Protein 2AR0 (pdb70)

B-factor: mean 43.38, std 17.87, range [5.92, 89.64]

Structure (mmCIF, N/CA/C/O backbone):
data_2AR0
#
_entry.id   2AR0
#
_cell.length_a   105.427
_cell.length_b   105.427
_cell.length_c   138.279
_cell.angle_alpha   90.00
_cell.angle_beta   90.00
_cell.angle_gamma   90.00
#
_symmetry.space_group_name_H-M   'P 41'
#
loop_
_entity.id
_entity.type
_entity.pdbx_description
1 polymer 'Type I restriction enzyme EcoKI M protein'
2 non-polymer 'UNKNOWN ATOM OR ION'
3 water water
#
loop_
_atom_site.group_PDB
_atom_site.id
_atom_site.type_symbol
_atom_site.label_atom_id
_atom_site.label_alt_id
_atom_site.label_comp_id
_atom_site.label_asym_id
_atom_site.label_entity_id
_atom_site.label_seq_id
_atom_site.pdbx_PDB_ins_code
_atom_site.Cartn_x
_atom_site.Cartn_y
_atom_site.Cartn_z
_atom_site.occupancy
_atom_site.B_iso_or_equiv
_atom_site.auth_seq_id
_atom_site.auth_comp_id
_atom_site.auth_asym_id
_atom_site.auth_atom_id
_atom_site.pdbx_PDB_model_num
ATOM 1 N N . ASN A 1 6 ? -12.740 106.366 -2.004 1.00 78.28 6 ASN A N 1
ATOM 2 C CA . ASN A 1 6 ? -11.858 106.748 -0.862 1.00 78.34 6 ASN A CA 1
ATOM 3 C C . ASN A 1 6 ? -11.356 105.483 -0.145 1.00 77.52 6 ASN A C 1
ATOM 4 O O . ASN A 1 6 ? -10.739 104.607 -0.764 1.00 78.02 6 ASN A O 1
ATOM 9 N N . ASP A 1 7 ? -11.633 105.398 1.157 1.00 75.53 7 ASP A N 1
ATOM 10 C CA . ASP A 1 7 ? -11.230 104.267 1.995 1.00 73.41 7 ASP A CA 1
ATOM 11 C C . ASP A 1 7 ? -11.897 102.979 1.523 1.00 69.93 7 ASP A C 1
ATOM 12 O O . ASP A 1 7 ? -11.298 101.904 1.569 1.00 69.26 7 ASP A O 1
ATOM 17 N N . LEU A 1 8 ? -13.146 103.103 1.080 1.00 66.55 8 LEU A N 1
ATOM 18 C CA . LEU A 1 8 ? -13.907 101.959 0.592 1.00 62.35 8 LEU A CA 1
ATOM 19 C C . LEU A 1 8 ? -13.380 101.543 -0.778 1.00 60.35 8 LEU A C 1
ATOM 20 O O . LEU A 1 8 ? -13.201 100.356 -1.052 1.00 59.36 8 LEU A O 1
ATOM 25 N N . VAL A 1 9 ? -13.135 102.533 -1.632 1.00 58.19 9 VAL A N 1
ATOM 26 C CA . VAL A 1 9 ? -12.621 102.279 -2.972 1.00 56.23 9 VAL A CA 1
ATOM 27 C C . VAL A 1 9 ? -11.229 101.669 -2.920 1.00 55.16 9 VAL A C 1
ATOM 28 O O . VAL A 1 9 ? -10.882 100.812 -3.735 1.00 55.38 9 VAL A O 1
ATOM 32 N N . ALA A 1 10 ? -10.424 102.116 -1.965 1.00 54.04 10 ALA A N 1
ATOM 33 C CA . ALA A 1 10 ? -9.080 101.580 -1.832 1.00 53.35 10 ALA A CA 1
ATOM 34 C C . ALA A 1 10 ? -9.156 100.146 -1.309 1.00 52.67 10 ALA A C 1
ATOM 35 O O . ALA A 1 10 ? -8.336 99.295 -1.668 1.00 51.56 10 ALA A O 1
ATOM 37 N N . LYS A 1 11 ? -10.162 99.889 -0.475 1.00 52.78 11 LYS A N 1
ATOM 38 C CA . LYS A 1 11 ? -10.385 98.571 0.127 1.00 52.42 11 LYS A CA 1
ATOM 39 C C . LYS A 1 11 ? -10.886 97.568 -0.919 1.00 52.15 11 LYS A C 1
ATOM 40 O O . LYS A 1 11 ? -10.566 96.380 -0.868 1.00 50.94 11 LYS A O 1
ATOM 46 N N . LEU A 1 12 ? -11.679 98.064 -1.862 1.00 52.36 12 LEU A N 1
ATOM 47 C CA . LEU A 1 12 ? -12.203 97.242 -2.934 1.00 51.99 12 LEU A CA 1
ATOM 48 C C . LEU A 1 12 ? -11.082 96.959 -3.911 1.00 53.35 12 LEU A C 1
ATOM 49 O O . LEU A 1 12 ? -11.009 95.881 -4.487 1.00 54.29 12 LEU A O 1
ATOM 54 N N . TRP A 1 13 ? -10.207 97.940 -4.091 1.00 55.18 13 TRP A N 1
ATOM 55 C CA . TRP A 1 13 ? -9.079 97.810 -4.999 1.00 56.33 13 TRP A CA 1
ATOM 56 C C . TRP A 1 13 ? -8.152 96.666 -4.584 1.00 56.68 13 TRP A C 1
ATOM 57 O O . TRP A 1 13 ? -7.743 95.864 -5.418 1.00 56.53 13 TRP A O 1
ATOM 68 N N . LYS A 1 14 ? -7.818 96.601 -3.296 1.00 56.71 14 LYS A N 1
ATOM 69 C CA . LYS A 1 14 ? -6.927 95.565 -2.786 1.00 57.03 14 LYS A CA 1
ATOM 70 C C . LYS A 1 14 ? -7.427 94.171 -3.112 1.00 56.35 14 LYS A C 1
ATOM 71 O O . LYS A 1 14 ? -6.640 93.267 -3.377 1.00 55.79 14 LYS A O 1
ATOM 77 N N . LEU A 1 15 ? -8.739 93.998 -3.090 1.00 56.55 15 LEU A N 1
ATOM 78 C CA . LEU A 1 15 ? -9.327 92.713 -3.401 1.00 57.77 15 LEU A CA 1
ATOM 79 C C . LEU A 1 15 ? -9.083 92.363 -4.869 1.00 59.37 15 LEU A C 1
ATOM 80 O O . LEU A 1 15 ? -8.858 91.200 -5.207 1.00 60.69 15 LEU A O 1
ATOM 85 N N . CYS A 1 16 ? -9.131 93.366 -5.743 1.00 60.45 16 CYS A N 1
ATOM 86 C CA . CYS A 1 16 ? -8.914 93.129 -7.170 1.00 61.72 16 CYS A CA 1
ATOM 87 C C . CYS A 1 16 ? -7.533 92.545 -7.447 1.00 62.18 16 CYS A C 1
ATOM 88 O O . CYS A 1 16 ? -7.245 92.087 -8.553 1.00 62.11 16 CYS A O 1
ATOM 91 N N . ASP A 1 17 ? -6.678 92.564 -6.434 1.00 63.22 17 ASP A N 1
ATOM 92 C CA . ASP A 1 17 ? -5.344 92.019 -6.585 1.00 64.07 17 ASP A CA 1
ATOM 93 C C . ASP A 1 17 ? -5.465 90.505 -6.738 1.00 63.78 17 ASP A C 1
ATOM 94 O O . ASP A 1 17 ? -4.643 89.865 -7.391 1.00 64.85 17 ASP A O 1
ATOM 99 N N . ASN A 1 18 ? -6.500 89.936 -6.132 1.00 62.88 18 ASN A N 1
ATOM 100 C CA . ASN A 1 18 ? -6.727 88.504 -6.214 1.00 61.65 18 ASN A CA 1
ATOM 101 C C . ASN A 1 18 ? -7.271 88.173 -7.588 1.00 61.21 18 ASN A C 1
ATOM 102 O O . ASN A 1 18 ? -6.930 87.150 -8.178 1.00 60.23 18 ASN A O 1
ATOM 107 N N . LEU A 1 19 ? -8.122 89.060 -8.090 1.00 62.11 19 LEU A N 1
ATOM 108 C CA . LEU A 1 19 ? -8.726 88.896 -9.404 1.00 63.13 19 LEU A CA 1
ATOM 109 C C . LEU A 1 19 ? -7.665 89.011 -10.485 1.00 64.39 19 LEU A C 1
ATOM 110 O O . LEU A 1 19 ? -7.670 88.272 -11.476 1.00 64.58 19 LEU A O 1
ATOM 115 N N . ARG A 1 20 ? -6.768 89.968 -10.293 1.00 65.79 20 ARG A N 1
ATOM 116 C CA . ARG A 1 20 ? -5.681 90.197 -11.230 1.00 67.18 20 ARG A CA 1
ATOM 117 C C . ARG A 1 20 ? -4.837 88.934 -11.332 1.00 67.60 20 ARG A C 1
ATOM 118 O O . ARG A 1 20 ? -4.575 88.417 -12.422 1.00 67.06 20 ARG A O 1
ATOM 126 N N . ASP A 1 21 ? -4.424 88.435 -10.176 1.00 68.05 21 ASP A N 1
ATOM 127 C CA . ASP A 1 21 ? -3.605 87.244 -10.123 1.00 69.30 21 ASP A CA 1
ATOM 128 C C . ASP A 1 21 ? -4.455 85.981 -10.178 1.00 68.41 21 ASP A C 1
ATOM 129 O O . ASP A 1 21 ? -3.975 84.893 -9.882 1.00 68.81 21 ASP A O 1
ATOM 134 N N . GLY A 1 22 ? -5.719 86.131 -10.559 1.00 67.51 22 GLY A N 1
ATOM 135 C CA . GLY A 1 22 ? -6.602 84.982 -10.654 1.00 66.78 22 GLY A CA 1
ATOM 136 C C . GLY A 1 22 ? -7.007 84.714 -12.092 1.00 66.20 22 GLY A C 1
ATOM 137 O O . GLY A 1 22 ? -7.683 83.728 -12.397 1.00 65.09 22 GLY A O 1
ATOM 138 N N . GLY A 1 23 ? -6.578 85.607 -12.979 1.00 66.46 23 GLY A N 1
ATOM 139 C CA . GLY A 1 23 ? -6.890 85.478 -14.391 1.00 65.40 23 GLY A CA 1
ATOM 140 C C . GLY A 1 23 ? -7.871 86.536 -14.864 1.00 64.75 23 GLY A C 1
ATOM 141 O O . GLY A 1 23 ? -8.118 86.680 -16.062 1.00 65.04 23 GLY A O 1
ATOM 142 N N . VAL A 1 24 ? -8.425 87.291 -13.923 1.00 63.49 24 VAL A N 1
ATOM 143 C CA . VAL A 1 24 ? -9.396 88.315 -14.267 1.00 62.79 24 VAL A CA 1
ATOM 144 C C . VAL A 1 24 ? -8.746 89.577 -14.821 1.00 62.74 24 VAL A C 1
A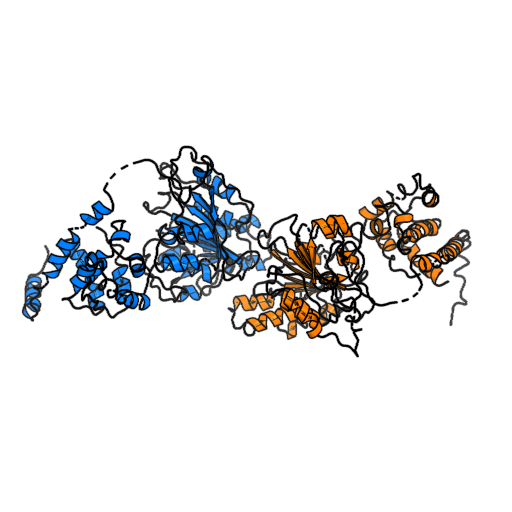TOM 145 O O . VAL A 1 24 ? -7.695 90.008 -14.348 1.00 62.34 24 VAL A O 1
ATOM 149 N N . SER A 1 25 ? -9.380 90.152 -15.839 1.00 62.64 25 SER A N 1
ATOM 150 C CA . SER A 1 25 ? -8.895 91.372 -16.473 1.00 62.75 25 SER A CA 1
ATOM 151 C C . SER A 1 25 ? -9.320 92.597 -15.666 1.00 62.40 25 SER A C 1
ATOM 152 O O . SER A 1 25 ? -10.209 92.508 -14.826 1.00 63.14 25 SER A O 1
ATOM 155 N N . TYR A 1 26 ? -8.683 93.735 -15.921 1.00 62.39 26 TYR A N 1
ATOM 156 C CA . TYR A 1 26 ? -9.010 94.972 -15.220 1.00 63.55 26 TYR A CA 1
ATOM 157 C C . TYR A 1 26 ? -10.404 95.460 -15.611 1.00 63.00 26 TYR A C 1
ATOM 158 O O . TYR A 1 26 ? -11.009 96.279 -14.918 1.00 62.53 26 TYR A O 1
ATOM 167 N N . GLN A 1 27 ? -10.912 94.954 -16.728 1.00 62.88 27 GLN A N 1
ATOM 168 C CA . GLN A 1 27 ? -12.222 95.352 -17.207 1.00 62.33 27 GLN A CA 1
ATOM 169 C C . GLN A 1 27 ? -13.346 94.644 -16.465 1.00 60.73 27 GLN A C 1
ATOM 170 O O . GLN A 1 27 ? -14.438 95.184 -16.335 1.00 61.20 27 GLN A O 1
ATOM 176 N N . ASN A 1 28 ? -13.084 93.443 -15.962 1.00 58.50 28 ASN A N 1
ATOM 177 C CA . ASN A 1 28 ? -14.124 92.700 -15.259 1.00 56.38 28 ASN A CA 1
ATOM 178 C C . ASN A 1 28 ? -14.035 92.708 -13.744 1.00 55.52 28 ASN A C 1
ATOM 179 O O . ASN A 1 28 ? -14.805 92.025 -13.073 1.00 55.95 28 ASN A O 1
ATOM 184 N N . TYR A 1 29 ? -13.101 93.484 -13.207 1.00 53.91 29 TYR A N 1
ATOM 185 C CA . TYR A 1 29 ? -12.932 93.568 -11.773 1.00 52.20 29 TYR A CA 1
ATOM 186 C C . TYR A 1 29 ? -14.262 93.817 -11.070 1.00 51.06 29 TYR A C 1
ATOM 187 O O . TYR A 1 29 ? -14.729 92.997 -10.275 1.00 49.88 29 TYR A O 1
ATOM 196 N N . VAL A 1 30 ? -14.870 94.954 -11.378 1.00 50.25 30 VAL A N 1
ATOM 197 C CA . VAL A 1 30 ? -16.139 95.344 -10.781 1.00 49.61 30 VAL A CA 1
ATOM 198 C C . VAL A 1 30 ? -17.194 94.251 -10.886 1.00 50.06 30 VAL A C 1
ATOM 199 O O . VAL A 1 30 ? -17.862 93.942 -9.901 1.00 50.23 30 VAL A O 1
ATOM 203 N N . ASN A 1 31 ? -17.337 93.662 -12.072 1.00 50.25 31 ASN A N 1
ATOM 204 C CA . ASN A 1 31 ? -18.326 92.603 -12.300 1.00 50.68 31 ASN A CA 1
ATOM 205 C C . ASN A 1 31 ? -18.126 91.442 -11.348 1.00 48.51 31 ASN A C 1
ATOM 206 O O . ASN A 1 31 ? -19.084 90.934 -10.770 1.00 48.05 31 ASN A O 1
ATOM 211 N N . GLU A 1 32 ? -16.873 91.020 -11.205 1.00 47.51 32 GLU A N 1
ATOM 212 C CA . GLU A 1 32 ? -16.517 89.913 -10.323 1.00 45.53 32 GLU A CA 1
ATOM 213 C C . GLU A 1 32 ? -16.864 90.245 -8.881 1.00 43.57 32 GLU A C 1
ATOM 214 O O . GLU A 1 32 ? -17.450 89.428 -8.177 1.00 42.81 32 GLU A O 1
ATOM 220 N N . LEU A 1 33 ? -16.489 91.452 -8.460 1.00 41.48 33 LEU A N 1
ATOM 221 C CA . LEU A 1 33 ? -16.740 91.936 -7.107 1.00 39.66 33 LEU A CA 1
ATOM 222 C C . LEU A 1 33 ? -18.216 92.125 -6.785 1.00 39.17 33 LEU A C 1
ATOM 223 O O . LEU A 1 33 ? -18.677 91.747 -5.707 1.00 40.67 33 LEU A O 1
ATOM 228 N N . ALA A 1 34 ? -18.951 92.724 -7.715 1.00 37.06 34 ALA A N 1
ATOM 229 C CA . ALA A 1 34 ? -20.371 92.976 -7.519 1.00 34.99 34 ALA A CA 1
ATOM 230 C C . ALA A 1 34 ? -21.116 91.703 -7.176 1.00 34.26 34 ALA A C 1
ATOM 231 O O . ALA A 1 34 ? -21.926 91.684 -6.246 1.00 33.46 34 ALA A O 1
ATOM 233 N N . SER A 1 35 ? -20.842 90.647 -7.940 1.00 32.99 35 SER A N 1
ATOM 234 C CA . SER A 1 35 ? -21.473 89.346 -7.727 1.00 32.63 35 SER A CA 1
ATOM 235 C C . SER A 1 35 ? -21.257 88.877 -6.296 1.00 34.16 35 SER A C 1
ATOM 236 O O . SER A 1 35 ? -22.204 88.677 -5.529 1.00 35.78 35 SER A O 1
ATOM 239 N N . LEU A 1 36 ? -19.995 88.697 -5.939 1.00 33.52 36 LEU A N 1
ATOM 240 C CA . LEU A 1 36 ? -19.663 88.239 -4.610 1.00 32.50 36 LEU A CA 1
ATOM 241 C C . LEU A 1 36 ? -20.223 89.140 -3.541 1.00 33.32 36 LEU A C 1
ATOM 242 O O . LEU A 1 36 ? -20.796 88.658 -2.575 1.00 34.14 36 LEU A O 1
ATOM 247 N N . LEU A 1 37 ? -20.059 90.448 -3.702 1.00 34.21 37 LEU A N 1
ATOM 248 C CA . LEU A 1 37 ? -20.564 91.376 -2.698 1.00 35.39 37 LEU A CA 1
ATOM 249 C C . LEU A 1 37 ? -22.055 91.248 -2.491 1.00 35.45 37 LEU A C 1
ATOM 250 O O . LEU A 1 37 ? -22.542 91.335 -1.365 1.00 36.58 37 LEU A O 1
ATOM 255 N N . PHE A 1 38 ? -22.779 91.046 -3.583 1.00 35.02 38 PHE A N 1
ATOM 256 C CA . PHE A 1 38 ? -24.225 90.916 -3.517 1.00 34.91 38 PHE A CA 1
ATOM 257 C C . PHE A 1 38 ? -24.633 89.719 -2.670 1.00 34.14 38 PHE A C 1
ATOM 258 O O . PHE A 1 38 ? -25.474 89.838 -1.778 1.00 33.19 38 PHE A O 1
ATOM 266 N N . LEU A 1 39 ? -24.045 88.564 -2.964 1.00 35.26 39 LEU A N 1
ATOM 267 C CA . LEU A 1 39 ? -24.334 87.339 -2.217 1.00 36.56 39 LEU A CA 1
ATOM 268 C C . LEU A 1 39 ? -24.006 87.541 -0.734 1.00 36.32 39 LEU A C 1
ATOM 269 O O . LEU A 1 39 ? -24.764 87.128 0.139 1.00 35.52 39 LEU A O 1
ATOM 274 N N . LYS A 1 40 ? -22.868 88.183 -0.472 1.00 37.67 40 LYS A N 1
ATOM 275 C CA . LYS A 1 40 ? -22.401 88.463 0.879 1.00 39.50 40 LYS A CA 1
ATOM 276 C C . LYS A 1 40 ? -23.369 89.397 1.599 1.00 41.96 40 LYS A C 1
ATOM 277 O O . LYS A 1 40 ? -23.676 89.204 2.778 1.00 41.58 40 LYS A O 1
ATOM 291 N N . CYS A 1 42 ? -26.585 89.820 0.878 1.00 46.13 42 CYS A N 1
ATOM 292 C CA . CYS A 1 42 ? -27.863 89.169 1.107 1.00 46.48 42 CYS A CA 1
ATOM 293 C C . CYS A 1 42 ? -27.817 88.409 2.405 1.00 47.45 42 CYS A C 1
ATOM 294 O O . CYS A 1 42 ? -28.804 88.341 3.132 1.00 48.84 42 CYS A O 1
ATOM 297 N N . LYS A 1 43 ? -26.674 87.821 2.705 1.00 48.33 43 LYS A N 1
ATOM 298 C CA . LYS A 1 43 ? -26.586 87.091 3.943 1.00 49.17 43 LYS A CA 1
ATOM 299 C C . LYS A 1 43 ? -26.648 88.121 5.075 1.00 50.66 43 LYS A C 1
ATOM 300 O O . LYS A 1 43 ? -27.485 88.005 5.962 1.00 49.94 43 LYS A O 1
ATOM 306 N N . GLU A 1 44 ? -25.798 89.147 5.012 1.00 52.08 44 GLU A N 1
ATOM 307 C CA . GLU A 1 44 ? -25.746 90.185 6.039 1.00 54.02 44 GLU A CA 1
ATOM 308 C C . GLU A 1 44 ? -27.095 90.825 6.308 1.00 54.49 44 GLU A C 1
ATOM 309 O O . GLU A 1 44 ? -27.341 91.391 7.374 1.00 54.74 44 GLU A O 1
ATOM 315 N N . THR A 1 45 ? -27.967 90.742 5.323 1.00 55.78 45 THR A N 1
ATOM 316 C CA . THR A 1 45 ? -29.297 91.297 5.442 1.00 57.36 45 THR A CA 1
ATOM 317 C C . THR A 1 45 ? -30.091 90.515 6.474 1.00 59.84 45 THR A C 1
ATOM 318 O O . THR A 1 45 ? -30.953 91.064 7.161 1.00 61.26 45 THR A O 1
ATOM 322 N N . GLY A 1 46 ? -29.802 89.221 6.574 1.00 61.74 46 GLY A N 1
ATOM 323 C CA . GLY A 1 46 ? -30.500 88.378 7.530 1.00 62.85 46 GLY A CA 1
ATOM 324 C C . GLY A 1 46 ? -31.776 87.762 6.986 1.00 63.98 46 GLY A C 1
ATOM 325 O O . GLY A 1 46 ? -32.566 87.184 7.735 1.00 63.17 46 GLY A O 1
ATOM 326 N N . GLN A 1 47 ? -31.982 87.884 5.679 1.00 65.11 47 GLN A N 1
ATOM 327 C CA . GLN A 1 47 ? -33.168 87.328 5.045 1.00 65.62 47 GLN A CA 1
ATOM 328 C C . GLN A 1 47 ? -32.824 86.783 3.670 1.00 65.24 47 GLN A C 1
ATOM 329 O O . GLN A 1 47 ? -33.652 86.829 2.765 1.00 66.50 47 GLN A O 1
ATOM 335 N N . GLU A 1 48 ? -31.603 86.276 3.514 1.00 64.52 48 GLU A N 1
ATOM 336 C CA . GLU A 1 48 ? -31.154 85.728 2.235 1.00 63.43 48 GLU A CA 1
ATOM 337 C C . GLU A 1 48 ? -32.125 84.671 1.737 1.00 61.77 48 GLU A C 1
ATOM 338 O O . GLU A 1 48 ? -32.156 84.345 0.553 1.00 61.08 48 GLU A O 1
ATOM 344 N N . ALA A 1 49 ? -32.923 84.146 2.657 1.00 60.89 49 ALA A N 1
ATOM 345 C CA . ALA A 1 49 ? -33.900 83.125 2.330 1.00 60.10 49 ALA A CA 1
ATOM 346 C C . ALA A 1 49 ? -34.969 83.661 1.384 1.00 59.51 49 ALA A C 1
ATOM 347 O O . ALA A 1 49 ? -35.637 82.899 0.691 1.00 58.76 49 ALA A O 1
ATOM 349 N N . GLU A 1 50 ? -35.115 84.979 1.356 1.00 59.12 50 GLU A N 1
ATOM 350 C CA . GLU A 1 50 ? -36.108 85.627 0.516 1.00 58.72 50 GLU A CA 1
ATOM 351 C C . GLU A 1 50 ? -35.566 86.013 -0.853 1.00 57.74 50 GLU A C 1
ATOM 352 O O . GLU A 1 50 ? -36.319 86.119 -1.817 1.00 57.23 50 GLU A O 1
ATOM 358 N N . TYR A 1 51 ? -34.254 86.209 -0.935 1.00 56.96 51 TYR A N 1
ATOM 359 C CA . TYR A 1 51 ? -33.603 86.604 -2.179 1.00 54.36 51 TYR A CA 1
ATOM 360 C C . TYR A 1 51 ? -32.994 85.435 -2.978 1.00 52.58 51 TYR A C 1
ATOM 361 O O . TYR A 1 51 ? -33.284 85.254 -4.162 1.00 52.16 51 TYR A O 1
ATOM 370 N N . LEU A 1 52 ? -32.152 84.645 -2.321 1.00 50.02 52 LEU A N 1
ATOM 371 C CA . LEU A 1 52 ? -31.478 83.519 -2.962 1.00 47.10 52 LEU A CA 1
ATOM 372 C C . LEU A 1 52 ? -32.084 82.167 -2.635 1.00 45.54 52 LEU A C 1
ATOM 373 O O . LEU A 1 52 ? -32.572 81.941 -1.531 1.00 46.04 52 LEU A O 1
ATOM 378 N N . PRO A 1 53 ? -32.023 81.233 -3.587 1.00 43.96 53 PRO A N 1
ATOM 379 C CA . PRO A 1 53 ? -32.559 79.885 -3.419 1.00 44.06 53 PRO A CA 1
ATOM 380 C C . PRO A 1 53 ? -31.689 79.051 -2.512 1.00 44.61 53 PRO A C 1
ATOM 381 O O . PRO A 1 53 ? -30.480 79.221 -2.494 1.00 45.22 53 PRO A O 1
ATOM 385 N N . GLU A 1 54 ? -32.305 78.150 -1.763 1.00 46.25 54 GLU A N 1
ATOM 386 C CA . GLU A 1 54 ? -31.562 77.285 -0.864 1.00 48.27 54 GLU A CA 1
ATOM 387 C C . GLU A 1 54 ? -30.505 76.489 -1.647 1.00 47.79 54 GLU A C 1
ATOM 388 O O . GLU A 1 54 ? -30.718 76.144 -2.807 1.00 48.49 54 GLU A O 1
ATOM 394 N N . GLY A 1 55 ? -29.359 76.227 -1.022 1.00 46.30 55 GLY A N 1
ATOM 395 C CA . GLY A 1 55 ? -28.313 75.476 -1.690 1.00 43.51 55 GLY A CA 1
ATOM 396 C C . GLY A 1 55 ? -27.347 76.350 -2.462 1.00 42.12 55 GLY A C 1
ATOM 397 O O . GLY A 1 55 ? -26.252 75.917 -2.827 1.00 41.99 55 GLY A O 1
ATOM 398 N N . TYR A 1 56 ? -27.744 77.592 -2.706 1.00 41.65 56 TYR A N 1
ATOM 399 C CA . TYR A 1 56 ? -26.903 78.525 -3.447 1.00 40.79 56 TYR A CA 1
ATOM 400 C C . TYR A 1 56 ? -26.833 79.879 -2.754 1.00 39.42 56 TYR A C 1
ATOM 401 O O . TYR A 1 56 ? -27.247 80.888 -3.312 1.00 39.54 56 TYR A O 1
ATOM 410 N N . ARG A 1 57 ? -26.296 79.895 -1.540 1.00 38.29 57 ARG A N 1
ATOM 411 C CA . ARG A 1 57 ? -26.169 81.127 -0.786 1.00 37.30 57 ARG A CA 1
ATOM 412 C C . ARG A 1 57 ? -24.730 81.358 -0.368 1.00 36.85 57 ARG A C 1
ATOM 413 O O . ARG A 1 57 ? -23.878 80.511 -0.592 1.00 37.57 57 ARG A O 1
ATOM 421 N N . TRP A 1 58 ? -24.467 82.503 0.248 1.00 36.59 58 TRP A N 1
ATOM 422 C CA . TRP A 1 58 ? -23.125 82.847 0.664 1.00 36.07 58 TRP A CA 1
ATOM 423 C C . TRP A 1 58 ? -22.390 81.733 1.400 1.00 37.12 58 TRP A C 1
ATOM 424 O O . TRP A 1 58 ? -21.233 81.456 1.097 1.00 38.60 58 TRP A O 1
ATOM 435 N N . ASP A 1 59 ? -23.039 81.088 2.363 1.00 37.23 59 ASP A N 1
ATOM 436 C CA . ASP A 1 59 ? -22.372 80.017 3.098 1.00 37.27 59 ASP A CA 1
ATOM 437 C C . ASP A 1 59 ? -21.969 78.842 2.193 1.00 36.38 59 ASP A C 1
ATOM 438 O O . ASP A 1 59 ? -20.921 78.235 2.386 1.00 35.99 59 ASP A O 1
ATOM 443 N N . ASP A 1 60 ? -22.791 78.538 1.199 1.00 35.95 60 ASP A N 1
ATOM 444 C CA . ASP A 1 60 ? -22.507 77.440 0.289 1.00 36.28 60 ASP A CA 1
ATOM 445 C C . ASP A 1 60 ? -21.265 77.686 -0.569 1.00 35.38 60 ASP A C 1
ATOM 446 O O . ASP A 1 60 ? -20.592 76.754 -0.988 1.00 35.51 60 ASP A O 1
ATOM 451 N N . LEU A 1 61 ? -20.966 78.949 -0.827 1.00 35.23 61 LEU A N 1
ATOM 452 C CA . LEU A 1 61 ? -19.808 79.313 -1.627 1.00 35.25 61 LEU A CA 1
ATOM 453 C C . LEU A 1 61 ? -18.595 79.553 -0.720 1.00 35.60 61 LEU A C 1
ATOM 454 O O . LEU A 1 61 ? -17.505 79.028 -0.953 1.00 36.49 61 LEU A O 1
ATOM 459 N N . LYS A 1 62 ? -18.812 80.362 0.313 1.00 36.54 62 LYS A N 1
ATOM 460 C CA . LYS A 1 62 ? -17.797 80.724 1.288 1.00 35.98 62 LYS A CA 1
ATOM 461 C C . LYS A 1 62 ? -17.185 79.534 2.034 1.00 35.37 62 LYS A C 1
ATOM 462 O O . LYS A 1 62 ? -16.003 79.559 2.366 1.00 37.69 62 LYS A O 1
ATOM 468 N N . SER A 1 63 ? -17.972 78.493 2.289 1.00 33.76 63 SER A N 1
ATOM 469 C CA . SER A 1 63 ? -17.476 77.335 3.024 1.00 32.16 63 SER A CA 1
ATOM 470 C C . SER A 1 63 ? -16.600 76.414 2.197 1.00 32.72 63 SER A C 1
ATOM 471 O O . SER A 1 63 ? -15.730 75.730 2.732 1.00 34.75 63 SER A O 1
ATOM 474 N N . ARG A 1 64 ? -16.830 76.395 0.893 1.00 33.12 64 ARG A N 1
ATOM 475 C CA . ARG A 1 64 ? -16.075 75.540 -0.010 1.00 33.02 64 ARG A CA 1
ATOM 476 C C . ARG A 1 64 ? -14.656 76.060 -0.219 1.00 33.73 64 ARG A C 1
ATOM 477 O O . ARG A 1 64 ? -14.344 77.162 0.208 1.00 33.86 64 ARG A O 1
ATOM 485 N N . ILE A 1 65 ? -13.793 75.276 -0.863 1.00 34.28 65 ILE A N 1
ATOM 486 C CA . ILE A 1 65 ? -12.409 75.701 -1.088 1.00 34.60 65 ILE A CA 1
ATOM 487 C C . ILE A 1 65 ? -11.830 75.072 -2.354 1.00 36.17 65 ILE A C 1
ATOM 488 O O . ILE A 1 65 ? -12.271 74.005 -2.783 1.00 36.11 65 ILE A O 1
ATOM 493 N N . GLY A 1 66 ? -10.845 75.745 -2.945 1.00 37.08 66 GLY A N 1
ATOM 494 C CA . GLY A 1 66 ? -10.187 75.230 -4.129 1.00 38.65 66 GLY A CA 1
ATOM 495 C C . GLY A 1 66 ? -11.058 75.021 -5.346 1.00 40.95 66 GLY A C 1
ATOM 496 O O . GLY A 1 66 ? -12.051 75.716 -5.529 1.00 41.04 66 GLY A O 1
ATOM 497 N N . GLN A 1 67 ? -10.681 74.060 -6.185 1.00 42.98 67 GLN A N 1
ATOM 498 C CA . GLN A 1 67 ? -11.436 73.773 -7.395 1.00 45.74 67 GLN A CA 1
ATOM 499 C C . GLN A 1 67 ? -12.873 73.419 -7.087 1.00 45.74 67 GLN A C 1
ATOM 500 O O . GLN A 1 67 ? -13.781 73.747 -7.845 1.00 45.91 67 GLN A O 1
ATOM 506 N N . GLU A 1 68 ? -13.080 72.741 -5.970 1.00 45.92 68 GLU A N 1
ATOM 507 C CA . GLU A 1 68 ? -14.420 72.352 -5.570 1.00 46.49 68 GLU A CA 1
ATOM 508 C C . GLU A 1 68 ? -15.270 73.616 -5.417 1.00 45.34 68 GLU A C 1
ATOM 509 O O . GLU A 1 68 ? -16.481 73.591 -5.615 1.00 44.73 68 GLU A O 1
ATOM 515 N N . GLN A 1 69 ? -14.607 74.719 -5.074 1.00 44.26 69 GLN A N 1
ATOM 516 C CA . GLN A 1 69 ? -15.242 76.021 -4.879 1.00 43.13 69 GLN A CA 1
ATOM 517 C C . GLN A 1 69 ? -15.461 76.800 -6.185 1.00 43.64 69 GLN A C 1
ATOM 518 O O . GLN A 1 69 ? -16.515 77.401 -6.387 1.00 43.57 69 GLN A O 1
ATOM 524 N N . LEU A 1 70 ? -14.460 76.792 -7.061 1.00 43.15 70 LEU A N 1
ATOM 525 C CA . LEU A 1 70 ? -14.542 77.487 -8.341 1.00 42.56 70 LEU A CA 1
ATOM 526 C C . LEU A 1 70 ? -15.634 76.863 -9.187 1.00 42.20 70 LEU A C 1
ATOM 527 O O . LEU A 1 70 ? -16.391 77.560 -9.851 1.00 41.81 70 LEU A O 1
ATOM 532 N N . GLN A 1 71 ? -15.705 75.541 -9.176 1.00 43.63 71 GLN A N 1
ATOM 533 C CA . GLN A 1 71 ? -16.726 74.862 -9.949 1.00 45.54 71 GLN A CA 1
ATOM 534 C C . GLN A 1 71 ? -18.095 75.132 -9.353 1.00 44.12 71 GLN A C 1
ATOM 535 O O . GLN A 1 71 ? -19.079 75.249 -10.075 1.00 45.73 71 GLN A O 1
ATOM 541 N N . PHE A 1 72 ? -18.172 75.249 -8.036 1.00 41.90 72 PHE A N 1
ATOM 542 C CA . PHE A 1 72 ? -19.457 75.504 -7.426 1.00 38.28 72 PHE A CA 1
ATOM 543 C C . PHE A 1 72 ? -19.890 76.897 -7.808 1.00 37.80 72 PHE A C 1
ATOM 544 O O . PHE A 1 72 ? -21.059 77.144 -8.065 1.00 38.10 72 PHE A O 1
ATOM 552 N N . TYR A 1 73 ? -18.935 77.812 -7.842 1.00 37.49 73 TYR A N 1
ATOM 553 C CA . TYR A 1 73 ? -19.233 79.186 -8.186 1.00 37.48 73 TYR A CA 1
ATOM 554 C C . TYR A 1 73 ? -19.810 79.274 -9.599 1.00 37.83 73 TYR A C 1
ATOM 555 O O . TYR A 1 73 ? -20.782 79.991 -9.841 1.00 36.23 73 TYR A O 1
ATOM 564 N N . ARG A 1 74 ? -19.215 78.528 -10.525 1.00 37.87 74 ARG A N 1
ATOM 565 C CA . ARG A 1 74 ? -19.685 78.505 -11.905 1.00 38.39 74 ARG A CA 1
ATOM 566 C C . ARG A 1 74 ? -21.099 77.947 -11.979 1.00 38.97 74 ARG A C 1
ATOM 567 O O . ARG A 1 74 ? -21.953 78.466 -12.695 1.00 38.16 74 ARG A O 1
ATOM 575 N N . LYS A 1 75 ? -21.330 76.870 -11.239 1.00 40.38 75 LYS A N 1
ATOM 576 C CA . LYS A 1 75 ? -22.636 76.232 -11.195 1.00 41.76 75 LYS A CA 1
ATOM 577 C C . LYS A 1 75 ? -23.662 77.170 -10.568 1.00 42.98 75 LYS A C 1
ATOM 578 O O . LYS A 1 75 ? -24.833 77.196 -10.956 1.00 43.58 75 LYS A O 1
ATOM 592 N N . LEU A 1 77 ? -23.460 80.536 -10.551 1.00 40.42 77 LEU A N 1
ATOM 593 C CA . LEU A 1 77 ? -23.715 81.663 -11.446 1.00 38.40 77 LEU A CA 1
ATOM 594 C C . LEU A 1 77 ? -24.754 81.267 -12.483 1.00 39.08 77 LEU A C 1
ATOM 595 O O . LEU A 1 77 ? -25.589 82.072 -12.891 1.00 39.54 77 LEU A O 1
ATOM 600 N N . VAL A 1 78 ? -24.702 80.014 -12.905 1.00 39.82 78 VAL A N 1
ATOM 601 C CA . VAL A 1 78 ? -25.633 79.537 -13.902 1.00 41.41 78 VAL A CA 1
ATOM 602 C C . VAL A 1 78 ? -27.011 79.330 -13.324 1.00 43.34 78 VAL A C 1
ATOM 603 O O . VAL A 1 78 ? -28.017 79.696 -13.928 1.00 42.69 78 VAL A O 1
ATOM 607 N N . HIS A 1 79 ? -27.061 78.746 -12.140 1.00 46.35 79 HIS A N 1
ATOM 608 C CA . HIS A 1 79 ? -28.340 78.491 -11.515 1.00 48.79 79 HIS A CA 1
ATOM 609 C C . HIS A 1 79 ? -29.100 79.772 -11.198 1.00 48.64 79 HIS A C 1
ATOM 610 O O . HIS A 1 79 ? -30.317 79.805 -11.307 1.00 49.43 79 HIS A O 1
ATOM 617 N N . LEU A 1 80 ? -28.387 80.820 -10.808 1.00 48.11 80 LEU A N 1
ATOM 618 C CA . LEU A 1 80 ? -29.028 82.076 -10.455 1.00 48.71 80 LEU A CA 1
ATOM 619 C C . LEU A 1 80 ? -29.505 82.840 -11.672 1.00 49.89 80 LEU A C 1
ATOM 620 O O . LEU A 1 80 ? -30.543 83.490 -11.631 1.00 49.29 80 LEU A O 1
ATOM 625 N N . GLY A 1 81 ? -28.740 82.763 -12.752 1.00 51.99 81 GLY A N 1
ATOM 626 C CA . GLY A 1 81 ? -29.103 83.481 -13.956 1.00 55.66 81 GLY A CA 1
ATOM 627 C C . GLY A 1 81 ? -30.167 82.811 -14.799 1.00 58.64 81 GLY A C 1
ATOM 628 O O . GLY A 1 81 ? -30.405 83.226 -15.929 1.00 58.36 81 GLY A O 1
ATOM 629 N N . GLU A 1 82 ? -30.809 81.781 -14.264 1.00 62.07 82 GLU A N 1
ATOM 630 C CA . GLU A 1 82 ? -31.847 81.082 -15.004 1.00 66.92 82 GLU A CA 1
ATOM 631 C C . GLU A 1 82 ? -32.956 80.542 -14.121 1.00 69.33 82 GLU A C 1
ATOM 632 O O . GLU A 1 82 ? -32.829 79.456 -13.556 1.00 70.54 82 GLU A O 1
ATOM 638 N N . ASP A 1 83 ? -34.045 81.295 -14.010 1.00 71.85 83 ASP A N 1
ATOM 639 C CA . ASP A 1 83 ? -35.197 80.885 -13.208 1.00 74.55 83 ASP A CA 1
ATOM 640 C C . ASP A 1 83 ? -36.311 81.923 -13.308 1.00 75.31 83 ASP A C 1
ATOM 641 O O . ASP A 1 83 ? -36.112 83.017 -13.841 1.00 74.93 83 ASP A O 1
ATOM 646 N N . ASP A 1 84 ? -37.483 81.578 -12.790 1.00 75.96 84 ASP A N 1
ATOM 647 C CA . ASP A 1 84 ? -38.631 82.481 -12.844 1.00 77.06 84 ASP A CA 1
ATOM 648 C C . ASP A 1 84 ? -38.510 83.670 -11.878 1.00 76.26 84 ASP A C 1
ATOM 649 O O . ASP A 1 84 ? -39.166 84.707 -12.062 1.00 75.15 84 ASP A O 1
ATOM 654 N N . LYS A 1 85 ? -37.672 83.508 -10.851 1.00 75.21 85 LYS A N 1
ATOM 655 C CA . LYS A 1 85 ? -37.435 84.551 -9.846 1.00 73.42 85 LYS A CA 1
ATOM 656 C C . LYS A 1 85 ? -36.632 85.666 -10.479 1.00 71.75 85 LYS A C 1
ATOM 657 O O . LYS A 1 85 ? -35.697 86.207 -9.886 1.00 70.67 85 LYS A O 1
ATOM 663 N N . LYS A 1 86 ? -37.031 85.996 -11.700 1.00 70.75 86 LYS A N 1
ATOM 664 C CA . LYS A 1 86 ? -36.390 87.019 -12.497 1.00 69.31 86 LYS A CA 1
ATOM 665 C C . LYS A 1 86 ? -35.824 88.193 -11.697 1.00 67.41 86 LYS A C 1
ATOM 666 O O . LYS A 1 86 ? -34.956 88.912 -12.193 1.00 68.42 86 LYS A O 1
ATOM 672 N N . LEU A 1 87 ? -36.294 88.394 -10.469 1.00 64.36 87 LEU A N 1
ATOM 673 C CA . LEU A 1 87 ? -35.781 89.504 -9.679 1.00 61.40 87 LEU A CA 1
ATOM 674 C C . LEU A 1 87 ? -34.274 89.364 -9.562 1.00 58.64 87 LEU A C 1
ATOM 675 O O . LEU A 1 87 ? -33.522 90.215 -10.033 1.00 58.56 87 LEU A O 1
ATOM 680 N N . VAL A 1 88 ? -33.840 88.276 -8.946 1.00 55.14 88 VAL A N 1
ATOM 681 C CA . VAL A 1 88 ? -32.422 88.026 -8.780 1.00 51.31 88 VAL A CA 1
ATOM 682 C C . VAL A 1 88 ? -31.817 87.661 -10.124 1.00 49.60 88 VAL A C 1
ATOM 683 O O . VAL A 1 88 ? -30.693 88.038 -10.433 1.00 49.59 88 VAL A O 1
ATOM 687 N N . GLN A 1 89 ? -32.579 86.924 -10.921 1.00 47.61 89 GLN A N 1
ATOM 688 C CA . GLN A 1 89 ? -32.121 86.490 -12.228 1.00 46.64 89 GLN A CA 1
ATOM 689 C C . GLN A 1 89 ? -31.600 87.662 -13.081 1.00 45.22 89 GLN A C 1
ATOM 690 O O . GLN A 1 89 ? -30.625 87.529 -13.816 1.00 44.27 89 GLN A O 1
ATOM 696 N N . ALA A 1 90 ? -32.247 88.812 -12.966 1.00 43.67 90 ALA A N 1
ATOM 697 C CA . ALA A 1 90 ? -31.854 89.977 -13.726 1.00 42.06 90 ALA A CA 1
ATOM 698 C C . ALA A 1 90 ? -30.456 90.458 -13.341 1.00 42.54 90 ALA A C 1
ATOM 699 O O . ALA A 1 90 ? -29.831 91.230 -14.070 1.00 43.20 90 ALA A O 1
ATOM 701 N N . VAL A 1 91 ? -29.957 90.003 -12.199 1.00 41.72 91 VAL A N 1
ATOM 702 C CA . VAL A 1 91 ? -28.641 90.415 -11.735 1.00 41.38 91 VAL A CA 1
ATOM 703 C C . VAL A 1 91 ? -27.531 89.437 -12.115 1.00 41.39 91 VAL A C 1
ATOM 704 O O . VAL A 1 91 ? -26.357 89.795 -12.110 1.00 39.83 91 VAL A O 1
ATOM 708 N N . PHE A 1 92 ? -27.909 88.206 -12.452 1.00 42.82 92 PHE A N 1
ATOM 709 C CA . PHE A 1 92 ? -26.938 87.174 -12.824 1.00 44.97 92 PHE A CA 1
ATOM 710 C C . PHE A 1 92 ? -27.151 86.601 -14.223 1.00 47.89 92 PHE A C 1
ATOM 711 O O . PHE A 1 92 ? -26.598 85.554 -14.575 1.00 48.41 92 PHE A O 1
ATOM 719 N N . HIS A 1 93 ? -27.958 87.298 -15.015 1.00 51.25 93 HIS A N 1
ATOM 720 C CA . HIS A 1 93 ? -28.254 86.892 -16.378 1.00 53.88 93 HIS A CA 1
ATOM 721 C C . HIS A 1 93 ? -27.038 87.153 -17.262 1.00 54.65 93 HIS A C 1
ATOM 722 O O . HIS A 1 93 ? -26.520 88.272 -17.305 1.00 55.25 93 HIS A O 1
ATOM 729 N N . ASN A 1 94 ? -26.587 86.113 -17.963 1.00 55.40 94 ASN A N 1
ATOM 730 C CA . ASN A 1 94 ? -25.414 86.202 -18.838 1.00 55.52 94 ASN A CA 1
ATOM 731 C C . ASN A 1 94 ? -24.175 86.584 -18.049 1.00 54.27 94 ASN A C 1
ATOM 732 O O . ASN A 1 94 ? -23.226 87.142 -18.598 1.00 54.17 94 ASN A O 1
ATOM 737 N N . VAL A 1 95 ? -24.190 86.288 -16.755 1.00 53.27 95 VAL A N 1
ATOM 738 C CA . VAL A 1 95 ? -23.060 86.606 -15.895 1.00 51.50 95 VAL A CA 1
ATOM 739 C C . VAL A 1 95 ? -22.188 85.377 -15.716 1.00 51.39 95 VAL A C 1
ATOM 740 O O . VAL A 1 95 ? -22.686 84.275 -15.499 1.00 51.34 95 VAL A O 1
ATOM 744 N N . SER A 1 96 ? -20.881 85.566 -15.811 1.00 51.35 96 SER A N 1
ATOM 745 C CA . SER A 1 96 ? -19.952 84.460 -15.634 1.00 52.08 96 SER A CA 1
ATOM 746 C C . SER A 1 96 ? -18.618 84.982 -15.104 1.00 51.40 96 SER A C 1
ATOM 747 O O . SER A 1 96 ? -18.216 86.103 -15.406 1.00 51.88 96 SER A O 1
ATOM 750 N N . THR A 1 97 ? -17.939 84.180 -14.296 1.00 51.03 97 THR A N 1
ATOM 751 C CA . THR A 1 97 ? -16.665 84.613 -13.738 1.00 51.53 97 THR A CA 1
ATOM 752 C C . THR A 1 97 ? -15.500 84.333 -14.679 1.00 51.23 97 THR A C 1
ATOM 753 O O . THR A 1 97 ? -15.546 83.411 -15.489 1.00 50.73 97 THR A O 1
ATOM 757 N N . THR A 1 98 ? -14.457 85.144 -14.575 1.00 52.18 98 THR A N 1
ATOM 758 C CA . THR A 1 98 ? -13.291 84.962 -15.418 1.00 54.28 98 THR A CA 1
ATOM 759 C C . THR A 1 98 ? -12.109 84.486 -14.579 1.00 54.66 98 THR A C 1
ATOM 760 O O . THR A 1 98 ? -10.952 84.657 -14.956 1.00 55.81 98 THR A O 1
ATOM 764 N N . ILE A 1 99 ? -12.411 83.885 -13.435 1.00 54.75 99 ILE A N 1
ATOM 765 C CA . ILE A 1 99 ? -11.382 83.380 -12.550 1.00 54.70 99 ILE A CA 1
ATOM 766 C C . ILE A 1 99 ? -10.982 81.981 -12.978 1.00 55.43 99 ILE A C 1
ATOM 767 O O . ILE A 1 99 ? -11.840 81.146 -13.278 1.00 55.37 99 ILE A O 1
ATOM 772 N N . THR A 1 100 ? -9.675 81.728 -13.012 1.00 56.16 100 THR A N 1
ATOM 773 C CA . THR A 1 100 ? -9.161 80.422 -13.412 1.00 56.58 100 THR A CA 1
ATOM 774 C C . THR A 1 100 ? -8.293 79.795 -12.327 1.00 57.35 100 THR A C 1
ATOM 775 O O . THR A 1 100 ? -8.233 78.571 -12.214 1.00 56.68 100 THR A O 1
ATOM 779 N N . GLU A 1 101 ? -7.618 80.631 -11.540 1.00 58.06 101 GLU A N 1
ATOM 780 C CA . GLU A 1 101 ? -6.769 80.142 -10.456 1.00 59.63 101 GLU A CA 1
ATOM 781 C C . GLU A 1 101 ? -7.591 79.824 -9.209 1.00 59.38 101 GLU A C 1
ATOM 782 O O . GLU A 1 101 ? -8.021 80.736 -8.496 1.00 60.30 101 GLU A O 1
ATOM 788 N N . PRO A 1 102 ? -7.811 78.526 -8.922 1.00 58.60 102 PRO A N 1
ATOM 789 C CA . PRO A 1 102 ? -8.586 78.083 -7.760 1.00 57.34 102 PRO A CA 1
ATOM 790 C C . PRO A 1 102 ? -8.095 78.626 -6.417 1.00 56.47 102 PRO A C 1
ATOM 791 O O . PRO A 1 102 ? -8.885 78.825 -5.495 1.00 56.46 102 PRO A O 1
ATOM 795 N N . LYS A 1 103 ? -6.801 78.877 -6.288 1.00 56.01 103 LYS A N 1
ATOM 796 C CA . LYS A 1 103 ? -6.303 79.402 -5.025 1.00 56.38 103 LYS A CA 1
ATOM 797 C C . LYS A 1 103 ? -6.718 80.865 -4.859 1.00 54.86 103 LYS A C 1
ATOM 798 O O . LYS A 1 103 ? -6.874 81.350 -3.738 1.00 54.97 103 LYS A O 1
ATOM 804 N N . GLN A 1 104 ? -6.927 81.549 -5.983 1.00 53.50 104 GLN A N 1
ATOM 805 C CA . GLN A 1 104 ? -7.312 82.958 -5.991 1.00 52.84 104 GLN A CA 1
ATOM 806 C C . GLN A 1 104 ? -8.743 83.242 -5.556 1.00 50.73 104 GLN A C 1
ATOM 807 O O . GLN A 1 104 ? -9.016 84.246 -4.895 1.00 50.48 104 GLN A O 1
ATOM 813 N N . ILE A 1 105 ? -9.668 82.377 -5.944 1.00 47.81 105 ILE A N 1
ATOM 814 C CA . ILE A 1 105 ? -11.052 82.581 -5.559 1.00 45.56 105 ILE A CA 1
ATOM 815 C C . ILE A 1 105 ? -11.180 82.353 -4.056 1.00 44.49 105 ILE A C 1
ATOM 816 O O . ILE A 1 105 ? -11.823 83.130 -3.351 1.00 42.88 105 ILE A O 1
ATOM 821 N N . THR A 1 106 ? -10.543 81.296 -3.568 1.00 43.83 106 THR A N 1
ATOM 822 C CA . THR A 1 106 ? -10.583 80.987 -2.151 1.00 43.82 106 THR A CA 1
ATOM 823 C C . THR A 1 106 ? -10.032 82.175 -1.360 1.00 43.71 106 THR A C 1
ATOM 824 O O . THR A 1 106 ? -10.541 82.525 -0.299 1.00 43.09 106 THR A O 1
ATOM 828 N N . ALA A 1 107 ? -9.000 82.806 -1.901 1.00 43.65 107 ALA A N 1
ATOM 829 C CA . ALA A 1 107 ? -8.378 83.960 -1.262 1.00 43.80 107 ALA A CA 1
ATOM 830 C C . ALA A 1 107 ? -9.256 85.203 -1.333 1.00 44.31 107 ALA A C 1
ATOM 831 O O . ALA A 1 107 ? -9.162 86.097 -0.494 1.00 43.97 107 ALA A O 1
ATOM 833 N N . LEU A 1 108 ? -10.104 85.261 -2.349 1.00 45.11 108 LEU A N 1
ATOM 834 C CA . LEU A 1 108 ? -10.971 86.409 -2.548 1.00 45.60 108 LEU A CA 1
ATOM 835 C C . LEU A 1 108 ? -12.190 86.349 -1.650 1.00 45.36 108 LEU A C 1
ATOM 836 O O . LEU A 1 108 ? -12.460 87.272 -0.886 1.00 45.69 108 LEU A O 1
ATOM 841 N N . VAL A 1 109 ? -12.930 85.253 -1.755 1.00 45.53 109 VAL A N 1
ATOM 842 C CA . VAL A 1 109 ? -14.135 85.075 -0.968 1.00 45.48 109 VAL A CA 1
ATOM 843 C C . VAL A 1 109 ? -13.878 85.261 0.514 1.00 45.26 109 VAL A C 1
ATOM 844 O O . VAL A 1 109 ? -14.647 85.924 1.194 1.00 45.27 109 VAL A O 1
ATOM 848 N N . SER A 1 110 ? -12.797 84.681 1.017 1.00 47.25 110 SER A N 1
ATOM 849 C CA . SER A 1 110 ? -12.487 84.807 2.434 1.00 49.23 110 SER A CA 1
ATOM 850 C C . SER A 1 110 ? -12.009 86.207 2.769 1.00 49.43 110 SER A C 1
ATOM 851 O O . SER A 1 110 ? -12.216 86.704 3.876 1.00 48.85 110 SER A O 1
ATOM 854 N N . ASN A 1 111 ? -11.368 86.846 1.805 1.00 51.24 111 ASN A N 1
ATOM 855 C CA . ASN A 1 111 ? -10.874 88.185 2.018 1.00 53.51 111 ASN A CA 1
ATOM 856 C C . ASN A 1 111 ? -12.009 89.141 2.316 1.00 54.89 111 ASN A C 1
ATOM 857 O O . ASN A 1 111 ? -12.014 89.816 3.339 1.00 54.88 111 ASN A O 1
ATOM 870 N N . ASP A 1 113 ? -15.036 88.309 2.944 1.00 58.37 113 ASP A N 1
ATOM 871 C CA . ASP A 1 113 ? -15.942 87.750 3.922 1.00 58.38 113 ASP A CA 1
ATOM 872 C C . ASP A 1 113 ? -15.608 88.441 5.238 1.00 58.82 113 ASP A C 1
ATOM 873 O O . ASP A 1 113 ? -16.484 88.698 6.060 1.00 59.43 113 ASP A O 1
ATOM 878 N N . SER A 1 114 ? -14.335 88.760 5.429 1.00 59.79 114 SER A N 1
ATOM 879 C CA . SER A 1 114 ? -13.929 89.431 6.648 1.00 60.79 114 SER A CA 1
ATOM 880 C C . SER A 1 114 ? -13.783 90.940 6.460 1.00 61.30 114 SER A C 1
ATOM 881 O O . SER A 1 114 ? -13.019 91.583 7.172 1.00 61.02 114 SER A O 1
ATOM 884 N N . LEU A 1 115 ? -14.521 91.503 5.505 1.00 63.36 115 LEU A N 1
ATOM 885 C CA . LEU A 1 115 ? -14.474 92.941 5.254 1.00 64.94 115 LEU A CA 1
ATOM 886 C C . LEU A 1 115 ? -15.540 93.610 6.111 1.00 66.37 115 LEU A C 1
ATOM 887 O O . LEU A 1 115 ? -16.418 92.936 6.659 1.00 66.12 115 LEU A O 1
ATOM 892 N N . ASP A 1 116 ? -15.454 94.932 6.230 1.00 68.46 116 ASP A N 1
ATOM 893 C CA . ASP A 1 116 ? -16.407 95.714 7.020 1.00 71.20 116 ASP A CA 1
ATOM 894 C C . ASP A 1 116 ? -17.412 96.419 6.101 1.00 72.44 116 ASP A C 1
ATOM 895 O O . ASP A 1 116 ? -17.252 96.417 4.881 1.00 73.27 116 ASP A O 1
ATOM 900 N N . TRP A 1 117 ? -18.437 97.032 6.692 1.00 73.04 117 TRP A N 1
ATOM 901 C CA . TRP A 1 117 ? -19.469 97.738 5.929 1.00 72.64 117 TRP A CA 1
ATOM 902 C C . TRP A 1 117 ? -18.869 98.721 4.925 1.00 71.89 117 TRP A C 1
ATOM 903 O O . TRP A 1 117 ? -18.619 98.374 3.770 1.00 70.72 117 TRP A O 1
ATOM 914 N N . GLN A 1 150 ? -4.030 85.670 19.644 1.00 68.80 150 GLN A N 1
ATOM 915 C CA . GLN A 1 150 ? -4.903 85.794 20.817 1.00 69.55 150 GLN A CA 1
ATOM 916 C C . GLN A 1 150 ? -4.940 84.500 21.641 1.00 68.82 150 GLN A C 1
ATOM 917 O O . GLN A 1 150 ? -5.984 84.128 22.191 1.00 68.69 150 GLN A O 1
ATOM 923 N N . TYR A 1 151 ? -3.788 83.831 21.720 1.00 68.04 151 TYR A N 1
ATOM 924 C CA . TYR A 1 151 ? -3.632 82.572 22.456 1.00 66.05 151 TYR A CA 1
ATOM 925 C C . TYR A 1 151 ? -3.759 82.709 23.979 1.00 63.87 151 TYR A C 1
ATOM 926 O O . TYR A 1 151 ? -2.796 82.525 24.726 1.00 63.71 151 TYR A O 1
ATOM 935 N N . PHE A 1 152 ? -4.965 83.047 24.424 1.00 59.93 152 PHE A N 1
ATOM 936 C CA . PHE A 1 152 ? -5.272 83.184 25.840 1.00 54.69 152 PHE A CA 1
ATOM 937 C C . PHE A 1 152 ? -6.548 82.403 26.087 1.00 51.99 152 PHE A C 1
ATOM 938 O O . PHE A 1 152 ? -7.499 82.521 25.323 1.00 53.77 152 PHE A O 1
ATOM 946 N N . THR A 1 153 ? -6.576 81.610 27.147 1.00 47.10 153 THR A N 1
ATOM 947 C CA . THR A 1 153 ? -7.762 80.837 27.465 1.00 41.33 153 THR A CA 1
ATOM 948 C C . THR A 1 153 ? -7.991 80.941 28.967 1.00 39.03 153 THR A C 1
ATOM 949 O O . THR A 1 153 ? -7.092 80.688 29.756 1.00 39.23 153 THR A O 1
ATOM 953 N N . PRO A 1 154 ? -9.193 81.350 29.382 1.00 36.38 154 PRO A N 1
ATOM 954 C CA . PRO A 1 154 ? -9.470 81.461 30.812 1.00 34.72 154 PRO A CA 1
ATOM 955 C C . PRO A 1 154 ? -8.969 80.239 31.597 1.00 33.20 154 PRO A C 1
ATOM 956 O O . PRO A 1 154 ? -9.397 79.117 31.355 1.00 33.08 154 PRO A O 1
ATOM 960 N N . ARG A 1 155 ? -8.048 80.478 32.521 1.00 32.42 155 ARG A N 1
ATOM 961 C CA . ARG A 1 155 ? -7.470 79.445 33.368 1.00 32.89 155 ARG A CA 1
ATOM 962 C C . ARG A 1 155 ? -8.571 78.536 33.917 1.00 30.72 155 ARG A C 1
ATOM 963 O O . ARG A 1 155 ? -8.524 77.317 33.765 1.00 30.21 155 ARG A O 1
ATOM 971 N N . PRO A 1 156 ? -9.599 79.120 34.539 1.00 28.70 156 PRO A N 1
ATOM 972 C CA . PRO A 1 156 ? -10.655 78.254 35.071 1.00 29.31 156 PRO A CA 1
ATOM 973 C C . PRO A 1 156 ? -11.318 77.324 34.031 1.00 28.13 156 PRO A C 1
ATOM 974 O O . PRO A 1 156 ? -11.905 76.304 34.390 1.00 28.84 156 PRO A O 1
ATOM 978 N N . LEU A 1 157 ? -11.209 77.687 32.753 1.00 27.08 157 LEU A N 1
ATOM 979 C CA . LEU A 1 157 ? -11.785 76.914 31.664 1.00 25.56 157 LEU A CA 1
ATOM 980 C C . LEU A 1 157 ? -10.856 75.734 31.401 1.00 26.08 157 LEU A C 1
ATOM 981 O O . LEU A 1 157 ? -11.292 74.593 31.218 1.00 27.70 157 LEU A O 1
ATOM 986 N N . ILE A 1 158 ? -9.562 76.014 31.392 1.00 25.75 158 ILE A N 1
ATOM 987 C CA . ILE A 1 158 ? -8.598 74.964 31.177 1.00 26.29 158 ILE A CA 1
ATOM 988 C C . ILE A 1 158 ? -8.732 73.947 32.304 1.00 25.85 158 ILE A C 1
ATOM 989 O O . ILE A 1 158 ? -8.952 72.761 32.061 1.00 26.55 158 ILE A O 1
ATOM 994 N N . LYS A 1 159 ? -8.615 74.410 33.537 1.00 25.42 159 LYS A N 1
ATOM 995 C CA . LYS A 1 159 ? -8.753 73.513 34.662 1.00 27.88 159 LYS A CA 1
ATOM 996 C C . LYS A 1 159 ? -9.994 72.632 34.487 1.00 27.35 159 LYS A C 1
ATOM 997 O O . LYS A 1 159 ? -9.913 71.404 34.560 1.00 26.18 159 LYS A O 1
ATOM 1003 N N . THR A 1 160 ? -11.139 73.261 34.240 1.00 26.35 160 THR A N 1
ATOM 1004 C CA . THR A 1 160 ? -12.408 72.543 34.078 1.00 25.57 160 THR A CA 1
ATOM 1005 C C . THR A 1 160 ? -12.407 71.529 32.944 1.00 26.18 160 THR A C 1
ATOM 1006 O O . THR A 1 160 ? -12.918 70.421 33.082 1.00 26.00 160 THR A O 1
ATOM 1010 N N . ILE A 1 161 ? -11.850 71.924 31.811 1.00 24.38 161 ILE A N 1
ATOM 1011 C CA . ILE A 1 161 ? -11.800 71.030 30.690 1.00 20.85 161 ILE A CA 1
ATOM 1012 C C . ILE A 1 161 ? -10.982 69.787 31.054 1.00 21.75 161 ILE A C 1
ATOM 1013 O O . ILE A 1 161 ? -11.447 68.672 30.853 1.00 23.16 161 ILE A O 1
ATOM 1018 N N . ILE A 1 162 ? -9.797 69.957 31.633 1.00 21.14 162 ILE A N 1
ATOM 1019 C CA . ILE A 1 162 ? -8.990 68.793 31.991 1.00 20.74 162 ILE A CA 1
ATOM 1020 C C . ILE A 1 162 ? -9.618 67.958 33.104 1.00 23.20 162 ILE A C 1
ATOM 1021 O O . ILE A 1 162 ? -9.460 66.734 33.163 1.00 24.55 162 ILE A O 1
ATOM 1026 N N . HIS A 1 163 ? -10.339 68.630 33.986 1.00 25.34 163 HIS A N 1
ATOM 1027 C CA . HIS A 1 163 ? -11.001 67.971 35.098 1.00 25.44 163 HIS A CA 1
ATOM 1028 C C . HIS A 1 163 ? -12.103 67.037 34.604 1.00 23.55 163 HIS A C 1
ATOM 1029 O O . HIS A 1 163 ? -12.321 65.986 35.182 1.00 23.23 163 HIS A O 1
ATOM 1036 N N . LEU A 1 164 ? -12.798 67.435 33.542 1.00 23.20 164 LEU A N 1
ATOM 1037 C CA . LEU A 1 164 ? -13.867 66.624 32.994 1.00 23.13 164 LEU A CA 1
ATOM 1038 C C . LEU A 1 164 ? -13.336 65.543 32.043 1.00 23.82 164 LEU A C 1
ATOM 1039 O O . LEU A 1 164 ? -14.024 64.563 31.770 1.00 26.18 164 LEU A O 1
ATOM 1044 N N . LEU A 1 165 ? -12.123 65.714 31.526 1.00 23.35 165 LEU A N 1
ATOM 1045 C CA . LEU A 1 165 ? -11.550 64.722 30.622 1.00 22.31 165 LEU A CA 1
ATOM 1046 C C . LEU A 1 165 ? -10.862 63.658 31.445 1.00 22.59 165 LEU A C 1
ATOM 1047 O O . LEU A 1 165 ? -10.746 62.518 31.013 1.00 22.64 165 LEU A O 1
ATOM 1052 N N . LYS A 1 166 ? -10.412 64.041 32.641 1.00 23.88 166 LYS A N 1
ATOM 1053 C CA . LYS A 1 166 ? -9.714 63.132 33.563 1.00 24.77 166 LYS A CA 1
ATOM 1054 C C . LYS A 1 166 ? -8.645 62.282 32.871 1.00 22.93 166 LYS A C 1
ATOM 1055 O O . LYS A 1 166 ? -8.761 61.055 32.808 1.00 24.82 166 LYS A O 1
ATOM 1061 N N . PRO A 1 167 ? -7.591 62.922 32.343 1.00 21.49 167 PRO A N 1
ATOM 1062 C CA . PRO A 1 167 ? -6.549 62.140 31.673 1.00 21.61 167 PRO A CA 1
ATOM 1063 C C . PRO A 1 167 ? -5.816 61.168 32.617 1.00 21.21 167 PRO A C 1
ATOM 1064 O O . PRO A 1 167 ? -5.408 61.523 33.726 1.00 22.56 167 PRO A O 1
ATOM 1068 N N . GLN A 1 168 ? -5.652 59.933 32.170 1.00 20.34 168 GLN A N 1
ATOM 1069 C CA . GLN A 1 168 ? -4.974 58.924 32.969 1.00 21.03 168 GLN A CA 1
ATOM 1070 C C . GLN A 1 168 ? -3.569 58.681 32.438 1.00 21.36 168 GLN A C 1
ATOM 1071 O O . GLN A 1 168 ? -3.275 58.982 31.286 1.00 19.73 168 GLN A O 1
ATOM 1077 N N . PRO A 1 169 ? -2.672 58.138 33.277 1.00 21.57 169 PRO A N 1
ATOM 1078 C CA . PRO A 1 169 ? -1.333 57.922 32.714 1.00 23.87 169 PRO A CA 1
ATOM 1079 C C . PRO A 1 169 ? -1.416 56.905 31.581 1.00 24.67 169 PRO A C 1
ATOM 1080 O O . PRO A 1 169 ? -2.368 56.129 31.507 1.00 24.76 169 PRO A O 1
ATOM 1084 N N . ARG A 1 170 ? -0.432 56.939 30.689 1.00 25.58 170 ARG A N 1
ATOM 1085 C CA . ARG A 1 170 ? -0.371 56.051 29.518 1.00 25.56 170 ARG A CA 1
ATOM 1086 C C . ARG A 1 170 ? -1.291 56.512 28.395 1.00 25.05 170 ARG A C 1
ATOM 1087 O O . ARG A 1 170 ? -1.318 55.904 27.328 1.00 25.10 170 ARG A O 1
ATOM 1095 N N . GLU A 1 171 ? -2.041 57.587 28.644 1.00 25.80 171 GLU A N 1
ATOM 1096 C CA . GLU A 1 171 ? -2.916 58.158 27.632 1.00 25.00 171 GLU A CA 1
ATOM 1097 C C . GLU A 1 171 ? -2.169 59.327 26.997 1.00 24.32 171 GLU A C 1
ATOM 1098 O O . GLU A 1 171 ? -1.584 60.167 27.688 1.00 25.59 171 GLU A O 1
ATOM 1104 N N . VAL A 1 172 ? -2.169 59.347 25.672 1.00 23.32 172 VAL A N 1
ATOM 1105 C CA . VAL A 1 172 ? -1.516 60.387 24.898 1.00 21.90 172 VAL A CA 1
ATOM 1106 C C . VAL A 1 172 ? -2.500 61.544 24.719 1.00 21.99 172 VAL A C 1
ATOM 1107 O O . VAL A 1 172 ? -3.569 61.388 24.109 1.00 22.32 172 VAL A O 1
ATOM 1111 N N . VAL A 1 173 ? -2.134 62.698 25.264 1.00 21.05 173 VAL A N 1
ATOM 1112 C CA . VAL A 1 173 ? -2.955 63.899 25.184 1.00 20.90 173 VAL A CA 1
ATOM 1113 C C . VAL A 1 173 ? -2.383 64.834 24.119 1.00 21.82 173 VAL A C 1
ATOM 1114 O O . VAL A 1 173 ? -1.245 65.281 24.222 1.00 24.26 173 VAL A O 1
ATOM 1118 N N . GLN A 1 174 ? -3.171 65.147 23.101 1.00 22.39 174 GLN A N 1
ATOM 1119 C CA . GLN A 1 174 ? -2.694 66.021 22.042 1.00 22.47 174 GLN A CA 1
ATOM 1120 C C . GLN A 1 174 ? -3.329 67.414 22.036 1.00 24.91 174 GLN A C 1
ATOM 1121 O O . GLN A 1 174 ? -4.444 67.604 22.524 1.00 25.63 174 GLN A O 1
ATOM 1127 N N . ASP A 1 175 ? -2.596 68.388 21.500 1.00 27.49 175 ASP A N 1
ATOM 1128 C CA . ASP A 1 175 ? -3.096 69.760 21.359 1.00 29.56 175 ASP A CA 1
ATOM 1129 C C . ASP A 1 175 ? -2.650 70.331 20.007 1.00 30.75 175 ASP A C 1
ATOM 1130 O O . ASP A 1 175 ? -1.538 70.843 19.886 1.00 29.00 175 ASP A O 1
ATOM 1135 N N . PRO A 1 176 ? -3.527 70.254 18.979 1.00 31.75 176 PRO A N 1
ATOM 1136 C CA . PRO A 1 176 ? -3.283 70.736 17.616 1.00 31.42 176 PRO A CA 1
ATOM 1137 C C . PRO A 1 176 ? -2.898 72.203 17.577 1.00 32.18 176 PRO A C 1
ATOM 1138 O O . PRO A 1 176 ? -2.187 72.643 16.671 1.00 32.74 176 PRO A O 1
ATOM 1142 N N . ALA A 1 177 ? -3.397 72.959 18.549 1.00 32.05 177 ALA A N 1
ATOM 1143 C CA . ALA A 1 177 ? -3.118 74.384 18.626 1.00 33.17 177 ALA A CA 1
ATOM 1144 C C . ALA A 1 177 ? -2.538 74.688 19.988 1.00 33.06 177 ALA A C 1
ATOM 1145 O O . ALA A 1 177 ? -3.067 75.513 20.733 1.00 34.30 177 ALA A O 1
ATOM 1147 N N . ALA A 1 178 ? -1.437 74.012 20.296 1.00 33.34 178 ALA A N 1
ATOM 1148 C CA . ALA A 1 178 ? -0.744 74.143 21.569 1.00 32.57 178 ALA A CA 1
ATOM 1149 C C . ALA A 1 178 ? -0.686 75.544 22.155 1.00 32.12 178 ALA A C 1
ATOM 1150 O O . ALA A 1 178 ? -1.026 75.750 23.322 1.00 31.38 178 ALA A O 1
ATOM 1152 N N . GLY A 1 179 ? -0.256 76.509 21.348 1.00 32.21 179 GLY A N 1
ATOM 1153 C CA . GLY A 1 179 ? -0.135 77.866 21.844 1.00 31.88 179 GLY A CA 1
ATOM 1154 C C . GLY A 1 179 ? 1.025 77.830 22.813 1.00 32.08 179 GLY A C 1
ATOM 1155 O O . GLY A 1 179 ? 2.133 77.442 22.438 1.00 33.18 179 GLY A O 1
ATOM 1156 N N . THR A 1 180 ? 0.788 78.210 24.060 1.00 31.18 180 THR A N 1
ATOM 1157 C CA . THR A 1 180 ? 1.854 78.172 25.050 1.00 30.36 180 THR A CA 1
ATOM 1158 C C . THR A 1 180 ? 1.765 76.896 25.881 1.00 28.54 180 THR A C 1
ATOM 1159 O O . THR A 1 180 ? 2.268 76.847 26.996 1.00 29.16 180 THR A O 1
ATOM 1163 N N . ALA A 1 181 ? 1.128 75.871 25.326 1.00 27.44 181 ALA A N 1
ATOM 1164 C CA . ALA A 1 181 ? 0.978 74.585 25.989 1.00 27.52 181 ALA A CA 1
ATOM 1165 C C . ALA A 1 181 ? 0.130 74.619 27.266 1.00 27.76 181 ALA A C 1
ATOM 1166 O O . ALA A 1 181 ? 0.325 73.823 28.183 1.00 27.83 181 ALA A O 1
ATOM 1168 N N . GLY A 1 182 ? -0.838 75.522 27.314 1.00 28.26 182 GLY A N 1
ATOM 1169 C CA . GLY A 1 182 ? -1.681 75.618 28.488 1.00 26.06 182 GLY A CA 1
ATOM 1170 C C . GLY A 1 182 ? -2.428 74.351 28.848 1.00 25.13 182 GLY A C 1
ATOM 1171 O O . GLY A 1 182 ? -2.449 73.979 30.016 1.00 24.58 182 GLY A O 1
ATOM 1172 N N . PHE A 1 183 ? -3.050 73.688 27.870 1.00 24.85 183 PHE A N 1
ATOM 1173 C CA . PHE A 1 183 ? -3.813 72.471 28.160 1.00 23.07 183 PHE A CA 1
ATOM 1174 C C . PHE A 1 183 ? -2.940 71.299 28.527 1.00 22.00 183 PHE A C 1
ATOM 1175 O O . PHE A 1 183 ? -3.299 70.505 29.382 1.00 23.10 183 PHE A O 1
ATOM 1183 N N . LEU A 1 184 ? -1.800 71.181 27.865 1.00 20.79 184 LEU A N 1
A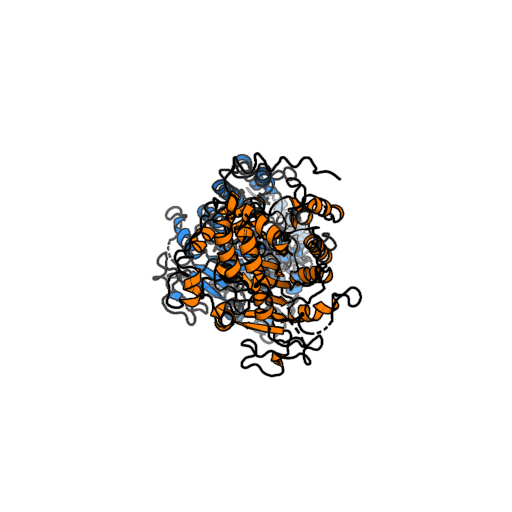TOM 1184 C CA . LEU A 1 184 ? -0.906 70.086 28.139 1.00 19.59 184 LEU A CA 1
ATOM 1185 C C . LEU A 1 184 ? -0.334 70.201 29.540 1.00 20.30 184 LEU A C 1
ATOM 1186 O O . LEU A 1 184 ? -0.286 69.220 30.285 1.00 20.45 184 LEU A O 1
ATOM 1191 N N . ILE A 1 185 ? 0.099 71.399 29.911 1.00 18.99 185 ILE A N 1
ATOM 1192 C CA . ILE A 1 185 ? 0.673 71.580 31.228 1.00 17.74 185 ILE A CA 1
ATOM 1193 C C . ILE A 1 185 ? -0.362 71.184 32.271 1.00 19.57 185 ILE A C 1
ATOM 1194 O O . ILE A 1 185 ? -0.052 70.457 33.204 1.00 20.01 185 ILE A O 1
ATOM 1199 N N . GLU A 1 186 ? -1.599 71.630 32.091 1.00 20.25 186 GLU A N 1
ATOM 1200 C CA . GLU A 1 186 ? -2.663 71.310 33.029 1.00 20.02 186 GLU A CA 1
ATOM 1201 C C . GLU A 1 186 ? -2.993 69.825 33.038 1.00 19.69 186 GLU A C 1
ATOM 1202 O O . GLU A 1 186 ? -3.317 69.266 34.071 1.00 19.90 186 GLU A O 1
ATOM 1208 N N . ALA A 1 187 ? -2.931 69.187 31.882 1.00 18.67 187 ALA A N 1
ATOM 1209 C CA . ALA A 1 187 ? -3.240 67.780 31.823 1.00 18.27 187 ALA A CA 1
ATOM 1210 C C . ALA A 1 187 ? -2.168 67.035 32.588 1.00 20.45 187 ALA A C 1
ATOM 1211 O O . ALA A 1 187 ? -2.443 66.074 33.294 1.00 21.18 187 ALA A O 1
ATOM 1213 N N . ASP A 1 188 ? -0.932 67.484 32.452 1.00 23.20 188 ASP A N 1
ATOM 1214 C CA . ASP A 1 188 ? 0.171 66.846 33.139 1.00 22.91 188 ASP A CA 1
ATOM 1215 C C . ASP A 1 188 ? 0.024 67.070 34.640 1.00 24.20 188 ASP A C 1
ATOM 1216 O O . ASP A 1 188 ? 0.250 66.159 35.428 1.00 24.84 188 ASP A O 1
ATOM 1221 N N . ARG A 1 189 ? -0.377 68.277 35.032 1.00 25.65 189 ARG A N 1
ATOM 1222 C CA . ARG A 1 189 ? -0.551 68.607 36.448 1.00 25.95 189 ARG A CA 1
ATOM 1223 C C . ARG A 1 189 ? -1.606 67.698 37.081 1.00 25.26 189 ARG A C 1
ATOM 1224 O O . ARG A 1 189 ? -1.447 67.220 38.204 1.00 25.86 189 ARG A O 1
ATOM 1232 N N . TYR A 1 190 ? -2.690 67.478 36.350 1.00 24.23 190 TYR A N 1
ATOM 1233 C CA . TYR A 1 190 ? -3.762 66.627 36.819 1.00 23.78 190 TYR A CA 1
ATOM 1234 C C . TYR A 1 190 ? -3.237 65.207 36.995 1.00 23.03 190 TYR A C 1
ATOM 1235 O O . TYR A 1 190 ? -3.480 64.564 38.017 1.00 23.75 190 TYR A O 1
ATOM 1244 N N . VAL A 1 191 ? -2.512 64.701 36.007 1.00 22.33 191 VAL A N 1
ATOM 1245 C CA . VAL A 1 191 ? -1.999 63.341 36.128 1.00 23.15 191 VAL A CA 1
ATOM 1246 C C . VAL A 1 191 ? -1.069 63.220 37.324 1.00 22.60 191 VAL A C 1
ATOM 1247 O O . VAL A 1 191 ? -1.138 62.250 38.071 1.00 21.67 191 VAL A O 1
ATOM 1251 N N . LYS A 1 192 ? -0.207 64.208 37.522 1.00 24.20 192 LYS A N 1
ATOM 1252 C CA . LYS A 1 192 ? 0.694 64.148 38.659 1.00 26.45 192 LYS A CA 1
ATOM 1253 C C . LYS A 1 192 ? -0.056 64.221 39.987 1.00 27.54 192 LYS A C 1
ATOM 1254 O O . LYS A 1 192 ? 0.356 63.615 40.967 1.00 29.80 192 LYS A O 1
ATOM 1260 N N . SER A 1 193 ? -1.168 64.943 40.020 1.00 28.89 193 SER A N 1
ATOM 1261 C CA . SER A 1 193 ? -1.924 65.071 41.254 1.00 31.09 193 SER A CA 1
ATOM 1262 C C . SER A 1 193 ? -2.665 63.786 41.619 1.00 31.92 193 SER A C 1
ATOM 1263 O O . SER A 1 193 ? -3.295 63.702 42.671 1.00 32.99 193 SER A O 1
ATOM 1266 N N . GLN A 1 194 ? -2.598 62.788 40.753 1.00 33.97 194 GLN A N 1
ATOM 1267 C CA . GLN A 1 194 ? -3.304 61.542 41.007 1.00 36.75 194 GLN A CA 1
ATOM 1268 C C . GLN A 1 194 ? -2.334 60.390 41.118 1.00 37.44 194 GLN A C 1
ATOM 1269 O O . GLN A 1 194 ? -2.744 59.240 41.256 1.00 36.95 194 GLN A O 1
ATOM 1275 N N . THR A 1 195 ? -1.045 60.698 41.057 1.00 40.01 195 THR A N 1
ATOM 1276 C CA . THR A 1 195 ? -0.028 59.661 41.123 1.00 42.55 195 THR A CA 1
ATOM 1277 C C . THR A 1 195 ? 1.184 60.082 41.946 1.00 43.16 195 THR A C 1
ATOM 1278 O O . THR A 1 195 ? 2.280 59.566 41.741 1.00 43.21 195 THR A O 1
ATOM 1282 N N . ASN A 1 196 ? 0.995 61.006 42.879 1.00 45.02 196 ASN A N 1
ATOM 1283 C CA . ASN A 1 196 ? 2.113 61.466 43.688 1.00 47.63 196 ASN A CA 1
ATOM 1284 C C . ASN A 1 196 ? 3.277 61.885 42.804 1.00 48.90 196 ASN A C 1
ATOM 1285 O O . ASN A 1 196 ? 4.393 61.406 42.981 1.00 48.95 196 ASN A O 1
ATOM 1290 N N . ASP A 1 197 ? 3.016 62.772 41.855 1.00 49.76 197 ASP A N 1
ATOM 1291 C CA . ASP A 1 197 ? 4.046 63.246 40.946 1.00 51.07 197 ASP A CA 1
ATOM 1292 C C . ASP A 1 197 ? 4.775 62.125 40.229 1.00 49.11 197 ASP A C 1
ATOM 1293 O O . ASP A 1 197 ? 6.002 62.133 40.112 1.00 49.05 197 ASP A O 1
ATOM 1298 N N . LEU A 1 198 ? 3.996 61.163 39.753 1.00 47.02 198 LEU A N 1
ATOM 1299 C CA . LEU A 1 198 ? 4.518 60.035 39.005 1.00 45.91 198 LEU A CA 1
ATOM 1300 C C . LEU A 1 198 ? 5.160 58.954 39.850 1.00 46.73 198 LEU A C 1
ATOM 1301 O O . LEU A 1 198 ? 5.528 57.907 39.331 1.00 45.78 198 LEU A O 1
ATOM 1306 N N . ASP A 1 199 ? 5.283 59.204 41.149 1.00 48.92 199 ASP A N 1
ATOM 1307 C CA . ASP A 1 199 ? 5.916 58.248 42.052 1.00 49.71 199 ASP A CA 1
ATOM 1308 C C . ASP A 1 199 ? 5.123 56.963 42.273 1.00 49.02 199 ASP A C 1
ATOM 1309 O O . ASP A 1 199 ? 5.666 55.984 42.768 1.00 48.89 199 ASP A O 1
ATOM 1314 N N . ASP A 1 200 ? 3.846 56.960 41.909 1.00 48.48 200 ASP A N 1
ATOM 1315 C CA . ASP A 1 200 ? 3.025 55.767 42.084 1.00 47.73 200 ASP A CA 1
ATOM 1316 C C . ASP A 1 200 ? 3.172 54.860 40.881 1.00 46.74 200 ASP A C 1
ATOM 1317 O O . ASP A 1 200 ? 2.653 53.747 40.859 1.00 46.26 200 ASP A O 1
ATOM 1322 N N . LEU A 1 201 ? 3.888 55.342 39.879 1.00 46.02 201 LEU A N 1
ATOM 1323 C CA . LEU A 1 201 ? 4.058 54.596 38.647 1.00 44.93 201 LEU A CA 1
ATOM 1324 C C . LEU A 1 201 ? 5.464 54.045 38.465 1.00 46.17 201 LEU A C 1
ATOM 1325 O O . LEU A 1 201 ? 6.446 54.613 38.955 1.00 46.00 201 LEU A O 1
ATOM 1330 N N . ASP A 1 202 ? 5.564 52.945 37.729 1.00 47.04 202 ASP A N 1
ATOM 1331 C CA . ASP A 1 202 ? 6.870 52.357 37.483 1.00 48.82 202 ASP A CA 1
ATOM 1332 C C . ASP A 1 202 ? 7.667 53.233 36.542 1.00 48.72 202 ASP A C 1
ATOM 1333 O O . ASP A 1 202 ? 7.108 53.898 35.668 1.00 48.90 202 ASP A O 1
ATOM 1338 N N . GLY A 1 203 ? 8.981 53.220 36.733 1.00 47.94 203 GLY A N 1
ATOM 1339 C CA . GLY A 1 203 ? 9.874 54.021 35.920 1.00 46.51 203 GLY A CA 1
ATOM 1340 C C . GLY A 1 203 ? 9.519 54.086 34.451 1.00 45.44 203 GLY A C 1
ATOM 1341 O O . GLY A 1 203 ? 9.608 55.151 33.852 1.00 46.64 203 GLY A O 1
ATOM 1342 N N . ASP A 1 204 ? 9.108 52.969 33.860 1.00 43.49 204 ASP A N 1
ATOM 1343 C CA . ASP A 1 204 ? 8.786 52.982 32.441 1.00 43.29 204 ASP A CA 1
ATOM 1344 C C . ASP A 1 204 ? 7.585 53.845 32.101 1.00 41.90 204 ASP A C 1
ATOM 1345 O O . ASP A 1 204 ? 7.555 54.510 31.065 1.00 41.21 204 ASP A O 1
ATOM 1350 N N . THR A 1 205 ? 6.583 53.815 32.963 1.00 40.18 205 THR A N 1
ATOM 1351 C CA . THR A 1 205 ? 5.406 54.617 32.736 1.00 39.10 205 THR A CA 1
ATOM 1352 C C . THR A 1 205 ? 5.774 56.077 32.956 1.00 39.05 205 THR A C 1
ATOM 1353 O O . THR A 1 205 ? 5.225 56.974 32.308 1.00 38.21 205 THR A O 1
ATOM 1357 N N . GLN A 1 206 ? 6.718 56.311 33.863 1.00 38.43 206 GLN A N 1
ATOM 1358 C CA . GLN A 1 206 ? 7.159 57.665 34.154 1.00 38.43 206 GLN A CA 1
ATOM 1359 C C . GLN A 1 206 ? 7.828 58.225 32.921 1.00 38.19 206 GLN A C 1
ATOM 1360 O O . GLN A 1 206 ? 7.653 59.396 32.591 1.00 38.54 206 GLN A O 1
ATOM 1366 N N . ASP A 1 207 ? 8.597 57.382 32.244 1.00 36.52 207 ASP A N 1
ATOM 1367 C CA . ASP A 1 207 ? 9.269 57.806 31.038 1.00 37.93 207 ASP A CA 1
ATOM 1368 C C . ASP A 1 207 ? 8.264 58.139 29.948 1.00 35.30 207 ASP A C 1
ATOM 1369 O O . ASP A 1 207 ? 8.474 59.057 29.144 1.00 35.63 207 ASP A O 1
ATOM 1374 N N . PHE A 1 208 ? 7.171 57.385 29.925 1.00 32.63 208 PHE A N 1
ATOM 1375 C CA . PHE A 1 208 ? 6.114 57.585 28.949 1.00 30.34 208 PHE A CA 1
ATOM 1376 C C . PHE A 1 208 ? 5.489 58.957 29.162 1.00 28.57 208 PHE A C 1
ATOM 1377 O O . PHE A 1 208 ? 5.313 59.717 28.217 1.00 28.06 208 PHE A O 1
ATOM 1385 N N . GLN A 1 209 ? 5.151 59.252 30.413 1.00 27.20 209 GLN A N 1
ATOM 1386 C CA . GLN A 1 209 ? 4.558 60.525 30.776 1.00 26.50 209 GLN A CA 1
ATOM 1387 C C . GLN A 1 209 ? 5.496 61.692 30.506 1.00 27.44 209 GLN A C 1
ATOM 1388 O O . GLN A 1 209 ? 5.063 62.807 30.239 1.00 28.88 209 GLN A O 1
ATOM 1394 N N . ILE A 1 210 ? 6.787 61.432 30.582 1.00 26.72 210 ILE A N 1
ATOM 1395 C CA . ILE A 1 210 ? 7.763 62.465 30.368 1.00 25.97 210 ILE A CA 1
ATOM 1396 C C . ILE A 1 210 ? 8.069 62.716 28.913 1.00 28.29 210 ILE A C 1
ATOM 1397 O O . ILE A 1 210 ? 8.274 63.860 28.510 1.00 31.16 210 ILE A O 1
ATOM 1402 N N . HIS A 1 211 ? 8.080 61.652 28.122 1.00 29.04 211 HIS A N 1
ATOM 1403 C CA . HIS A 1 211 ? 8.412 61.745 26.707 1.00 29.45 211 HIS A CA 1
ATOM 1404 C C . HIS A 1 211 ? 7.340 61.467 25.697 1.00 30.25 211 HIS A C 1
ATOM 1405 O O . HIS A 1 211 ? 7.491 61.868 24.559 1.00 31.74 211 HIS A O 1
ATOM 1412 N N . ARG A 1 212 ? 6.278 60.765 26.065 1.00 30.83 212 ARG A N 1
ATOM 1413 C CA . ARG A 1 212 ? 5.267 60.451 25.061 1.00 31.15 212 ARG A CA 1
ATOM 1414 C C . ARG A 1 212 ? 3.822 60.799 25.381 1.00 28.89 212 ARG A C 1
ATOM 1415 O O . ARG A 1 212 ? 2.984 60.822 24.491 1.00 29.10 212 ARG A O 1
ATOM 1423 N N . ALA A 1 213 ? 3.530 61.077 26.641 1.00 26.25 213 ALA A N 1
ATOM 1424 C CA . ALA A 1 213 ? 2.169 61.367 27.039 1.00 23.55 213 ALA A CA 1
ATOM 1425 C C . ALA A 1 213 ? 1.572 62.625 26.446 1.00 22.56 213 ALA A C 1
ATOM 1426 O O . ALA A 1 213 ? 0.386 62.656 26.147 1.00 23.83 213 ALA A O 1
ATOM 1428 N N . PHE A 1 214 ? 2.377 63.666 26.279 1.00 21.42 214 PHE A N 1
ATOM 1429 C CA . PHE A 1 214 ? 1.853 64.920 25.759 1.00 20.96 214 PHE A CA 1
ATOM 1430 C C . PHE A 1 214 ? 2.516 65.396 24.488 1.00 21.31 214 PHE A C 1
ATOM 1431 O O . PHE A 1 214 ? 3.738 65.379 24.350 1.00 21.59 214 PHE A O 1
ATOM 1439 N N . ILE A 1 215 ? 1.683 65.818 23.551 1.00 21.45 215 ILE A N 1
ATOM 1440 C CA . ILE A 1 215 ? 2.171 66.288 22.288 1.00 24.00 215 ILE A CA 1
ATOM 1441 C C . ILE A 1 215 ? 1.398 67.515 21.850 1.00 23.40 215 ILE A C 1
ATOM 1442 O O . ILE A 1 215 ? 0.189 67.600 22.044 1.00 23.23 215 ILE A O 1
ATOM 1447 N N . GLY A 1 216 ? 2.120 68.473 21.274 1.00 23.24 216 GLY A N 1
ATOM 1448 C CA . GLY A 1 216 ? 1.505 69.693 20.802 1.00 23.43 216 GLY A CA 1
ATOM 1449 C C . GLY A 1 216 ? 2.063 70.055 19.444 1.00 23.80 216 GLY A C 1
ATOM 1450 O O . GLY A 1 216 ? 3.031 69.458 18.985 1.00 24.38 216 GLY A O 1
ATOM 1451 N N . LEU A 1 217 ? 1.426 71.022 18.797 1.00 24.10 217 LEU A N 1
ATOM 1452 C CA . LEU A 1 217 ? 1.843 71.508 17.497 1.00 25.01 217 LEU A CA 1
ATOM 1453 C C . LEU A 1 217 ? 1.499 73.005 17.448 1.00 26.36 217 LEU A C 1
ATOM 1454 O O . LEU A 1 217 ? 0.356 73.388 17.676 1.00 24.13 217 LEU A O 1
ATOM 1459 N N . GLU A 1 218 ? 2.498 73.843 17.179 1.00 29.31 218 GLU A N 1
ATOM 1460 C CA . GLU A 1 218 ? 2.305 75.294 17.103 1.00 32.14 218 GLU A CA 1
ATOM 1461 C C . GLU A 1 218 ? 2.880 75.832 15.796 1.00 33.11 218 GLU A C 1
ATOM 1462 O O . GLU A 1 218 ? 3.995 75.473 15.399 1.00 35.53 218 GLU A O 1
ATOM 1468 N N . LEU A 1 219 ? 2.119 76.700 15.134 1.00 31.56 219 LEU A N 1
ATOM 1469 C CA . LEU A 1 219 ? 2.542 77.277 13.861 1.00 30.45 219 LEU A CA 1
ATOM 1470 C C . LEU A 1 219 ? 3.595 78.365 14.012 1.00 29.01 219 LEU A C 1
ATOM 1471 O O . LEU A 1 219 ? 4.613 78.366 13.315 1.00 29.14 219 LEU A O 1
ATOM 1476 N N . VAL A 1 220 ? 3.332 79.292 14.924 1.00 28.70 220 VAL A N 1
ATOM 1477 C CA . VAL A 1 220 ? 4.230 80.408 15.148 1.00 30.54 220 VAL A CA 1
ATOM 1478 C C . VAL A 1 220 ? 5.451 80.029 15.969 1.00 29.05 220 VAL A C 1
ATOM 1479 O O . VAL A 1 220 ? 5.359 79.811 17.182 1.00 30.33 220 VAL A O 1
ATOM 1483 N N . PRO A 1 221 ? 6.622 79.975 15.322 1.00 27.99 221 PRO A N 1
ATOM 1484 C CA . PRO A 1 221 ? 7.863 79.616 16.006 1.00 31.11 221 PRO A CA 1
ATOM 1485 C C . PRO A 1 221 ? 8.129 80.393 17.285 1.00 28.65 221 PRO A C 1
ATOM 1486 O O . PRO A 1 221 ? 8.671 79.847 18.247 1.00 29.27 221 PRO A O 1
ATOM 1490 N N . GLY A 1 222 ? 7.751 81.667 17.299 1.00 29.06 222 GLY A N 1
ATOM 1491 C CA . GLY A 1 222 ? 7.970 82.479 18.483 1.00 28.19 222 GLY A CA 1
ATOM 1492 C C . GLY A 1 222 ? 7.172 81.920 19.641 1.00 28.61 222 GLY A C 1
ATOM 1493 O O . GLY A 1 222 ? 7.684 81.762 20.745 1.00 27.42 222 GLY A O 1
ATOM 1494 N N . THR A 1 223 ? 5.907 81.612 19.382 1.00 29.47 223 THR A N 1
ATOM 1495 C CA . THR A 1 223 ? 5.050 81.060 20.412 1.00 28.61 223 THR A CA 1
ATOM 1496 C C . THR A 1 223 ? 5.509 79.665 20.812 1.00 28.24 223 THR A C 1
ATOM 1497 O O . THR A 1 223 ? 5.553 79.332 21.995 1.00 27.61 223 THR A O 1
ATOM 1501 N N . ARG A 1 224 ? 5.859 78.847 19.831 1.00 26.94 224 ARG A N 1
ATOM 1502 C CA . ARG A 1 224 ? 6.313 77.494 20.127 1.00 26.55 224 ARG A CA 1
ATOM 1503 C C . ARG A 1 224 ? 7.508 77.513 21.082 1.00 27.38 224 ARG A C 1
ATOM 1504 O O . ARG A 1 224 ? 7.661 76.622 21.917 1.00 26.49 224 ARG A O 1
ATOM 1512 N N . ARG A 1 225 ? 8.359 78.529 20.950 1.00 27.90 225 ARG A N 1
ATOM 1513 C CA . ARG A 1 225 ? 9.532 78.661 21.809 1.00 26.80 225 ARG A CA 1
ATOM 1514 C C . ARG A 1 225 ? 9.071 78.850 23.251 1.00 26.97 225 ARG A C 1
ATOM 1515 O O . ARG A 1 225 ? 9.481 78.121 24.152 1.00 27.36 225 ARG A O 1
ATOM 1523 N N . LEU A 1 226 ? 8.218 79.836 23.462 1.00 25.40 226 LEU A N 1
ATOM 1524 C CA . LEU A 1 226 ? 7.694 80.076 24.776 1.00 24.97 226 LEU A CA 1
ATOM 1525 C C . LEU A 1 226 ? 7.072 78.800 25.307 1.00 25.25 226 LEU A C 1
ATOM 1526 O O . LEU A 1 226 ? 7.263 78.457 26.468 1.00 25.84 226 LEU A O 1
ATOM 1531 N N . ALA A 1 227 ? 6.326 78.092 24.460 1.00 26.31 227 ALA A N 1
ATOM 1532 C CA . ALA A 1 227 ? 5.656 76.831 24.856 1.00 25.37 227 ALA A CA 1
ATOM 1533 C C . ALA A 1 227 ? 6.660 75.752 25.271 1.00 25.27 227 ALA A C 1
ATOM 1534 O O . ALA A 1 227 ? 6.419 74.991 26.204 1.00 21.52 227 ALA A O 1
ATOM 1536 N N . LEU A 1 228 ? 7.780 75.714 24.549 1.00 25.64 228 LEU A N 1
ATOM 1537 C CA . LEU A 1 228 ? 8.838 74.762 24.790 1.00 26.40 228 LEU A CA 1
ATOM 1538 C C . LEU A 1 228 ? 9.483 75.000 26.139 1.00 29.27 228 LEU A C 1
ATOM 1539 O O . LEU A 1 228 ? 9.819 74.059 26.863 1.00 28.73 228 LEU A O 1
ATOM 1552 N N . ASN A 1 230 ? 8.014 76.414 28.580 1.00 33.97 230 ASN A N 1
ATOM 1553 C CA . ASN A 1 230 ? 6.973 76.117 29.544 1.00 32.64 230 ASN A CA 1
ATOM 1554 C C . ASN A 1 230 ? 6.987 74.646 29.959 1.00 32.83 230 ASN A C 1
ATOM 1555 O O . ASN A 1 230 ? 6.984 74.339 31.147 1.00 34.25 230 ASN A O 1
ATOM 1560 N N . CYS A 1 231 ? 7.020 73.742 28.984 1.00 33.86 231 CYS A N 1
ATOM 1561 C CA . CYS A 1 231 ? 7.033 72.303 29.256 1.00 33.41 231 CYS A CA 1
ATOM 1562 C C . CYS A 1 231 ? 8.297 71.879 29.949 1.00 32.43 231 CYS A C 1
ATOM 1563 O O . CYS A 1 231 ? 8.274 71.067 30.857 1.00 31.98 231 CYS A O 1
ATOM 1566 N N . LEU A 1 232 ? 9.401 72.428 29.468 1.00 34.49 232 LEU A N 1
ATOM 1567 C CA . LEU A 1 232 ? 10.722 72.138 29.983 1.00 36.62 232 LEU A CA 1
ATOM 1568 C C . LEU A 1 232 ? 10.804 72.385 31.493 1.00 36.22 232 LEU A C 1
ATOM 1569 O O . LEU A 1 232 ? 11.280 71.536 32.240 1.00 36.59 232 LEU A O 1
ATOM 1574 N N . LEU A 1 233 ? 10.339 73.543 31.946 1.00 37.34 233 LEU A N 1
ATOM 1575 C CA . LEU A 1 233 ? 10.364 73.836 33.370 1.00 37.96 233 LEU A CA 1
ATOM 1576 C C . LEU A 1 233 ? 9.252 73.072 34.094 1.00 37.16 233 LEU A C 1
ATOM 1577 O O . LEU A 1 233 ? 9.104 73.162 35.307 1.00 37.71 233 LEU A O 1
ATOM 1582 N N . HIS A 1 234 ? 8.455 72.324 33.348 1.00 36.67 234 HIS A N 1
ATOM 1583 C CA . HIS A 1 234 ? 7.390 71.548 33.966 1.00 34.61 234 HIS A CA 1
ATOM 1584 C C . HIS A 1 234 ? 7.748 70.076 33.862 1.00 35.13 234 HIS A C 1
ATOM 1585 O O . HIS A 1 234 ? 6.943 69.191 34.159 1.00 34.01 234 HIS A O 1
ATOM 1592 N N . ASP A 1 235 ? 8.983 69.840 33.430 1.00 35.55 235 ASP A N 1
ATOM 1593 C CA . ASP A 1 235 ? 9.534 68.506 33.301 1.00 36.34 235 ASP A CA 1
ATOM 1594 C C . ASP A 1 235 ? 8.882 67.659 32.227 1.00 35.62 235 ASP A C 1
ATOM 1595 O O . ASP A 1 235 ? 8.772 66.441 32.372 1.00 36.93 235 ASP A O 1
ATOM 1600 N N . ILE A 1 236 ? 8.455 68.307 31.151 1.00 34.33 236 ILE A N 1
ATOM 1601 C CA . ILE A 1 236 ? 7.830 67.632 30.025 1.00 33.07 236 ILE A CA 1
ATOM 1602 C C . ILE A 1 236 ? 8.828 67.705 28.882 1.00 34.78 236 ILE A C 1
ATOM 1603 O O . ILE A 1 236 ? 8.924 68.726 28.198 1.00 35.78 236 ILE A O 1
ATOM 1608 N N . GLU A 1 237 ? 9.573 66.620 28.687 1.00 36.90 237 GLU A N 1
ATOM 1609 C CA . GLU A 1 237 ? 10.605 66.577 27.654 1.00 40.31 237 GLU A CA 1
ATOM 1610 C C . GLU A 1 237 ? 10.128 66.203 26.252 1.00 40.74 237 GLU A C 1
ATOM 1611 O O . GLU A 1 237 ? 10.668 66.683 25.249 1.00 43.06 237 GLU A O 1
ATOM 1617 N N . GLY A 1 238 ? 9.115 65.363 26.155 1.00 39.47 238 GLY A N 1
ATOM 1618 C CA . GLY A 1 238 ? 8.656 65.015 24.829 1.00 40.47 238 GLY A CA 1
ATOM 1619 C C . GLY A 1 238 ? 9.708 64.312 23.992 1.00 41.05 238 GLY A C 1
ATOM 1620 O O . GLY A 1 238 ? 10.593 63.648 24.516 1.00 43.18 238 GLY A O 1
ATOM 1621 N N . ASN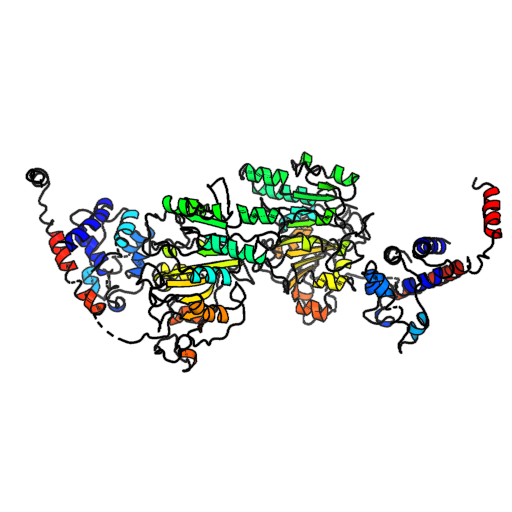 A 1 239 ? 9.613 64.473 22.682 1.00 41.97 239 ASN A N 1
ATOM 1622 C CA . ASN A 1 239 ? 10.513 63.817 21.744 1.00 42.53 239 ASN A CA 1
ATOM 1623 C C . ASN A 1 239 ? 11.629 64.717 21.205 1.00 43.31 239 ASN A C 1
ATOM 1624 O O . ASN A 1 239 ? 11.373 65.688 20.497 1.00 43.10 239 ASN A O 1
ATOM 1629 N N . LEU A 1 240 ? 12.869 64.367 21.525 1.00 44.83 240 LEU A N 1
ATOM 1630 C CA . LEU A 1 240 ? 14.028 65.138 21.095 1.00 46.31 240 LEU A CA 1
ATOM 1631 C C . LEU A 1 240 ? 14.162 65.290 19.602 1.00 46.20 240 LEU A C 1
ATOM 1632 O O . LEU A 1 240 ? 14.789 66.231 19.129 1.00 46.58 240 LEU A O 1
ATOM 1637 N N . ASP A 1 241 ? 13.593 64.358 18.854 1.00 46.66 241 ASP A N 1
ATOM 1638 C CA . ASP A 1 241 ? 13.667 64.428 17.402 1.00 47.55 241 ASP A CA 1
ATOM 1639 C C . ASP A 1 241 ? 12.936 65.636 16.852 1.00 46.43 241 ASP A C 1
ATOM 1640 O O . ASP A 1 241 ? 13.250 66.127 15.769 1.00 47.00 241 ASP A O 1
ATOM 1645 N N . HIS A 1 242 ? 11.956 66.115 17.606 1.00 44.44 242 HIS A N 1
ATOM 1646 C CA . HIS A 1 242 ? 11.166 67.246 17.166 1.00 42.61 242 HIS A CA 1
ATOM 1647 C C . HIS A 1 242 ? 11.381 68.485 18.011 1.00 40.70 242 HIS A C 1
ATOM 1648 O O . HIS A 1 242 ? 10.639 69.458 17.883 1.00 41.15 242 HIS A O 1
ATOM 1655 N N . GLY A 1 243 ? 12.393 68.447 18.871 1.00 38.45 243 GLY A N 1
ATOM 1656 C CA . GLY A 1 243 ? 12.676 69.584 19.718 1.00 35.44 243 GLY A CA 1
ATOM 1657 C C . GLY A 1 243 ? 12.044 69.500 21.092 1.00 34.20 243 GLY A C 1
ATOM 1658 O O . GLY A 1 243 ? 12.445 70.240 21.987 1.00 37.31 243 GLY A O 1
ATOM 1659 N N . GLY A 1 244 ? 11.071 68.610 21.282 1.00 31.26 244 GLY A N 1
ATOM 1660 C CA . GLY A 1 244 ? 10.433 68.502 22.584 1.00 26.54 244 GLY A CA 1
ATOM 1661 C C . GLY A 1 244 ? 8.964 68.167 22.489 1.00 25.07 244 GLY A C 1
ATOM 1662 O O . GLY A 1 244 ? 8.513 67.633 21.477 1.00 25.24 244 GLY A O 1
ATOM 1663 N N . ALA A 1 245 ? 8.205 68.476 23.532 1.00 22.62 245 ALA A N 1
ATOM 1664 C CA . ALA A 1 245 ? 6.781 68.172 23.516 1.00 21.00 245 ALA A CA 1
ATOM 1665 C C . ALA A 1 245 ? 5.987 68.928 22.447 1.00 22.13 245 ALA A C 1
ATOM 1666 O O . ALA A 1 245 ? 5.073 68.373 21.841 1.00 22.65 245 ALA A O 1
ATOM 1668 N N . ILE A 1 246 ? 6.311 70.198 22.224 1.00 22.26 246 ILE A N 1
ATOM 1669 C CA . ILE A 1 246 ? 5.588 70.954 21.216 1.00 21.53 246 ILE A CA 1
ATOM 1670 C C . ILE A 1 246 ? 6.367 70.962 19.913 1.00 23.57 246 ILE A C 1
ATOM 1671 O O . ILE A 1 246 ? 7.504 71.421 19.853 1.00 24.58 246 ILE A O 1
ATOM 1676 N N . ARG A 1 247 ? 5.752 70.431 18.867 1.00 25.63 247 ARG A N 1
ATOM 1677 C CA . ARG A 1 247 ? 6.393 70.411 17.573 1.00 26.72 247 ARG A CA 1
ATOM 1678 C C . ARG A 1 247 ? 6.027 71.690 16.825 1.00 27.12 247 ARG A C 1
ATOM 1679 O O . ARG A 1 247 ? 4.968 72.284 17.054 1.00 28.05 247 ARG A O 1
ATOM 1687 N N . LEU A 1 248 ? 6.914 72.105 15.927 1.00 27.54 248 LEU A N 1
ATOM 1688 C CA . LEU A 1 248 ? 6.724 73.312 15.129 1.00 26.75 248 LEU A CA 1
ATOM 1689 C C . LEU A 1 248 ? 6.188 72.959 13.746 1.00 26.59 248 LEU A C 1
ATOM 1690 O O . LEU A 1 248 ? 6.824 72.212 13.000 1.00 27.70 248 LEU A O 1
ATOM 1695 N N . GLY A 1 249 ? 5.019 73.504 13.412 1.00 26.26 249 GLY A N 1
ATOM 1696 C CA . GLY A 1 249 ? 4.417 73.229 12.124 1.00 24.98 249 GLY A CA 1
ATOM 1697 C C . GLY A 1 249 ? 2.942 73.587 11.985 1.00 25.89 249 GLY A C 1
ATOM 1698 O O . GLY A 1 249 ? 2.307 74.104 12.909 1.00 23.40 249 GLY A O 1
ATOM 1699 N N . ASN A 1 250 ? 2.397 73.284 10.808 1.00 27.43 250 ASN A N 1
ATOM 1700 C CA . ASN A 1 250 ? 1.007 73.569 10.470 1.00 27.44 250 ASN A CA 1
ATOM 1701 C C . ASN A 1 250 ? 0.064 72.363 10.602 1.00 27.86 250 ASN A C 1
ATOM 1702 O O . ASN A 1 250 ? 0.205 71.361 9.899 1.00 27.51 250 ASN A O 1
ATOM 1707 N N . THR A 1 251 ? -0.905 72.483 11.506 1.00 27.59 251 THR A N 1
ATOM 1708 C CA . THR A 1 251 ? -1.866 71.422 11.747 1.00 27.57 251 THR A CA 1
ATOM 1709 C C . THR A 1 251 ? -2.693 71.156 10.500 1.00 28.32 251 THR A C 1
ATOM 1710 O O . THR A 1 251 ? -3.170 70.041 10.280 1.00 28.02 251 THR A O 1
ATOM 1714 N N . LEU A 1 252 ? -2.855 72.182 9.674 1.00 28.93 252 LEU A N 1
ATOM 1715 C CA . LEU A 1 252 ? -3.615 72.038 8.435 1.00 29.97 252 LEU A CA 1
ATOM 1716 C C . LEU A 1 252 ? -2.684 71.716 7.258 1.00 30.59 252 LEU A C 1
ATOM 1717 O O . LEU A 1 252 ? -3.084 71.769 6.095 1.00 29.30 252 LEU A O 1
ATOM 1722 N N . GLY A 1 253 ? -1.442 71.374 7.577 1.00 31.95 253 GLY A N 1
ATOM 1723 C CA . GLY A 1 253 ? -0.486 71.036 6.544 1.00 34.73 253 GLY A CA 1
ATOM 1724 C C . GLY A 1 253 ? 0.036 69.619 6.682 1.00 36.96 253 GLY A C 1
ATOM 1725 O O . GLY A 1 253 ? -0.633 68.737 7.222 1.00 37.12 253 GLY A O 1
ATOM 1726 N N . SER A 1 254 ? 1.249 69.403 6.198 1.00 38.57 254 SER A N 1
ATOM 1727 C CA . SER A 1 254 ? 1.865 68.093 6.253 1.00 41.77 254 SER A CA 1
ATOM 1728 C C . SER A 1 254 ? 2.113 67.670 7.685 1.00 42.68 254 SER A C 1
ATOM 1729 O O . SER A 1 254 ? 1.937 66.508 8.045 1.00 44.42 254 SER A O 1
ATOM 1732 N N . ASP A 1 255 ? 2.522 68.625 8.506 1.00 42.71 255 ASP A N 1
ATOM 1733 C CA . ASP A 1 255 ? 2.807 68.359 9.906 1.00 42.59 255 ASP A CA 1
ATOM 1734 C C . ASP A 1 255 ? 1.613 67.834 10.652 1.00 42.10 255 ASP A C 1
ATOM 1735 O O . ASP A 1 255 ? 1.749 67.021 11.560 1.00 41.07 255 ASP A O 1
ATOM 1740 N N . GLY A 1 256 ? 0.442 68.330 10.271 1.00 41.77 256 GLY A N 1
ATOM 1741 C CA . GLY A 1 256 ? -0.779 67.898 10.904 1.00 40.38 256 GLY A CA 1
ATOM 1742 C C . GLY A 1 256 ? -1.020 66.413 10.749 1.00 41.27 256 GLY A C 1
ATOM 1743 O O . GLY A 1 256 ? -1.315 65.748 11.730 1.00 42.04 256 GLY A O 1
ATOM 1744 N N . GLU A 1 257 ? -0.902 65.880 9.536 1.00 41.86 257 GLU A N 1
ATOM 1745 C CA . GLU A 1 257 ? -1.143 64.462 9.357 1.00 43.15 257 GLU A CA 1
ATOM 1746 C C . GLU A 1 257 ? 0.006 63.582 9.799 1.00 42.21 257 GLU A C 1
ATOM 1747 O O . GLU A 1 257 ? -0.159 62.368 9.958 1.00 43.25 257 GLU A O 1
ATOM 1753 N N . ASN A 1 258 ? 1.167 64.187 10.009 1.00 39.43 258 ASN A N 1
ATOM 1754 C CA . ASN A 1 258 ? 2.331 63.440 10.462 1.00 37.65 258 ASN A CA 1
ATOM 1755 C C . ASN A 1 258 ? 2.326 63.339 11.982 1.00 34.72 258 ASN A C 1
ATOM 1756 O O . ASN A 1 258 ? 3.203 62.731 12.586 1.00 35.03 258 ASN A O 1
ATOM 1761 N N . LEU A 1 259 ? 1.323 63.933 12.597 1.00 30.84 259 LEU A N 1
ATOM 1762 C CA . LEU A 1 259 ? 1.216 63.929 14.043 1.00 27.84 259 LEU A CA 1
ATOM 1763 C C . LEU A 1 259 ? 0.677 62.576 14.496 1.00 26.92 259 LEU A C 1
ATOM 1764 O O . LEU A 1 259 ? -0.179 62.002 13.839 1.00 29.40 259 LEU A O 1
ATOM 1769 N N . PRO A 1 260 ? 1.174 62.039 15.616 1.00 25.35 260 PRO A N 1
ATOM 1770 C CA . PRO A 1 260 ? 0.690 60.741 16.095 1.00 24.50 260 PRO A CA 1
ATOM 1771 C C . PRO A 1 260 ? -0.715 60.790 16.681 1.00 23.84 260 PRO A C 1
ATOM 1772 O O . PRO A 1 260 ? -1.105 61.801 17.261 1.00 24.20 260 PRO A O 1
ATOM 1776 N N . LYS A 1 261 ? -1.466 59.695 16.528 1.00 23.21 261 LYS A N 1
ATOM 1777 C CA . LYS A 1 261 ? -2.827 59.603 17.060 1.00 23.36 261 LYS A CA 1
ATOM 1778 C C . LYS A 1 261 ? -2.831 59.923 18.556 1.00 21.67 261 LYS A C 1
ATOM 1779 O O . LYS A 1 261 ? -1.777 60.004 19.185 1.00 22.65 261 LYS A O 1
ATOM 1785 N N . ALA A 1 262 ? -4.017 60.082 19.134 1.00 19.68 262 ALA A N 1
ATOM 1786 C CA . ALA A 1 262 ? -4.110 60.423 20.542 1.00 19.07 262 ALA A CA 1
ATOM 1787 C C . ALA A 1 262 ? -5.331 59.848 21.250 1.00 18.04 262 ALA A C 1
ATOM 1788 O O . ALA A 1 262 ? -6.363 59.613 20.621 1.00 19.23 262 ALA A O 1
ATOM 1790 N N . HIS A 1 263 ? -5.229 59.633 22.563 1.00 17.70 263 HIS A N 1
ATOM 1791 C CA . HIS A 1 263 ? -6.372 59.103 23.318 1.00 17.09 263 HIS A CA 1
ATOM 1792 C C . HIS A 1 263 ? -7.293 60.242 23.743 1.00 15.72 263 HIS A C 1
ATOM 1793 O O . HIS A 1 263 ? -8.511 60.078 23.828 1.00 15.61 263 HIS A O 1
ATOM 1800 N N . ILE A 1 264 ? -6.685 61.400 23.983 1.00 15.40 264 ILE A N 1
ATOM 1801 C CA . ILE A 1 264 ? -7.379 62.595 24.437 1.00 15.16 264 ILE A CA 1
ATOM 1802 C C . ILE A 1 264 ? -6.936 63.837 23.652 1.00 14.80 264 ILE A C 1
ATOM 1803 O O . ILE A 1 264 ? -5.776 63.954 23.273 1.00 16.88 264 ILE A O 1
ATOM 1808 N N . VAL A 1 265 ? -7.854 64.764 23.410 1.00 15.72 265 VAL A N 1
ATOM 1809 C CA . VAL A 1 265 ? -7.520 66.002 22.704 1.00 17.81 265 VAL A CA 1
ATOM 1810 C C . VAL A 1 265 ? -8.232 67.162 23.396 1.00 18.66 265 VAL A C 1
ATOM 1811 O O . VAL A 1 265 ? -9.459 67.174 23.480 1.00 19.35 265 VAL A O 1
ATOM 1815 N N . ALA A 1 266 ? -7.472 68.123 23.911 1.00 20.47 266 ALA A N 1
ATOM 1816 C CA . ALA A 1 266 ? -8.053 69.298 24.569 1.00 21.76 266 ALA A CA 1
ATOM 1817 C C . ALA A 1 266 ? -7.385 70.457 23.870 1.00 22.65 266 ALA A C 1
ATOM 1818 O O . ALA A 1 266 ? -6.172 70.610 23.943 1.00 23.87 266 ALA A O 1
ATOM 1820 N N . THR A 1 267 ? -8.165 71.281 23.198 1.00 23.94 267 THR A N 1
ATOM 1821 C CA . THR A 1 267 ? -7.562 72.356 22.448 1.00 25.45 267 THR A CA 1
ATOM 1822 C C . THR A 1 267 ? -8.516 73.542 22.260 1.00 25.07 267 THR A C 1
ATOM 1823 O O . THR A 1 267 ? -9.734 73.407 22.389 1.00 24.71 267 THR A O 1
ATOM 1827 N N . ASN A 1 268 ? -7.938 74.710 21.992 1.00 26.30 268 ASN A N 1
ATOM 1828 C CA . ASN A 1 268 ? -8.692 75.934 21.747 1.00 28.01 268 ASN A CA 1
ATOM 1829 C C . ASN A 1 268 ? -8.073 76.485 20.466 1.00 29.22 268 ASN A C 1
ATOM 1830 O O . ASN A 1 268 ? -7.243 77.388 20.521 1.00 30.68 268 ASN A O 1
ATOM 1835 N N . PRO A 1 269 ? -8.457 75.939 19.293 1.00 31.36 269 PRO A N 1
ATOM 1836 C CA . PRO A 1 269 ? -7.889 76.425 18.036 1.00 32.99 269 PRO A CA 1
ATOM 1837 C C . PRO A 1 269 ? -8.161 77.902 17.789 1.00 36.20 269 PRO A C 1
ATOM 1838 O O . PRO A 1 269 ? -9.061 78.481 18.391 1.00 35.61 269 PRO A O 1
ATOM 1842 N N . PRO A 1 270 ? -7.374 78.532 16.896 1.00 40.29 270 PRO A N 1
ATOM 1843 C CA . PRO A 1 270 ? -7.515 79.949 16.561 1.00 43.23 270 PRO A CA 1
ATOM 1844 C C . PRO A 1 270 ? -8.872 80.342 16.006 1.00 46.73 270 PRO A C 1
ATOM 1845 O O . PRO A 1 270 ? -9.535 79.574 15.302 1.00 45.58 270 PRO A O 1
ATOM 1849 N N . PHE A 1 271 ? -9.264 81.567 16.330 1.00 51.37 271 PHE A N 1
ATOM 1850 C CA . PHE A 1 271 ? -10.528 82.126 15.880 1.00 54.95 271 PHE A CA 1
ATOM 1851 C C . PHE A 1 271 ? -10.280 82.877 14.572 1.00 57.87 271 PHE A C 1
ATOM 1852 O O . PHE A 1 271 ? -9.131 83.086 14.160 1.00 57.22 271 PHE A O 1
ATOM 1860 N N . GLY A 1 272 ? -11.371 83.272 13.924 1.00 61.12 272 GLY A N 1
ATOM 1861 C CA . GLY A 1 272 ? -11.282 84.005 12.674 1.00 64.40 272 GLY A CA 1
ATOM 1862 C C . GLY A 1 272 ? -10.575 83.217 11.599 1.00 66.64 272 GLY A C 1
ATOM 1863 O O . GLY A 1 272 ? -10.425 81.999 11.708 1.00 66.18 272 GLY A O 1
ATOM 1864 N N . SER A 1 273 ? -10.134 83.907 10.555 1.00 69.74 273 SER A N 1
ATOM 1865 C CA . SER A 1 273 ? -9.442 83.228 9.470 1.00 73.00 273 SER A CA 1
ATOM 1866 C C . SER A 1 273 ? -8.010 82.864 9.871 1.00 75.42 273 SER A C 1
ATOM 1867 O O . SER A 1 273 ? -7.185 82.538 9.013 1.00 76.18 273 SER A O 1
ATOM 1870 N N . ALA A 1 274 ? -7.735 82.924 11.178 1.00 77.65 274 ALA A N 1
ATOM 1871 C CA . ALA A 1 274 ? -6.420 82.602 11.756 1.00 79.37 274 ALA A CA 1
ATOM 1872 C C . ALA A 1 274 ? -5.229 83.310 11.072 1.00 80.24 274 ALA A C 1
ATOM 1873 O O . ALA A 1 274 ? -5.414 84.149 10.183 1.00 80.57 274 ALA A O 1
ATOM 1875 N N . ALA A 1 275 ? -4.010 82.969 11.490 1.00 80.35 275 ALA A N 1
ATOM 1876 C CA . ALA A 1 275 ? -2.808 83.570 10.916 1.00 80.45 275 ALA A CA 1
ATOM 1877 C C . ALA A 1 275 ? -2.452 82.897 9.591 1.00 80.84 275 ALA A C 1
ATOM 1878 O O . ALA A 1 275 ? -3.312 82.297 8.941 1.00 81.67 275 ALA A O 1
ATOM 1880 N N . GLY A 1 276 ? -1.185 83.005 9.190 1.00 79.98 276 GLY A N 1
ATOM 1881 C CA . GLY A 1 276 ? -0.742 82.409 7.941 1.00 78.32 276 GLY A CA 1
ATOM 1882 C C . GLY A 1 276 ? -0.746 80.891 7.978 1.00 77.65 276 GLY A C 1
ATOM 1883 O O . GLY A 1 276 ? 0.299 80.252 8.142 1.00 77.88 276 GLY A O 1
ATOM 1884 N N . THR A 1 277 ? -1.932 80.311 7.822 1.00 75.84 277 THR A N 1
ATOM 1885 C CA . THR A 1 277 ? -2.091 78.860 7.832 1.00 72.77 277 THR A CA 1
ATOM 1886 C C . THR A 1 277 ? -2.821 78.376 6.579 1.00 70.20 277 THR A C 1
ATOM 1887 O O . THR A 1 277 ? -4.051 78.348 6.526 1.00 69.77 277 THR A O 1
ATOM 1891 N N . ASN A 1 278 ? -2.047 78.012 5.565 1.00 66.53 278 ASN A N 1
ATOM 1892 C CA . ASN A 1 278 ? -2.606 77.515 4.317 1.00 63.02 278 ASN A CA 1
ATOM 1893 C C . ASN A 1 278 ? -3.049 76.066 4.490 1.00 59.32 278 ASN A C 1
ATOM 1894 O O . ASN A 1 278 ? -2.299 75.231 5.002 1.00 58.99 278 ASN A O 1
ATOM 1899 N N . ILE A 1 279 ? -4.273 75.776 4.064 1.00 54.50 279 ILE A N 1
ATOM 1900 C CA . ILE A 1 279 ? -4.823 74.435 4.185 1.00 49.95 279 ILE A CA 1
ATOM 1901 C C . ILE A 1 279 ? -4.337 73.545 3.053 1.00 47.61 279 ILE A C 1
ATOM 1902 O O . ILE A 1 279 ? -5.082 73.237 2.135 1.00 48.26 279 ILE A O 1
ATOM 1907 N N . THR A 1 280 ? -3.082 73.127 3.125 1.00 45.48 280 THR A N 1
ATOM 1908 C CA . THR A 1 280 ? -2.509 72.278 2.091 1.00 44.50 280 THR A CA 1
ATOM 1909 C C . THR A 1 280 ? -2.643 70.811 2.463 1.00 41.89 280 THR A C 1
ATOM 1910 O O . THR A 1 280 ? -1.700 70.039 2.298 1.00 42.11 280 THR A O 1
ATOM 1914 N N . ARG A 1 281 ? -3.804 70.424 2.970 1.00 40.04 281 ARG A N 1
ATOM 1915 C CA . ARG A 1 281 ? -4.035 69.047 3.382 1.00 38.43 281 ARG A CA 1
ATOM 1916 C C . ARG A 1 281 ? -5.449 68.681 2.976 1.00 38.54 281 ARG A C 1
ATOM 1917 O O . ARG A 1 281 ? -6.358 69.502 3.062 1.00 40.27 281 ARG A O 1
ATOM 1925 N N . THR A 1 282 ? -5.658 67.461 2.520 1.00 38.01 282 THR A N 1
ATOM 1926 C CA . THR A 1 282 ? -7.000 67.105 2.118 1.00 38.23 282 THR A CA 1
ATOM 1927 C C . THR A 1 282 ? -7.788 66.522 3.276 1.00 37.03 282 THR A C 1
ATOM 1928 O O . THR A 1 282 ? -7.262 65.723 4.048 1.00 39.19 282 THR A O 1
ATOM 1932 N N . PHE A 1 283 ? -9.041 66.943 3.411 1.00 35.39 283 PHE A N 1
ATOM 1933 C CA . PHE A 1 283 ? -9.895 66.433 4.471 1.00 34.51 283 PHE A CA 1
ATOM 1934 C C . PHE A 1 283 ? -11.116 65.755 3.880 1.00 33.43 283 PHE A C 1
ATOM 1935 O O . PHE A 1 283 ? -11.410 65.895 2.699 1.00 32.36 283 PHE A O 1
ATOM 1943 N N . VAL A 1 284 ? -11.834 65.027 4.719 1.00 34.11 284 VAL A N 1
ATOM 1944 C CA . VAL A 1 284 ? -13.018 64.330 4.268 1.00 35.03 284 VAL A CA 1
ATOM 1945 C C . VAL A 1 284 ? -13.998 65.299 3.598 1.00 36.27 284 VAL A C 1
ATOM 1946 O O . VAL A 1 284 ? -14.772 64.912 2.718 1.00 38.03 284 VAL A O 1
ATOM 1950 N N . HIS A 1 285 ? -13.960 66.559 4.016 1.00 35.49 285 HIS A N 1
ATOM 1951 C CA . HIS A 1 285 ? -14.826 67.596 3.456 1.00 35.20 285 HIS A CA 1
ATOM 1952 C C . HIS A 1 285 ? -14.049 68.899 3.367 1.00 33.97 285 HIS A C 1
ATOM 1953 O O . HIS A 1 285 ? -14.082 69.709 4.289 1.00 33.81 285 HIS A O 1
ATOM 1960 N N . PRO A 1 286 ? -13.344 69.119 2.248 1.00 32.90 286 PRO A N 1
ATOM 1961 C CA . PRO A 1 286 ? -12.548 70.337 2.042 1.00 33.01 286 PRO A CA 1
ATOM 1962 C C . PRO A 1 286 ? -13.335 71.607 2.371 1.00 32.75 286 PRO A C 1
ATOM 1963 O O . PRO A 1 286 ? -14.459 71.790 1.908 1.00 33.29 286 PRO A O 1
ATOM 1967 N N . THR A 1 287 ? -12.737 72.488 3.162 1.00 32.48 287 THR A N 1
ATOM 1968 C CA . THR A 1 287 ? -13.417 73.717 3.561 1.00 33.91 287 THR A CA 1
ATOM 1969 C C . THR A 1 287 ? -12.449 74.879 3.627 1.00 34.37 287 THR A C 1
ATOM 1970 O O . THR A 1 287 ? -11.242 74.680 3.647 1.00 34.90 287 THR A O 1
ATOM 1974 N N . SER A 1 288 ? -12.983 76.094 3.680 1.00 33.92 288 SER A N 1
ATOM 1975 C CA . SER A 1 288 ? -12.151 77.276 3.760 1.00 34.14 288 SER A CA 1
ATOM 1976 C C . SER A 1 288 ? -12.216 77.777 5.164 1.00 34.30 288 SER A C 1
ATOM 1977 O O . SER A 1 288 ? -11.619 78.793 5.502 1.00 35.25 288 SER A O 1
ATOM 1980 N N . ASN A 1 289 ? -12.950 77.049 5.982 1.00 33.82 289 ASN A N 1
ATOM 1981 C CA . ASN A 1 289 ? -13.134 77.414 7.362 1.00 34.76 289 ASN A CA 1
ATOM 1982 C C . ASN A 1 289 ? -12.058 76.783 8.218 1.00 35.98 289 ASN A C 1
ATOM 1983 O O . ASN A 1 289 ? -12.081 75.579 8.465 1.00 37.66 289 ASN A O 1
ATOM 1988 N N . LYS A 1 290 ? -11.122 77.600 8.682 1.00 36.94 290 LYS A N 1
ATOM 1989 C CA . LYS A 1 290 ? -10.028 77.102 9.503 1.00 38.51 290 LYS A CA 1
ATOM 1990 C C . LYS A 1 290 ? -10.497 76.270 10.690 1.00 37.61 290 LYS A C 1
ATOM 1991 O O . LYS A 1 290 ? -9.966 75.187 10.945 1.00 38.51 290 LYS A O 1
ATOM 1997 N N . GLN A 1 291 ? -11.489 76.773 11.415 1.00 36.80 291 GLN A N 1
ATOM 1998 C CA . GLN A 1 291 ? -11.985 76.069 12.585 1.00 36.48 291 GLN A CA 1
ATOM 1999 C C . GLN A 1 291 ? -12.581 74.708 12.249 1.00 35.31 291 GLN A C 1
ATOM 2000 O O . GLN A 1 291 ? -12.318 73.725 12.944 1.00 36.46 291 GLN A O 1
ATOM 2006 N N . LEU A 1 292 ? -13.367 74.643 11.179 1.00 33.48 292 LEU A N 1
ATOM 2007 C CA . LEU A 1 292 ? -13.963 73.383 10.761 1.00 32.02 292 LEU A CA 1
ATOM 2008 C C . LEU A 1 292 ? -12.899 72.409 10.255 1.00 30.56 292 LEU A C 1
ATOM 2009 O O . LEU A 1 292 ? -13.144 71.211 10.148 1.00 29.65 292 LEU A O 1
ATOM 2014 N N . CYS A 1 293 ? -11.720 72.929 9.936 1.00 31.31 293 CYS A N 1
ATOM 2015 C CA . CYS A 1 293 ? -10.622 72.089 9.473 1.00 32.09 293 CYS A CA 1
ATOM 2016 C C . CYS A 1 293 ? -10.025 71.440 10.684 1.00 31.58 293 CYS A C 1
ATOM 2017 O O . CYS A 1 293 ? -9.700 70.256 10.664 1.00 34.05 293 CYS A O 1
ATOM 2020 N N . PHE A 1 294 ? -9.861 72.229 11.739 1.00 30.34 294 PHE A N 1
ATOM 2021 C CA . PHE A 1 294 ? -9.324 71.685 12.959 1.00 29.91 294 PHE A CA 1
ATOM 2022 C C . PHE A 1 294 ? -10.214 70.563 13.455 1.00 28.99 294 PHE A C 1
ATOM 2023 O O . PHE A 1 294 ? -9.733 69.533 13.891 1.00 28.84 294 PHE A O 1
ATOM 2039 N N . GLN A 1 296 ? -12.005 68.534 11.742 1.00 25.99 296 GLN A N 1
ATOM 2040 C CA . GLN A 1 296 ? -11.765 67.355 10.939 1.00 23.98 296 GLN A CA 1
ATOM 2041 C C . GLN A 1 296 ? -10.477 66.653 11.344 1.00 23.93 296 GLN A C 1
ATOM 2042 O O . GLN A 1 296 ? -10.405 65.421 11.353 1.00 24.52 296 GLN A O 1
ATOM 2048 N N . HIS A 1 297 ? -9.467 67.437 11.700 1.00 21.77 297 HIS A N 1
ATOM 2049 C CA . HIS A 1 297 ? -8.203 66.885 12.152 1.00 20.50 297 HIS A CA 1
ATOM 2050 C C . HIS A 1 297 ? -8.399 66.148 13.475 1.00 20.18 297 HIS A C 1
ATOM 2051 O O . HIS A 1 297 ? -7.945 65.019 13.643 1.00 22.06 297 HIS A O 1
ATOM 2058 N N . ILE A 1 298 ? -9.047 66.820 14.419 1.00 18.95 298 ILE A N 1
ATOM 2059 C CA . ILE A 1 298 ? -9.302 66.253 15.727 1.00 21.26 298 ILE A CA 1
ATOM 2060 C C . ILE A 1 298 ? -10.081 64.939 15.639 1.00 23.67 298 ILE A C 1
ATOM 2061 O O . ILE A 1 298 ? -9.805 63.993 16.385 1.00 26.24 298 ILE A O 1
ATOM 2066 N N . ILE A 1 299 ? -11.036 64.860 14.718 1.00 25.40 299 ILE A N 1
ATOM 2067 C CA . ILE A 1 299 ? -11.812 63.638 14.551 1.00 27.01 299 ILE A CA 1
ATOM 2068 C C . ILE A 1 299 ? -10.940 62.494 14.043 1.00 27.49 299 ILE A C 1
ATOM 2069 O O . ILE A 1 299 ? -11.124 61.340 14.434 1.00 28.43 299 ILE A O 1
ATOM 2074 N N . GLU A 1 300 ? -9.982 62.845 13.191 1.00 28.57 300 GLU A N 1
ATOM 2075 C CA . GLU A 1 300 ? -9.031 61.927 12.568 1.00 30.62 300 GLU A CA 1
ATOM 2076 C C . GLU A 1 300 ? -7.959 61.335 13.495 1.00 28.28 300 GLU A C 1
ATOM 2077 O O . GLU A 1 300 ? -7.765 60.121 13.507 1.00 28.99 300 GLU A O 1
ATOM 2083 N N . THR A 1 301 ? -7.256 62.181 14.251 1.00 26.18 301 THR A N 1
ATOM 2084 C CA . THR A 1 301 ? -6.203 61.700 15.156 1.00 25.98 301 THR A CA 1
ATOM 2085 C C . THR A 1 301 ? -6.665 60.892 16.341 1.00 23.68 301 THR A C 1
ATOM 2086 O O . THR A 1 301 ? -5.884 60.154 16.927 1.00 23.10 301 THR A O 1
ATOM 2090 N N . LEU A 1 302 ? -7.914 61.053 16.732 1.00 21.10 302 LEU A N 1
ATOM 2091 C CA . LEU A 1 302 ? -8.382 60.319 17.885 1.00 20.09 302 LEU A CA 1
ATOM 2092 C C . LEU A 1 302 ? -8.435 58.810 17.674 1.00 20.43 302 LEU A C 1
ATOM 2093 O O . LEU A 1 302 ? -8.954 58.340 16.674 1.00 20.85 302 LEU A O 1
ATOM 2098 N N . HIS A 1 303 ? -7.875 58.058 18.613 1.00 20.41 303 HIS A N 1
ATOM 2099 C CA . HIS A 1 303 ? -7.927 56.610 18.539 1.00 19.82 303 HIS A CA 1
ATOM 2100 C C . HIS A 1 303 ? -9.389 56.244 18.719 1.00 22.19 303 HIS A C 1
ATOM 2101 O O . HIS A 1 303 ? -10.191 57.061 19.180 1.00 23.58 303 HIS A O 1
ATOM 2108 N N . PRO A 1 304 ? -9.767 55.015 18.349 1.00 24.71 304 PRO A N 1
ATOM 2109 C CA . PRO A 1 304 ? -11.166 54.620 18.525 1.00 22.85 304 PRO A CA 1
ATOM 2110 C C . PRO A 1 304 ? -11.421 54.664 20.035 1.00 22.68 304 PRO A C 1
ATOM 2111 O O . PRO A 1 304 ? -10.610 54.164 20.816 1.00 25.19 304 PRO A O 1
ATOM 2115 N N . GLY A 1 305 ? -12.523 55.275 20.446 1.00 20.44 305 GLY A N 1
ATOM 2116 C CA . GLY A 1 305 ? -12.803 55.361 21.860 1.00 18.66 305 GLY A CA 1
ATOM 2117 C C . GLY A 1 305 ? -12.182 56.607 22.471 1.00 18.36 305 GLY A C 1
ATOM 2118 O O . GLY A 1 305 ? -12.360 56.882 23.657 1.00 18.62 305 GLY A O 1
ATOM 2119 N N . GLY A 1 306 ? -11.451 57.362 21.661 1.00 17.76 306 GLY A N 1
ATOM 2120 C CA . GLY A 1 306 ? -10.838 58.579 22.146 1.00 17.00 306 GLY A CA 1
ATOM 2121 C C . GLY A 1 306 ? -11.877 59.584 22.598 1.00 18.22 306 GLY A C 1
ATOM 2122 O O . GLY A 1 306 ? -13.075 59.445 22.310 1.00 19.13 306 GLY A O 1
ATOM 2123 N N . ARG A 1 307 ? -11.425 60.600 23.322 1.00 17.32 307 ARG A N 1
ATOM 2124 C CA . ARG A 1 307 ? -12.321 61.632 23.813 1.00 16.63 307 ARG A CA 1
ATOM 2125 C C . ARG A 1 307 ? -11.685 62.995 23.667 1.00 18.37 307 ARG A C 1
ATOM 2126 O O . ARG A 1 307 ? -10.469 63.138 23.713 1.00 21.84 307 ARG A O 1
ATOM 2134 N N . ALA A 1 308 ? -12.512 64.007 23.476 1.00 19.64 308 ALA A N 1
ATOM 2135 C CA . ALA A 1 308 ? -11.996 65.343 23.299 1.00 18.62 308 ALA A CA 1
ATOM 2136 C C . ALA A 1 308 ? -12.944 66.402 23.838 1.00 18.08 308 ALA A C 1
ATOM 2137 O O . ALA A 1 308 ? -14.120 66.138 24.097 1.00 19.32 308 ALA A O 1
ATOM 2139 N N . ALA A 1 309 ? -12.389 67.596 24.017 1.00 17.41 309 ALA A N 1
ATOM 2140 C CA . ALA A 1 309 ? -13.089 68.788 24.488 1.00 17.02 309 ALA A CA 1
ATOM 2141 C C . ALA A 1 309 ? -12.473 69.878 23.617 1.00 18.03 309 ALA A C 1
ATOM 2142 O O . ALA A 1 309 ? -11.275 70.154 23.699 1.00 17.90 309 ALA A O 1
ATOM 2144 N N . VAL A 1 310 ? -13.291 70.483 22.768 1.00 19.00 310 VAL A N 1
ATOM 2145 C CA . VAL A 1 310 ? -12.798 71.505 21.864 1.00 19.62 310 VAL A CA 1
ATOM 2146 C C . VAL A 1 310 ? -13.545 72.826 21.987 1.00 20.22 310 VAL A C 1
ATOM 2147 O O . VAL A 1 310 ? -14.775 72.882 21.863 1.00 19.36 310 VAL A O 1
ATOM 2151 N N . VAL A 1 311 ? -12.783 73.889 22.237 1.00 19.26 311 VAL A N 1
ATOM 2152 C CA . VAL A 1 311 ? -13.347 75.227 22.353 1.00 18.10 311 VAL A CA 1
ATOM 2153 C C . VAL A 1 311 ? -13.567 75.755 20.951 1.00 21.44 311 VAL A C 1
ATOM 2154 O O . VAL A 1 311 ? -12.615 75.896 20.186 1.00 22.93 311 VAL A O 1
ATOM 2158 N N . VAL A 1 312 ? -14.812 76.077 20.618 1.00 22.75 312 VAL A N 1
ATOM 2159 C CA . VAL A 1 312 ? -15.120 76.570 19.282 1.00 23.00 312 VAL A CA 1
ATOM 2160 C C . VAL A 1 312 ? -16.036 77.801 19.253 1.00 23.70 312 VAL A C 1
ATOM 2161 O O . VAL A 1 312 ? -16.719 78.101 20.229 1.00 23.07 312 VAL A O 1
ATOM 2165 N N . PRO A 1 313 ? -16.044 78.538 18.123 1.00 25.96 313 PRO A N 1
ATOM 2166 C CA . PRO A 1 313 ? -16.869 79.737 17.937 1.00 26.01 313 PRO A CA 1
ATOM 2167 C C . PRO A 1 313 ? -18.274 79.340 17.495 1.00 27.47 313 PRO A C 1
ATOM 2168 O O . PRO A 1 313 ? -18.476 78.252 16.973 1.00 28.24 313 PRO A O 1
ATOM 2172 N N . ASP A 1 314 ? -19.236 80.229 17.674 1.00 29.89 314 ASP A N 1
ATOM 2173 C CA . ASP A 1 314 ? -20.593 79.922 17.268 1.00 31.24 314 ASP A CA 1
ATOM 2174 C C . ASP A 1 314 ? -20.702 79.485 15.804 1.00 32.30 314 ASP A C 1
ATOM 2175 O O . ASP A 1 314 ? -21.489 78.604 15.489 1.00 33.13 314 ASP A O 1
ATOM 2180 N N . ASN A 1 315 ? -19.907 80.079 14.919 1.00 32.99 315 ASN A N 1
ATOM 2181 C CA . ASN A 1 315 ? -19.951 79.750 13.487 1.00 34.10 315 ASN A CA 1
ATOM 2182 C C . ASN A 1 315 ? -19.932 78.245 13.195 1.00 33.90 315 ASN A C 1
ATOM 2183 O O . ASN A 1 315 ? -20.726 77.746 12.401 1.00 34.49 315 ASN A O 1
ATOM 2188 N N . VAL A 1 316 ? -19.015 77.537 13.842 1.00 32.97 316 VAL A N 1
ATOM 2189 C CA . VAL A 1 316 ? -18.856 76.093 13.709 1.00 30.82 316 VAL A CA 1
ATOM 2190 C C . VAL A 1 316 ? -20.176 75.366 13.938 1.00 31.52 316 VAL A C 1
ATOM 2191 O O . VAL A 1 316 ? -20.451 74.314 13.348 1.00 31.99 316 VAL A O 1
ATOM 2195 N N . LEU A 1 317 ? -20.995 75.932 14.810 1.00 31.39 317 LEU A N 1
ATOM 2196 C CA . LEU A 1 317 ? -22.277 75.331 15.136 1.00 31.05 317 LEU A CA 1
ATOM 2197 C C . LEU A 1 317 ? -23.375 75.615 14.122 1.00 31.84 317 LEU A C 1
ATOM 2198 O O . LEU A 1 317 ? -24.183 74.736 13.828 1.00 32.30 317 LEU A O 1
ATOM 2203 N N . PHE A 1 318 ? -23.408 76.833 13.586 1.00 33.16 318 PHE A N 1
ATOM 2204 C CA . PHE A 1 318 ? -24.455 77.200 12.637 1.00 34.13 318 PHE A CA 1
ATOM 2205 C C . PHE A 1 318 ? -24.087 77.317 11.154 1.00 34.52 318 PHE A C 1
ATOM 2206 O O . PHE A 1 318 ? -24.959 77.200 10.298 1.00 34.70 318 PHE A O 1
ATOM 2214 N N . GLU A 1 319 ? -22.818 77.545 10.845 1.00 35.44 319 GLU A N 1
ATOM 2215 C CA . GLU A 1 319 ? -22.397 77.676 9.459 1.00 38.26 319 GLU A CA 1
ATOM 2216 C C . GLU A 1 319 ? -23.057 76.647 8.558 1.00 38.74 319 GLU A C 1
ATOM 2217 O O . GLU A 1 319 ? -23.257 75.505 8.961 1.00 41.04 319 GLU A O 1
ATOM 2223 N N . GLY A 1 320 ? -23.396 77.044 7.337 1.00 39.08 320 GLY A N 1
ATOM 2224 C CA . GLY A 1 320 ? -24.021 76.111 6.413 1.00 39.19 320 GLY A CA 1
ATOM 2225 C C . GLY A 1 320 ? -23.036 75.587 5.382 1.00 40.52 320 GLY A C 1
ATOM 2226 O O . GLY A 1 320 ? -21.823 75.579 5.618 1.00 41.62 320 GLY A O 1
ATOM 2227 N N . GLY A 1 321 ? -23.549 75.152 4.234 1.00 40.09 321 GLY A N 1
ATOM 2228 C CA . GLY A 1 321 ? -22.681 74.632 3.185 1.00 39.94 321 GLY A CA 1
ATOM 2229 C C . GLY A 1 321 ? -21.888 73.411 3.625 1.00 39.01 321 GLY A C 1
ATOM 2230 O O . GLY A 1 321 ? -22.465 72.399 4.013 1.00 39.75 321 GLY A O 1
ATOM 2231 N N . LYS A 1 322 ? -20.566 73.494 3.565 1.00 37.98 322 LYS A N 1
ATOM 2232 C CA . LYS A 1 322 ? -19.749 72.375 3.977 1.00 37.52 322 LYS A CA 1
ATOM 2233 C C . LYS A 1 322 ? -19.862 72.230 5.484 1.00 37.78 322 LYS A C 1
ATOM 2234 O O . LYS A 1 322 ? -19.649 71.148 6.034 1.00 39.86 322 LYS A O 1
ATOM 2240 N N . GLY A 1 323 ? -20.214 73.326 6.151 1.00 36.35 323 GLY A N 1
ATOM 2241 C CA . GLY A 1 323 ? -20.352 73.313 7.601 1.00 34.28 323 GLY A CA 1
ATOM 2242 C C . GLY A 1 323 ? -21.357 72.286 8.079 1.00 32.56 323 GLY A C 1
ATOM 2243 O O . GLY A 1 323 ? -21.180 71.656 9.118 1.00 32.73 323 GLY A O 1
ATOM 2244 N N . THR A 1 324 ? -22.421 72.120 7.312 1.00 31.32 324 THR A N 1
ATOM 2245 C CA . THR A 1 324 ? -23.451 71.162 7.648 1.00 31.90 324 THR A CA 1
ATOM 2246 C C . THR A 1 324 ? -22.955 69.737 7.438 1.00 32.17 324 THR A C 1
ATOM 2247 O O . THR A 1 324 ? -23.278 68.838 8.208 1.00 33.10 324 THR A O 1
ATOM 2251 N N . ASP A 1 325 ? -22.168 69.541 6.386 1.00 33.08 325 ASP A N 1
ATOM 2252 C CA . ASP A 1 325 ? -21.609 68.234 6.068 1.00 33.07 325 ASP A CA 1
ATOM 2253 C C . ASP A 1 325 ? -20.636 67.769 7.141 1.00 31.02 325 ASP A C 1
ATOM 2254 O O . ASP A 1 325 ? -20.654 66.612 7.542 1.00 31.99 325 ASP A O 1
ATOM 2259 N N . ILE A 1 326 ? -19.777 68.677 7.586 1.00 29.09 326 ILE A N 1
ATOM 2260 C CA . ILE A 1 326 ? -18.785 68.362 8.601 1.00 28.10 326 ILE A CA 1
ATOM 2261 C C . ILE A 1 326 ? -19.420 68.115 9.967 1.00 26.60 326 ILE A C 1
ATOM 2262 O O . ILE A 1 326 ? -18.927 67.319 10.765 1.00 27.79 326 ILE A O 1
ATOM 2267 N N . ARG A 1 327 ? -20.526 68.790 10.231 1.00 26.06 327 ARG A N 1
ATOM 2268 C CA . ARG A 1 327 ? -21.216 68.642 11.498 1.00 25.77 327 ARG A CA 1
ATOM 2269 C C . ARG A 1 327 ? -21.927 67.308 11.531 1.00 25.65 327 ARG A C 1
ATOM 2270 O O . ARG A 1 327 ? -22.068 66.694 12.581 1.00 25.71 327 ARG A O 1
ATOM 2278 N N . ARG A 1 328 ? -22.386 66.869 10.368 1.00 27.38 328 ARG A N 1
ATOM 2279 C CA . ARG A 1 328 ? -23.062 65.583 10.242 1.00 29.69 328 ARG A CA 1
ATOM 2280 C C . ARG A 1 328 ? -22.018 64.473 10.315 1.00 30.14 328 ARG A C 1
ATOM 2281 O O . ARG A 1 328 ? -22.298 63.369 10.766 1.00 30.54 328 ARG A O 1
ATOM 2289 N N . ASP A 1 329 ? -20.815 64.783 9.849 1.00 29.84 329 ASP A N 1
ATOM 2290 C CA . ASP A 1 329 ? -19.717 63.839 9.852 1.00 30.72 329 ASP A CA 1
ATOM 2291 C C . ASP A 1 329 ? -19.290 63.644 11.301 1.00 29.56 329 ASP A C 1
ATOM 2292 O O . ASP A 1 329 ? -19.059 62.525 11.741 1.00 28.83 329 ASP A O 1
ATOM 2297 N N . LEU A 1 330 ? -19.209 64.739 12.046 1.00 27.43 330 LEU A N 1
ATOM 2298 C CA . LEU A 1 330 ? -18.825 64.671 13.442 1.00 26.82 330 LEU A CA 1
ATOM 2299 C C . LEU A 1 330 ? -19.799 63.809 14.239 1.00 28.93 330 LEU A C 1
ATOM 2300 O O . LEU A 1 330 ? -19.385 62.925 14.982 1.00 27.67 330 LEU A O 1
ATOM 2313 N N . ASP A 1 332 ? -21.574 61.578 13.183 1.00 28.38 332 ASP A N 1
ATOM 2314 C CA . ASP A 1 332 ? -21.649 60.233 12.647 1.00 27.11 332 ASP A CA 1
ATOM 2315 C C . ASP A 1 332 ? -20.482 59.455 13.234 1.00 25.83 332 ASP A C 1
ATOM 2316 O O . ASP A 1 332 ? -20.674 58.441 13.882 1.00 27.80 332 ASP A O 1
ATOM 2321 N N . LYS A 1 333 ? -19.273 59.971 13.021 1.00 24.24 333 LYS A N 1
ATOM 2322 C CA . LYS A 1 333 ? -18.048 59.337 13.475 1.00 23.16 333 LYS A CA 1
ATOM 2323 C C . LYS A 1 333 ? -17.755 59.453 14.966 1.00 23.25 333 LYS A C 1
ATOM 2324 O O . LYS A 1 333 ? -16.950 58.685 15.523 1.00 23.66 333 LYS A O 1
ATOM 2330 N N . CYS A 1 334 ? -18.406 60.418 15.606 1.00 22.84 334 CYS A N 1
ATOM 2331 C CA . CYS A 1 334 ? -18.236 60.672 17.031 1.00 23.10 334 CYS A CA 1
ATOM 2332 C C . CYS A 1 334 ? -19.551 60.722 17.761 1.00 21.48 334 CYS A C 1
ATOM 2333 O O . CYS A 1 334 ? -20.611 60.939 17.177 1.00 22.89 334 CYS A O 1
ATOM 2336 N N . HIS A 1 335 ? -19.451 60.553 19.065 1.00 21.27 335 HIS A N 1
ATOM 2337 C CA . HIS A 1 335 ? -20.600 60.595 19.930 1.00 22.23 335 HIS A CA 1
ATOM 2338 C C . HIS A 1 335 ? -20.555 61.914 20.699 1.00 22.63 335 HIS A C 1
ATOM 2339 O O . HIS A 1 335 ? -20.020 61.990 21.814 1.00 23.98 335 HIS A O 1
ATOM 2346 N N . LEU A 1 336 ? -21.080 62.965 20.075 1.00 21.95 336 LEU A N 1
ATOM 2347 C CA . LEU A 1 336 ? -21.116 64.285 20.698 1.00 21.78 336 LEU A CA 1
ATOM 2348 C C . LEU A 1 336 ? -22.177 64.178 21.762 1.00 22.64 336 LEU A C 1
ATOM 2349 O O . LEU A 1 336 ? -23.333 63.909 21.462 1.00 24.59 336 LEU A O 1
ATOM 2354 N N . HIS A 1 337 ? -21.800 64.394 23.007 1.00 21.72 337 HIS A N 1
ATOM 2355 C CA . HIS A 1 337 ? -22.775 64.270 24.073 1.00 19.78 337 HIS A CA 1
ATOM 2356 C C . HIS A 1 337 ? -23.040 65.544 24.852 1.00 20.09 337 HIS A C 1
ATOM 2357 O O . HIS A 1 337 ? -24.105 65.694 25.435 1.00 21.44 337 HIS A O 1
ATOM 2364 N N . THR A 1 338 ? -22.086 66.465 24.862 1.00 19.41 338 THR A N 1
ATOM 2365 C CA . THR A 1 338 ? -22.270 67.681 25.629 1.00 16.97 338 THR A CA 1
ATOM 2366 C C . THR A 1 338 ? -21.779 68.943 24.932 1.00 18.02 338 THR A C 1
ATOM 2367 O O . THR A 1 338 ? -20.726 68.947 24.289 1.00 17.95 338 THR A O 1
ATOM 2371 N N . ILE A 1 339 ? -22.558 70.009 25.061 1.00 17.23 339 ILE A N 1
ATOM 2372 C CA . ILE A 1 339 ? -22.183 71.283 24.481 1.00 16.72 339 ILE A CA 1
ATOM 2373 C C . ILE A 1 339 ? -22.332 72.373 25.528 1.00 18.05 339 ILE A C 1
ATOM 2374 O O . ILE A 1 339 ? -23.416 72.585 26.072 1.00 19.04 339 ILE A O 1
ATOM 2379 N N . LEU A 1 340 ? -21.229 73.050 25.818 1.00 17.11 340 LEU A N 1
ATOM 2380 C CA . LEU A 1 340 ? -21.215 74.129 26.792 1.00 17.78 340 LEU A CA 1
ATOM 2381 C C . LEU A 1 340 ? -21.105 75.468 26.066 1.00 18.76 340 LEU A C 1
ATOM 2382 O O . LEU A 1 340 ? -20.111 75.734 25.383 1.00 19.47 340 LEU A O 1
ATOM 2387 N N . ARG A 1 341 ? -22.127 76.305 26.212 1.00 20.00 341 ARG A N 1
ATOM 2388 C CA . ARG A 1 341 ? -22.143 77.616 25.569 1.00 22.10 341 ARG A CA 1
ATOM 2389 C C . ARG A 1 341 ? -21.567 78.623 26.548 1.00 21.99 341 ARG A C 1
ATOM 2390 O O . ARG A 1 341 ? -22.215 78.987 27.518 1.00 21.47 341 ARG A O 1
ATOM 2398 N N . LEU A 1 342 ? -20.348 79.067 26.283 1.00 23.24 342 LEU A N 1
ATOM 2399 C CA . LEU A 1 342 ? -19.658 79.996 27.163 1.00 26.17 342 LEU A CA 1
ATOM 2400 C C . LEU A 1 342 ? -20.190 81.428 27.165 1.00 29.68 342 LEU A C 1
ATOM 2401 O O . LEU A 1 342 ? -20.854 81.854 26.226 1.00 30.67 342 LEU A O 1
ATOM 2406 N N . PRO A 1 343 ? -19.914 82.186 28.244 1.00 31.91 343 PRO A N 1
ATOM 2407 C CA . PRO A 1 343 ? -20.370 83.575 28.350 1.00 33.06 343 PRO A CA 1
ATOM 2408 C C . PRO A 1 343 ? -19.558 84.439 27.404 1.00 35.51 343 PRO A C 1
ATOM 2409 O O . PRO A 1 343 ? -18.781 83.932 26.597 1.00 36.60 343 PRO A O 1
ATOM 2413 N N . THR A 1 344 ? -19.733 85.747 27.510 1.00 37.43 344 THR A N 1
ATOM 2414 C CA . THR A 1 344 ? -18.963 86.662 26.685 1.00 39.76 344 THR A CA 1
ATOM 2415 C C . THR A 1 344 ? -18.097 87.534 27.579 1.00 40.68 344 THR A C 1
ATOM 2416 O O . THR A 1 344 ? -18.429 87.776 28.745 1.00 40.94 344 THR A O 1
ATOM 2420 N N . GLY A 1 345 ? -16.975 87.983 27.026 1.00 41.38 345 GLY A N 1
ATOM 2421 C CA . GLY A 1 345 ? -16.060 88.824 27.774 1.00 43.21 345 GLY A CA 1
ATOM 2422 C C . GLY A 1 345 ? -15.107 88.075 28.690 1.00 43.84 345 GLY A C 1
ATOM 2423 O O . GLY A 1 345 ? -14.525 88.673 29.601 1.00 45.23 345 GLY A O 1
ATOM 2424 N N . ILE A 1 346 ? -14.952 86.772 28.465 1.00 44.04 346 ILE A N 1
ATOM 2425 C CA . ILE A 1 346 ? -14.047 85.962 29.272 1.00 44.74 346 ILE A CA 1
ATOM 2426 C C . ILE A 1 346 ? -12.751 85.797 28.504 1.00 45.20 346 ILE A C 1
ATOM 2427 O O . ILE A 1 346 ? -11.761 85.323 29.046 1.00 44.34 346 ILE A O 1
ATOM 2432 N N . PHE A 1 347 ? -12.775 86.184 27.234 1.00 48.36 347 PHE A N 1
ATOM 2433 C CA . PHE A 1 347 ? -11.595 86.097 26.386 1.00 53.08 347 PHE A CA 1
ATOM 2434 C C . PHE A 1 347 ? -11.018 87.481 26.159 1.00 56.95 347 PHE A C 1
ATOM 2435 O O . PHE A 1 347 ? -11.759 88.470 26.097 1.00 57.80 347 PHE A O 1
ATOM 2443 N N . TYR A 1 348 ? -9.694 87.547 26.025 1.00 61.80 348 TYR A N 1
ATOM 2444 C CA . TYR A 1 348 ? -9.014 88.819 25.791 1.00 65.41 348 TYR A CA 1
ATOM 2445 C C . TYR A 1 348 ? -9.654 89.540 24.613 1.00 66.42 348 TYR A C 1
ATOM 2446 O O . TYR A 1 348 ? -9.548 90.761 24.501 1.00 66.71 348 TYR A O 1
ATOM 2455 N N . ALA A 1 349 ? -10.321 88.780 23.743 1.00 67.23 349 ALA A N 1
ATOM 2456 C CA . ALA A 1 349 ? -11.021 89.365 22.610 1.00 68.30 349 ALA A CA 1
ATOM 2457 C C . ALA A 1 349 ? -12.225 90.071 23.233 1.00 69.49 349 ALA A C 1
ATOM 2458 O O . ALA A 1 349 ? -12.062 90.844 24.176 1.00 70.04 349 ALA A O 1
ATOM 2460 N N . GLN A 1 350 ? -13.431 89.806 22.744 1.00 70.65 350 GLN A N 1
ATOM 2461 C CA . GLN A 1 350 ? -14.602 90.462 23.328 1.00 71.77 350 GLN A CA 1
ATOM 2462 C C . GLN A 1 350 ? -15.917 89.972 22.721 1.00 71.17 350 GLN A C 1
ATOM 2463 O O . GLN A 1 350 ? -16.656 89.198 23.341 1.00 70.96 350 GLN A O 1
ATOM 2469 N N . GLY A 1 351 ? -16.199 90.440 21.506 1.00 69.51 351 GLY A N 1
ATOM 2470 C CA . GLY A 1 351 ? -17.421 90.060 20.822 1.00 66.79 351 GLY A CA 1
ATOM 2471 C C . GLY A 1 351 ? -17.328 88.712 20.136 1.00 64.30 351 GLY A C 1
ATOM 2472 O O . GLY A 1 351 ? -17.686 88.567 18.964 1.00 65.30 351 GLY A O 1
ATOM 2473 N N . VAL A 1 352 ? -16.835 87.719 20.867 1.00 60.78 352 VAL A N 1
ATOM 2474 C CA . VAL A 1 352 ? -16.706 86.378 20.324 1.00 56.98 352 VAL A CA 1
ATOM 2475 C C . VAL A 1 352 ? -17.523 85.400 21.135 1.00 52.93 352 VAL A C 1
ATOM 2476 O O . VAL A 1 352 ? -17.317 85.246 22.336 1.00 53.30 352 VAL A O 1
ATOM 2480 N N . LYS A 1 353 ? -18.467 84.755 20.468 1.00 47.94 353 LYS A N 1
ATOM 2481 C CA . LYS A 1 353 ? -19.316 83.778 21.113 1.00 44.67 353 LYS A CA 1
ATOM 2482 C C . LYS A 1 353 ? -18.604 82.439 21.012 1.00 40.44 353 LYS A C 1
ATOM 2483 O O . LYS A 1 353 ? -18.310 81.958 19.915 1.00 40.58 353 LYS A O 1
ATOM 2489 N N . THR A 1 354 ? -18.328 81.833 22.156 1.00 34.59 354 THR A N 1
ATOM 2490 C CA . THR A 1 354 ? -17.610 80.574 22.155 1.00 30.09 354 THR A CA 1
ATOM 2491 C C . THR A 1 354 ? -18.309 79.439 22.878 1.00 26.11 354 THR A C 1
ATOM 2492 O O . THR A 1 354 ? -19.120 79.651 23.774 1.00 25.57 354 THR A O 1
ATOM 2496 N N . ASN A 1 355 ? -17.990 78.220 22.469 1.00 23.94 355 ASN A N 1
ATOM 2497 C CA . ASN A 1 355 ? -18.575 77.053 23.103 1.00 21.00 355 ASN A CA 1
ATOM 2498 C C . ASN A 1 355 ? -17.490 76.004 23.319 1.00 18.57 355 ASN A C 1
ATOM 2499 O O . ASN A 1 355 ? -16.335 76.180 22.917 1.00 18.88 355 ASN A O 1
ATOM 2504 N N . VAL A 1 356 ? -17.867 74.921 23.982 1.00 17.28 356 VAL A N 1
ATOM 2505 C CA . VAL A 1 356 ? -16.956 73.810 24.224 1.00 17.15 356 VAL A CA 1
ATOM 2506 C C . VAL A 1 356 ? -17.705 72.544 23.873 1.00 15.52 356 VAL A C 1
ATOM 2507 O O . VAL A 1 356 ? -18.702 72.246 24.505 1.00 17.96 356 VAL A O 1
ATOM 2511 N N . LEU A 1 357 ? -17.248 71.814 22.862 1.00 15.30 357 LEU A N 1
ATOM 2512 C CA . LEU A 1 357 ? -17.905 70.571 22.475 1.00 13.90 357 LEU A CA 1
ATOM 2513 C C . LEU A 1 357 ? -17.191 69.419 23.159 1.00 13.97 357 LEU A C 1
ATOM 2514 O O . LEU A 1 357 ? -15.957 69.367 23.184 1.00 15.68 357 LEU A O 1
ATOM 2519 N N . PHE A 1 358 ? -17.970 68.499 23.718 1.00 15.16 358 PHE A N 1
ATOM 2520 C CA . PHE A 1 358 ? -17.414 67.325 24.377 1.00 13.70 358 PHE A CA 1
ATOM 2521 C C . PHE A 1 358 ? -17.925 66.116 23.622 1.00 13.23 358 PHE A C 1
ATOM 2522 O O . PHE A 1 358 ? -19.127 65.955 23.455 1.00 15.06 358 PHE A O 1
ATOM 2530 N N . PHE A 1 359 ? -17.017 65.261 23.166 1.00 14.56 359 PHE A N 1
ATOM 2531 C CA . PHE A 1 359 ? -17.431 64.092 22.408 1.00 15.97 359 PHE A CA 1
ATOM 2532 C C . PHE A 1 359 ? -16.412 62.988 22.437 1.00 15.36 359 PHE A C 1
ATOM 2533 O O . PHE A 1 359 ? -15.256 63.212 22.757 1.00 15.96 359 PHE A O 1
ATOM 2541 N N . THR A 1 360 ? -16.870 61.798 22.063 1.00 16.31 360 THR A N 1
ATOM 2542 C CA . THR A 1 360 ? -16.059 60.589 22.029 1.00 18.07 360 THR A CA 1
ATOM 2543 C C . THR A 1 360 ? -15.924 60.067 20.587 1.00 17.02 360 THR A C 1
ATOM 2544 O O . THR A 1 360 ? -16.864 60.163 19.800 1.00 15.28 360 THR A O 1
ATOM 2548 N N . LYS A 1 361 ? -14.748 59.541 20.246 1.00 16.32 361 LYS A N 1
ATOM 2549 C CA . LYS A 1 361 ? -14.515 58.967 18.923 1.00 18.34 361 LYS A CA 1
ATOM 2550 C C . LYS A 1 361 ? -15.246 57.608 18.922 1.00 19.58 361 LYS A C 1
ATOM 2551 O O . LYS A 1 361 ? -14.849 56.691 19.638 1.00 19.82 361 LYS A O 1
ATOM 2557 N N . GLY A 1 362 ? -16.304 57.474 18.127 1.00 20.84 362 GLY A N 1
ATOM 2558 C CA . GLY A 1 362 ? -17.060 56.233 18.132 1.00 21.64 362 GLY A CA 1
ATOM 2559 C C . GLY A 1 362 ? -17.850 56.228 19.427 1.00 24.33 362 GLY A C 1
ATOM 2560 O O . GLY A 1 362 ? -18.224 57.293 19.925 1.00 25.90 362 GLY A O 1
ATOM 2561 N N . THR A 1 363 ? -18.120 55.059 19.988 1.00 25.61 363 THR A N 1
ATOM 2562 C CA . THR A 1 363 ? -18.851 55.020 21.251 1.00 25.62 363 THR A CA 1
ATOM 2563 C C . THR A 1 363 ? -18.109 54.104 22.228 1.00 26.61 363 THR A C 1
ATOM 2564 O O . THR A 1 363 ? -17.326 53.259 21.823 1.00 27.39 363 THR A O 1
ATOM 2568 N N . VAL A 1 364 ? -18.327 54.296 23.517 1.00 28.77 364 VAL A N 1
ATOM 2569 C CA . VAL A 1 364 ? -17.667 53.465 24.502 1.00 29.05 364 VAL A CA 1
ATOM 2570 C C . VAL A 1 364 ? -17.951 51.991 24.205 1.00 30.28 364 VAL A C 1
ATOM 2571 O O . VAL A 1 364 ? -17.050 51.154 24.253 1.00 30.64 364 VAL A O 1
ATOM 2575 N N . ALA A 1 365 ? -19.192 51.671 23.867 1.00 31.56 365 ALA A N 1
ATOM 2576 C CA . ALA A 1 365 ? -19.541 50.288 23.577 1.00 31.98 365 ALA A CA 1
ATOM 2577 C C . ALA A 1 365 ? -18.922 49.784 22.275 1.00 30.93 365 ALA A C 1
ATOM 2578 O O . ALA A 1 365 ? -18.494 48.641 22.192 1.00 30.28 365 ALA A O 1
ATOM 2580 N N . ASN A 1 366 ? -18.898 50.642 21.259 1.00 31.17 366 ASN A N 1
ATOM 2581 C CA . ASN A 1 366 ? -18.355 50.282 19.957 1.00 31.67 366 ASN A CA 1
ATOM 2582 C C . ASN A 1 366 ? -17.389 51.359 19.497 1.00 30.11 366 ASN A C 1
ATOM 2583 O O . ASN A 1 366 ? -17.749 52.261 18.741 1.00 29.75 366 ASN A O 1
ATOM 2588 N N . PRO A 1 367 ? -16.140 51.276 19.972 1.00 27.29 367 PRO A N 1
ATOM 2589 C CA . PRO A 1 367 ? -15.054 52.200 19.672 1.00 26.26 367 PRO A CA 1
ATOM 2590 C C . PRO A 1 367 ? -14.815 52.415 18.195 1.00 25.93 367 PRO A C 1
ATOM 2591 O O . PRO A 1 367 ? -14.134 53.358 17.806 1.00 26.80 367 PRO A O 1
ATOM 2595 N N . ASN A 1 368 ? -15.360 51.554 17.351 1.00 25.57 368 ASN A N 1
ATOM 2596 C CA . ASN A 1 368 ? -15.095 51.716 15.928 1.00 23.98 368 ASN A CA 1
ATOM 2597 C C . ASN A 1 368 ? -16.279 52.103 15.095 1.00 24.14 368 ASN A C 1
ATOM 2598 O O . ASN A 1 368 ? -16.154 52.218 13.884 1.00 24.20 368 ASN A O 1
ATOM 2603 N N . GLN A 1 369 ? -17.423 52.316 15.740 1.00 24.68 369 GLN A N 1
ATOM 2604 C CA . GLN A 1 369 ? -18.631 52.690 15.025 1.00 25.75 369 GLN A CA 1
ATOM 2605 C C . GLN A 1 369 ? -18.388 53.880 14.094 1.00 27.46 369 GLN A C 1
ATOM 2606 O O . GLN A 1 369 ? -17.810 54.896 14.477 1.00 27.54 369 GLN A O 1
ATOM 2612 N N . ASP A 1 370 ? -18.844 53.730 12.859 1.00 30.91 370 ASP A N 1
ATOM 2613 C CA . ASP A 1 370 ? -18.679 54.738 11.820 1.00 33.83 370 ASP A CA 1
ATOM 2614 C C . ASP A 1 370 ? -19.849 55.687 11.643 1.00 33.31 370 ASP A C 1
ATOM 2615 O O . ASP A 1 370 ? -19.694 56.774 11.086 1.00 33.84 370 ASP A O 1
ATOM 2620 N N . LYS A 1 371 ? -21.022 55.260 12.092 1.00 32.33 371 LYS A N 1
ATOM 2621 C CA . LYS A 1 371 ? -22.208 56.049 11.910 1.00 32.41 371 LYS A CA 1
ATOM 2622 C C . LYS A 1 371 ? -23.159 56.048 13.091 1.00 31.08 371 LYS A C 1
ATOM 2623 O O . LYS A 1 371 ? -23.073 55.212 13.990 1.00 31.06 371 LYS A O 1
ATOM 2629 N N . ASN A 1 372 ? -24.060 57.020 13.079 1.00 30.43 372 ASN A N 1
ATOM 2630 C CA . ASN A 1 372 ? -25.074 57.165 14.111 1.00 31.53 372 ASN A CA 1
ATOM 2631 C C . ASN A 1 372 ? -24.558 57.098 15.539 1.00 30.38 372 ASN A C 1
ATOM 2632 O O . ASN A 1 372 ? -25.263 56.643 16.430 1.00 31.40 372 ASN A O 1
ATOM 2637 N N . CYS A 1 373 ? -23.343 57.582 15.757 1.00 29.25 373 CYS A N 1
ATOM 2638 C CA . CYS A 1 373 ? -22.759 57.560 17.083 1.00 29.13 373 CYS A CA 1
ATOM 2639 C C . CYS A 1 373 ? -23.445 58.491 18.060 1.00 28.87 373 CYS A C 1
ATOM 2640 O O . CYS A 1 373 ? -23.574 58.189 19.247 1.00 29.44 373 CYS A O 1
ATOM 2643 N N . THR A 1 374 ? -23.874 59.633 17.561 1.00 28.73 374 THR A N 1
ATOM 2644 C CA . THR A 1 374 ? -24.536 60.602 18.396 1.00 30.02 374 THR A CA 1
ATOM 2645 C C . THR A 1 374 ? -26.013 60.303 18.485 1.00 33.11 374 THR A C 1
ATOM 2646 O O . THR A 1 374 ? -26.654 60.009 17.480 1.00 34.78 374 THR A O 1
ATOM 2650 N N . ASP A 1 375 ? -26.546 60.367 19.700 1.00 36.81 375 ASP A N 1
ATOM 2651 C CA . ASP A 1 375 ? -27.965 60.145 19.928 1.00 40.68 375 ASP A CA 1
ATOM 2652 C C . ASP A 1 375 ? -28.566 61.334 20.693 1.00 40.02 375 ASP A C 1
ATOM 2653 O O . ASP A 1 375 ? -29.387 62.071 20.157 1.00 42.64 375 ASP A O 1
ATOM 2658 N N . ASP A 1 376 ? -28.162 61.526 21.936 1.00 38.51 376 ASP A N 1
ATOM 2659 C CA . ASP A 1 376 ? -28.667 62.636 22.710 1.00 38.45 376 ASP A CA 1
ATOM 2660 C C . ASP A 1 376 ? -27.581 63.652 22.977 1.00 36.59 376 ASP A C 1
ATOM 2661 O O . ASP A 1 376 ? -26.486 63.302 23.431 1.00 37.66 376 ASP A O 1
ATOM 2666 N N . VAL A 1 377 ? -27.879 64.916 22.707 1.00 33.33 377 VAL A N 1
ATOM 2667 C CA . VAL A 1 377 ? -26.905 65.964 22.957 1.00 30.49 377 VAL A CA 1
ATOM 2668 C C . VAL A 1 377 ? -27.387 66.864 24.083 1.00 28.74 377 VAL A C 1
ATOM 2669 O O . VAL A 1 377 ? -28.485 67.413 24.017 1.00 28.15 377 VAL A O 1
ATOM 2673 N N . TRP A 1 378 ? -26.558 67.002 25.115 1.00 26.48 378 TRP A N 1
ATOM 2674 C CA . TRP A 1 378 ? -26.862 67.860 26.253 1.00 25.66 378 TRP A CA 1
ATOM 2675 C C . TRP A 1 378 ? -26.201 69.208 26.071 1.00 26.09 378 TRP A C 1
ATOM 2676 O O . TRP A 1 378 ? -25.012 69.289 25.761 1.00 26.77 378 TRP A O 1
ATOM 2687 N N . VAL A 1 379 ? -26.976 70.267 26.281 1.00 25.71 379 VAL A N 1
ATOM 2688 C CA . VAL A 1 379 ? -26.473 71.624 26.132 1.00 24.59 379 VAL A CA 1
ATOM 2689 C C . VAL A 1 379 ? -26.607 72.384 27.443 1.00 25.34 379 VAL A C 1
ATOM 2690 O O . VAL A 1 379 ? -27.622 72.275 28.121 1.00 26.23 379 VAL A O 1
ATOM 2694 N N . TYR A 1 380 ? -25.573 73.138 27.807 1.00 26.31 380 TYR A N 1
ATOM 2695 C CA . TYR A 1 380 ? -25.614 73.929 29.037 1.00 27.03 380 TYR A CA 1
ATOM 2696 C C . TYR A 1 380 ? -25.432 75.398 28.710 1.00 27.18 380 TYR A C 1
ATOM 2697 O O . TYR A 1 380 ? -24.341 75.817 28.330 1.00 28.13 380 TYR A O 1
ATOM 2706 N N . ASP A 1 381 ? -26.498 76.179 28.872 1.00 28.30 381 ASP A N 1
ATOM 2707 C CA . ASP A 1 381 ? -26.454 77.608 28.583 1.00 28.31 381 ASP A CA 1
ATOM 2708 C C . ASP A 1 381 ? -25.810 78.372 29.728 1.00 28.61 381 ASP A C 1
ATOM 2709 O O . ASP A 1 381 ? -26.457 78.637 30.727 1.00 30.05 381 ASP A O 1
ATOM 2714 N N . LEU A 1 382 ? -24.543 78.723 29.588 1.00 28.18 382 LEU A N 1
ATOM 2715 C CA . LEU A 1 382 ? -23.875 79.481 30.627 1.00 28.70 382 LEU A CA 1
ATOM 2716 C C . LEU A 1 382 ? -23.559 80.878 30.056 1.00 29.98 382 LEU A C 1
ATOM 2717 O O . LEU A 1 382 ? -22.645 81.563 30.524 1.00 30.56 382 LEU A O 1
ATOM 2722 N N . ARG A 1 383 ? -24.317 81.288 29.038 1.00 30.47 383 ARG A N 1
ATOM 2723 C CA . ARG A 1 383 ? -24.106 82.575 28.382 1.00 31.27 383 ARG A CA 1
ATOM 2724 C C . ARG A 1 383 ? -25.223 83.605 28.563 1.00 31.75 383 ARG A C 1
ATOM 2725 O O . ARG A 1 383 ? -24.996 84.697 29.093 1.00 31.25 383 ARG A O 1
ATOM 2733 N N . THR A 1 384 ? -26.427 83.267 28.117 1.00 32.59 384 THR A N 1
ATOM 2734 C CA . THR A 1 384 ? -27.525 84.218 28.214 1.00 33.93 384 THR A CA 1
ATOM 2735 C C . THR A 1 384 ? -27.865 84.546 29.649 1.00 34.46 384 THR A C 1
ATOM 2736 O O . THR A 1 384 ? -27.887 83.673 30.519 1.00 34.53 384 THR A O 1
ATOM 2740 N N . ASN A 1 385 ? -28.088 85.836 29.888 1.00 35.34 385 ASN A N 1
ATOM 2741 C CA . ASN A 1 385 ? -28.439 86.339 31.207 1.00 36.10 385 ASN A CA 1
ATOM 2742 C C . ASN A 1 385 ? -27.354 86.039 32.242 1.00 37.14 385 ASN A C 1
ATOM 2743 O O . ASN A 1 385 ? -27.631 85.518 33.316 1.00 36.56 385 ASN A O 1
ATOM 2756 N N . PRO A 1 387 ? -23.693 87.557 34.301 1.00 44.03 387 PRO A N 1
ATOM 2757 C CA . PRO A 1 387 ? -23.059 88.787 34.786 1.00 46.25 387 PRO A CA 1
ATOM 2758 C C . PRO A 1 387 ? -21.951 89.257 33.863 1.00 48.78 387 PRO A C 1
ATOM 2759 O O . PRO A 1 387 ? -21.000 88.530 33.637 1.00 51.24 387 PRO A O 1
ATOM 2763 N N . SER A 1 388 ? -22.077 90.470 33.333 1.00 52.76 388 SER A N 1
ATOM 2764 C CA . SER A 1 388 ? -21.073 91.046 32.428 1.00 55.84 388 SER A CA 1
ATOM 2765 C C . SER A 1 388 ? -19.641 90.904 32.965 1.00 57.34 388 SER A C 1
ATOM 2766 O O . SER A 1 388 ? -19.191 91.719 33.769 1.00 58.71 388 SER A O 1
ATOM 2769 N N . PHE A 1 389 ? -18.922 89.883 32.506 1.00 58.70 389 PHE A N 1
ATOM 2770 C CA . PHE A 1 389 ? -17.560 89.646 32.982 1.00 60.07 389 PHE A CA 1
ATOM 2771 C C . PHE A 1 389 ? -16.526 90.677 32.531 1.00 62.18 389 PHE A C 1
ATOM 2772 O O . PHE A 1 389 ? -16.613 91.230 31.435 1.00 62.43 389 PHE A O 1
ATOM 2780 N N . GLY A 1 390 ? -15.548 90.922 33.395 1.00 63.92 390 GLY A N 1
ATOM 2781 C CA . GLY A 1 390 ? -14.495 91.871 33.095 1.00 66.73 390 GLY A CA 1
ATOM 2782 C C . GLY A 1 390 ? -13.530 91.890 34.261 1.00 69.09 390 GLY A C 1
ATOM 2783 O O . GLY A 1 390 ? -13.642 91.049 35.154 1.00 69.60 390 GLY A O 1
ATOM 2784 N N . LYS A 1 391 ? -12.587 92.832 34.271 1.00 70.46 391 LYS A N 1
ATOM 2785 C CA . LYS A 1 391 ? -11.627 92.914 35.372 1.00 71.31 391 LYS A CA 1
ATOM 2786 C C . LYS A 1 391 ? -12.395 93.214 36.648 1.00 71.44 391 LYS A C 1
ATOM 2787 O O . LYS A 1 391 ? -11.925 92.950 37.754 1.00 71.43 391 LYS A O 1
ATOM 2793 N N . ARG A 1 392 ? -13.582 93.784 36.482 1.00 71.50 392 ARG A N 1
ATOM 2794 C CA . ARG A 1 392 ? -14.441 94.109 37.612 1.00 71.22 392 ARG A CA 1
ATOM 2795 C C . ARG A 1 392 ? -15.164 92.835 38.034 1.00 69.95 392 ARG A C 1
ATOM 2796 O O . ARG A 1 392 ? -15.147 92.460 39.205 1.00 70.06 392 ARG A O 1
ATOM 2804 N N . THR A 1 393 ? -15.788 92.175 37.059 1.00 68.63 393 THR A N 1
ATOM 2805 C CA . THR A 1 393 ? -16.525 90.930 37.286 1.00 66.53 393 THR A CA 1
ATOM 2806 C C . THR A 1 393 ? -15.709 89.797 36.651 1.00 63.37 393 THR A C 1
ATOM 2807 O O . THR A 1 393 ? -15.911 89.461 35.480 1.00 63.35 393 THR A O 1
ATOM 2811 N N . PRO A 1 394 ? -14.769 89.208 37.414 1.00 60.69 394 PRO A N 1
ATOM 2812 C CA . PRO A 1 394 ? -13.899 88.117 36.963 1.00 59.06 394 PRO A CA 1
ATOM 2813 C C . PRO A 1 394 ? -14.622 86.785 36.808 1.00 57.34 394 PRO A C 1
ATOM 2814 O O . PRO A 1 394 ? -15.536 86.467 37.571 1.00 58.76 394 PRO A O 1
ATOM 2818 N N . PHE A 1 395 ? -14.198 86.015 35.810 1.00 53.85 395 PHE A N 1
ATOM 2819 C CA . PHE A 1 395 ? -14.758 84.700 35.522 1.00 50.27 395 PHE A CA 1
ATOM 2820 C C . PHE A 1 395 ? -13.935 83.709 36.340 1.00 49.51 395 PHE A C 1
ATOM 2821 O O . PHE A 1 395 ? -12.742 83.541 36.092 1.00 50.12 395 PHE A O 1
ATOM 2829 N N . THR A 1 396 ? -14.562 83.059 37.316 1.00 48.68 396 THR A N 1
ATOM 2830 C CA . THR A 1 396 ? -13.855 82.103 38.173 1.00 48.35 396 THR A CA 1
ATOM 2831 C C . THR A 1 396 ? -14.351 80.670 38.036 1.00 47.49 396 THR A C 1
ATOM 2832 O O . THR A 1 396 ? -15.285 80.391 37.300 1.00 46.52 396 THR A O 1
ATOM 2836 N N . ASP A 1 397 ? -13.724 79.771 38.780 1.00 48.05 397 ASP A N 1
ATOM 2837 C CA . ASP A 1 397 ? -14.088 78.367 38.761 1.00 48.27 397 ASP A CA 1
ATOM 2838 C C . ASP A 1 397 ? -15.482 78.190 39.325 1.00 47.46 397 ASP A C 1
ATOM 2839 O O . ASP A 1 397 ? -16.153 77.201 39.046 1.00 48.44 397 ASP A O 1
ATOM 2844 N N . GLU A 1 398 ? -15.908 79.143 40.139 1.00 46.61 398 GLU A N 1
ATOM 2845 C CA . GLU A 1 398 ? -17.226 79.091 40.742 1.00 46.11 398 GLU A CA 1
ATOM 2846 C C . GLU A 1 398 ? -18.326 79.092 39.677 1.00 43.72 398 GLU A C 1
ATOM 2847 O O . GLU A 1 398 ? -19.373 78.456 39.837 1.00 43.15 398 GLU A O 1
ATOM 2853 N N . HIS A 1 399 ? -18.093 79.812 38.590 1.00 40.79 399 HIS A N 1
ATOM 2854 C CA . HIS A 1 399 ? -19.080 79.893 37.519 1.00 37.96 399 HIS A CA 1
ATOM 2855 C C . HIS A 1 399 ? -19.228 78.589 36.739 1.00 34.75 399 HIS A C 1
ATOM 2856 O O . HIS A 1 399 ? -20.235 78.366 36.071 1.00 33.35 399 HIS A O 1
ATOM 2863 N N . LEU A 1 400 ? -18.224 77.728 36.840 1.00 32.33 400 LEU A N 1
ATOM 2864 C CA . LEU A 1 400 ? -18.239 76.464 36.126 1.00 30.34 400 LEU A CA 1
ATOM 2865 C C . LEU A 1 400 ? -18.639 75.240 36.965 1.00 29.46 400 LEU A C 1
ATOM 2866 O O . LEU A 1 400 ? -18.949 74.185 36.413 1.00 29.29 400 LEU A O 1
ATOM 2871 N N . GLN A 1 401 ? -18.655 75.381 38.288 1.00 29.41 401 GLN A N 1
ATOM 2872 C CA . GLN A 1 401 ? -19.022 74.266 39.169 1.00 30.77 401 GLN A CA 1
ATOM 2873 C C . GLN A 1 401 ? -20.417 73.657 38.918 1.00 29.79 401 GLN A C 1
ATOM 2874 O O . GLN A 1 401 ? -20.583 72.439 38.980 1.00 29.23 401 GLN A O 1
ATOM 2880 N N . PRO A 1 402 ? -21.442 74.493 38.665 1.00 28.98 402 PRO A N 1
ATOM 2881 C CA . PRO A 1 402 ? -22.774 73.928 38.421 1.00 28.45 402 PRO A CA 1
ATOM 2882 C C . PRO A 1 402 ? -22.768 73.011 37.211 1.00 26.67 402 PRO A C 1
ATOM 2883 O O . PRO A 1 402 ? -23.311 71.906 37.247 1.00 25.10 402 PRO A O 1
ATOM 2887 N N . PHE A 1 403 ? -22.157 73.496 36.134 1.00 24.81 403 PHE A N 1
ATOM 2888 C CA . PHE A 1 403 ? -22.082 72.736 34.904 1.00 25.24 403 PHE A CA 1
ATOM 2889 C C . PHE A 1 403 ? -21.299 71.441 35.126 1.00 26.29 403 PHE A C 1
ATOM 2890 O O . PHE A 1 403 ? -21.732 70.374 34.708 1.00 26.38 403 PHE A O 1
ATOM 2898 N N . GLU A 1 404 ? -20.155 71.522 35.786 1.00 26.61 404 GLU A N 1
ATOM 2899 C CA . GLU A 1 404 ? -19.405 70.320 36.000 1.00 29.63 404 GLU A CA 1
ATOM 2900 C C . GLU A 1 404 ? -20.144 69.332 36.905 1.00 30.55 404 GLU A C 1
ATOM 2901 O O . GLU A 1 404 ? -19.912 68.125 36.825 1.00 31.30 404 GLU A O 1
ATOM 2907 N N . ARG A 1 405 ? -21.036 69.823 37.760 1.00 30.99 405 ARG A N 1
ATOM 2908 C CA . ARG A 1 405 ? -21.809 68.925 38.615 1.00 30.53 405 ARG A CA 1
ATOM 2909 C C . ARG A 1 405 ? -22.779 68.103 37.779 1.00 30.20 405 ARG A C 1
ATOM 2910 O O . ARG A 1 405 ? -22.740 66.877 37.823 1.00 32.77 405 ARG A O 1
ATOM 2918 N N . VAL A 1 406 ? -23.647 68.771 37.022 1.00 27.92 406 VAL A N 1
ATOM 2919 C CA . VAL A 1 406 ? -24.619 68.070 36.198 1.00 26.44 406 VAL A CA 1
ATOM 2920 C C . VAL A 1 406 ? -23.954 67.202 35.143 1.00 26.38 406 VAL A C 1
ATOM 2921 O O . VAL A 1 406 ? -24.479 66.153 34.782 1.00 27.24 406 VAL A O 1
ATOM 2925 N N . TYR A 1 407 ? -22.794 67.636 34.659 1.00 26.50 407 TYR A N 1
ATOM 2926 C CA . TYR A 1 407 ? -22.040 66.905 33.639 1.00 26.28 407 TYR A CA 1
ATOM 2927 C C . TYR A 1 407 ? -21.839 65.432 33.969 1.00 28.05 407 TYR A C 1
ATOM 2928 O O . TYR A 1 407 ? -22.003 64.574 33.102 1.00 29.12 407 TYR A O 1
ATOM 2937 N N . GLY A 1 408 ? -21.458 65.153 35.216 1.00 29.29 408 GLY A N 1
ATOM 2938 C CA . GLY A 1 408 ? -21.229 63.786 35.648 1.00 30.61 408 GLY A CA 1
ATOM 2939 C C . GLY A 1 408 ? -19.760 63.549 35.917 1.00 32.33 408 GLY A C 1
ATOM 2940 O O . GLY A 1 408 ? -18.933 64.381 35.558 1.00 33.21 408 GLY A O 1
ATOM 2941 N N . GLU A 1 409 ? -19.420 62.419 36.531 1.00 34.00 409 GLU A N 1
ATOM 2942 C CA . GLU A 1 409 ? -18.021 62.134 36.841 1.00 34.18 409 GLU A CA 1
ATOM 2943 C C . GLU A 1 409 ? -17.364 61.238 35.792 1.00 32.53 409 GLU A C 1
ATOM 2944 O O . GLU A 1 409 ? -16.157 60.996 35.823 1.00 32.93 409 GLU A O 1
ATOM 2950 N N . ASP A 1 410 ? -18.171 60.752 34.861 1.00 29.37 410 ASP A N 1
ATOM 2951 C CA . ASP A 1 410 ? -17.671 59.920 33.804 1.00 27.62 410 ASP A CA 1
ATOM 2952 C C . ASP A 1 410 ? -17.150 60.805 32.680 1.00 26.73 410 ASP A C 1
ATOM 2953 O O . ASP A 1 410 ? -17.879 61.642 32.139 1.00 25.34 410 ASP A O 1
ATOM 2958 N N . PRO A 1 411 ? -15.875 60.617 32.302 1.00 24.06 411 PRO A N 1
ATOM 2959 C CA . PRO A 1 411 ? -15.208 61.378 31.248 1.00 24.20 411 PRO A CA 1
ATOM 2960 C C . PRO A 1 411 ? -15.810 61.201 29.859 1.00 23.45 411 PRO A C 1
ATOM 2961 O O . PRO A 1 411 ? -15.494 61.958 28.938 1.00 23.63 411 PRO A O 1
ATOM 2965 N N . HIS A 1 412 ? -16.683 60.212 29.706 1.00 22.31 412 HIS A N 1
ATOM 2966 C CA . HIS A 1 412 ? -17.335 59.980 28.424 1.00 22.34 412 HIS A CA 1
ATOM 2967 C C . HIS A 1 412 ? -18.753 60.498 28.453 1.00 23.15 412 HIS A C 1
ATOM 2968 O O . HIS A 1 412 ? -19.528 60.216 27.552 1.00 25.09 412 HIS A O 1
ATOM 2975 N N . GLY A 1 413 ? -19.083 61.262 29.488 1.00 23.89 413 GLY A N 1
ATOM 2976 C CA . GLY A 1 413 ? -20.417 61.815 29.602 1.00 26.30 413 GLY A CA 1
ATOM 2977 C C . GLY A 1 413 ? -21.508 60.761 29.643 1.00 28.46 413 GLY A C 1
ATOM 2978 O O . GLY A 1 413 ? -22.596 60.939 29.081 1.00 30.70 413 GLY A O 1
ATOM 2979 N N . LEU A 1 414 ? -21.221 59.657 30.315 1.00 29.67 414 LEU A N 1
ATOM 2980 C CA . LEU A 1 414 ? -22.175 58.578 30.422 1.00 31.21 414 LEU A CA 1
ATOM 2981 C C . LEU A 1 414 ? -22.784 58.498 31.811 1.00 31.37 414 LEU A C 1
ATOM 2982 O O . LEU A 1 414 ? -23.608 57.629 32.091 1.00 33.13 414 LEU A O 1
ATOM 2987 N N . SER A 1 415 ? -22.380 59.403 32.690 1.00 31.49 415 SER A N 1
ATOM 2988 C CA . SER A 1 415 ? -22.952 59.415 34.028 1.00 33.33 415 SER A CA 1
ATOM 2989 C C . SER A 1 415 ? -24.426 59.785 33.896 1.00 34.44 415 SER A C 1
ATOM 2990 O O . SER A 1 415 ? -24.797 60.542 32.998 1.00 36.08 415 SER A O 1
ATOM 2993 N N . PRO A 1 416 ? -25.290 59.252 34.778 1.00 34.54 416 PRO A N 1
ATOM 2994 C CA . PRO A 1 416 ? -26.716 59.588 34.675 1.00 33.26 416 PRO A CA 1
ATOM 2995 C C . PRO A 1 416 ? -26.956 61.098 34.716 1.00 31.66 416 PRO A C 1
ATOM 2996 O O . PRO A 1 416 ? -26.360 61.803 35.526 1.00 31.04 416 PRO A O 1
ATOM 3000 N N . ARG A 1 417 ? -27.814 61.579 33.821 1.00 30.80 417 ARG A N 1
ATOM 3001 C CA . ARG A 1 417 ? -28.147 62.995 33.712 1.00 30.46 417 ARG A CA 1
ATOM 3002 C C . ARG A 1 417 ? -29.657 63.205 33.649 1.00 32.12 417 ARG A C 1
ATOM 3003 O O . ARG A 1 417 ? -30.399 62.376 33.111 1.00 31.37 417 ARG A O 1
ATOM 3011 N N . THR A 1 418 ? -30.105 64.337 34.184 1.00 35.16 418 THR A N 1
ATOM 3012 C CA . THR A 1 418 ? -31.526 64.679 34.193 1.00 36.98 418 THR A CA 1
ATOM 3013 C C . THR A 1 418 ? -31.644 66.175 33.977 1.00 34.65 418 THR A C 1
ATOM 3014 O O . THR A 1 418 ? -31.049 66.948 34.716 1.00 32.54 418 THR A O 1
ATOM 3018 N N . GLU A 1 419 ? -32.400 66.578 32.963 1.00 35.73 419 GLU A N 1
ATOM 3019 C CA . GLU A 1 419 ? -32.565 67.999 32.682 1.00 37.38 419 GLU A CA 1
ATOM 3020 C C . GLU A 1 419 ? -32.971 68.716 33.957 1.00 38.15 419 GLU A C 1
ATOM 3021 O O . GLU A 1 419 ? -33.713 68.170 34.773 1.00 39.36 419 GLU A O 1
ATOM 3027 N N . GLY A 1 420 ? -32.484 69.937 34.136 1.00 37.92 420 GLY A N 1
ATOM 3028 C CA . GLY A 1 420 ? -32.843 70.673 35.328 1.00 36.58 420 GLY A CA 1
ATOM 3029 C C . GLY A 1 420 ? -31.691 71.317 36.058 1.00 36.03 420 GLY A C 1
ATOM 3030 O O . GLY A 1 420 ? -31.038 70.692 36.890 1.00 36.75 420 GLY A O 1
ATOM 3031 N N . GLU A 1 421 ? -31.439 72.577 35.740 1.00 35.17 421 GLU A N 1
ATOM 3032 C CA . GLU A 1 421 ? -30.383 73.322 36.397 1.00 35.35 421 GLU A CA 1
ATOM 3033 C C . GLU A 1 421 ? -30.736 74.786 36.252 1.00 34.01 421 GLU A C 1
ATOM 3034 O O . GLU A 1 421 ? -30.783 75.312 35.141 1.00 34.11 421 GLU A O 1
ATOM 3040 N N . TRP A 1 422 ? -30.991 75.443 37.378 1.00 32.76 422 TRP A N 1
ATOM 3041 C CA . TRP A 1 422 ? -31.392 76.844 37.348 1.00 32.32 422 TRP A CA 1
ATOM 3042 C C . TRP A 1 422 ? -30.476 77.788 38.109 1.00 33.42 422 TRP A C 1
ATOM 3043 O O . TRP A 1 422 ? -30.924 78.517 38.993 1.00 35.52 422 TRP A O 1
ATOM 3054 N N . SER A 1 423 ? -29.200 77.794 37.760 1.00 33.38 423 SER A N 1
ATOM 3055 C CA . SER A 1 423 ? -28.265 78.677 38.432 1.00 33.49 423 SER A CA 1
ATOM 3056 C C . SER A 1 423 ? -28.279 80.063 37.807 1.00 35.13 423 SER A C 1
ATOM 3057 O O . SER A 1 423 ? -29.064 80.331 36.902 1.00 35.34 423 SER A O 1
ATOM 3060 N N . PHE A 1 424 ? -27.427 80.946 38.318 1.00 37.17 424 PHE A N 1
ATOM 3061 C CA . PHE A 1 424 ? -27.323 82.314 37.829 1.00 39.86 424 PHE A CA 1
ATOM 3062 C C . PHE A 1 424 ? -28.654 82.921 37.390 1.00 42.36 424 PHE A C 1
ATOM 3063 O O . PHE A 1 424 ? -28.769 83.460 36.292 1.00 43.77 424 PHE A O 1
ATOM 3071 N N . ASN A 1 425 ? -29.655 82.823 38.261 1.00 45.01 425 ASN A N 1
ATOM 3072 C CA . ASN A 1 425 ? -30.984 83.373 37.996 1.00 46.95 425 ASN A CA 1
ATOM 3073 C C . ASN A 1 425 ? -31.576 82.876 36.701 1.00 47.19 425 ASN A C 1
ATOM 3074 O O . ASN A 1 425 ? -32.016 83.666 35.868 1.00 48.12 425 ASN A O 1
ATOM 3079 N N . ALA A 1 426 ? -31.592 81.565 36.537 1.00 48.72 426 ALA A N 1
ATOM 3080 C CA . ALA A 1 426 ? -32.139 80.975 35.328 1.00 50.90 426 ALA A CA 1
ATOM 3081 C C . ALA A 1 426 ? -33.654 81.132 35.304 1.00 51.87 426 ALA A C 1
ATOM 3082 O O . ALA A 1 426 ? -34.257 81.263 34.238 1.00 52.10 426 ALA A O 1
ATOM 3084 N N . GLU A 1 427 ? -34.259 81.127 36.490 1.00 53.57 427 GLU A N 1
ATOM 3085 C CA . GLU A 1 427 ? -35.709 81.245 36.618 1.00 54.97 427 GLU A CA 1
ATOM 3086 C C . GLU A 1 427 ? -36.240 82.631 36.270 1.00 54.66 427 GLU A C 1
ATOM 3087 O O . GLU A 1 427 ? -37.409 82.776 35.910 1.00 53.60 427 GLU A O 1
ATOM 3093 N N . GLU A 1 428 ? -35.375 83.638 36.367 1.00 55.04 428 GLU A N 1
ATOM 3094 C CA . GLU A 1 428 ? -35.757 85.011 36.066 1.00 55.41 428 GLU A CA 1
ATOM 3095 C C . GLU A 1 428 ? -35.363 85.413 34.653 1.00 55.84 428 GLU A C 1
ATOM 3096 O O . GLU A 1 428 ? -35.454 86.590 34.290 1.00 56.51 428 GLU A O 1
ATOM 3102 N N . THR A 1 429 ? -34.921 84.445 33.856 1.00 55.92 429 THR A N 1
ATOM 3103 C CA . THR A 1 429 ? -34.510 84.728 32.484 1.00 54.53 429 THR A CA 1
ATOM 3104 C C . THR A 1 429 ? -35.685 84.563 31.539 1.00 55.88 429 THR A C 1
ATOM 3105 O O . THR A 1 429 ? -36.536 83.698 31.736 1.00 55.08 429 THR A O 1
ATOM 3109 N N . GLU A 1 430 ? -35.733 85.413 30.521 1.00 57.59 430 GLU A N 1
ATOM 3110 C CA . GLU A 1 430 ? -36.799 85.363 29.526 1.00 59.57 430 GLU A CA 1
ATOM 3111 C C . GLU A 1 430 ? -36.656 84.133 28.630 1.00 59.89 430 GLU A C 1
ATOM 3112 O O . GLU A 1 430 ? -35.585 83.880 28.076 1.00 60.59 430 GLU A O 1
ATOM 3118 N N . VAL A 1 431 ? -37.742 83.376 28.490 1.00 59.65 431 VAL A N 1
ATOM 3119 C CA . VAL A 1 431 ? -37.758 82.168 27.663 1.00 59.19 431 VAL A CA 1
ATOM 3120 C C . VAL A 1 431 ? -38.060 82.524 26.202 1.00 59.53 431 VAL A C 1
ATOM 3121 O O . VAL A 1 431 ? -38.979 83.290 25.925 1.00 59.08 431 VAL A O 1
ATOM 3125 N N . ALA A 1 432 ? -37.288 81.970 25.272 1.00 60.62 432 ALA A N 1
ATOM 3126 C CA . ALA A 1 432 ? -37.505 82.242 23.854 1.00 61.68 432 ALA A CA 1
ATOM 3127 C C . ALA A 1 432 ? -38.565 81.317 23.279 1.00 61.98 432 ALA A C 1
ATOM 3128 O O . ALA A 1 432 ? -38.742 80.189 23.737 1.00 60.96 432 ALA A O 1
ATOM 3130 N N . ASP A 1 433 ? -39.268 81.804 22.267 1.00 62.95 433 ASP A N 1
ATOM 3131 C CA . ASP A 1 433 ? -40.302 81.019 21.618 1.00 65.01 433 ASP A CA 1
ATOM 3132 C C . ASP A 1 433 ? -39.703 80.420 20.352 1.00 65.37 433 ASP A C 1
ATOM 3133 O O . ASP A 1 433 ? -39.647 81.079 19.310 1.00 66.00 433 ASP A O 1
ATOM 3138 N N . SER A 1 434 ? -39.244 79.174 20.452 1.00 64.79 434 SER A N 1
ATOM 3139 C CA . SER A 1 434 ? -38.634 78.482 19.322 1.00 63.85 434 SER A CA 1
ATOM 3140 C C . SER A 1 434 ? -38.820 76.989 19.449 1.00 63.00 434 SER A C 1
ATOM 3141 O O . SER A 1 434 ? -39.261 76.500 20.486 1.00 62.84 434 SER A O 1
ATOM 3144 N N . GLU A 1 435 ? -38.487 76.268 18.387 1.00 62.18 435 GLU A N 1
ATOM 3145 C CA . GLU A 1 435 ? -38.635 74.821 18.391 1.00 62.66 435 GLU A CA 1
ATOM 3146 C C . GLU A 1 435 ? -38.103 74.172 19.670 1.00 60.88 435 GLU A C 1
ATOM 3147 O O . GLU A 1 435 ? -38.675 73.211 20.178 1.00 60.29 435 GLU A O 1
ATOM 3153 N N . GLU A 1 436 ? -37.009 74.704 20.191 1.00 58.57 436 GLU A N 1
ATOM 3154 C CA . GLU A 1 436 ? -36.419 74.142 21.387 1.00 57.00 436 GLU A CA 1
ATOM 3155 C C . GLU A 1 436 ? -37.401 74.103 22.556 1.00 57.06 436 GLU A C 1
ATOM 3156 O O . GLU A 1 436 ? -37.479 73.108 23.275 1.00 57.02 436 GLU A O 1
ATOM 3162 N N . ASN A 1 437 ? -38.169 75.171 22.737 1.00 57.46 437 ASN A N 1
ATOM 3163 C CA . ASN A 1 437 ? -39.129 75.226 23.835 1.00 57.37 437 ASN A CA 1
ATOM 3164 C C . ASN A 1 437 ? -40.527 74.755 23.484 1.00 58.39 437 ASN A C 1
ATOM 3165 O O . ASN A 1 437 ? -41.463 74.936 24.262 1.00 59.15 437 ASN A O 1
ATOM 3170 N N . LYS A 1 438 ? -40.678 74.153 22.316 1.00 59.41 438 LYS A N 1
ATOM 3171 C CA . LYS A 1 438 ? -41.981 73.665 21.903 1.00 60.79 438 LYS A CA 1
ATOM 3172 C C . LYS A 1 438 ? -42.407 72.483 22.782 1.00 61.59 438 LYS A C 1
ATOM 3173 O O . LYS A 1 438 ? -41.632 71.550 23.007 1.00 61.82 438 LYS A O 1
ATOM 3179 N N . ASN A 1 439 ? -43.637 72.538 23.291 1.00 62.85 439 ASN A N 1
ATOM 3180 C CA . ASN A 1 439 ? -44.172 71.475 24.143 1.00 63.74 439 ASN A CA 1
ATOM 3181 C C . ASN A 1 439 ? -43.351 71.304 25.415 1.00 63.47 439 ASN A C 1
ATOM 3182 O O . ASN A 1 439 ? -43.288 70.212 25.982 1.00 62.99 439 ASN A O 1
ATOM 3187 N N . THR A 1 440 ? -42.724 72.386 25.862 1.00 64.31 440 THR A N 1
ATOM 3188 C CA . THR A 1 440 ? -41.900 72.347 27.069 1.00 65.41 440 THR A CA 1
ATOM 3189 C C . THR A 1 440 ? -42.562 73.119 28.214 1.00 64.94 440 THR A C 1
ATOM 3190 O O . THR A 1 440 ? -43.002 74.256 28.035 1.00 64.90 440 THR A O 1
ATOM 3194 N N . ASP A 1 441 ? -42.620 72.503 29.390 1.00 64.47 441 ASP A N 1
ATOM 3195 C CA . ASP A 1 441 ? -43.232 73.139 30.550 1.00 64.42 441 ASP A CA 1
ATOM 3196 C C . ASP A 1 441 ? -42.422 74.302 31.082 1.00 63.83 441 ASP A C 1
ATOM 3197 O O . ASP A 1 441 ? -41.209 74.371 30.912 1.00 63.39 441 ASP A O 1
ATOM 3202 N N . GLN A 1 442 ? -43.124 75.205 31.749 1.00 64.31 442 GLN A N 1
ATOM 3203 C CA . GLN A 1 442 ? -42.544 76.405 32.322 1.00 64.76 442 GLN A CA 1
ATOM 3204 C C . GLN A 1 442 ? -41.204 76.220 33.029 1.00 63.82 442 GLN A C 1
ATOM 3205 O O . GLN A 1 442 ? -40.273 76.995 32.809 1.00 64.20 442 GLN A O 1
ATOM 3211 N N . HIS A 1 443 ? -41.103 75.200 33.876 1.00 62.16 443 HIS A N 1
ATOM 3212 C CA . HIS A 1 443 ? -39.879 74.963 34.638 1.00 59.86 443 HIS A CA 1
ATOM 3213 C C . HIS A 1 443 ? -38.667 74.597 33.787 1.00 57.01 443 HIS A C 1
ATOM 3214 O O . HIS A 1 443 ? -37.586 75.147 33.970 1.00 56.63 443 HIS A O 1
ATOM 3221 N N . LEU A 1 444 ? -38.855 73.679 32.849 1.00 53.95 444 LEU A N 1
ATOM 3222 C CA . LEU A 1 444 ? -37.776 73.239 31.984 1.00 50.47 444 LEU A CA 1
ATOM 3223 C C . LEU A 1 444 ? -37.309 74.324 31.015 1.00 48.50 444 LEU A C 1
ATOM 3224 O O . LEU A 1 444 ? -36.119 74.471 30.765 1.00 49.32 444 LEU A O 1
ATOM 3229 N N . ALA A 1 445 ? -38.251 75.077 30.464 1.00 46.08 445 ALA A N 1
ATOM 3230 C CA . ALA A 1 445 ? -37.926 76.126 29.510 1.00 43.32 445 ALA A CA 1
ATOM 3231 C C . ALA A 1 445 ? -37.042 77.204 30.100 1.00 41.55 445 ALA A C 1
ATOM 3232 O O . ALA A 1 445 ? -36.622 78.106 29.393 1.00 41.57 445 ALA A O 1
ATOM 3234 N N . THR A 1 446 ? -36.768 77.135 31.393 1.00 39.89 446 THR A N 1
ATOM 3235 C CA . THR A 1 446 ? -35.913 78.143 32.002 1.00 38.55 446 THR A CA 1
ATOM 3236 C C . THR A 1 446 ? -34.632 77.523 32.523 1.00 37.73 446 THR A C 1
ATOM 3237 O O . THR A 1 446 ? -33.787 78.212 33.092 1.00 37.97 446 THR A O 1
ATOM 3241 N N . SER A 1 447 ? -34.497 76.216 32.332 1.00 34.70 447 SER A N 1
ATOM 3242 C CA . SER A 1 447 ? -33.320 75.488 32.787 1.00 32.14 447 SER A CA 1
ATOM 3243 C C . SER A 1 447 ? -32.129 75.754 31.878 1.00 31.66 447 SER A C 1
ATOM 3244 O O . SER A 1 447 ? -32.284 75.889 30.666 1.00 31.22 447 SER A O 1
ATOM 3247 N N . ARG A 1 448 ? -30.942 75.843 32.469 1.00 31.58 448 ARG A N 1
ATOM 3248 C CA . ARG A 1 448 ? -29.725 76.072 31.697 1.00 32.89 448 ARG A CA 1
ATOM 3249 C C . ARG A 1 448 ? -29.189 74.730 31.187 1.00 33.21 448 ARG A C 1
ATOM 3250 O O . ARG A 1 448 ? -28.304 74.696 30.339 1.00 33.85 448 ARG A O 1
ATOM 3258 N N . TRP A 1 449 ? -29.756 73.636 31.697 1.00 32.98 449 TRP A N 1
ATOM 3259 C CA . TRP A 1 449 ? -29.355 72.277 31.344 1.00 32.71 449 TRP A CA 1
ATOM 3260 C C . TRP A 1 449 ? -30.515 71.544 30.676 1.00 33.82 449 TRP A C 1
ATOM 3261 O O . TRP A 1 449 ? -31.516 71.211 31.325 1.00 33.06 449 TRP A O 1
ATOM 3272 N N . ARG A 1 450 ? -30.372 71.299 29.375 1.00 34.98 450 ARG A N 1
ATOM 3273 C CA . ARG A 1 450 ? -31.397 70.609 28.587 1.00 35.96 450 ARG A CA 1
ATOM 3274 C C . ARG A 1 450 ? -30.814 69.651 27.543 1.00 36.46 450 ARG A C 1
ATOM 3275 O O . ARG A 1 450 ? -29.713 69.867 27.046 1.00 37.33 450 ARG A O 1
ATOM 3283 N N . LYS A 1 451 ? -31.549 68.588 27.221 1.00 36.02 451 LYS A N 1
ATOM 3284 C CA . LYS A 1 451 ? -31.090 67.604 26.238 1.00 35.29 451 LYS A CA 1
ATOM 3285 C C . LYS A 1 451 ? -31.926 67.663 24.966 1.00 34.04 451 LYS A C 1
ATOM 3286 O O . LYS A 1 451 ? -33.113 67.988 25.001 1.00 33.82 451 LYS A O 1
ATOM 3292 N N . PHE A 1 452 ? -31.294 67.348 23.843 1.00 32.87 452 PHE A N 1
ATOM 3293 C CA . PHE A 1 452 ? -31.974 67.351 22.559 1.00 32.10 452 PHE A CA 1
ATOM 3294 C C . PHE A 1 452 ? -31.595 66.096 21.767 1.00 31.78 452 PHE A C 1
ATOM 3295 O O . PHE A 1 452 ? -30.429 65.695 21.721 1.00 32.85 452 PHE A O 1
ATOM 3303 N N . SER A 1 453 ? -32.584 65.473 21.146 1.00 30.80 453 SER A N 1
ATOM 3304 C CA . SER A 1 453 ? -32.336 64.257 20.395 1.00 31.60 453 SER A CA 1
ATOM 3305 C C . SER A 1 453 ? -31.704 64.489 19.028 1.00 31.17 453 SER A C 1
ATOM 3306 O O . SER A 1 453 ? -31.767 65.583 18.469 1.00 31.96 453 SER A O 1
ATOM 3309 N N . ARG A 1 454 ? -31.089 63.441 18.495 1.00 31.78 454 ARG A N 1
ATOM 3310 C CA . ARG A 1 454 ? -30.447 63.519 17.197 1.00 32.40 454 ARG A CA 1
ATOM 3311 C C . ARG A 1 454 ? -31.485 63.794 16.113 1.00 33.69 454 ARG A C 1
ATOM 3312 O O . ARG A 1 454 ? -31.267 64.609 15.219 1.00 34.53 454 ARG A O 1
ATOM 3320 N N . GLU A 1 455 ? -32.616 63.106 16.194 1.00 35.20 455 GLU A N 1
ATOM 3321 C CA . GLU A 1 455 ? -33.663 63.290 15.213 1.00 36.61 455 GLU A CA 1
ATOM 3322 C C . GLU A 1 455 ? -34.192 64.706 15.289 1.00 36.61 455 GLU A C 1
ATOM 3323 O O . GLU A 1 455 ? -34.545 65.288 14.273 1.00 36.64 455 GLU A O 1
ATOM 3329 N N . TRP A 1 456 ? -34.247 65.269 16.491 1.00 36.02 456 TRP A N 1
ATOM 3330 C CA . TRP A 1 456 ? -34.742 66.632 16.633 1.00 35.63 456 TRP A CA 1
ATOM 3331 C C . TRP A 1 456 ? -33.764 67.583 15.956 1.00 35.43 456 TRP A C 1
ATOM 3332 O O . TRP A 1 456 ? -34.163 68.410 15.147 1.00 35.50 456 TRP A O 1
ATOM 3343 N N . ILE A 1 457 ? -32.482 67.466 16.285 1.00 34.08 457 ILE A N 1
ATOM 3344 C CA . ILE A 1 457 ? -31.479 68.314 15.672 1.00 33.80 457 ILE A CA 1
ATOM 3345 C C . ILE A 1 457 ? -31.541 68.188 14.157 1.00 34.93 457 ILE A C 1
ATOM 3346 O O . ILE A 1 457 ? -31.405 69.172 13.438 1.00 35.80 457 ILE A O 1
ATOM 3351 N N . ARG A 1 458 ? -31.753 66.970 13.673 1.00 35.99 458 ARG A N 1
ATOM 3352 C CA . ARG A 1 458 ? -31.833 66.729 12.237 1.00 35.77 458 ARG A CA 1
ATOM 3353 C C . ARG A 1 458 ? -33.002 67.465 11.599 1.00 35.36 458 ARG A C 1
ATOM 3354 O O . ARG A 1 458 ? -32.831 68.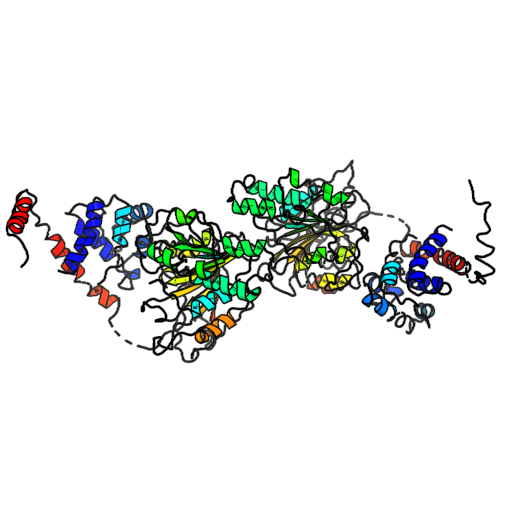193 10.631 1.00 34.39 458 ARG A O 1
ATOM 3362 N N . THR A 1 459 ? -34.185 67.246 12.163 1.00 36.07 459 THR A N 1
ATOM 3363 C CA . THR A 1 459 ? -35.431 67.838 11.703 1.00 37.86 459 THR A CA 1
ATOM 3364 C C . THR A 1 459 ? -35.584 69.327 11.977 1.00 38.34 459 THR A C 1
ATOM 3365 O O . THR A 1 459 ? -35.440 70.164 11.080 1.00 39.63 459 THR A O 1
ATOM 3369 N N . ALA A 1 460 ? -35.907 69.650 13.224 1.00 38.78 460 ALA A N 1
ATOM 3370 C CA . ALA A 1 460 ? -36.102 71.033 13.636 1.00 38.68 460 ALA A CA 1
ATOM 3371 C C . ALA A 1 460 ? -34.918 71.908 13.282 1.00 38.52 460 ALA A C 1
ATOM 3372 O O . ALA A 1 460 ? -35.063 72.900 12.573 1.00 39.30 460 ALA A O 1
ATOM 3374 N N . LYS A 1 461 ? -33.743 71.525 13.761 1.00 38.76 461 LYS A N 1
ATOM 3375 C CA . LYS A 1 461 ? -32.546 72.312 13.524 1.00 39.29 461 LYS A CA 1
ATOM 3376 C C . LYS A 1 461 ? -31.825 72.126 12.201 1.00 37.95 461 LYS A C 1
ATOM 3377 O O . LYS A 1 461 ? -30.846 72.812 11.927 1.00 36.86 461 LYS A O 1
ATOM 3383 N N . SER A 1 462 ? -32.309 71.214 11.373 1.00 38.52 462 SER A N 1
ATOM 3384 C CA . SER A 1 462 ? -31.673 70.985 10.080 1.00 40.49 462 SER A CA 1
ATOM 3385 C C . SER A 1 462 ? -30.176 70.767 10.284 1.00 39.85 462 SER A C 1
ATOM 3386 O O . SER A 1 462 ? -29.340 71.299 9.551 1.00 38.93 462 SER A O 1
ATOM 3389 N N . ASP A 1 463 ? -29.850 69.968 11.289 1.00 39.33 463 ASP A N 1
ATOM 3390 C CA . ASP A 1 463 ? -28.471 69.664 11.603 1.00 38.97 463 ASP A CA 1
ATOM 3391 C C . ASP A 1 463 ? -27.604 70.877 11.893 1.00 37.40 463 ASP A C 1
ATOM 3392 O O . ASP A 1 463 ? -26.547 71.081 11.288 1.00 37.29 463 ASP A O 1
ATOM 3397 N N . SER A 1 464 ? -28.074 71.681 12.834 1.00 35.65 464 SER A N 1
ATOM 3398 C CA . SER A 1 464 ? -27.352 72.850 13.285 1.00 33.33 464 SER A CA 1
ATOM 3399 C C . SER A 1 464 ? -27.246 72.679 14.783 1.00 32.53 464 SER A C 1
ATOM 3400 O O . SER A 1 464 ? -28.214 72.300 15.438 1.00 31.05 464 SER A O 1
ATOM 3403 N N . LEU A 1 465 ? -26.074 72.957 15.330 1.00 32.18 465 LEU A N 1
ATOM 3404 C CA . LEU A 1 465 ? -25.882 72.815 16.759 1.00 32.86 465 LEU A CA 1
ATOM 3405 C C . LEU A 1 465 ? -25.941 74.142 17.497 1.00 32.59 465 LEU A C 1
ATOM 3406 O O . LEU A 1 465 ? -25.537 74.237 18.646 1.00 31.19 465 LEU A O 1
ATOM 3411 N N . ASP A 1 466 ? -26.452 75.166 16.825 1.00 34.83 466 ASP A N 1
ATOM 3412 C CA . ASP A 1 466 ? -26.590 76.480 17.432 1.00 36.78 466 ASP A CA 1
ATOM 3413 C C . ASP A 1 466 ? -27.915 76.455 18.181 1.00 37.19 466 ASP A C 1
ATOM 3414 O O . ASP A 1 466 ? -28.852 77.174 17.841 1.00 38.11 466 ASP A O 1
ATOM 3419 N N . ILE A 1 467 ? -27.973 75.603 19.201 1.00 38.02 467 ILE A N 1
ATOM 3420 C CA . ILE A 1 467 ? -29.163 75.408 20.016 1.00 38.14 467 ILE A CA 1
ATOM 3421 C C . ILE A 1 467 ? -29.261 76.385 21.173 1.00 37.47 467 ILE A C 1
ATOM 3422 O O . ILE A 1 467 ? -28.385 76.441 22.040 1.00 37.92 467 ILE A O 1
ATOM 3427 N N . SER A 1 468 ? -30.358 77.132 21.194 1.00 37.57 468 SER A N 1
ATOM 3428 C CA . SER A 1 468 ? -30.589 78.137 22.222 1.00 37.89 468 SER A CA 1
ATOM 3429 C C . SER A 1 468 ? -32.070 78.213 22.542 1.00 37.36 468 SER A C 1
ATOM 3430 O O . SER A 1 468 ? -32.891 78.128 21.641 1.00 38.10 468 SER A O 1
ATOM 3433 N N . TRP A 1 469 ? -32.413 78.385 23.812 1.00 36.79 469 TRP A N 1
ATOM 3434 C CA . TRP A 1 469 ? -33.814 78.464 24.200 1.00 36.31 469 TRP A CA 1
ATOM 3435 C C . TRP A 1 469 ? -34.048 79.505 25.285 1.00 38.13 469 TRP A C 1
ATOM 3436 O O . TRP A 1 469 ? -34.997 79.411 26.048 1.00 39.04 469 TRP A O 1
ATOM 3447 N N . LEU A 1 470 ? -33.172 80.494 25.355 1.00 40.06 470 LEU A N 1
ATOM 3448 C CA . LEU A 1 470 ? -33.311 81.552 26.329 1.00 41.88 470 LEU A CA 1
ATOM 3449 C C . LEU A 1 470 ? -33.046 82.883 25.655 1.00 45.60 470 LEU A C 1
ATOM 3450 O O . LEU A 1 470 ? -32.080 83.010 24.902 1.00 47.12 470 LEU A O 1
ATOM 3455 N N . LYS A 1 471 ? -33.909 83.865 25.913 1.00 49.63 471 LYS A N 1
ATOM 3456 C CA . LYS A 1 471 ? -33.750 85.194 25.338 1.00 53.16 471 LYS A CA 1
ATOM 3457 C C . LYS A 1 471 ? -33.084 86.105 26.359 1.00 55.23 471 LYS A C 1
ATOM 3458 O O . LYS A 1 471 ? -33.412 86.077 27.544 1.00 54.83 471 LYS A O 1
ATOM 3464 N N . ASP A 1 472 ? -32.136 86.904 25.894 1.00 59.05 472 ASP A N 1
ATOM 3465 C CA . ASP A 1 472 ? -31.429 87.818 26.770 1.00 64.06 472 ASP A CA 1
ATOM 3466 C C . ASP A 1 472 ? -32.258 89.088 26.900 1.00 67.10 472 ASP A C 1
ATOM 3467 O O . ASP A 1 472 ? -33.056 89.407 26.016 1.00 67.45 472 ASP A O 1
ATOM 3472 N N . LYS A 1 473 ? -32.067 89.802 28.008 1.00 71.19 473 LYS A N 1
ATOM 3473 C CA . LYS A 1 473 ? -32.788 91.049 28.294 1.00 74.84 473 LYS A CA 1
ATOM 3474 C C . LYS A 1 473 ? -32.627 92.107 27.201 1.00 76.84 473 LYS A C 1
ATOM 3475 O O . LYS A 1 473 ? -31.646 92.099 26.449 1.00 76.97 473 LYS A O 1
ATOM 3481 N N . ASP A 1 474 ? -33.601 93.013 27.121 1.00 78.66 474 ASP A N 1
ATOM 3482 C CA . ASP A 1 474 ? -33.589 94.093 26.128 1.00 80.72 474 ASP A CA 1
ATOM 3483 C C . ASP A 1 474 ? -32.660 95.241 26.535 1.00 81.19 474 ASP A C 1
ATOM 3484 O O . ASP A 1 474 ? -32.552 96.251 25.830 1.00 81.49 474 ASP A O 1
ATOM 3489 N N . PRO A 1 482 ? -29.845 100.117 15.607 1.00 81.32 482 PRO A N 1
ATOM 3490 C CA . PRO A 1 482 ? -29.627 99.649 14.233 1.00 80.92 482 PRO A CA 1
ATOM 3491 C C . PRO A 1 482 ? -30.503 98.445 13.868 1.00 80.30 482 PRO A C 1
ATOM 3492 O O . PRO A 1 482 ? -31.477 98.139 14.555 1.00 80.27 482 PRO A O 1
ATOM 3496 N N . GLU A 1 483 ? -30.144 97.771 12.779 1.00 79.15 483 GLU A N 1
ATOM 3497 C CA . GLU A 1 483 ? -30.874 96.597 12.320 1.00 77.70 483 GLU A CA 1
ATOM 3498 C C . GLU A 1 483 ? -30.161 96.003 11.115 1.00 76.33 483 GLU A C 1
ATOM 3499 O O . GLU A 1 483 ? -29.772 96.721 10.192 1.00 76.22 483 GLU A O 1
ATOM 3505 N N . PRO A 1 484 ? -29.980 94.675 11.112 1.00 74.84 484 PRO A N 1
ATOM 3506 C CA . PRO A 1 484 ? -29.310 93.966 10.020 1.00 73.49 484 PRO A CA 1
ATOM 3507 C C . PRO A 1 484 ? -29.774 94.395 8.633 1.00 71.61 484 PRO A C 1
ATOM 3508 O O . PRO A 1 484 ? -29.028 95.045 7.899 1.00 70.93 484 PRO A O 1
ATOM 3512 N N . ASP A 1 485 ? -31.008 94.038 8.282 1.00 69.40 485 ASP A N 1
ATOM 3513 C CA . ASP A 1 485 ? -31.546 94.382 6.965 1.00 67.95 485 ASP A CA 1
ATOM 3514 C C . ASP A 1 485 ? -31.489 95.881 6.674 1.00 66.64 485 ASP A C 1
ATOM 3515 O O . ASP A 1 485 ? -31.544 96.295 5.515 1.00 66.51 485 ASP A O 1
ATOM 3520 N N . VAL A 1 486 ? -31.377 96.683 7.730 1.00 64.24 486 VAL A N 1
ATOM 3521 C CA . VAL A 1 486 ? -31.309 98.130 7.596 1.00 61.69 486 VAL A CA 1
ATOM 3522 C C . VAL A 1 486 ? -29.876 98.579 7.390 1.00 60.86 486 VAL A C 1
ATOM 3523 O O . VAL A 1 486 ? -29.607 99.436 6.554 1.00 60.64 486 VAL A O 1
ATOM 3527 N N . LEU A 1 487 ? -28.958 98.002 8.157 1.00 59.64 487 LEU A N 1
ATOM 3528 C CA . LEU A 1 487 ? -27.550 98.350 8.036 1.00 59.00 487 LEU A CA 1
ATOM 3529 C C . LEU A 1 487 ? -26.996 97.846 6.712 1.00 57.25 487 LEU A C 1
ATOM 3530 O O . LEU A 1 487 ? -26.219 98.529 6.046 1.00 56.21 487 LEU A O 1
ATOM 3535 N N . ALA A 1 488 ? -27.408 96.640 6.344 1.00 55.72 488 ALA A N 1
ATOM 3536 C CA . ALA A 1 488 ? -26.975 96.023 5.104 1.00 54.59 488 ALA A CA 1
ATOM 3537 C C . ALA A 1 488 ? -27.424 96.875 3.933 1.00 54.34 488 ALA A C 1
ATOM 3538 O O . ALA A 1 488 ? -26.665 97.104 2.989 1.00 54.17 488 ALA A O 1
ATOM 3540 N N . ALA A 1 489 ? -28.670 97.334 3.998 1.00 54.06 489 ALA A N 1
ATOM 3541 C CA . ALA A 1 489 ? -29.243 98.161 2.944 1.00 53.14 489 ALA A CA 1
ATOM 3542 C C . ALA A 1 489 ? -28.453 99.448 2.747 1.00 53.02 489 ALA A C 1
ATOM 3543 O O . ALA A 1 489 ? -28.042 99.754 1.635 1.00 52.01 489 ALA A O 1
ATOM 3545 N N . GLU A 1 490 ? -28.246 100.208 3.818 1.00 53.92 490 GLU A N 1
ATOM 3546 C CA . GLU A 1 490 ? -27.494 101.444 3.698 1.00 55.59 490 GLU A CA 1
ATOM 3547 C C . GLU A 1 490 ? -26.079 101.124 3.231 1.00 55.41 490 GLU A C 1
ATOM 3548 O O . GLU A 1 490 ? -25.512 101.829 2.385 1.00 56.08 490 GLU A O 1
ATOM 3554 N N . ALA A 1 491 ? -25.522 100.040 3.761 1.00 54.47 491 ALA A N 1
ATOM 3555 C CA . ALA A 1 491 ? -24.170 99.616 3.405 1.00 53.48 491 ALA A CA 1
ATOM 3556 C C . ALA A 1 491 ? -24.040 99.375 1.901 1.00 53.67 491 ALA A C 1
ATOM 3557 O O . ALA A 1 491 ? -23.100 99.856 1.259 1.00 53.97 491 ALA A O 1
ATOM 3567 N N . GLY A 1 493 ? -25.757 100.582 -0.452 1.00 48.33 493 GLY A N 1
ATOM 3568 C CA . GLY A 1 493 ? -25.822 101.826 -1.190 1.00 48.24 493 GLY A CA 1
ATOM 3569 C C . GLY A 1 493 ? -24.427 102.356 -1.433 1.00 49.05 493 GLY A C 1
ATOM 3570 O O . GLY A 1 493 ? -24.071 102.751 -2.545 1.00 48.43 493 GLY A O 1
ATOM 3571 N N . GLU A 1 494 ? -23.626 102.351 -0.377 1.00 51.00 494 GLU A N 1
ATOM 3572 C CA . GLU A 1 494 ? -22.255 102.828 -0.458 1.00 52.72 494 GLU A CA 1
ATOM 3573 C C . GLU A 1 494 ? -21.360 101.945 -1.322 1.00 50.60 494 GLU A C 1
ATOM 3574 O O . GLU A 1 494 ? -20.611 102.450 -2.153 1.00 51.19 494 GLU A O 1
ATOM 3580 N N . LEU A 1 495 ? -21.437 100.634 -1.139 1.00 48.59 495 LEU A N 1
ATOM 3581 C CA . LEU A 1 495 ? -20.624 99.728 -1.937 1.00 47.77 495 LEU A CA 1
ATOM 3582 C C . LEU A 1 495 ? -20.883 99.980 -3.410 1.00 46.68 495 LEU A C 1
ATOM 3583 O O . LEU A 1 495 ? -19.964 100.004 -4.231 1.00 45.96 495 LEU A O 1
ATOM 3588 N N . VAL A 1 496 ? -22.154 100.164 -3.738 1.00 46.28 496 VAL A N 1
ATOM 3589 C CA . VAL A 1 496 ? -22.550 100.409 -5.112 1.00 45.42 496 VAL A CA 1
ATOM 3590 C C . VAL A 1 496 ? -21.921 101.700 -5.613 1.00 45.86 496 VAL A C 1
ATOM 3591 O O . VAL A 1 496 ? -21.449 101.782 -6.749 1.00 44.47 496 VAL A O 1
ATOM 3595 N N . GLN A 1 497 ? -21.912 102.699 -4.739 1.00 47.46 497 GLN A N 1
ATOM 3596 C CA . GLN A 1 497 ? -21.324 104.001 -5.028 1.00 48.13 497 GLN A CA 1
ATOM 3597 C C . GLN A 1 497 ? -19.825 103.797 -5.287 1.00 45.91 497 GLN A C 1
ATOM 3598 O O . GLN A 1 497 ? -19.281 104.262 -6.288 1.00 43.58 497 GLN A O 1
ATOM 3604 N N . ALA A 1 498 ? -19.179 103.081 -4.370 1.00 45.09 498 ALA A N 1
ATOM 3605 C CA . ALA A 1 498 ? -17.755 102.799 -4.455 1.00 44.98 498 ALA A CA 1
ATOM 3606 C C . ALA A 1 498 ? -17.446 102.017 -5.704 1.00 44.99 498 ALA A C 1
ATOM 3607 O O . ALA A 1 498 ? -16.508 102.336 -6.429 1.00 45.39 498 ALA A O 1
ATOM 3609 N N . LEU A 1 499 ? -18.238 100.983 -5.950 1.00 45.52 499 LEU A N 1
ATOM 3610 C CA . LEU A 1 499 ? -18.040 100.135 -7.116 1.00 46.56 499 LEU A CA 1
ATOM 3611 C C . LEU A 1 499 ? -18.058 100.907 -8.427 1.00 48.00 499 LEU A C 1
ATOM 3612 O O . LEU A 1 499 ? -17.273 100.614 -9.329 1.00 47.80 499 LEU A O 1
ATOM 3617 N N . SER A 1 500 ? -18.951 101.889 -8.534 1.00 50.38 500 SER A N 1
ATOM 3618 C CA . SER A 1 500 ? -19.046 102.710 -9.745 1.00 51.78 500 SER A CA 1
ATOM 3619 C C . SER A 1 500 ? -17.747 103.484 -9.938 1.00 53.10 500 SER A C 1
ATOM 3620 O O . SER A 1 500 ? -17.099 103.397 -10.979 1.00 53.13 500 SER A O 1
ATOM 3623 N N . GLU A 1 501 ? -17.377 104.246 -8.918 1.00 54.55 501 GLU A N 1
ATOM 3624 C CA . GLU A 1 501 ? -16.160 105.029 -8.954 1.00 55.59 501 GLU A CA 1
ATOM 3625 C C . GLU A 1 501 ? -14.993 104.137 -9.333 1.00 55.48 501 GLU A C 1
ATOM 3626 O O . GLU A 1 501 ? -14.198 104.475 -10.202 1.00 55.21 501 GLU A O 1
ATOM 3632 N N . LEU A 1 502 ? -14.910 102.985 -8.688 1.00 56.73 502 LEU A N 1
ATOM 3633 C CA . LEU A 1 502 ? -13.847 102.035 -8.960 1.00 58.54 502 LEU A CA 1
ATOM 3634 C C . LEU A 1 502 ? -13.835 101.613 -10.422 1.00 60.14 502 LEU A C 1
ATOM 3635 O O . LEU A 1 502 ? -12.773 101.431 -11.021 1.00 59.60 502 LEU A O 1
ATOM 3640 N N . ASP A 1 503 ? -15.019 101.442 -10.994 1.00 62.73 503 ASP A N 1
ATOM 3641 C CA . ASP A 1 503 ? -15.112 101.037 -12.389 1.00 65.99 503 ASP A CA 1
ATOM 3642 C C . ASP A 1 503 ? -14.528 102.130 -13.273 1.00 66.87 503 ASP A C 1
ATOM 3643 O O . ASP A 1 503 ? -13.731 101.847 -14.175 1.00 67.16 503 ASP A O 1
ATOM 3648 N N . ALA A 1 504 ? -14.932 103.375 -13.009 1.00 66.83 504 ALA A N 1
ATOM 3649 C CA . ALA A 1 504 ? -14.452 104.533 -13.771 1.00 65.98 504 ALA A CA 1
ATOM 3650 C C . ALA A 1 504 ? -12.929 104.473 -13.929 1.00 66.07 504 ALA A C 1
ATOM 3651 O O . ALA A 1 504 ? -12.411 104.610 -15.033 1.00 65.76 504 ALA A O 1
ATOM 3653 N N . LEU A 1 505 ? -12.222 104.260 -12.823 1.00 66.25 505 LEU A N 1
ATOM 3654 C CA . LEU A 1 505 ? -10.775 104.159 -12.858 1.00 66.58 505 LEU A CA 1
ATOM 3655 C C . LEU A 1 505 ? -10.346 103.162 -13.924 1.00 67.35 505 LEU A C 1
ATOM 3656 O O . LEU A 1 505 ? -9.228 103.222 -14.431 1.00 67.19 505 LEU A O 1
ATOM 3669 N N . ARG A 1 507 ? -12.775 101.960 -16.642 1.00 72.16 507 ARG A N 1
ATOM 3670 C CA . ARG A 1 507 ? -13.462 102.394 -17.855 1.00 73.62 507 ARG A CA 1
ATOM 3671 C C . ARG A 1 507 ? -12.713 103.568 -18.468 1.00 74.26 507 ARG A C 1
ATOM 3672 O O . ARG A 1 507 ? -12.625 103.696 -19.692 1.00 74.75 507 ARG A O 1
ATOM 3680 N N . GLU A 1 508 ? -12.182 104.422 -17.598 1.00 74.90 508 GLU A N 1
ATOM 3681 C CA . GLU A 1 508 ? -11.452 105.603 -18.026 1.00 75.47 508 GLU A CA 1
ATOM 3682 C C . GLU A 1 508 ? -9.941 105.424 -17.943 1.00 75.23 508 GLU A C 1
ATOM 3683 O O . GLU A 1 508 ? -9.195 106.399 -17.892 1.00 75.13 508 GLU A O 1
ATOM 3689 N N . LEU A 1 509 ? -9.489 104.178 -17.921 1.00 74.93 509 LEU A N 1
ATOM 3690 C CA . LEU A 1 509 ? -8.061 103.920 -17.873 1.00 75.52 509 LEU A CA 1
ATOM 3691 C C . LEU A 1 509 ? -7.579 103.727 -19.311 1.00 76.92 509 LEU A C 1
ATOM 3692 O O . LEU A 1 509 ? -7.117 102.645 -19.681 1.00 76.45 509 LEU A O 1
ATOM 3697 N N . GLY A 1 510 ? -7.692 104.794 -20.108 1.00 78.60 510 GLY A N 1
ATOM 3698 C CA . GLY A 1 510 ? -7.287 104.769 -21.508 1.00 80.08 510 GLY A CA 1
ATOM 3699 C C . GLY A 1 510 ? -5.946 104.112 -21.788 1.00 81.17 510 GLY A C 1
ATOM 3700 O O . GLY A 1 510 ? -4.900 104.764 -21.742 1.00 80.96 510 GLY A O 1
ATOM 3701 N N . ALA A 1 511 ? -5.994 102.819 -22.106 1.00 82.43 511 ALA A N 1
ATOM 3702 C CA . ALA A 1 511 ? -4.806 102.021 -22.389 1.00 83.69 511 ALA A CA 1
ATOM 3703 C C . ALA A 1 511 ? -3.930 102.551 -23.522 1.00 84.68 511 ALA A C 1
ATOM 3704 O O . ALA A 1 511 ? -4.361 102.686 -24.676 1.00 84.87 511 ALA A O 1
ATOM 3706 N N . SER A 1 512 ? -2.688 102.848 -23.150 1.00 85.30 512 SER A N 1
ATOM 3707 C CA . SER A 1 512 ? -1.655 103.355 -24.044 1.00 85.24 512 SER A CA 1
ATOM 3708 C C . SER A 1 512 ? -0.418 103.591 -23.180 1.00 85.32 512 SER A C 1
ATOM 3709 O O . SER A 1 512 ? -0.464 103.421 -21.958 1.00 84.25 512 SER A O 1
ATOM 3712 N N . ASP A 1 513 ? 0.694 103.950 -23.811 1.00 85.87 513 ASP A N 1
ATOM 3713 C CA . ASP A 1 513 ? 1.929 104.211 -23.067 1.00 86.59 513 ASP A CA 1
ATOM 3714 C C . ASP A 1 513 ? 1.915 105.632 -22.482 1.00 85.99 513 ASP A C 1
ATOM 3715 O O . ASP A 1 513 ? 2.902 106.078 -21.890 1.00 85.83 513 ASP A O 1
ATOM 3720 N N . GLU A 1 514 ? 0.793 106.333 -22.653 1.00 85.39 514 GLU A N 1
ATOM 3721 C CA . GLU A 1 514 ? 0.644 107.695 -22.132 1.00 84.24 514 GLU A CA 1
ATOM 3722 C C . GLU A 1 514 ? 0.536 107.652 -20.609 1.00 83.38 514 GLU A C 1
ATOM 3723 O O . GLU A 1 514 ? 1.344 108.256 -19.895 1.00 82.92 514 GLU A O 1
ATOM 3729 N N . ALA A 1 515 ? -0.467 106.933 -20.115 1.00 81.73 515 ALA A N 1
ATOM 3730 C CA . ALA A 1 515 ? -0.663 106.819 -18.682 1.00 80.72 515 ALA A CA 1
ATOM 3731 C C . ALA A 1 515 ? 0.573 106.198 -18.021 1.00 80.61 515 ALA A C 1
ATOM 3732 O O . ALA A 1 515 ? 0.866 106.487 -16.856 1.00 80.39 515 ALA A O 1
ATOM 3734 N N .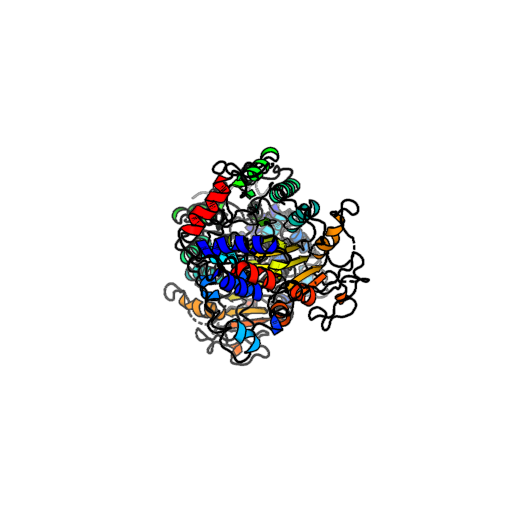 ASP A 1 516 ? 1.303 105.363 -18.770 1.00 80.48 516 ASP A N 1
ATOM 3735 C CA . ASP A 1 516 ? 2.519 104.695 -18.261 1.00 80.02 516 ASP A CA 1
ATOM 3736 C C . ASP A 1 516 ? 3.601 105.694 -17.850 1.00 79.98 516 ASP A C 1
ATOM 3737 O O . ASP A 1 516 ? 4.144 105.613 -16.742 1.00 79.78 516 ASP A O 1
ATOM 3742 N N . LEU A 1 517 ? 3.918 106.617 -18.761 1.00 80.17 517 LEU A N 1
ATOM 3743 C CA . LEU A 1 517 ? 4.933 107.640 -18.519 1.00 80.62 517 LEU A CA 1
ATOM 3744 C C . LEU A 1 517 ? 4.360 108.922 -17.905 1.00 81.03 517 LEU A C 1
ATOM 3745 O O . LEU A 1 517 ? 5.075 109.656 -17.215 1.00 81.39 517 LEU A O 1
ATOM 3750 N N . GLN A 1 518 ? 3.077 109.193 -18.146 1.00 81.11 518 GLN A N 1
ATOM 3751 C CA . GLN A 1 518 ? 2.439 110.386 -17.581 1.00 81.03 518 GLN A CA 1
ATOM 3752 C C . GLN A 1 518 ? 2.292 110.244 -16.072 1.00 80.97 518 GLN A C 1
ATOM 3753 O O . GLN A 1 518 ? 2.480 111.212 -15.329 1.00 80.98 518 GLN A O 1
ATOM 3759 N N . ARG A 1 519 ? 1.957 109.032 -15.630 1.00 81.27 519 ARG A N 1
ATOM 3760 C CA . ARG A 1 519 ? 1.790 108.742 -14.206 1.00 81.59 519 ARG A CA 1
ATOM 3761 C C . ARG A 1 519 ? 3.146 108.838 -13.502 1.00 81.52 519 ARG A C 1
ATOM 3762 O O . ARG A 1 519 ? 3.238 109.398 -12.403 1.00 81.70 519 ARG A O 1
ATOM 3770 N N . GLN A 1 520 ? 4.196 108.303 -14.136 1.00 80.93 520 GLN A N 1
ATOM 3771 C CA . GLN A 1 520 ? 5.546 108.356 -13.561 1.00 80.13 520 GLN A CA 1
ATOM 3772 C C . GLN A 1 520 ? 6.186 109.734 -13.734 1.00 79.57 520 GLN A C 1
ATOM 3773 O O . GLN A 1 520 ? 7.208 110.034 -13.114 1.00 78.88 520 GLN A O 1
ATOM 3779 N N . LEU A 1 521 ? 5.576 110.570 -14.572 1.00 79.18 521 LEU A N 1
ATOM 3780 C CA . LEU A 1 521 ? 6.080 111.920 -14.799 1.00 79.27 521 LEU A CA 1
ATOM 3781 C C . LEU A 1 521 ? 5.723 112.757 -13.573 1.00 80.50 521 LEU A C 1
ATOM 3782 O O . LEU A 1 521 ? 6.374 113.767 -13.277 1.00 80.52 521 LEU A O 1
ATOM 3787 N N . LEU A 1 522 ? 4.680 112.318 -12.869 1.00 81.18 522 LEU A N 1
ATOM 3788 C CA . LEU A 1 522 ? 4.224 112.979 -11.649 1.00 81.90 522 LEU A CA 1
ATOM 3789 C C . LEU A 1 522 ? 5.149 112.485 -10.535 1.00 82.85 522 LEU A C 1
ATOM 3790 O O . LEU A 1 522 ? 5.475 113.215 -9.594 1.00 82.80 522 LEU A O 1
ATOM 3795 N N . GLU A 1 523 ? 5.569 111.231 -10.659 1.00 83.14 523 GLU A N 1
ATOM 3796 C CA . GLU A 1 523 ? 6.482 110.638 -9.696 1.00 83.63 523 GLU A CA 1
ATOM 3797 C C . GLU A 1 523 ? 7.841 111.286 -9.978 1.00 83.25 523 GLU A C 1
ATOM 3798 O O . GLU A 1 523 ? 8.718 111.339 -9.109 1.00 82.63 523 GLU A O 1
ATOM 3804 N N . GLU A 1 524 ? 7.985 111.788 -11.207 1.00 83.20 524 GLU A N 1
ATOM 3805 C CA . GLU A 1 524 ? 9.202 112.463 -11.665 1.00 83.19 524 GLU A CA 1
ATOM 3806 C C . GLU A 1 524 ? 9.235 113.838 -11.005 1.00 83.47 524 GLU A C 1
ATOM 3807 O O . GLU A 1 524 ? 10.162 114.630 -11.207 1.00 83.24 524 GLU A O 1
ATOM 3813 N N . ALA A 1 525 ? 8.196 114.113 -10.226 1.00 83.31 525 ALA A N 1
ATOM 3814 C CA . ALA A 1 525 ? 8.077 115.371 -9.507 1.00 83.22 525 ALA A CA 1
ATOM 3815 C C . ALA A 1 525 ? 8.271 115.115 -8.010 1.00 83.12 525 ALA A C 1
ATOM 3816 O O . ALA A 1 525 ? 7.685 115.803 -7.170 1.00 83.19 525 ALA A O 1
ATOM 3818 N N . PHE A 1 526 ? 9.092 114.117 -7.689 1.00 82.39 526 PHE A N 1
ATOM 3819 C CA . PHE A 1 526 ? 9.372 113.756 -6.305 1.00 82.01 526 PHE A CA 1
ATOM 3820 C C . PHE A 1 526 ? 8.090 113.269 -5.631 1.00 82.59 526 PHE A C 1
ATOM 3821 O O . PHE A 1 526 ? 7.230 112.657 -6.271 1.00 82.93 526 PHE A O 1
ATOM 3829 N N . GLY A 1 527 ? 7.966 113.557 -4.339 1.00 82.87 527 GLY A N 1
ATOM 3830 C CA . GLY A 1 527 ? 6.792 113.149 -3.588 1.00 82.59 527 GLY A CA 1
ATOM 3831 C C . GLY A 1 527 ? 6.969 113.372 -2.097 1.00 83.03 527 GLY A C 1
ATOM 3832 O O . GLY A 1 527 ? 8.073 113.214 -1.568 1.00 82.84 527 GLY A O 1
ATOM 3833 N N . GLY A 1 528 ? 5.885 113.756 -1.422 1.00 83.02 528 GLY A N 1
ATOM 3834 C CA . GLY A 1 528 ? 5.935 113.992 0.014 1.00 82.58 528 GLY A CA 1
ATOM 3835 C C . GLY A 1 528 ? 6.742 115.221 0.399 1.00 82.55 528 GLY A C 1
ATOM 3836 O O . GLY A 1 528 ? 7.488 115.766 -0.421 1.00 82.61 528 GLY A O 1
ATOM 3837 N N . VAL A 1 529 ? 6.599 115.641 1.657 1.00 82.22 529 VAL A N 1
ATOM 3838 C CA . VAL A 1 529 ? 7.282 116.822 2.197 1.00 81.34 529 VAL A CA 1
ATOM 3839 C C . VAL A 1 529 ? 6.801 118.097 1.499 1.00 81.59 529 VAL A C 1
ATOM 3840 O O . VAL A 1 529 ? 6.168 118.932 2.185 1.00 81.59 529 VAL A O 1
ATOM 3844 N N . ASN B 1 6 ? -12.333 -2.368 51.749 1.00 78.99 6 ASN B N 1
ATOM 3845 C CA . ASN B 1 6 ? -11.419 -2.655 50.605 1.00 78.64 6 ASN B CA 1
ATOM 3846 C C . ASN B 1 6 ? -11.071 -1.345 49.872 1.00 77.50 6 ASN B C 1
ATOM 3847 O O . ASN B 1 6 ? -10.553 -0.400 50.478 1.00 76.80 6 ASN B O 1
ATOM 3852 N N . ASP B 1 7 ? -11.368 -1.306 48.571 1.00 75.97 7 ASP B N 1
ATOM 3853 C CA . ASP B 1 7 ? -11.107 -0.147 47.717 1.00 73.49 7 ASP B CA 1
ATOM 3854 C C . ASP B 1 7 ? -11.927 1.048 48.187 1.00 70.17 7 ASP B C 1
ATOM 3855 O O . ASP B 1 7 ? -11.466 2.189 48.133 1.00 69.98 7 ASP B O 1
ATOM 3860 N N . LEU B 1 8 ? -13.149 0.776 48.640 1.00 66.16 8 LEU B N 1
ATOM 3861 C CA . LEU B 1 8 ? -14.033 1.828 49.120 1.00 61.64 8 LEU B CA 1
ATOM 3862 C C . LEU B 1 8 ? -13.546 2.315 50.478 1.00 59.49 8 LEU B C 1
ATOM 3863 O O . LEU B 1 8 ? -13.500 3.519 50.740 1.00 58.74 8 LEU B O 1
ATOM 3868 N N . VAL B 1 9 ? -13.179 1.369 51.337 1.00 57.46 9 VAL B N 1
ATOM 3869 C CA . VAL B 1 9 ? -12.689 1.693 52.670 1.00 56.20 9 VAL B CA 1
ATOM 3870 C C . VAL B 1 9 ? -11.385 2.474 52.611 1.00 55.70 9 VAL B C 1
ATOM 3871 O O . VAL B 1 9 ? -11.140 3.376 53.423 1.00 55.62 9 VAL B O 1
ATOM 3875 N N . ALA B 1 10 ? -10.538 2.124 51.653 1.00 54.57 10 ALA B N 1
ATOM 3876 C CA . ALA B 1 10 ? -9.270 2.817 51.510 1.00 53.30 10 ALA B CA 1
ATOM 3877 C C . ALA B 1 10 ? -9.520 4.222 50.971 1.00 52.48 10 ALA B C 1
ATOM 3878 O O . ALA B 1 10 ? -8.799 5.165 51.305 1.00 51.25 10 ALA B O 1
ATOM 3880 N N . LYS B 1 11 ? -10.562 4.349 50.149 1.00 52.62 11 LYS B N 1
ATOM 3881 C CA . LYS B 1 11 ? -10.944 5.627 49.538 1.00 52.58 11 LYS B CA 1
ATOM 3882 C C . LYS B 1 11 ? -11.554 6.565 50.590 1.00 52.30 11 LYS B C 1
ATOM 3883 O O . LYS B 1 11 ? -11.369 7.781 50.546 1.00 51.21 11 LYS B O 1
ATOM 3889 N N . LEU B 1 12 ? -12.283 5.981 51.532 1.00 51.89 12 LEU B N 1
ATOM 3890 C CA . LEU B 1 12 ? -12.892 6.743 52.598 1.00 51.83 12 LEU B CA 1
ATOM 3891 C C . LEU B 1 12 ? -11.806 7.176 53.555 1.00 53.69 12 LEU B C 1
ATOM 3892 O O . LEU B 1 12 ? -11.856 8.266 54.115 1.00 54.26 12 LEU B O 1
ATOM 3897 N N . TRP B 1 13 ? -10.819 6.307 53.737 1.00 56.00 13 TRP B N 1
ATOM 3898 C CA . TRP B 1 13 ? -9.703 6.581 54.633 1.00 57.62 13 TRP B CA 1
ATOM 3899 C C . TRP B 1 13 ? -8.921 7.826 54.201 1.00 58.12 13 TRP B C 1
ATOM 3900 O O . TRP B 1 13 ? -8.600 8.673 55.032 1.00 58.85 13 TRP B O 1
ATOM 3911 N N . LYS B 1 14 ? -8.617 7.927 52.906 1.00 57.15 14 LYS B N 1
ATOM 3912 C CA . LYS B 1 14 ? -7.859 9.054 52.382 1.00 56.76 14 LYS B CA 1
ATOM 3913 C C . LYS B 1 14 ? -8.518 10.373 52.703 1.00 56.17 14 LYS B C 1
ATOM 3914 O O . LYS B 1 14 ? -7.840 11.365 52.952 1.00 56.46 14 LYS B O 1
ATOM 3920 N N . LEU B 1 15 ? -9.843 10.386 52.694 1.00 56.39 15 LEU B N 1
ATOM 3921 C CA . LEU B 1 15 ? -10.578 11.597 53.005 1.00 56.86 15 LEU B CA 1
ATOM 3922 C C . LEU B 1 15 ? -10.361 11.986 54.468 1.00 58.96 15 LEU B C 1
ATOM 3923 O O . LEU B 1 15 ? -10.257 13.169 54.793 1.00 60.03 15 LEU B O 1
ATOM 3928 N N . CYS B 1 16 ? -10.290 10.994 55.352 1.00 59.97 16 CYS B N 1
ATOM 3929 C CA . CYS B 1 16 ? -10.091 11.263 56.773 1.00 61.69 16 CYS B CA 1
ATOM 3930 C C . CYS B 1 16 ? -8.790 12.003 57.035 1.00 62.99 16 CYS B C 1
ATOM 3931 O O . CYS B 1 16 ? -8.549 12.483 58.145 1.00 63.30 16 CYS B O 1
ATOM 3934 N N . ASP B 1 17 ? -7.945 12.088 56.013 1.00 64.07 17 ASP B N 1
ATOM 3935 C CA . ASP B 1 17 ? -6.679 12.794 56.144 1.00 65.01 17 ASP B CA 1
ATOM 3936 C C . ASP B 1 17 ? -6.970 14.288 56.286 1.00 64.66 17 ASP B C 1
ATOM 3937 O O . ASP B 1 17 ? -6.213 15.026 56.919 1.00 64.27 17 ASP B O 1
ATOM 3942 N N . ASN B 1 18 ? -8.075 14.726 55.690 1.00 64.15 18 ASN B N 1
ATOM 3943 C CA . ASN B 1 18 ? -8.479 16.123 55.763 1.00 63.01 18 ASN B CA 1
ATOM 3944 C C . ASN B 1 18 ? -9.050 16.398 57.141 1.00 62.21 18 ASN B C 1
ATOM 3945 O O . ASN B 1 18 ? -8.823 17.460 57.721 1.00 61.73 18 ASN B O 1
ATOM 3950 N N . LEU B 1 19 ? -9.792 15.424 57.657 1.00 62.33 19 LEU B N 1
ATOM 3951 C CA . LEU B 1 19 ? -10.403 15.529 58.976 1.00 63.08 19 LEU B CA 1
ATOM 3952 C C . LEU B 1 19 ? -9.322 15.551 60.042 1.00 63.98 19 LEU B C 1
ATOM 3953 O O . LEU B 1 19 ? -9.402 16.301 61.016 1.00 63.69 19 LEU B O 1
ATOM 3958 N N . ARG B 1 20 ? -8.318 14.704 59.852 1.00 65.73 20 ARG B N 1
ATOM 3959 C CA . ARG B 1 20 ? -7.207 14.610 60.783 1.00 67.38 20 ARG B CA 1
ATOM 3960 C C . ARG B 1 20 ? -6.520 15.963 60.868 1.00 68.10 20 ARG B C 1
ATOM 3961 O O . ARG B 1 20 ? -6.313 16.517 61.955 1.00 67.85 20 ARG B O 1
ATOM 3969 N N . ASP B 1 21 ? -6.183 16.496 59.701 1.00 68.76 21 ASP B N 1
ATOM 3970 C CA . ASP B 1 21 ? -5.508 17.778 59.630 1.00 69.83 21 ASP B CA 1
ATOM 3971 C C . ASP B 1 21 ? -6.504 18.934 59.677 1.00 69.21 21 ASP B C 1
ATOM 3972 O O . ASP B 1 21 ? -6.159 20.073 59.366 1.00 69.20 21 ASP B O 1
ATOM 3977 N N . GLY B 1 22 ? -7.738 18.635 60.077 1.00 68.58 22 GLY B N 1
ATOM 3978 C CA . GLY B 1 22 ? -8.761 19.663 60.170 1.00 66.99 22 GLY B CA 1
ATOM 3979 C C . GLY B 1 22 ? -9.184 19.883 61.608 1.00 66.16 22 GLY B C 1
ATOM 3980 O O . GLY B 1 22 ? -9.988 20.767 61.911 1.00 65.38 22 GLY B O 1
ATOM 3981 N N . GLY B 1 23 ? -8.627 19.068 62.497 1.00 66.36 23 GLY B N 1
ATOM 3982 C CA . GLY B 1 23 ? -8.945 19.167 63.910 1.00 66.02 23 GLY B CA 1
ATOM 3983 C C . GLY B 1 23 ? -9.793 18.008 64.405 1.00 65.30 23 GLY B C 1
ATOM 3984 O O . GLY B 1 23 ? -10.013 17.848 65.606 1.00 65.18 23 GLY B O 1
ATOM 3985 N N . VAL B 1 24 ? -10.264 17.183 63.478 1.00 64.42 24 VAL B N 1
ATOM 3986 C CA . VAL B 1 24 ? -11.108 16.057 63.843 1.00 63.50 24 VAL B CA 1
ATOM 3987 C C . VAL B 1 24 ? -10.305 14.889 64.409 1.00 63.85 24 VAL B C 1
ATOM 3988 O O . VAL B 1 24 ? -9.202 14.590 63.946 1.00 64.00 24 VAL B O 1
ATOM 3992 N N . SER B 1 25 ? -10.865 14.241 65.425 1.00 63.86 25 SER B N 1
ATOM 3993 C CA . SER B 1 25 ? -10.226 13.095 66.062 1.00 64.11 25 SER B CA 1
ATOM 3994 C C . SER B 1 25 ? -10.501 11.826 65.267 1.00 63.81 25 SER B C 1
ATOM 3995 O O . SER B 1 25 ? -11.397 11.809 64.431 1.00 64.54 25 SER B O 1
ATOM 3998 N N . TYR B 1 26 ? -9.736 10.769 65.533 1.00 63.83 26 TYR B N 1
ATOM 3999 C CA . TYR B 1 26 ? -9.910 9.496 64.839 1.00 64.57 26 TYR B CA 1
ATOM 4000 C C . TYR B 1 26 ? -11.220 8.848 65.255 1.00 63.62 26 TYR B C 1
ATOM 4001 O O . TYR B 1 26 ? -11.720 7.947 64.588 1.00 63.88 26 TYR B O 1
ATOM 4010 N N . GLN B 1 27 ? -11.777 9.307 66.364 1.00 62.80 27 GLN B N 1
ATOM 4011 C CA . GLN B 1 27 ? -13.027 8.754 66.856 1.00 62.10 27 GLN B CA 1
ATOM 4012 C C . GLN B 1 27 ? -14.239 9.306 66.102 1.00 60.20 27 GLN B C 1
ATOM 4013 O O . GLN B 1 27 ? -15.248 8.624 65.960 1.00 59.52 27 GLN B O 1
ATOM 4019 N N . ASN B 1 28 ? -14.133 10.529 65.597 1.00 57.65 28 ASN B N 1
ATOM 4020 C CA . ASN B 1 28 ? -15.255 11.130 64.897 1.00 56.15 28 ASN B CA 1
ATOM 4021 C C . ASN B 1 28 ? -15.178 11.118 63.385 1.00 55.41 28 ASN B C 1
ATOM 4022 O O . ASN B 1 28 ? -16.033 11.697 62.716 1.00 55.91 28 ASN B O 1
ATOM 4027 N N . TYR B 1 29 ? -14.158 10.465 62.843 1.00 53.83 29 TYR B N 1
ATOM 4028 C CA . TYR B 1 29 ? -13.994 10.393 61.400 1.00 52.57 29 TYR B CA 1
ATOM 4029 C C . TYR B 1 29 ? -15.290 9.976 60.711 1.00 50.54 29 TYR B C 1
ATOM 4030 O O . TYR B 1 29 ? -15.858 10.721 59.907 1.00 48.97 29 TYR B O 1
ATOM 4039 N N . VAL B 1 30 ? -15.753 8.778 61.038 1.00 49.96 30 VAL B N 1
ATOM 4040 C CA . VAL B 1 30 ? -16.975 8.236 60.457 1.00 50.29 30 VAL B CA 1
ATOM 4041 C C . VAL B 1 30 ? -18.161 9.198 60.570 1.00 50.33 30 VAL B C 1
ATOM 4042 O O . VAL B 1 30 ? -18.875 9.419 59.597 1.00 50.01 30 VAL B O 1
ATOM 4046 N N . ASN B 1 31 ? -18.368 9.767 61.755 1.00 50.85 31 ASN B N 1
ATOM 4047 C CA . ASN B 1 31 ? -19.471 10.702 61.977 1.00 51.14 31 ASN B CA 1
ATOM 4048 C C . ASN B 1 31 ? -19.407 11.872 61.008 1.00 49.19 31 ASN B C 1
ATOM 4049 O O . ASN B 1 31 ? -20.419 12.266 60.437 1.00 48.95 31 ASN B O 1
ATOM 4054 N N . GLU B 1 32 ? -18.213 12.430 60.842 1.00 47.72 32 GLU B N 1
ATOM 4055 C CA . GLU B 1 32 ? -17.998 13.566 59.955 1.00 45.99 32 GLU B CA 1
ATOM 4056 C C . GLU B 1 32 ? -18.307 13.186 58.518 1.00 43.49 32 GLU B C 1
ATOM 4057 O O . GLU B 1 32 ? -18.977 13.927 57.804 1.00 43.52 32 GLU B O 1
ATOM 4063 N N . LEU B 1 33 ? -17.799 12.026 58.105 1.00 41.09 33 LEU B N 1
ATOM 4064 C CA . LEU B 1 33 ? -18.005 11.508 56.753 1.00 39.40 33 LEU B CA 1
ATOM 4065 C C . LEU B 1 33 ? -19.458 11.148 56.441 1.00 38.17 33 LEU B C 1
ATOM 4066 O O . LEU B 1 33 ? -19.975 11.471 55.375 1.00 39.06 33 LEU B O 1
ATOM 4071 N N . ALA B 1 34 ? -20.104 10.457 57.371 1.00 37.06 34 ALA B N 1
ATOM 4072 C CA . ALA B 1 34 ? -21.480 10.043 57.194 1.00 34.77 34 ALA B CA 1
ATOM 4073 C C . ALA B 1 34 ? -22.362 11.225 56.844 1.00 34.24 34 ALA B C 1
ATOM 4074 O O . ALA B 1 34 ? -23.158 11.151 55.905 1.00 33.93 34 ALA B O 1
ATOM 4076 N N . SER B 1 35 ? -22.223 12.308 57.606 1.00 33.36 35 SER B N 1
ATOM 4077 C CA . SER B 1 35 ? -23.011 13.525 57.393 1.00 33.44 35 SER B CA 1
ATOM 4078 C C . SER B 1 35 ? -22.866 13.992 55.961 1.00 33.86 35 SER B C 1
ATOM 4079 O O . SER B 1 35 ? -23.834 14.052 55.203 1.00 35.53 35 SER B O 1
ATOM 4082 N N . LEU B 1 36 ? -21.640 14.325 55.592 1.00 33.97 36 LEU B N 1
ATOM 4083 C CA . LEU B 1 36 ? -21.365 14.804 54.253 1.00 33.65 36 LEU B CA 1
ATOM 4084 C C . LEU B 1 36 ? -21.807 13.834 53.182 1.00 33.30 36 LEU B C 1
ATOM 4085 O O . LEU B 1 36 ? -22.412 14.239 52.195 1.00 33.48 36 LEU B O 1
ATOM 4090 N N . LEU B 1 37 ? -21.499 12.556 53.362 1.00 33.74 37 LEU B N 1
ATOM 4091 C CA . LEU B 1 37 ? -21.893 11.564 52.369 1.00 35.33 37 LEU B CA 1
ATOM 4092 C C . LEU B 1 37 ? -23.391 11.506 52.172 1.00 34.60 37 LEU B C 1
ATOM 4093 O O . LEU B 1 37 ? -23.864 11.342 51.056 1.00 33.41 37 LEU B O 1
ATOM 4098 N N . PHE B 1 38 ? -24.129 11.633 53.268 1.00 34.54 38 PHE B N 1
ATOM 4099 C CA . PHE B 1 38 ? -25.575 11.587 53.216 1.00 34.22 38 PHE B CA 1
ATOM 4100 C C . PHE B 1 38 ? -26.126 12.721 52.370 1.00 34.42 38 PHE B C 1
ATOM 4101 O O . PHE B 1 38 ? -26.955 12.494 51.494 1.00 33.48 38 PHE B O 1
ATOM 4109 N N . LEU B 1 39 ? -25.672 13.940 52.642 1.00 34.01 39 LEU B N 1
ATOM 4110 C CA . LEU B 1 39 ? -26.120 15.115 51.893 1.00 34.89 39 LEU B CA 1
ATOM 4111 C C . LEU B 1 39 ? -25.784 14.940 50.413 1.00 34.77 39 LEU B C 1
ATOM 4112 O O . LEU B 1 39 ? -26.591 15.246 49.541 1.00 33.10 39 LEU B O 1
ATOM 4117 N N . LYS B 1 40 ? -24.581 14.438 50.152 1.00 36.29 40 LYS B N 1
ATOM 4118 C CA . LYS B 1 40 ? -24.096 14.198 48.798 1.00 38.75 40 LYS B CA 1
ATOM 4119 C C . LYS B 1 40 ? -24.948 13.151 48.086 1.00 41.87 40 LYS B C 1
ATOM 4120 O O . LYS B 1 40 ? -25.276 13.297 46.905 1.00 41.91 40 LYS B O 1
ATOM 4134 N N . CYS B 1 42 ? -28.093 12.352 48.833 1.00 45.60 42 CYS B N 1
ATOM 4135 C CA . CYS B 1 42 ? -29.446 12.841 48.608 1.00 45.67 42 CYS B CA 1
ATOM 4136 C C . CYS B 1 42 ? -29.487 13.591 47.299 1.00 46.24 42 CYS B C 1
ATOM 4137 O O . CYS B 1 42 ? -30.460 13.522 46.563 1.00 47.56 42 CYS B O 1
ATOM 4140 N N . LYS B 1 43 ? -28.427 14.317 46.998 1.00 47.40 43 LYS B N 1
ATOM 4141 C CA . LYS B 1 43 ? -28.434 15.035 45.757 1.00 49.33 43 LYS B CA 1
ATOM 4142 C C . LYS B 1 43 ? -28.375 14.000 44.643 1.00 49.93 43 LYS B C 1
ATOM 4143 O O . LYS B 1 43 ? -29.222 13.997 43.765 1.00 49.66 43 LYS B O 1
ATOM 4149 N N . GLU B 1 44 ? -27.398 13.101 44.698 1.00 51.79 44 GLU B N 1
ATOM 4150 C CA . GLU B 1 44 ? -27.237 12.062 43.675 1.00 54.97 44 GLU B CA 1
ATOM 4151 C C . GLU B 1 44 ? -28.509 11.258 43.423 1.00 55.80 44 GLU B C 1
ATOM 4152 O O . GLU B 1 44 ? -28.694 10.669 42.356 1.00 55.89 44 GLU B O 1
ATOM 4158 N N . THR B 1 45 ? -29.378 11.228 44.422 1.00 57.36 45 THR B N 1
ATOM 4159 C CA . THR B 1 45 ? -30.636 10.523 44.321 1.00 57.81 45 THR B CA 1
ATOM 4160 C C . THR B 1 45 ? -31.530 11.192 43.288 1.00 59.66 45 THR B C 1
ATOM 4161 O O . THR B 1 45 ? -32.328 10.537 42.620 1.00 60.35 45 THR B O 1
ATOM 4165 N N . GLY B 1 46 ? -31.399 12.508 43.167 1.00 62.00 46 GLY B N 1
ATOM 4166 C CA . GLY B 1 46 ? -32.202 13.247 42.207 1.00 63.41 46 GLY B CA 1
ATOM 4167 C C . GLY B 1 46 ? -33.536 13.718 42.757 1.00 64.59 46 GLY B C 1
ATOM 4168 O O . GLY B 1 46 ? -34.391 14.191 42.007 1.00 63.85 46 GLY B O 1
ATOM 4169 N N . GLN B 1 47 ? -33.714 13.594 44.068 1.00 65.29 47 GLN B N 1
ATOM 4170 C CA . GLN B 1 47 ? -34.954 14.010 44.707 1.00 66.60 47 GLN B CA 1
ATOM 4171 C C . GLN B 1 47 ? -34.672 14.610 46.074 1.00 66.46 47 GLN B C 1
ATOM 4172 O O . GLN B 1 47 ? -35.486 14.483 46.992 1.00 67.89 47 GLN B O 1
ATOM 4178 N N . GLU B 1 48 ? -33.519 15.261 46.211 1.00 65.72 48 GLU B N 1
ATOM 4179 C CA . GLU B 1 48 ? -33.128 15.871 47.488 1.00 64.53 48 GLU B CA 1
ATOM 4180 C C . GLU B 1 48 ? -34.215 16.809 47.984 1.00 62.71 48 GLU B C 1
ATOM 4181 O O . GLU B 1 48 ? -34.271 17.150 49.164 1.00 61.98 48 GLU B O 1
ATOM 4187 N N . ALA B 1 49 ? -35.082 17.212 47.065 1.00 61.17 49 ALA B N 1
ATOM 4188 C CA . ALA B 1 49 ? -36.176 18.106 47.391 1.00 60.59 49 ALA B CA 1
ATOM 4189 C C . ALA B 1 49 ? -37.163 17.449 48.351 1.00 59.58 49 ALA B C 1
ATOM 4190 O O . ALA B 1 49 ? -37.920 18.128 49.049 1.00 58.90 49 ALA B O 1
ATOM 4192 N N . GLU B 1 50 ? -37.141 16.125 48.388 1.00 58.74 50 GLU B N 1
ATOM 4193 C CA . GLU B 1 50 ? -38.037 15.372 49.245 1.00 59.21 50 GLU B CA 1
ATOM 4194 C C . GLU B 1 50 ? -37.448 15.074 50.617 1.00 58.36 50 GLU B C 1
ATOM 4195 O O . GLU B 1 50 ? -38.180 14.907 51.591 1.00 57.90 50 GLU B O 1
ATOM 4201 N N . TYR B 1 51 ? -36.120 15.028 50.689 1.00 57.61 51 TYR B N 1
ATOM 4202 C CA . TYR B 1 51 ? -35.416 14.733 51.934 1.00 55.47 51 TYR B CA 1
ATOM 4203 C C . TYR B 1 51 ? -34.950 15.974 52.711 1.00 53.27 51 TYR B C 1
ATOM 4204 O O . TYR B 1 51 ? -35.254 16.134 53.894 1.00 53.24 51 TYR B O 1
ATOM 4213 N N . LEU B 1 52 ? -34.208 16.847 52.039 1.00 50.91 52 LEU B N 1
ATOM 4214 C CA . LEU B 1 52 ? -33.675 18.052 52.667 1.00 48.53 52 LEU B CA 1
ATOM 4215 C C . LEU B 1 52 ? -34.448 19.314 52.338 1.00 46.25 52 LEU B C 1
ATOM 4216 O O . LEU B 1 52 ? -34.993 19.457 51.249 1.00 45.34 52 LEU B O 1
ATOM 4221 N N . PRO B 1 53 ? -34.476 20.263 53.278 1.00 45.70 53 PRO B N 1
ATOM 4222 C CA . PRO B 1 53 ? -35.175 21.534 53.106 1.00 45.74 53 PRO B CA 1
ATOM 4223 C C . PRO B 1 53 ? -34.408 22.458 52.181 1.00 45.69 53 PRO B C 1
ATOM 4224 O O . PRO B 1 53 ? -33.181 22.434 52.153 1.00 45.26 53 PRO B O 1
ATOM 4228 N N . GLU B 1 54 ? -35.138 23.272 51.431 1.00 47.40 54 GLU B N 1
ATOM 4229 C CA . GLU B 1 54 ? -34.516 24.217 50.519 1.00 49.49 54 GLU B CA 1
ATOM 4230 C C . GLU B 1 54 ? -33.561 25.146 51.288 1.00 48.33 54 GLU B C 1
ATOM 4231 O O . GLU B 1 54 ? -33.814 25.487 52.444 1.00 49.21 54 GLU B O 1
ATOM 4237 N N . GLY B 1 55 ? -32.454 25.526 50.653 1.00 46.30 55 GLY B N 1
ATOM 4238 C CA . GLY B 1 55 ? -31.501 26.407 51.299 1.00 43.48 55 GLY B CA 1
ATOM 4239 C C . GLY B 1 55 ? -30.435 25.663 52.081 1.00 42.17 55 GLY B C 1
ATOM 4240 O O . GLY B 1 55 ? -29.401 26.226 52.445 1.00 41.74 55 GLY B O 1
ATOM 4241 N N . TYR B 1 56 ? -30.686 24.386 52.341 1.00 40.98 56 TYR B N 1
ATOM 4242 C CA . TYR B 1 56 ? -29.743 23.567 53.082 1.00 39.60 56 TYR B CA 1
ATOM 4243 C C . TYR B 1 56 ? -29.519 22.231 52.394 1.00 38.91 56 TYR B C 1
ATOM 4244 O O . TYR B 1 56 ? -29.817 21.182 52.955 1.00 39.06 56 TYR B O 1
ATOM 4253 N N . ARG B 1 57 ? -28.984 22.272 51.177 1.00 38.10 57 ARG B N 1
ATOM 4254 C CA . ARG B 1 57 ? -28.711 21.056 50.427 1.00 36.69 57 ARG B CA 1
ATOM 4255 C C . ARG B 1 57 ? -27.257 21.001 50.003 1.00 36.07 57 ARG B C 1
ATOM 4256 O O . ARG B 1 57 ? -26.510 21.946 50.213 1.00 36.15 57 ARG B O 1
ATOM 4264 N N . TRP B 1 58 ? -26.864 19.888 49.399 1.00 36.32 58 TRP B N 1
ATOM 4265 C CA . TRP B 1 58 ? -25.491 19.705 48.967 1.00 36.35 58 TRP B CA 1
ATOM 4266 C C . TRP B 1 58 ? -24.895 20.892 48.209 1.00 36.05 58 TRP B C 1
ATOM 4267 O O . TRP B 1 58 ? -23.774 21.301 48.487 1.00 37.05 58 TRP B O 1
ATOM 4278 N N . ASP B 1 59 ? -25.628 21.454 47.260 1.00 36.11 59 ASP B N 1
ATOM 4279 C CA . ASP B 1 59 ? -25.094 22.576 46.508 1.00 37.49 59 ASP B CA 1
ATOM 4280 C C . ASP B 1 59 ? -24.826 23.784 47.407 1.00 36.38 59 ASP B C 1
ATOM 4281 O O . ASP B 1 59 ? -23.846 24.492 47.222 1.00 36.60 59 ASP B O 1
ATOM 4286 N N . ASP B 1 60 ? -25.683 24.004 48.394 1.00 36.45 60 ASP B N 1
ATOM 4287 C CA . ASP B 1 60 ? -25.528 25.134 49.305 1.00 37.30 60 ASP B CA 1
ATOM 4288 C C . ASP B 1 60 ? -24.260 25.055 50.154 1.00 35.99 60 ASP B C 1
ATOM 4289 O O . ASP B 1 60 ? -23.703 26.073 50.557 1.00 35.53 60 ASP B O 1
ATOM 4294 N N . LEU B 1 61 ? -23.803 23.842 50.417 1.00 35.18 61 LEU B N 1
ATOM 4295 C CA . LEU B 1 61 ? -22.602 23.627 51.212 1.00 34.77 61 LEU B CA 1
ATOM 4296 C C . LEU B 1 61 ? -21.379 23.526 50.304 1.00 34.71 61 LEU B C 1
ATOM 4297 O O . LEU B 1 61 ? -20.363 24.168 50.536 1.00 33.07 61 LEU B O 1
ATOM 4302 N N . LYS B 1 62 ? -21.506 22.698 49.272 1.00 35.53 62 LYS B N 1
ATOM 4303 C CA . LYS B 1 62 ? -20.455 22.447 48.294 1.00 36.40 62 LYS B CA 1
ATOM 4304 C C . LYS B 1 62 ? -19.991 23.692 47.541 1.00 36.73 62 LYS B C 1
ATOM 4305 O O . LYS B 1 62 ? -18.816 23.810 47.210 1.00 36.95 62 LYS B O 1
ATOM 4311 N N . SER B 1 63 ? -20.906 24.618 47.267 1.00 35.72 63 SER B N 1
ATOM 4312 C CA . SER B 1 63 ? -20.558 25.830 46.524 1.00 34.43 63 SER B CA 1
ATOM 4313 C C . SER B 1 63 ? -19.780 26.862 47.335 1.00 35.10 63 SER B C 1
ATOM 4314 O O . SER B 1 63 ? -18.991 27.629 46.787 1.00 34.91 63 SER B O 1
ATOM 4317 N N . ARG B 1 64 ? -20.020 26.882 48.638 1.00 35.32 64 ARG B N 1
ATOM 4318 C CA . ARG B 1 64 ? -19.366 27.820 49.531 1.00 35.48 64 ARG B CA 1
ATOM 4319 C C . ARG B 1 64 ? -17.893 27.465 49.734 1.00 35.63 64 ARG B C 1
ATOM 4320 O O . ARG B 1 64 ? -17.453 26.402 49.303 1.00 34.81 64 ARG B O 1
ATOM 4328 N N . ILE B 1 65 ? -17.130 28.349 50.378 1.00 36.35 65 ILE B N 1
ATOM 4329 C CA . ILE B 1 65 ? -15.698 28.104 50.590 1.00 36.92 65 ILE B CA 1
ATOM 4330 C C . ILE B 1 65 ? -15.187 28.810 51.831 1.00 37.89 65 ILE B C 1
ATOM 4331 O O . ILE B 1 65 ? -15.731 29.831 52.236 1.00 38.55 65 ILE B O 1
ATOM 4336 N N . GLY B 1 66 ? -14.131 28.261 52.424 1.00 39.91 66 GLY B N 1
ATOM 4337 C CA . GLY B 1 66 ? -13.531 28.861 53.603 1.00 41.37 66 GLY B CA 1
ATOM 4338 C C . GLY B 1 66 ? -14.416 28.972 54.829 1.00 42.71 66 GLY B C 1
ATOM 4339 O O . GLY B 1 66 ? -15.318 28.164 55.025 1.00 42.91 66 GLY B O 1
ATOM 4340 N N . GLN B 1 67 ? -14.154 29.980 55.657 1.00 44.08 67 GLN B N 1
ATOM 4341 C CA . GLN B 1 67 ? -14.923 30.181 56.870 1.00 46.36 67 GLN B CA 1
ATOM 4342 C C . GLN B 1 67 ? -16.391 30.357 56.574 1.00 46.32 67 GLN B C 1
ATOM 4343 O O . GLN B 1 67 ? -17.249 29.934 57.347 1.00 47.06 67 GLN B O 1
ATOM 4349 N N . GLU B 1 68 ? -16.684 30.984 55.448 1.00 46.72 68 GLU B N 1
ATOM 4350 C CA . GLU B 1 68 ? -18.066 31.212 55.055 1.00 47.26 68 GLU B CA 1
ATOM 4351 C C . GLU B 1 68 ? -18.762 29.858 54.914 1.00 45.91 68 GLU B C 1
ATOM 4352 O O . GLU B 1 68 ? -19.973 29.740 55.115 1.00 44.78 68 GLU B O 1
ATOM 4358 N N . GLN B 1 69 ? -17.964 28.843 54.584 1.00 44.82 69 GLN B N 1
ATOM 4359 C CA . GLN B 1 69 ? -18.435 27.472 54.397 1.00 43.38 69 GLN B CA 1
ATOM 4360 C C . GLN B 1 69 ? -18.554 26.684 55.705 1.00 43.22 69 GLN B C 1
ATOM 4361 O O . GLN B 1 69 ? -19.529 25.967 55.909 1.00 43.67 69 GLN B O 1
ATOM 4367 N N . LEU B 1 70 ? -17.559 26.819 56.577 1.00 42.40 70 LEU B N 1
ATOM 4368 C CA . LEU B 1 70 ? -17.553 26.135 57.861 1.00 41.43 70 LEU B CA 1
ATOM 4369 C C . LEU B 1 70 ? -18.708 26.636 58.715 1.00 41.15 70 LEU B C 1
ATOM 4370 O O . LEU B 1 70 ? -19.376 25.866 59.395 1.00 40.83 70 LEU B O 1
ATOM 4375 N N . GLN B 1 71 ? -18.940 27.936 58.686 1.00 42.18 71 GLN B N 1
ATOM 4376 C CA . GLN B 1 71 ? -20.022 28.489 59.467 1.00 44.53 71 GLN B CA 1
ATOM 4377 C C . GLN B 1 71 ? -21.351 28.049 58.886 1.00 43.26 71 GLN B C 1
ATOM 4378 O O . GLN B 1 71 ? -22.305 27.819 59.614 1.00 45.01 71 GLN B O 1
ATOM 4384 N N . PHE B 1 72 ? -21.427 27.919 57.572 1.00 41.54 72 PHE B N 1
ATOM 4385 C CA . PHE B 1 72 ? -22.677 27.500 56.975 1.00 39.06 72 PHE B CA 1
ATOM 4386 C C . PHE B 1 72 ? -22.937 26.062 57.370 1.00 39.00 72 PHE B C 1
ATOM 4387 O O . PHE B 1 72 ? -24.065 25.672 57.643 1.00 38.98 72 PHE B O 1
ATOM 4395 N N . TYR B 1 73 ? -21.880 25.270 57.388 1.00 39.02 73 TYR B N 1
ATOM 4396 C CA . TYR B 1 73 ? -22.003 23.874 57.750 1.00 38.74 73 TYR B CA 1
ATOM 4397 C C . TYR B 1 73 ? -22.559 23.732 59.172 1.00 39.05 73 TYR B C 1
ATOM 4398 O O . TYR B 1 73 ? -23.453 22.919 59.418 1.00 38.53 73 TYR B O 1
ATOM 4407 N N . ARG B 1 74 ? -22.039 24.535 60.096 1.00 39.17 74 ARG B N 1
ATOM 4408 C CA . ARG B 1 74 ? -22.505 24.513 61.477 1.00 39.96 74 ARG B CA 1
ATOM 4409 C C . ARG B 1 74 ? -23.976 24.903 61.542 1.00 40.15 74 ARG B C 1
ATOM 4410 O O . ARG B 1 74 ? -24.758 24.276 62.252 1.00 40.63 74 ARG B O 1
ATOM 4418 N N . LYS B 1 75 ? -24.341 25.943 60.798 1.00 40.58 75 LYS B N 1
ATOM 4419 C CA . LYS B 1 75 ? -25.710 26.428 60.765 1.00 41.78 75 LYS B CA 1
ATOM 4420 C C . LYS B 1 75 ? -26.611 25.374 60.162 1.00 43.79 75 LYS B C 1
ATOM 4421 O O . LYS B 1 75 ? -27.772 25.215 60.560 1.00 44.41 75 LYS B O 1
ATOM 4435 N N . LEU B 1 77 ? -26.013 22.040 60.171 1.00 39.51 77 LEU B N 1
ATOM 4436 C CA . LEU B 1 77 ? -26.130 20.903 61.069 1.00 37.61 77 LEU B CA 1
ATOM 4437 C C . LEU B 1 77 ? -27.198 21.181 62.111 1.00 38.82 77 LEU B C 1
ATOM 4438 O O . LEU B 1 77 ? -27.922 20.282 62.535 1.00 40.42 77 LEU B O 1
ATOM 4443 N N . VAL B 1 78 ? -27.297 22.432 62.528 1.00 39.63 78 VAL B N 1
ATOM 4444 C CA . VAL B 1 78 ? -28.276 22.796 63.533 1.00 42.17 78 VAL B CA 1
ATOM 4445 C C . VAL B 1 78 ? -29.676 22.841 62.963 1.00 42.64 78 VAL B C 1
ATOM 4446 O O . VAL B 1 78 ? -30.625 22.383 63.587 1.00 41.93 78 VAL B O 1
ATOM 4450 N N . HIS B 1 79 ? -29.803 23.391 61.768 1.00 45.02 79 HIS B N 1
ATOM 4451 C CA . HIS B 1 79 ? -31.107 23.492 61.152 1.00 48.01 79 HIS B CA 1
ATOM 4452 C C . HIS B 1 79 ? -31.714 22.132 60.850 1.00 47.98 79 HIS B C 1
ATOM 4453 O O . HIS B 1 79 ? -32.922 21.956 60.961 1.00 49.00 79 HIS B O 1
ATOM 4460 N N . LEU B 1 80 ? -30.883 21.172 60.465 1.00 47.83 80 LEU B N 1
ATOM 4461 C CA . LEU B 1 80 ? -31.370 19.839 60.128 1.00 48.08 80 LEU B CA 1
ATOM 4462 C C . LEU B 1 80 ? -31.740 19.030 61.353 1.00 49.90 80 LEU B C 1
ATOM 4463 O O . LEU B 1 80 ? -32.689 18.252 61.322 1.00 49.27 80 LEU B O 1
ATOM 4468 N N . GLY B 1 81 ? -30.984 19.213 62.429 1.00 52.71 81 GLY B N 1
ATOM 4469 C CA . GLY B 1 81 ? -31.245 18.472 63.647 1.00 56.47 81 GLY B CA 1
ATOM 4470 C C . GLY B 1 81 ? -32.379 19.018 64.492 1.00 59.51 81 GLY B C 1
ATOM 4471 O O . GLY B 1 81 ? -32.560 18.578 65.622 1.00 59.58 81 GLY B O 1
ATOM 4472 N N . GLU B 1 82 ? -33.145 19.962 63.955 1.00 62.77 82 GLU B N 1
ATOM 4473 C CA . GLU B 1 82 ? -34.249 20.542 64.697 1.00 67.16 82 GLU B CA 1
ATOM 4474 C C . GLU B 1 82 ? -35.415 20.937 63.815 1.00 69.79 82 GLU B C 1
ATOM 4475 O O . GLU B 1 82 ? -35.408 22.020 63.229 1.00 70.90 82 GLU B O 1
ATOM 4481 N N . ASP B 1 83 ? -36.414 20.062 63.727 1.00 72.36 83 ASP B N 1
ATOM 4482 C CA . ASP B 1 83 ? -37.613 20.320 62.929 1.00 74.57 83 ASP B CA 1
ATOM 4483 C C . ASP B 1 83 ? -38.584 19.153 63.036 1.00 75.41 83 ASP B C 1
ATOM 4484 O O . ASP B 1 83 ? -38.234 18.087 63.545 1.00 75.24 83 ASP B O 1
ATOM 4489 N N . ASP B 1 84 ? -39.801 19.354 62.546 1.00 75.87 84 ASP B N 1
ATOM 4490 C CA . ASP B 1 84 ? -40.832 18.317 62.606 1.00 76.22 84 ASP B CA 1
ATOM 4491 C C . ASP B 1 84 ? -40.573 17.143 61.647 1.00 75.33 84 ASP B C 1
ATOM 4492 O O . ASP B 1 84 ? -41.090 16.037 61.848 1.00 74.43 84 ASP B O 1
ATOM 4497 N N . LYS B 1 85 ? -39.769 17.392 60.612 1.00 74.26 85 LYS B N 1
ATOM 4498 C CA . LYS B 1 85 ? -39.425 16.377 59.616 1.00 71.94 85 LYS B CA 1
ATOM 4499 C C . LYS B 1 85 ? -38.496 15.373 60.247 1.00 70.27 85 LYS B C 1
ATOM 4500 O O . LYS B 1 85 ? -37.515 14.942 59.644 1.00 69.39 85 LYS B O 1
ATOM 4506 N N . LYS B 1 86 ? -38.834 15.014 61.477 1.00 69.91 86 LYS B N 1
ATOM 4507 C CA . LYS B 1 86 ? -38.068 14.079 62.276 1.00 69.29 86 LYS B CA 1
ATOM 4508 C C . LYS B 1 86 ? -37.372 12.975 61.485 1.00 67.51 86 LYS B C 1
ATOM 4509 O O . LYS B 1 86 ? -36.431 12.360 61.990 1.00 68.70 86 LYS B O 1
ATOM 4515 N N . LEU B 1 87 ? -37.816 12.712 60.256 1.00 64.75 87 LEU B N 1
ATOM 4516 C CA . LEU B 1 87 ? -37.174 11.665 59.463 1.00 62.05 87 LEU B CA 1
ATOM 4517 C C . LEU B 1 87 ? -35.690 11.988 59.330 1.00 58.99 87 LEU B C 1
ATOM 4518 O O . LEU B 1 87 ? -34.825 11.236 59.792 1.00 59.06 87 LEU B O 1
ATOM 4523 N N . VAL B 1 88 ? -35.403 13.117 58.703 1.00 54.90 88 VAL B N 1
ATOM 4524 C CA . VAL B 1 88 ? -34.031 13.537 58.528 1.00 51.33 88 VAL B CA 1
ATOM 4525 C C . VAL B 1 88 ? -33.469 13.972 59.866 1.00 49.66 88 VAL B C 1
ATOM 4526 O O . VAL B 1 88 ? -32.309 13.717 60.172 1.00 51.07 88 VAL B O 1
ATOM 4530 N N . GLN B 1 89 ? -34.307 14.620 60.663 1.00 47.12 89 GLN B N 1
ATOM 4531 C CA . GLN B 1 89 ? -33.902 15.105 61.970 1.00 46.05 89 GLN B CA 1
ATOM 4532 C C . GLN B 1 89 ? -33.242 14.008 62.819 1.00 44.16 89 GLN B C 1
ATOM 4533 O O . GLN B 1 89 ? -32.291 14.269 63.552 1.00 43.78 89 GLN B O 1
ATOM 4539 N N . ALA B 1 90 ? -33.735 12.782 62.697 1.00 42.01 90 ALA B N 1
ATOM 4540 C CA . ALA B 1 90 ? -33.202 11.673 63.460 1.00 40.97 90 ALA B CA 1
ATOM 4541 C C . ALA B 1 90 ? -31.773 11.354 63.079 1.00 41.50 90 ALA B C 1
ATOM 4542 O O . ALA B 1 90 ? -31.070 10.652 63.807 1.00 41.84 90 ALA B O 1
ATOM 4544 N N . VAL B 1 91 ? -31.330 11.877 61.942 1.00 42.28 91 VAL B N 1
ATOM 4545 C CA . VAL B 1 91 ? -29.971 11.626 61.466 1.00 41.64 91 VAL B CA 1
ATOM 4546 C C . VAL B 1 91 ? -28.984 12.730 61.830 1.00 41.39 91 VAL B C 1
ATOM 4547 O O . VAL B 1 91 ? -27.775 12.510 61.811 1.00 40.48 91 VAL B O 1
ATOM 4551 N N . PHE B 1 92 ? -29.503 13.910 62.169 1.00 43.84 92 PHE B N 1
ATOM 4552 C CA . PHE B 1 92 ? -28.658 15.052 62.528 1.00 46.30 92 PHE B CA 1
ATOM 4553 C C . PHE B 1 92 ? -28.936 15.608 63.918 1.00 48.60 92 PHE B C 1
ATOM 4554 O O . PHE B 1 92 ? -28.518 16.720 64.248 1.00 50.06 92 PHE B O 1
ATOM 4562 N N . HIS B 1 93 ? -29.634 14.820 64.727 1.00 51.39 93 HIS B N 1
ATOM 4563 C CA . HIS B 1 93 ? -29.966 15.207 66.089 1.00 54.21 93 HIS B CA 1
ATOM 4564 C C . HIS B 1 93 ? -28.718 15.109 66.968 1.00 54.72 93 HIS B C 1
ATOM 4565 O O . HIS B 1 93 ? -28.066 14.065 67.018 1.00 54.43 93 HIS B O 1
ATOM 4572 N N . ASN B 1 94 ? -28.390 16.205 67.652 1.00 54.56 94 ASN B N 1
ATOM 4573 C CA . ASN B 1 94 ? -27.218 16.264 68.520 1.00 54.70 94 ASN B CA 1
ATOM 4574 C C . ASN B 1 94 ? -25.955 16.020 67.723 1.00 53.96 94 ASN B C 1
ATOM 4575 O O . ASN B 1 94 ? -24.941 15.575 68.266 1.00 54.08 94 ASN B O 1
ATOM 4580 N N . VAL B 1 95 ? -26.018 16.301 66.426 1.00 53.10 95 VAL B N 1
ATOM 4581 C CA . VAL B 1 95 ? -24.864 16.115 65.556 1.00 51.49 95 VAL B CA 1
ATOM 4582 C C . VAL B 1 95 ? -24.148 17.439 65.358 1.00 51.45 95 VAL B C 1
ATOM 4583 O O . VAL B 1 95 ? -24.778 18.463 65.128 1.00 50.76 95 VAL B O 1
ATOM 4587 N N . SER B 1 96 ? -22.828 17.413 65.443 1.00 52.12 96 SER B N 1
ATOM 4588 C CA . SER B 1 96 ? -22.040 18.623 65.258 1.00 52.58 96 SER B CA 1
ATOM 4589 C C . SER B 1 96 ? -20.649 18.261 64.727 1.00 52.25 96 SER B C 1
ATOM 4590 O O . SER B 1 96 ? -20.110 17.202 65.052 1.00 52.15 96 SER B O 1
ATOM 4593 N N . THR B 1 97 ? -20.074 19.129 63.902 1.00 51.25 97 THR B N 1
ATOM 4594 C CA . THR B 1 97 ? -18.762 18.852 63.335 1.00 50.34 97 THR B CA 1
ATOM 4595 C C . THR B 1 97 ? -17.638 19.281 64.259 1.00 51.34 97 THR B C 1
ATOM 4596 O O . THR B 1 97 ? -17.800 20.196 65.060 1.00 51.45 97 THR B O 1
ATOM 4600 N N . THR B 1 98 ? -16.503 18.602 64.158 1.00 52.60 98 THR B N 1
ATOM 4601 C CA . THR B 1 98 ? -15.357 18.930 64.992 1.00 54.13 98 THR B CA 1
ATOM 4602 C C . THR B 1 98 ? -14.244 19.532 64.140 1.00 54.43 98 THR B C 1
ATOM 4603 O O . THR B 1 98 ? -13.069 19.501 64.510 1.00 54.97 98 THR B O 1
ATOM 4607 N N . ILE B 1 99 ? -14.626 20.079 62.992 1.00 54.37 99 ILE B N 1
ATOM 4608 C CA . ILE B 1 99 ? -13.673 20.700 62.090 1.00 54.69 99 ILE B CA 1
ATOM 4609 C C . ILE B 1 99 ? -13.443 22.140 62.502 1.00 55.00 99 ILE B C 1
ATOM 4610 O O . ILE B 1 99 ? -14.392 22.868 62.798 1.00 54.73 99 ILE B O 1
ATOM 4615 N N . THR B 1 100 ? -12.177 22.546 62.526 1.00 56.30 100 THR B N 1
ATOM 4616 C CA . THR B 1 100 ? -11.822 23.909 62.913 1.00 57.15 100 THR B CA 1
ATOM 4617 C C . THR B 1 100 ? -11.043 24.628 61.821 1.00 57.25 100 THR B C 1
ATOM 4618 O O . THR B 1 100 ? -11.132 25.846 61.702 1.00 56.96 100 THR B O 1
ATOM 4622 N N . GLU B 1 101 ? -10.283 23.873 61.031 1.00 58.58 101 GLU B N 1
ATOM 4623 C CA . GLU B 1 101 ? -9.505 24.448 59.936 1.00 60.53 101 GLU B CA 1
ATOM 4624 C C . GLU B 1 101 ? -10.373 24.651 58.696 1.00 59.96 101 GLU B C 1
ATOM 4625 O O . GLU B 1 101 ? -10.707 23.691 58.005 1.00 60.26 101 GLU B O 1
ATOM 4631 N N . PRO B 1 102 ? -10.737 25.912 58.393 1.00 58.74 102 PRO B N 1
ATOM 4632 C CA . PRO B 1 102 ? -11.572 26.251 57.235 1.00 58.33 102 PRO B CA 1
ATOM 4633 C C . PRO B 1 102 ? -11.030 25.768 55.893 1.00 57.28 102 PRO B C 1
ATOM 4634 O O . PRO B 1 102 ? -11.797 25.487 54.980 1.00 57.07 102 PRO B O 1
ATOM 4638 N N . LYS B 1 103 ? -9.716 25.670 55.760 1.00 56.61 103 LYS B N 1
ATOM 4639 C CA . LYS B 1 103 ? -9.165 25.194 54.499 1.00 57.18 103 LYS B CA 1
ATOM 4640 C C . LYS B 1 103 ? -9.402 23.679 54.338 1.00 56.58 103 LYS B C 1
ATOM 4641 O O . LYS B 1 103 ? -9.507 23.161 53.218 1.00 55.90 103 LYS B O 1
ATOM 4647 N N . GLN B 1 104 ? -9.518 22.984 55.469 1.00 55.20 104 GLN B N 1
ATOM 4648 C CA . GLN B 1 104 ? -9.729 21.540 55.495 1.00 53.11 104 GLN B CA 1
ATOM 4649 C C . GLN B 1 104 ? -11.121 21.087 55.078 1.00 50.71 104 GLN B C 1
ATOM 4650 O O . GLN B 1 104 ? -11.275 20.050 54.429 1.00 50.70 104 GLN B O 1
ATOM 4656 N N . ILE B 1 105 ? -12.139 21.845 55.460 1.00 48.38 105 ILE B N 1
ATOM 4657 C CA . ILE B 1 105 ? -13.493 21.467 55.094 1.00 47.37 105 ILE B CA 1
ATOM 4658 C C . ILE B 1 105 ? -13.657 21.665 53.592 1.00 45.53 105 ILE B C 1
ATOM 4659 O O . ILE B 1 105 ? -14.191 20.798 52.903 1.00 45.11 105 ILE B O 1
ATOM 4664 N N . THR B 1 106 ? -13.169 22.795 53.087 1.00 44.96 106 THR B N 1
ATOM 4665 C CA . THR B 1 106 ? -13.249 23.085 51.665 1.00 45.07 106 THR B CA 1
ATOM 4666 C C . THR B 1 106 ? -12.560 21.969 50.880 1.00 44.45 106 THR B C 1
ATOM 4667 O O . THR B 1 106 ? -13.029 21.554 49.822 1.00 45.03 106 THR B O 1
ATOM 4671 N N . ALA B 1 107 ? -11.453 21.473 51.418 1.00 44.96 107 ALA B N 1
ATOM 4672 C CA . ALA B 1 107 ? -10.698 20.396 50.785 1.00 44.92 107 ALA B CA 1
ATOM 4673 C C . ALA B 1 107 ? -11.413 19.050 50.877 1.00 45.23 107 ALA B C 1
ATOM 4674 O O . ALA B 1 107 ? -11.208 18.167 50.047 1.00 44.31 107 ALA B O 1
ATOM 4676 N N . LEU B 1 108 ? -12.246 18.898 51.901 1.00 46.00 108 LEU B N 1
ATOM 4677 C CA . LEU B 1 108 ? -12.966 17.655 52.119 1.00 46.03 108 LEU B CA 1
ATOM 4678 C C . LEU B 1 108 ? -14.201 17.564 51.230 1.00 46.28 108 LEU B C 1
ATOM 4679 O O . LEU B 1 108 ? -14.368 16.612 50.468 1.00 46.67 108 LEU B O 1
ATOM 4684 N N . VAL B 1 109 ? -15.064 18.564 51.339 1.00 45.46 109 VAL B N 1
ATOM 4685 C CA . VAL B 1 109 ? -16.282 18.590 50.560 1.00 45.37 109 VAL B CA 1
ATOM 4686 C C . VAL B 1 109 ? -16.002 18.417 49.078 1.00 46.36 109 VAL B C 1
ATOM 4687 O O . VAL B 1 109 ? -16.674 17.646 48.406 1.00 46.74 109 VAL B O 1
ATOM 4691 N N . SER B 1 110 ? -15.004 19.119 48.565 1.00 47.18 110 SER B N 1
ATOM 4692 C CA . SER B 1 110 ? -14.693 19.014 47.149 1.00 50.06 110 SER B CA 1
ATOM 4693 C C . SER B 1 110 ? -14.063 17.676 46.823 1.00 50.39 110 SER B C 1
ATOM 4694 O O . SER B 1 110 ? -14.231 17.134 45.728 1.00 50.32 110 SER B O 1
ATOM 4697 N N . ASN B 1 111 ? -13.335 17.137 47.780 1.00 51.27 111 ASN B N 1
ATOM 4698 C CA . ASN B 1 111 ? -12.695 15.861 47.566 1.00 53.82 111 ASN B CA 1
ATOM 4699 C C . ASN B 1 111 ? -13.714 14.784 47.274 1.00 55.42 111 ASN B C 1
ATOM 4700 O O . ASN B 1 111 ? -13.656 14.120 46.245 1.00 55.76 111 ASN B O 1
ATOM 4713 N N . ASP B 1 113 ? -16.809 15.236 46.663 1.00 57.88 113 ASP B N 1
ATOM 4714 C CA . ASP B 1 113 ? -17.784 15.673 45.690 1.00 58.92 113 ASP B CA 1
ATOM 4715 C C . ASP B 1 113 ? -17.379 15.018 44.378 1.00 59.63 113 ASP B C 1
ATOM 4716 O O . ASP B 1 113 ? -18.222 14.656 43.560 1.00 60.97 113 ASP B O 1
ATOM 4721 N N . SER B 1 114 ? -16.080 14.844 44.187 1.00 59.88 114 SER B N 1
ATOM 4722 C CA . SER B 1 114 ? -15.606 14.218 42.970 1.00 61.13 114 SER B CA 1
ATOM 4723 C C . SER B 1 114 ? -15.276 12.741 43.172 1.00 61.49 114 SER B C 1
ATOM 4724 O O . SER B 1 114 ? -14.441 12.190 42.461 1.00 61.09 114 SER B O 1
ATOM 4727 N N . LEU B 1 115 ? -15.935 12.103 44.136 1.00 63.10 115 LEU B N 1
ATOM 4728 C CA . LEU B 1 115 ? -15.718 10.685 44.397 1.00 64.62 115 LEU B CA 1
ATOM 4729 C C . LEU B 1 115 ? -16.704 9.886 43.547 1.00 65.97 115 LEU B C 1
ATOM 4730 O O . LEU B 1 115 ? -17.656 10.446 43.000 1.00 65.09 115 LEU B O 1
ATOM 4735 N N . ASP B 1 116 ? -16.464 8.582 43.436 1.00 68.42 116 ASP B N 1
ATOM 4736 C CA . ASP B 1 116 ? -17.319 7.685 42.658 1.00 71.06 116 ASP B CA 1
ATOM 4737 C C . ASP B 1 116 ? -18.226 6.871 43.593 1.00 72.41 116 ASP B C 1
ATOM 4738 O O . ASP B 1 116 ? -18.057 6.900 44.815 1.00 73.03 116 ASP B O 1
ATOM 4743 N N . TRP B 1 117 ? -19.171 6.132 43.014 1.00 72.98 117 TRP B N 1
ATOM 4744 C CA . TRP B 1 117 ? -20.101 5.316 43.796 1.00 72.62 117 TRP B CA 1
ATOM 4745 C C . TRP B 1 117 ? -19.378 4.418 44.802 1.00 71.63 117 TRP B C 1
ATOM 4746 O O . TRP B 1 117 ? -19.176 4.797 45.953 1.00 69.71 117 TRP B O 1
ATOM 4757 N N . GLN B 1 150 ? -6.330 19.031 29.855 1.00 67.49 150 GLN B N 1
ATOM 4758 C CA . GLN B 1 150 ? -7.189 18.792 28.693 1.00 68.71 150 GLN B CA 1
ATOM 4759 C C . GLN B 1 150 ? -7.387 20.063 27.862 1.00 68.08 150 GLN B C 1
ATOM 4760 O O . GLN B 1 150 ? -8.471 20.304 27.315 1.00 68.18 150 GLN B O 1
ATOM 4766 N N . TYR B 1 151 ? -6.326 20.863 27.771 1.00 67.05 151 TYR B N 1
ATOM 4767 C CA . TYR B 1 151 ? -6.332 22.124 27.022 1.00 65.54 151 TYR B CA 1
ATOM 4768 C C . TYR B 1 151 ? -6.455 21.964 25.500 1.00 63.01 151 TYR B C 1
ATOM 4769 O O . TYR B 1 151 ? -5.531 22.264 24.744 1.00 63.14 151 TYR B O 1
ATOM 4778 N N . PHE B 1 152 ? -7.615 21.479 25.067 1.00 60.04 152 PHE B N 1
ATOM 4779 C CA . PHE B 1 152 ? -7.916 21.291 23.654 1.00 55.52 152 PHE B CA 1
ATOM 4780 C C . PHE B 1 152 ? -9.279 21.902 23.411 1.00 52.72 152 PHE B C 1
ATOM 4781 O O . PHE B 1 152 ? -10.211 21.662 24.174 1.00 54.35 152 PHE B O 1
ATOM 4789 N N . THR B 1 153 ? -9.402 22.683 22.348 1.00 47.65 153 THR B N 1
ATOM 4790 C CA . THR B 1 153 ? -10.675 23.300 22.029 1.00 42.76 153 THR B CA 1
ATOM 4791 C C . THR B 1 153 ? -10.899 23.151 20.533 1.00 40.34 153 THR B C 1
ATOM 4792 O O . THR B 1 153 ? -10.039 23.481 19.736 1.00 39.68 153 THR B O 1
ATOM 4796 N N . PRO B 1 154 ? -12.052 22.608 20.133 1.00 37.11 154 PRO B N 1
ATOM 4797 C CA . PRO B 1 154 ? -12.323 22.448 18.706 1.00 34.84 154 PRO B CA 1
ATOM 4798 C C . PRO B 1 154 ? -11.983 23.716 17.912 1.00 33.47 154 PRO B C 1
ATOM 4799 O O . PRO B 1 154 ? -12.541 24.784 18.155 1.00 31.57 154 PRO B O 1
ATOM 4803 N N . ARG B 1 155 ? -11.054 23.581 16.974 1.00 32.52 155 ARG B N 1
ATOM 4804 C CA . ARG B 1 155 ? -10.611 24.674 16.108 1.00 31.74 155 ARG B CA 1
ATOM 4805 C C . ARG B 1 155 ? -11.818 25.438 15.561 1.00 29.83 155 ARG B C 1
ATOM 4806 O O . ARG B 1 155 ? -11.913 26.658 15.679 1.00 27.76 155 ARG B O 1
ATOM 4814 N N . PRO B 1 156 ? -12.778 24.723 14.969 1.00 29.51 156 PRO B N 1
ATOM 4815 C CA . PRO B 1 156 ? -13.933 25.452 14.442 1.00 27.44 156 PRO B CA 1
ATOM 4816 C C . PRO B 1 156 ? -14.681 26.304 15.477 1.00 26.14 156 PRO B C 1
ATOM 4817 O O . PRO B 1 156 ? -15.374 27.243 15.117 1.00 25.66 156 PRO B O 1
ATOM 4821 N N . LEU B 1 157 ? -14.518 25.967 16.752 1.00 25.64 157 LEU B N 1
ATOM 4822 C CA . LEU B 1 157 ? -15.171 26.674 17.839 1.00 24.95 157 LEU B CA 1
ATOM 4823 C C . LEU B 1 157 ? -14.399 27.958 18.087 1.00 25.88 157 LEU B C 1
ATOM 4824 O O . LEU B 1 157 ? -14.976 29.029 18.273 1.00 27.33 157 LEU B O 1
ATOM 4829 N N . ILE B 1 158 ? -13.080 27.846 18.087 1.00 25.78 158 ILE B N 1
ATOM 4830 C CA . ILE B 1 158 ? -12.244 29.011 18.288 1.00 25.86 158 ILE B CA 1
ATOM 4831 C C . ILE B 1 158 ? -12.496 29.995 17.160 1.00 25.66 158 ILE B C 1
ATOM 4832 O O . ILE B 1 158 ? -12.833 31.150 17.403 1.00 25.41 158 ILE B O 1
ATOM 4837 N N . LYS B 1 159 ? -12.346 29.535 15.927 1.00 26.37 159 LYS B N 1
ATOM 4838 C CA . LYS B 1 159 ? -12.590 30.403 14.789 1.00 28.13 159 LYS B CA 1
ATOM 4839 C C . LYS B 1 159 ? -13.937 31.119 14.956 1.00 27.01 159 LYS B C 1
ATOM 4840 O O . LYS B 1 159 ? -14.012 32.339 14.838 1.00 28.75 159 LYS B O 1
ATOM 4846 N N . THR B 1 160 ? -14.989 30.362 15.251 1.00 25.65 160 THR B N 1
ATOM 4847 C CA . THR B 1 160 ? -16.330 30.921 15.405 1.00 25.44 160 THR B CA 1
ATOM 4848 C C . THR B 1 160 ? -16.441 31.940 16.523 1.00 24.60 160 THR B C 1
ATOM 4849 O O . THR B 1 160 ? -17.068 32.991 16.379 1.00 25.26 160 THR B O 1
ATOM 4853 N N . ILE B 1 161 ? -15.840 31.620 17.650 1.00 22.58 161 ILE B N 1
ATOM 4854 C CA . ILE B 1 161 ? -15.898 32.528 18.758 1.00 21.74 161 ILE B CA 1
ATOM 4855 C C . ILE B 1 161 ? -15.237 33.859 18.375 1.00 22.54 161 ILE B C 1
ATOM 4856 O O . ILE B 1 161 ? -15.838 34.914 18.546 1.00 24.44 161 ILE B O 1
ATOM 4861 N N . ILE B 1 162 ? -14.031 33.830 17.814 1.00 23.43 162 ILE B N 1
ATOM 4862 C CA . ILE B 1 162 ? -13.370 35.078 17.430 1.00 22.62 162 ILE B CA 1
ATOM 4863 C C . ILE B 1 162 ? -14.114 35.811 16.308 1.00 24.52 162 ILE B C 1
ATOM 4864 O O . ILE B 1 162 ? -14.118 37.043 16.241 1.00 25.53 162 ILE B O 1
ATOM 4869 N N . HIS B 1 163 ? -14.742 35.047 15.430 1.00 25.79 163 HIS B N 1
ATOM 4870 C CA . HIS B 1 163 ? -15.484 35.610 14.327 1.00 26.59 163 HIS B CA 1
ATOM 4871 C C . HIS B 1 163 ? -16.689 36.414 14.829 1.00 25.93 163 HIS B C 1
ATOM 4872 O O . HIS B 1 163 ? -17.042 37.436 14.250 1.00 26.04 163 HIS B O 1
ATOM 4879 N N . LEU B 1 164 ? -17.322 35.945 15.902 1.00 26.08 164 LEU B N 1
ATOM 4880 C CA . LEU B 1 164 ? -18.483 36.630 16.452 1.00 25.30 164 LEU B CA 1
ATOM 4881 C C . LEU B 1 164 ? -18.076 37.772 17.381 1.00 25.42 164 LEU B C 1
ATOM 4882 O O . LEU B 1 164 ? -18.862 38.673 17.635 1.00 27.74 164 LEU B O 1
ATOM 4887 N N . LEU B 1 165 ? -16.854 37.744 17.898 1.00 24.69 165 LEU B N 1
ATOM 4888 C CA . LEU B 1 165 ? -16.401 38.818 18.778 1.00 23.38 165 LEU B CA 1
ATOM 4889 C C . LEU B 1 165 ? -15.850 39.960 17.934 1.00 23.85 165 LEU B C 1
ATOM 4890 O O . LEU B 1 165 ? -15.866 41.118 18.353 1.00 24.31 165 LEU B O 1
ATOM 4895 N N . LYS B 1 166 ? -15.365 39.620 16.741 1.00 23.39 166 LYS B N 1
ATOM 4896 C CA . LYS B 1 166 ? -14.791 40.591 15.809 1.00 23.18 166 LYS B CA 1
ATOM 4897 C C . LYS B 1 166 ? -13.822 41.560 16.475 1.00 22.32 166 LYS B C 1
ATOM 4898 O O . LYS B 1 166 ? -14.075 42.759 16.524 1.00 23.84 166 LYS B O 1
ATOM 4904 N N . PRO B 1 167 ? -12.689 41.056 16.989 1.00 19.74 167 PRO B N 1
ATOM 4905 C CA . PRO B 1 167 ? -11.737 41.960 17.640 1.00 20.40 167 PRO B CA 1
ATOM 4906 C C . PRO B 1 167 ? -11.131 42.999 16.695 1.00 20.51 167 PRO B C 1
ATOM 4907 O O . PRO B 1 167 ? -10.704 42.680 15.590 1.00 20.88 167 PRO B O 1
ATOM 4911 N N . GLN B 1 168 ? -11.103 44.252 17.132 1.00 19.48 168 GLN B N 1
ATOM 4912 C CA . GLN B 1 168 ? -10.557 45.318 16.312 1.00 18.38 168 GLN B CA 1
ATOM 4913 C C . GLN B 1 168 ? -9.188 45.723 16.831 1.00 18.52 168 GLN B C 1
ATOM 4914 O O . GLN B 1 168 ? -8.832 45.434 17.968 1.00 18.48 168 GLN B O 1
ATOM 4920 N N . PRO B 1 169 ? -8.376 46.376 15.992 1.00 20.35 169 PRO B N 1
ATOM 4921 C CA . PRO B 1 169 ? -7.075 46.759 16.545 1.00 19.87 169 PRO B CA 1
ATOM 4922 C C . PRO B 1 169 ? -7.270 47.778 17.676 1.00 19.19 169 PRO B C 1
ATOM 4923 O O . PRO B 1 169 ? -8.300 48.459 17.748 1.00 19.20 169 PRO B O 1
ATOM 4927 N N . ARG B 1 170 ? -6.290 47.847 18.567 1.00 21.47 170 ARG B N 1
ATOM 4928 C CA . ARG B 1 170 ? -6.317 48.745 19.717 1.00 23.51 170 ARG B CA 1
ATOM 4929 C C . ARG B 1 170 ? -7.178 48.191 20.844 1.00 23.34 170 ARG B C 1
ATOM 4930 O O . ARG B 1 170 ? -7.294 48.803 21.909 1.00 24.40 170 ARG B O 1
ATOM 4938 N N . GLU B 1 171 ? -7.788 47.035 20.599 1.00 22.61 171 GLU B N 1
ATOM 4939 C CA . GLU B 1 171 ? -8.590 46.382 21.619 1.00 22.86 171 GLU B CA 1
ATOM 4940 C C . GLU B 1 171 ? -7.708 45.320 22.277 1.00 23.38 171 GLU B C 1
ATOM 4941 O O . GLU B 1 171 ? -7.038 44.539 21.599 1.00 23.93 171 GLU B O 1
ATOM 4947 N N . VAL B 1 172 ? -7.692 45.325 23.604 1.00 22.37 172 VAL B N 1
ATOM 4948 C CA . VAL B 1 172 ? -6.917 44.379 24.386 1.00 21.23 172 VAL B CA 1
ATOM 4949 C C . VAL B 1 172 ? -7.750 43.119 24.580 1.00 22.18 172 VAL B C 1
ATOM 4950 O O . VAL B 1 172 ? -8.830 43.158 25.188 1.00 23.68 172 VAL B O 1
ATOM 4954 N N . VAL B 1 173 ? -7.247 42.007 24.054 1.00 20.73 173 VAL B N 1
ATOM 4955 C CA . VAL B 1 173 ? -7.923 40.717 24.146 1.00 19.01 173 VAL B CA 1
ATOM 4956 C C . VAL B 1 173 ? -7.240 39.871 25.207 1.00 19.07 173 VAL B C 1
ATOM 4957 O O . VAL B 1 173 ? -6.064 39.560 25.088 1.00 20.06 173 VAL B O 1
ATOM 4961 N N . GLN B 1 174 ? -7.977 39.489 26.238 1.00 18.84 174 GLN B N 1
ATOM 4962 C CA . GLN B 1 174 ? -7.392 38.689 27.296 1.00 21.71 174 GLN B CA 1
ATOM 4963 C C . GLN B 1 174 ? -7.859 37.227 27.328 1.00 24.10 174 GLN B C 1
ATOM 4964 O O . GLN B 1 174 ? -8.951 36.904 26.865 1.00 24.46 174 GLN B O 1
ATOM 4970 N N . ASP B 1 175 ? -7.009 36.347 27.860 1.00 27.34 175 ASP B N 1
ATOM 4971 C CA . ASP B 1 175 ? -7.338 34.929 28.020 1.00 30.93 175 ASP B CA 1
ATOM 4972 C C . ASP B 1 175 ? -6.810 34.440 29.372 1.00 31.36 175 ASP B C 1
ATOM 4973 O O . ASP B 1 175 ? -5.628 34.102 29.498 1.00 30.94 175 ASP B O 1
ATOM 4978 N N . PRO B 1 176 ? -7.685 34.401 30.399 1.00 32.63 176 PRO B N 1
ATOM 4979 C CA . PRO B 1 176 ? -7.371 33.964 31.767 1.00 32.65 176 PRO B CA 1
ATOM 4980 C C . PRO B 1 176 ? -6.827 32.549 31.821 1.00 32.26 176 PRO B C 1
ATOM 4981 O O . PRO B 1 176 ? -6.079 32.210 32.723 1.00 33.54 176 PRO B O 1
ATOM 4985 N N . ALA B 1 177 ? -7.240 31.722 30.870 1.00 33.29 177 ALA B N 1
ATOM 4986 C CA . ALA B 1 177 ? -6.789 30.342 30.803 1.00 33.98 177 ALA B CA 1
ATOM 4987 C C . ALA B 1 177 ? -6.175 30.094 29.422 1.00 34.33 177 ALA B C 1
ATOM 4988 O O . ALA B 1 177 ? -6.602 29.208 28.680 1.00 35.65 177 ALA B O 1
ATOM 4990 N N . ALA B 1 178 ? -5.170 30.897 29.094 1.00 33.46 178 ALA B N 1
ATOM 4991 C CA . ALA B 1 178 ? -4.482 30.846 27.819 1.00 31.82 178 ALA B CA 1
ATOM 4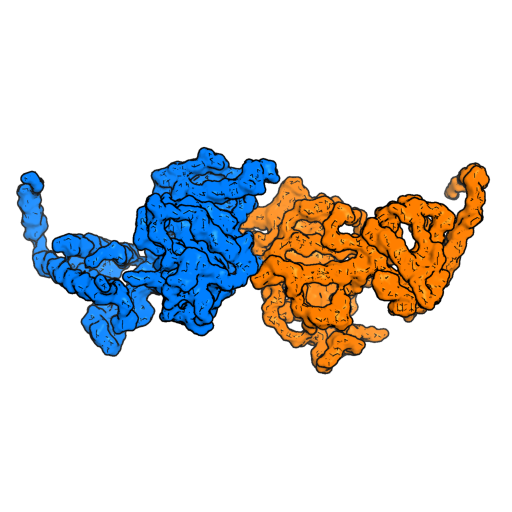992 C C . ALA B 1 178 ? -4.252 29.453 27.259 1.00 32.27 178 ALA B C 1
ATOM 4993 O O . ALA B 1 178 ? -4.567 29.187 26.098 1.00 33.16 178 ALA B O 1
ATOM 4995 N N . GLY B 1 179 ? -3.724 28.551 28.079 1.00 31.22 179 GLY B N 1
ATOM 4996 C CA . GLY B 1 179 ? -3.435 27.220 27.581 1.00 30.32 179 GLY B CA 1
ATOM 4997 C C . GLY B 1 179 ? -2.293 27.392 26.596 1.00 30.37 179 GLY B C 1
ATOM 4998 O O . GLY B 1 179 ? -1.242 27.933 26.944 1.00 30.94 179 GLY B O 1
ATOM 4999 N N . THR B 1 180 ? -2.489 26.959 25.360 1.00 30.24 180 THR B N 1
ATOM 5000 C CA . THR B 1 180 ? -1.448 27.116 24.355 1.00 30.40 180 THR B CA 1
ATOM 5001 C C . THR B 1 180 ? -1.687 28.373 23.507 1.00 30.24 180 THR B C 1
ATOM 5002 O O . THR B 1 180 ? -1.194 28.476 22.388 1.00 30.89 180 THR B O 1
ATOM 5006 N N . ALA B 1 181 ? -2.451 29.315 24.052 1.00 29.68 181 ALA B N 1
ATOM 5007 C CA . ALA B 1 181 ? -2.753 30.583 23.392 1.00 28.97 181 ALA B CA 1
ATOM 5008 C C . ALA B 1 181 ? -3.588 30.432 22.132 1.00 28.34 181 ALA B C 1
ATOM 5009 O O . ALA B 1 181 ? -3.477 31.228 21.202 1.00 28.85 181 ALA B O 1
ATOM 5011 N N . GLY B 1 182 ? -4.437 29.417 22.105 1.00 27.74 182 GLY B N 1
ATOM 5012 C CA . GLY B 1 182 ? -5.282 29.214 20.944 1.00 25.93 182 GLY B CA 1
ATOM 5013 C C . GLY B 1 182 ? -6.195 30.377 20.572 1.00 24.20 182 GLY B C 1
ATOM 5014 O O . GLY B 1 182 ? -6.287 30.732 19.400 1.00 24.20 182 GLY B O 1
ATOM 5015 N N . PHE B 1 183 ? -6.875 30.974 21.548 1.00 23.67 183 PHE B N 1
ATOM 5016 C CA . PHE B 1 183 ? -7.779 32.084 21.251 1.00 20.89 183 PHE B CA 1
ATOM 5017 C C . PHE B 1 183 ? -7.063 33.350 20.868 1.00 19.33 183 PHE B C 1
ATOM 5018 O O . PHE B 1 183 ? -7.531 34.101 20.018 1.00 19.72 183 PHE B O 1
ATOM 5026 N N . LEU B 1 184 ? -5.936 33.600 21.514 1.00 17.79 184 LEU B N 1
ATOM 5027 C CA . LEU B 1 184 ? -5.168 34.792 21.226 1.00 16.59 184 LEU B CA 1
ATOM 5028 C C . LEU B 1 184 ? -4.587 34.737 19.820 1.00 17.64 184 LEU B C 1
ATOM 5029 O O . LEU B 1 184 ? -4.650 35.714 19.087 1.00 18.90 184 LEU B O 1
ATOM 5034 N N . ILE B 1 185 ? -4.020 33.593 19.444 1.00 17.84 185 ILE B N 1
ATOM 5035 C CA . ILE B 1 185 ? -3.447 33.463 18.122 1.00 17.12 185 ILE B CA 1
ATOM 5036 C C . ILE B 1 185 ? -4.531 33.712 17.077 1.00 18.61 185 ILE B C 1
ATOM 5037 O O . ILE B 1 185 ? -4.319 34.442 16.110 1.00 20.44 185 ILE B O 1
ATOM 5042 N N . GLU B 1 186 ? -5.705 33.139 17.283 1.00 19.28 186 GLU B N 1
ATOM 5043 C CA . GLU B 1 186 ? -6.804 33.318 16.346 1.00 20.25 186 GLU B CA 1
ATOM 5044 C C . GLU B 1 186 ? -7.308 34.752 16.341 1.00 20.63 186 GLU B C 1
ATOM 5045 O O . GLU B 1 186 ? -7.703 35.275 15.304 1.00 22.47 186 GLU B O 1
ATOM 5051 N N . ALA B 1 187 ? -7.319 35.389 17.500 1.00 18.91 187 ALA B N 1
ATOM 5052 C CA . ALA B 1 187 ? -7.790 36.751 17.553 1.00 18.88 187 ALA B CA 1
ATOM 5053 C C . ALA B 1 187 ? -6.826 37.612 16.755 1.00 19.93 187 ALA B C 1
ATOM 5054 O O . ALA B 1 187 ? -7.236 38.505 16.029 1.00 21.54 187 ALA B O 1
ATOM 5056 N N . ASP B 1 188 ? -5.542 37.325 16.882 1.00 20.17 188 ASP B N 1
ATOM 5057 C CA . ASP B 1 188 ? -4.524 38.076 16.183 1.00 21.14 188 ASP B CA 1
ATOM 5058 C C . ASP B 1 188 ? -4.640 37.827 14.687 1.00 22.49 188 ASP B C 1
ATOM 5059 O O . ASP B 1 188 ? -4.505 38.751 13.887 1.00 23.17 188 ASP B O 1
ATOM 5064 N N . ARG B 1 189 ? -4.912 36.583 14.309 1.00 23.80 189 ARG B N 1
ATOM 5065 C CA . ARG B 1 189 ? -5.050 36.223 12.897 1.00 24.47 189 ARG B CA 1
ATOM 5066 C C . ARG B 1 189 ? -6.209 36.986 12.264 1.00 24.11 189 ARG B C 1
ATOM 5067 O O . ARG B 1 189 ? -6.110 37.446 11.129 1.00 25.75 189 ARG B O 1
ATOM 5075 N N . TYR B 1 190 ? -7.310 37.097 13.005 1.00 22.14 190 TYR B N 1
ATOM 5076 C CA . TYR B 1 190 ? -8.485 37.805 12.535 1.00 21.19 190 TYR B CA 1
ATOM 5077 C C . TYR B 1 190 ? -8.129 39.274 12.346 1.00 20.27 190 TYR B C 1
ATOM 5078 O O . TYR B 1 190 ? -8.451 39.876 11.324 1.00 21.36 190 TYR B O 1
ATOM 5087 N N . VAL B 1 191 ? -7.458 39.865 13.320 1.00 18.36 191 VAL B N 1
ATOM 5088 C CA . VAL B 1 191 ? -7.122 41.268 13.186 1.00 19.31 191 VAL B CA 1
ATOM 5089 C C . VAL B 1 191 ? -6.231 41.476 11.982 1.00 19.78 191 VAL B C 1
ATOM 5090 O O . VAL B 1 191 ? -6.424 42.418 11.226 1.00 21.15 191 VAL B O 1
ATOM 5094 N N . LYS B 1 192 ? -5.260 40.598 11.787 1.00 20.70 192 LYS B N 1
ATOM 5095 C CA . LYS B 1 192 ? -4.374 40.744 10.643 1.00 22.58 192 LYS B CA 1
ATOM 5096 C C . LYS B 1 192 ? -5.094 40.567 9.311 1.00 25.16 192 LYS B C 1
ATOM 5097 O O . LYS B 1 192 ? -4.721 41.172 8.313 1.00 27.85 192 LYS B O 1
ATOM 5103 N N . SER B 1 193 ? -6.133 39.747 9.290 1.00 27.14 193 SER B N 1
ATOM 5104 C CA . SER B 1 193 ? -6.866 39.525 8.058 1.00 28.06 193 SER B CA 1
ATOM 5105 C C . SER B 1 193 ? -7.759 40.708 7.695 1.00 30.71 193 SER B C 1
ATOM 5106 O O . SER B 1 193 ? -8.399 40.707 6.644 1.00 32.21 193 SER B O 1
ATOM 5109 N N . GLN B 1 194 ? -7.813 41.714 8.556 1.00 32.87 194 GLN B N 1
ATOM 5110 C CA . GLN B 1 194 ? -8.665 42.863 8.299 1.00 34.63 194 GLN B CA 1
ATOM 5111 C C . GLN B 1 194 ? -7.836 44.116 8.160 1.00 36.36 194 GLN B C 1
ATOM 5112 O O . GLN B 1 194 ? -8.376 45.207 7.985 1.00 37.39 194 GLN B O 1
ATOM 5118 N N . THR B 1 195 ? -6.524 43.960 8.230 1.00 37.85 195 THR B N 1
ATOM 5119 C CA . THR B 1 195 ? -5.642 45.105 8.149 1.00 40.44 195 THR B CA 1
ATOM 5120 C C . THR B 1 195 ? -4.401 44.829 7.320 1.00 42.67 195 THR B C 1
ATOM 5121 O O . THR B 1 195 ? -3.377 45.478 7.522 1.00 43.24 195 THR B O 1
ATOM 5125 N N . ASN B 1 196 ? -4.480 43.883 6.388 1.00 44.78 196 ASN B N 1
ATOM 5126 C CA . ASN B 1 196 ? -3.321 43.547 5.561 1.00 46.91 196 ASN B CA 1
ATOM 5127 C C . ASN B 1 196 ? -2.104 43.274 6.425 1.00 47.65 196 ASN B C 1
ATOM 5128 O O . ASN B 1 196 ? -1.047 43.864 6.213 1.00 47.66 196 ASN B O 1
ATOM 5133 N N . ASP B 1 197 ? -2.250 42.385 7.399 1.00 49.25 197 ASP B N 1
ATOM 5134 C CA . ASP B 1 197 ? -1.155 42.056 8.309 1.00 50.18 197 ASP B CA 1
ATOM 5135 C C . ASP B 1 197 ? -0.561 43.261 9.009 1.00 48.50 197 ASP B C 1
ATOM 5136 O O . ASP B 1 197 ? 0.658 43.398 9.108 1.00 47.67 197 ASP B O 1
ATOM 5141 N N . LEU B 1 198 ? -1.448 44.123 9.497 1.00 47.00 198 LEU B N 1
ATOM 5142 C CA . LEU B 1 198 ? -1.064 45.316 10.224 1.00 45.90 198 LEU B CA 1
ATOM 5143 C C . LEU B 1 198 ? -0.553 46.462 9.356 1.00 46.39 198 LEU B C 1
ATOM 5144 O O . LEU B 1 198 ? -0.308 47.559 9.854 1.00 46.95 198 LEU B O 1
ATOM 5149 N N . ASP B 1 199 ? -0.413 46.215 8.059 1.00 47.59 199 ASP B N 1
ATOM 5150 C CA . ASP B 1 199 ? 0.081 47.234 7.143 1.00 49.04 199 ASP B CA 1
ATOM 5151 C C . ASP B 1 199 ? -0.866 48.407 6.920 1.00 48.47 199 ASP B C 1
ATOM 5152 O O . ASP B 1 199 ? -0.447 49.439 6.415 1.00 49.26 199 ASP B O 1
ATOM 5157 N N . ASP B 1 200 ? -2.132 48.257 7.289 1.00 47.43 200 ASP B N 1
ATOM 5158 C CA . ASP B 1 200 ? -3.087 49.336 7.123 1.00 46.08 200 ASP B CA 1
ATOM 5159 C C . ASP B 1 200 ? -3.027 50.260 8.314 1.00 45.01 200 ASP B C 1
ATOM 5160 O O . ASP B 1 200 ? -3.672 51.304 8.334 1.00 46.52 200 ASP B O 1
ATOM 5165 N N . LEU B 1 201 ? -2.243 49.874 9.307 1.00 43.10 201 LEU B N 1
ATOM 5166 C CA . LEU B 1 201 ? -2.151 50.642 10.531 1.00 42.54 201 LEU B CA 1
ATOM 5167 C C . LEU B 1 201 ? -0.826 51.367 10.708 1.00 43.31 201 LEU B C 1
ATOM 5168 O O . LEU B 1 201 ? 0.213 50.911 10.234 1.00 42.57 201 LEU B O 1
ATOM 5173 N N . ASP B 1 202 ? -0.860 52.492 11.411 1.00 45.31 202 ASP B N 1
ATOM 5174 C CA . ASP B 1 202 ? 0.364 53.235 11.650 1.00 46.17 202 ASP B CA 1
ATOM 5175 C C . ASP B 1 202 ? 1.264 52.451 12.584 1.00 45.01 202 ASP B C 1
ATOM 5176 O O . ASP B 1 202 ? 0.797 51.710 13.454 1.00 45.40 202 ASP B O 1
ATOM 5181 N N . GLY B 1 203 ? 2.564 52.621 12.388 1.00 44.03 203 GLY B N 1
ATOM 5182 C CA . GLY B 1 203 ? 3.540 51.935 13.207 1.00 41.67 203 GLY B CA 1
ATOM 5183 C C . GLY B 1 203 ? 3.213 51.857 14.684 1.00 40.80 203 GLY B C 1
ATOM 5184 O O . GLY B 1 203 ? 3.445 50.826 15.289 1.00 41.22 203 GLY B O 1
ATOM 5185 N N . ASP B 1 204 ? 2.672 52.919 15.276 1.00 39.96 204 ASP B N 1
ATOM 5186 C CA . ASP B 1 204 ? 2.371 52.878 16.700 1.00 38.31 204 ASP B CA 1
ATOM 5187 C C . ASP B 1 204 ? 1.289 51.878 17.038 1.00 36.14 204 ASP B C 1
ATOM 5188 O O . ASP B 1 204 ? 1.344 51.208 18.064 1.00 34.21 204 ASP B O 1
ATOM 5193 N N . THR B 1 205 ? 0.288 51.790 16.181 1.00 36.30 205 THR B N 1
ATOM 5194 C CA . THR B 1 205 ? -0.786 50.858 16.420 1.00 37.45 205 THR B CA 1
ATOM 5195 C C . THR B 1 205 ? -0.258 49.447 16.201 1.00 36.96 205 THR B C 1
ATOM 5196 O O . THR B 1 205 ? -0.704 48.492 16.838 1.00 37.60 205 THR B O 1
ATOM 5200 N N . GLN B 1 206 ? 0.705 49.318 15.299 1.00 37.28 206 GLN B N 1
ATOM 5201 C CA . GLN B 1 206 ? 1.303 48.022 15.032 1.00 37.75 206 GLN B CA 1
ATOM 5202 C C . GLN B 1 206 ? 2.041 47.558 16.268 1.00 36.45 206 GLN B C 1
ATOM 5203 O O . GLN B 1 206 ? 1.990 46.389 16.621 1.00 37.47 206 GLN B O 1
ATOM 5209 N N . ASP B 1 207 ? 2.742 48.476 16.915 1.00 36.23 207 ASP B N 1
ATOM 5210 C CA . ASP B 1 207 ? 3.458 48.147 18.127 1.00 37.25 207 ASP B CA 1
ATOM 5211 C C . ASP B 1 207 ? 2.494 47.712 19.225 1.00 35.26 207 ASP B C 1
ATOM 5212 O O . ASP B 1 207 ? 2.813 46.836 20.029 1.00 34.47 207 ASP B O 1
ATOM 5217 N N . PHE B 1 208 ? 1.317 48.332 19.254 1.00 32.56 208 PHE B N 1
ATOM 5218 C CA . PHE B 1 208 ? 0.300 48.010 20.242 1.00 29.42 208 PHE B CA 1
ATOM 5219 C C . PHE B 1 208 ? -0.156 46.578 20.041 1.00 27.85 208 PHE B C 1
ATOM 5220 O O . PHE B 1 208 ? -0.242 45.812 20.992 1.00 28.31 208 PHE B O 1
ATOM 5228 N N . GLN B 1 209 ? -0.451 46.230 18.794 1.00 26.22 209 GLN B N 1
ATOM 5229 C CA . GLN B 1 209 ? -0.905 44.890 18.450 1.00 25.38 209 GLN B CA 1
ATOM 5230 C C . GLN B 1 209 ? 0.156 43.847 18.710 1.00 25.01 209 GLN B C 1
ATOM 5231 O O . GLN B 1 209 ? -0.149 42.688 18.968 1.00 25.34 209 GLN B O 1
ATOM 5237 N N . ILE B 1 210 ? 1.408 44.260 18.638 1.00 25.11 210 ILE B N 1
ATOM 5238 C CA . ILE B 1 210 ? 2.507 43.345 18.848 1.00 25.72 210 ILE B CA 1
ATOM 5239 C C . ILE B 1 210 ? 2.842 43.145 20.305 1.00 26.57 210 ILE B C 1
ATOM 5240 O O . ILE B 1 210 ? 3.165 42.040 20.705 1.00 28.31 210 ILE B O 1
ATOM 5245 N N . HIS B 1 211 ? 2.750 44.215 21.091 1.00 27.53 211 HIS B N 1
ATOM 5246 C CA . HIS B 1 211 ? 3.086 44.179 22.501 1.00 27.38 211 HIS B CA 1
ATOM 5247 C C . HIS B 1 211 ? 1.974 44.325 23.513 1.00 28.33 211 HIS B C 1
ATOM 5248 O O . HIS B 1 211 ? 2.149 43.924 24.646 1.00 30.15 211 HIS B O 1
ATOM 5255 N N . ARG B 1 212 ? 0.843 44.913 23.152 1.00 28.37 212 ARG B N 1
ATOM 5256 C CA . ARG B 1 212 ? -0.185 45.120 24.160 1.00 27.86 212 ARG B CA 1
ATOM 5257 C C . ARG B 1 212 ? -1.569 44.603 23.858 1.00 25.53 212 ARG B C 1
ATOM 5258 O O . ARG B 1 212 ? -2.384 44.494 24.759 1.00 25.10 212 ARG B O 1
ATOM 5266 N N . ALA B 1 213 ? -1.836 44.278 22.600 1.00 23.43 213 ALA B N 1
ATOM 5267 C CA . ALA B 1 213 ? -3.158 43.816 22.211 1.00 21.62 213 ALA B CA 1
ATOM 5268 C C . ALA B 1 213 ? -3.594 42.497 22.811 1.00 21.63 213 ALA B C 1
ATOM 5269 O O . ALA B 1 213 ? -4.765 42.326 23.117 1.00 23.99 213 ALA B O 1
ATOM 5271 N N . PHE B 1 214 ? -2.670 41.563 22.987 1.00 21.01 214 PHE B N 1
ATOM 5272 C CA . PHE B 1 214 ? -3.044 40.270 23.527 1.00 19.83 214 PHE B CA 1
ATOM 5273 C C . PHE B 1 214 ? -2.318 39.898 24.800 1.00 21.96 214 PHE B C 1
ATOM 5274 O O . PHE B 1 214 ? -1.103 40.070 24.926 1.00 22.44 214 PHE B O 1
ATOM 5282 N N . ILE B 1 215 ? -3.083 39.384 25.751 1.00 21.99 215 ILE B N 1
ATOM 5283 C CA . ILE B 1 215 ? -2.524 38.987 27.013 1.00 22.73 215 ILE B CA 1
ATOM 5284 C C . ILE B 1 215 ? -3.139 37.672 27.469 1.00 22.03 215 ILE B C 1
ATOM 5285 O O . ILE B 1 215 ? -4.331 37.435 27.294 1.00 22.19 215 ILE B O 1
ATOM 5290 N N . GLY B 1 216 ? -2.301 36.819 28.040 1.00 21.88 216 GLY B N 1
ATOM 5291 C CA . GLY B 1 216 ? -2.764 35.547 28.530 1.00 23.43 216 GLY B CA 1
ATOM 5292 C C . GLY B 1 216 ? -2.151 35.265 29.884 1.00 24.86 216 GLY B C 1
ATOM 5293 O O . GLY B 1 216 ? -1.244 35.972 30.323 1.00 24.75 216 GLY B O 1
ATOM 5294 N N . LEU B 1 217 ? -2.669 34.238 30.550 1.00 25.79 217 LEU B N 1
ATOM 5295 C CA . LEU B 1 217 ? -2.185 33.825 31.857 1.00 25.28 217 LEU B CA 1
ATOM 5296 C C . LEU B 1 217 ? -2.343 32.297 31.942 1.00 27.17 217 LEU B C 1
ATOM 5297 O O . LEU B 1 217 ? -3.439 31.771 31.763 1.00 26.94 217 LEU B O 1
ATOM 5302 N N . GLU B 1 218 ? -1.244 31.586 32.195 1.00 28.87 218 GLU B N 1
ATOM 5303 C CA . GLU B 1 218 ? -1.272 30.122 32.281 1.00 30.58 218 GLU B CA 1
ATOM 5304 C C . GLU B 1 218 ? -0.632 29.677 33.586 1.00 30.24 218 GLU B C 1
ATOM 5305 O O . GLU B 1 218 ? 0.412 30.192 33.979 1.00 30.07 218 GLU B O 1
ATOM 5311 N N . LEU B 1 219 ? -1.268 28.718 34.255 1.00 29.02 219 LEU B N 1
ATOM 5312 C CA . LEU B 1 219 ? -0.782 28.208 35.531 1.00 27.56 219 LEU B CA 1
ATOM 5313 C C . LEU B 1 219 ? 0.381 27.242 35.384 1.00 28.30 219 LEU B C 1
ATOM 5314 O O . LEU B 1 219 ? 1.388 27.355 36.083 1.00 27.70 219 LEU B O 1
ATOM 5319 N N . VAL B 1 220 ? 0.230 26.287 34.479 1.00 27.42 220 VAL B N 1
ATOM 5320 C CA . VAL B 1 220 ? 1.259 25.285 34.269 1.00 25.24 220 VAL B CA 1
ATOM 5321 C C . VAL B 1 220 ? 2.417 25.808 33.429 1.00 29.50 220 VAL B C 1
ATOM 5322 O O . VAL B 1 220 ? 2.285 26.021 32.219 1.00 29.99 220 VAL B O 1
ATOM 5326 N N . PRO B 1 221 ? 3.584 25.989 34.057 1.00 32.56 221 PRO B N 1
ATOM 5327 C CA . PRO B 1 221 ? 4.766 26.495 33.360 1.00 28.28 221 PRO B CA 1
ATOM 5328 C C . PRO B 1 221 ? 5.124 25.749 32.079 1.00 30.21 221 PRO B C 1
ATOM 5329 O O . PRO B 1 221 ? 5.596 26.347 31.109 1.00 30.47 221 PRO B O 1
ATOM 5333 N N . GLY B 1 222 ? 4.891 24.444 32.072 1.00 30.83 222 GLY B N 1
ATOM 5334 C CA . GLY B 1 222 ? 5.199 23.661 30.889 1.00 28.88 222 GLY B CA 1
ATOM 5335 C C . GLY B 1 222 ? 4.326 24.101 29.737 1.00 27.89 222 GLY B C 1
ATOM 5336 O O . GLY B 1 222 ? 4.802 24.296 28.625 1.00 27.74 222 GLY B O 1
ATOM 5337 N N . THR B 1 223 ? 3.037 24.253 30.009 1.00 28.39 223 THR B N 1
ATOM 5338 C CA . THR B 1 223 ? 2.110 24.681 28.987 1.00 28.68 223 THR B CA 1
ATOM 5339 C C . THR B 1 223 ? 2.400 26.118 28.568 1.00 29.37 223 THR B C 1
ATOM 5340 O O . THR B 1 223 ? 2.402 26.442 27.374 1.00 29.23 223 THR B O 1
ATOM 5344 N N . ARG B 1 224 ? 2.660 26.982 29.543 1.00 27.85 224 ARG B N 1
ATOM 5345 C CA . ARG B 1 224 ? 2.953 28.376 29.241 1.00 27.80 224 ARG B CA 1
ATOM 5346 C C . ARG B 1 224 ? 4.136 28.494 28.276 1.00 27.46 224 ARG B C 1
ATOM 5347 O O . ARG B 1 224 ? 4.181 29.392 27.432 1.00 28.21 224 ARG B O 1
ATOM 5355 N N . ARG B 1 225 ? 5.098 27.589 28.410 1.00 26.50 225 ARG B N 1
ATOM 5356 C CA . ARG B 1 225 ? 6.271 27.595 27.541 1.00 26.81 225 ARG B CA 1
ATOM 5357 C C . ARG B 1 225 ? 5.832 27.344 26.095 1.00 25.65 225 ARG B C 1
ATOM 5358 O O . ARG B 1 225 ? 6.156 28.104 25.184 1.00 24.49 225 ARG B O 1
ATOM 5366 N N . LEU B 1 226 ? 5.095 26.262 25.902 1.00 24.73 226 LEU B N 1
ATOM 5367 C CA . LEU B 1 226 ? 4.593 25.935 24.601 1.00 24.79 226 LEU B CA 1
ATOM 5368 C C . LEU B 1 226 ? 3.815 27.124 24.057 1.00 24.94 226 LEU B C 1
ATOM 5369 O O . LEU B 1 226 ? 3.960 27.477 22.889 1.00 26.43 226 LEU B O 1
ATOM 5374 N N . ALA B 1 227 ? 2.992 27.744 24.903 1.00 25.63 227 ALA B N 1
ATOM 5375 C CA . ALA B 1 227 ? 2.182 28.909 24.501 1.00 24.80 227 ALA B CA 1
ATOM 5376 C C . ALA B 1 227 ? 3.059 30.096 24.081 1.00 23.51 227 ALA B C 1
ATOM 5377 O O . ALA B 1 227 ? 2.741 30.817 23.138 1.00 23.28 227 ALA B O 1
ATOM 5379 N N . LEU B 1 228 ? 4.163 30.272 24.797 1.00 23.48 228 LEU B N 1
ATOM 5380 C CA . LEU B 1 228 ? 5.095 31.338 24.534 1.00 26.33 228 LEU B CA 1
ATOM 5381 C C . LEU B 1 228 ? 5.764 31.172 23.183 1.00 28.54 228 LEU B C 1
ATOM 5382 O O . LEU B 1 228 ? 6.004 32.142 22.453 1.00 29.64 228 LEU B O 1
ATOM 5395 N N . ASN B 1 230 ? 4.446 29.561 20.757 1.00 33.18 230 ASN B N 1
ATOM 5396 C CA . ASN B 1 230 ? 3.374 29.720 19.797 1.00 32.05 230 ASN B CA 1
ATOM 5397 C C . ASN B 1 230 ? 3.189 31.190 19.376 1.00 32.63 230 ASN B C 1
ATOM 5398 O O . ASN B 1 230 ? 3.096 31.492 18.188 1.00 33.32 230 ASN B O 1
ATOM 5403 N N . CYS B 1 231 ? 3.149 32.097 20.345 1.00 32.31 231 CYS B N 1
ATOM 5404 C CA . CYS B 1 231 ? 2.975 33.519 20.059 1.00 32.96 231 CYS B CA 1
ATOM 5405 C C . CYS B 1 231 ? 4.169 34.090 19.348 1.00 33.05 231 CYS B C 1
ATOM 5406 O O . CYS B 1 231 ? 4.036 34.896 18.435 1.00 33.88 231 CYS B O 1
ATOM 5409 N N . LEU B 1 232 ? 5.338 33.677 19.816 1.00 34.03 232 LEU B N 1
ATOM 5410 C CA . LEU B 1 232 ? 6.612 34.123 19.293 1.00 34.90 232 LEU B CA 1
ATOM 5411 C C . LEU B 1 232 ? 6.716 33.881 17.781 1.00 35.39 232 LEU B C 1
ATOM 5412 O O . LEU B 1 232 ? 7.086 34.776 17.022 1.00 34.93 232 LEU B O 1
ATOM 5417 N N . LEU B 1 233 ? 6.377 32.677 17.341 1.00 36.38 233 LEU B N 1
ATOM 5418 C CA . LEU B 1 233 ? 6.426 32.373 15.922 1.00 37.06 233 LEU B CA 1
ATOM 5419 C C . LEU B 1 233 ? 5.224 32.987 15.203 1.00 37.47 233 LEU B C 1
ATOM 5420 O O . LEU B 1 233 ? 5.071 32.852 13.991 1.00 39.00 233 LEU B O 1
ATOM 5425 N N . HIS B 1 234 ? 4.353 33.651 15.945 1.00 36.14 234 HIS B N 1
ATOM 5426 C CA . HIS B 1 234 ? 3.199 34.283 15.327 1.00 34.24 234 HIS B CA 1
ATOM 5427 C C . HIS B 1 234 ? 3.383 35.785 15.420 1.00 35.49 234 HIS B C 1
ATOM 5428 O O . HIS B 1 234 ? 2.472 36.560 15.125 1.00 35.85 234 HIS B O 1
ATOM 5435 N N . ASP B 1 235 ? 4.586 36.172 15.840 1.00 35.13 235 ASP B N 1
ATOM 5436 C CA . ASP B 1 235 ? 4.978 37.561 15.954 1.00 35.93 235 ASP B CA 1
ATOM 5437 C C . ASP B 1 235 ? 4.239 38.323 17.036 1.00 35.74 235 ASP B C 1
ATOM 5438 O O . ASP B 1 235 ? 3.970 39.517 16.890 1.00 37.09 235 ASP B O 1
ATOM 5443 N N . ILE B 1 236 ? 3.903 37.626 18.114 1.00 33.78 236 ILE B N 1
ATOM 5444 C CA . ILE B 1 236 ? 3.213 38.224 19.243 1.00 32.64 236 ILE B CA 1
ATOM 5445 C C . ILE B 1 236 ? 4.221 38.283 20.387 1.00 34.38 236 ILE B C 1
ATOM 5446 O O . ILE B 1 236 ? 4.433 37.294 21.087 1.00 34.32 236 ILE B O 1
ATOM 5451 N N . GLU B 1 237 ? 4.840 39.450 20.563 1.00 36.69 237 GLU B N 1
ATOM 5452 C CA . GLU B 1 237 ? 5.858 39.642 21.588 1.00 37.95 237 GLU B CA 1
ATOM 5453 C C . GLU B 1 237 ? 5.341 39.969 22.983 1.00 37.65 237 GLU B C 1
ATOM 5454 O O . GLU B 1 237 ? 5.938 39.565 23.980 1.00 39.30 237 GLU B O 1
ATOM 5460 N N . GLY B 1 238 ? 4.239 40.687 23.079 1.00 36.86 238 GLY B N 1
ATOM 5461 C CA . GLY B 1 238 ? 3.744 40.995 24.402 1.00 37.81 238 GLY B CA 1
ATOM 5462 C C . GLY B 1 238 ? 4.704 41.839 25.217 1.00 38.18 238 GLY B C 1
ATOM 5463 O O . GLY B 1 238 ? 5.493 42.606 24.672 1.00 38.27 238 GLY B O 1
ATOM 5464 N N . ASN B 1 239 ? 4.646 41.677 26.533 1.00 39.50 239 ASN B N 1
ATOM 5465 C CA . ASN B 1 239 ? 5.457 42.452 27.460 1.00 40.90 239 ASN B CA 1
ATOM 5466 C C . ASN B 1 239 ? 6.666 41.701 27.999 1.00 41.16 239 ASN B C 1
ATOM 5467 O O . ASN B 1 239 ? 6.521 40.723 28.724 1.00 41.66 239 ASN B O 1
ATOM 5472 N N . LEU B 1 240 ? 7.857 42.178 27.656 1.00 43.27 240 LEU B N 1
ATOM 5473 C CA . LEU B 1 240 ? 9.103 41.554 28.092 1.00 45.63 240 LEU B CA 1
ATOM 5474 C C . LEU B 1 240 ? 9.266 41.429 29.592 1.00 45.50 240 LEU B C 1
ATOM 5475 O O . LEU B 1 240 ? 9.990 40.562 30.062 1.00 44.69 240 LEU B O 1
ATOM 5480 N N . ASP B 1 241 ? 8.612 42.303 30.343 1.00 45.87 241 ASP B N 1
ATOM 5481 C CA . ASP B 1 241 ? 8.706 42.253 31.793 1.00 46.25 241 ASP B CA 1
ATOM 5482 C C . ASP B 1 241 ? 8.123 40.973 32.350 1.00 44.86 241 ASP B C 1
ATOM 5483 O O . ASP B 1 241 ? 8.497 40.528 33.429 1.00 45.54 241 ASP B O 1
ATOM 5488 N N . HIS B 1 242 ? 7.196 40.384 31.613 1.00 43.47 242 HIS B N 1
ATOM 5489 C CA . HIS B 1 242 ? 6.549 39.166 32.064 1.00 41.65 242 HIS B CA 1
ATOM 5490 C C . HIS B 1 242 ? 6.900 37.944 31.223 1.00 39.90 242 HIS B C 1
ATOM 5491 O O . HIS B 1 242 ? 6.274 36.894 31.358 1.00 39.84 242 HIS B O 1
ATOM 5498 N N . GLY B 1 243 ? 7.894 38.090 30.357 1.00 37.05 243 GLY B N 1
ATOM 5499 C CA . GLY B 1 243 ? 8.298 36.983 29.528 1.00 33.93 243 GLY B CA 1
ATOM 5500 C C . GLY B 1 243 ? 7.662 36.985 28.156 1.00 32.43 243 GLY B C 1
ATOM 5501 O O . GLY B 1 243 ? 8.163 36.320 27.248 1.00 34.71 243 GLY B O 1
ATOM 5502 N N . GLY B 1 244 ? 6.565 37.716 27.983 1.00 28.68 244 GLY B N 1
ATOM 5503 C CA . GLY B 1 244 ? 5.922 37.753 26.681 1.00 24.38 244 GLY B CA 1
ATOM 5504 C C . GLY B 1 244 ? 4.426 37.913 26.781 1.00 22.51 244 GLY B C 1
ATOM 5505 O O . GLY B 1 244 ? 3.933 38.391 27.792 1.00 22.78 244 GLY B O 1
ATOM 5506 N N . ALA B 1 245 ? 3.701 37.508 25.747 1.00 20.14 245 ALA B N 1
ATOM 5507 C CA . ALA B 1 245 ? 2.253 37.648 25.757 1.00 18.86 245 ALA B CA 1
ATOM 5508 C C . ALA B 1 245 ? 1.570 36.823 26.831 1.00 19.78 245 ALA B C 1
ATOM 5509 O O . ALA B 1 245 ? 0.606 37.282 27.436 1.00 21.14 245 ALA B O 1
ATOM 5511 N N . ILE B 1 246 ? 2.042 35.604 27.065 1.00 19.93 246 ILE B N 1
ATOM 5512 C CA . ILE B 1 246 ? 1.425 34.773 28.089 1.00 19.87 246 ILE B CA 1
ATOM 5513 C C . ILE B 1 246 ? 2.206 34.867 29.387 1.00 21.75 246 ILE B C 1
ATOM 5514 O O . ILE B 1 246 ? 3.386 34.537 29.440 1.00 23.56 246 ILE B O 1
ATOM 5519 N N . ARG B 1 247 ? 1.546 35.335 30.433 1.00 23.94 247 ARG B N 1
ATOM 5520 C CA . ARG B 1 247 ? 2.193 35.443 31.719 1.00 25.08 247 ARG B CA 1
ATOM 5521 C C . ARG B 1 247 ? 1.979 34.142 32.487 1.00 25.64 247 ARG B C 1
ATOM 5522 O O . ARG B 1 247 ? 0.990 33.425 32.275 1.00 26.00 247 ARG B O 1
ATOM 5530 N N . LEU B 1 248 ? 2.914 33.851 33.386 1.00 26.24 248 LEU B N 1
ATOM 5531 C CA . LEU B 1 248 ? 2.882 32.639 34.196 1.00 25.60 248 LEU B CA 1
ATOM 5532 C C . LEU B 1 248 ? 2.319 32.942 35.578 1.00 25.03 248 LEU B C 1
ATOM 5533 O O . LEU B 1 248 ? 2.868 33.761 36.303 1.00 26.59 248 LEU B O 1
ATOM 5538 N N . GLY B 1 249 ? 1.220 32.281 35.929 1.00 24.41 249 GLY B N 1
ATOM 5539 C CA . GLY B 1 249 ? 0.607 32.497 37.222 1.00 22.73 249 GLY B CA 1
ATOM 5540 C C . GLY B 1 249 ? -0.805 31.954 37.383 1.00 23.91 249 GLY B C 1
ATOM 5541 O O . GLY B 1 249 ? -1.372 31.341 36.477 1.00 23.24 249 GLY B O 1
ATOM 5542 N N . ASN B 1 250 ? -1.381 32.210 38.554 1.00 25.01 250 ASN B N 1
ATOM 5543 C CA . ASN B 1 250 ? -2.720 31.744 38.897 1.00 27.74 250 ASN B CA 1
ATOM 5544 C C . ASN B 1 250 ? -3.806 32.818 38.776 1.00 27.34 250 ASN B C 1
ATOM 5545 O O . ASN B 1 250 ? -3.786 33.825 39.485 1.00 25.73 250 ASN B O 1
ATOM 5550 N N . THR B 1 251 ? -4.751 32.579 37.873 1.00 27.25 251 THR B N 1
ATOM 5551 C CA . THR B 1 251 ? -5.843 33.504 37.634 1.00 28.53 251 THR B CA 1
ATOM 5552 C C . THR B 1 251 ? -6.693 33.688 38.888 1.00 29.02 251 THR B C 1
ATOM 5553 O O . THR B 1 251 ? -7.292 34.745 39.103 1.00 27.90 251 THR B O 1
ATOM 5557 N N . LEU B 1 252 ? -6.736 32.662 39.727 1.00 29.88 252 LEU B N 1
ATOM 5558 C CA . LEU B 1 252 ? -7.505 32.738 40.959 1.00 30.64 252 LEU B CA 1
ATOM 5559 C C . LEU B 1 252 ? -6.609 33.182 42.122 1.00 31.93 252 LEU B C 1
ATOM 5560 O O . LEU B 1 252 ? -6.991 33.092 43.285 1.00 31.46 252 LEU B O 1
ATOM 5565 N N . GLY B 1 253 ? -5.418 33.671 41.792 1.00 33.83 253 GLY B N 1
ATOM 5566 C CA . GLY B 1 253 ? -4.504 34.116 42.815 1.00 35.77 253 GLY B CA 1
ATOM 5567 C C . GLY B 1 253 ? -4.167 35.581 42.661 1.00 37.93 253 GLY B C 1
ATOM 5568 O O . GLY B 1 253 ? -4.956 36.363 42.131 1.00 36.09 253 GLY B O 1
ATOM 5569 N N . SER B 1 254 ? -2.979 35.950 43.127 1.00 40.60 254 SER B N 1
ATOM 5570 C CA . SER B 1 254 ? -2.512 37.326 43.058 1.00 42.56 254 SER B CA 1
ATOM 5571 C C . SER B 1 254 ? -2.315 37.753 41.615 1.00 42.54 254 SER B C 1
ATOM 5572 O O . SER B 1 254 ? -2.631 38.879 41.242 1.00 42.96 254 SER B O 1
ATOM 5575 N N . ASP B 1 255 ? -1.795 36.844 40.804 1.00 41.91 255 ASP B N 1
ATOM 5576 C CA . ASP B 1 255 ? -1.549 37.128 39.404 1.00 41.37 255 ASP B CA 1
ATOM 5577 C C . ASP B 1 255 ? -2.799 37.504 38.669 1.00 40.59 255 ASP B C 1
ATOM 5578 O O . ASP B 1 255 ? -2.760 38.318 37.756 1.00 39.38 255 ASP B O 1
ATOM 5583 N N . GLY B 1 256 ? -3.901 36.879 39.060 1.00 40.87 256 GLY B N 1
ATOM 5584 C CA . GLY B 1 256 ? -5.173 37.153 38.430 1.00 40.57 256 GLY B CA 1
ATOM 5585 C C . GLY B 1 256 ? -5.607 38.597 38.576 1.00 41.28 256 GLY B C 1
ATOM 5586 O O . GLY B 1 256 ? -6.009 39.220 37.596 1.00 41.65 256 GLY B O 1
ATOM 5587 N N . GLU B 1 257 ? -5.539 39.148 39.783 1.00 41.94 257 GLU B N 1
ATOM 5588 C CA . GLU B 1 257 ? -5.954 40.534 39.957 1.00 43.34 257 GLU B CA 1
ATOM 5589 C C . GLU B 1 257 ? -4.920 41.554 39.506 1.00 41.65 257 GLU B C 1
ATOM 5590 O O . GLU B 1 257 ? -5.230 42.735 39.355 1.00 40.93 257 GLU B O 1
ATOM 5596 N N . ASN B 1 258 ? -3.696 41.094 39.282 1.00 40.16 258 ASN B N 1
ATOM 5597 C CA . ASN B 1 258 ? -2.630 41.971 38.822 1.00 37.57 258 ASN B CA 1
ATOM 5598 C C . ASN B 1 258 ? -2.660 42.046 37.300 1.00 35.00 258 ASN B C 1
ATOM 5599 O O . ASN B 1 258 ? -1.857 42.736 36.685 1.00 35.51 258 ASN B O 1
ATOM 5604 N N . LEU B 1 259 ? -3.596 41.332 36.698 1.00 31.01 259 LEU B N 1
ATOM 5605 C CA . LEU B 1 259 ? -3.715 41.299 35.258 1.00 28.97 259 LEU B CA 1
ATOM 5606 C C . LEU B 1 259 ? -4.413 42.571 34.800 1.00 28.68 259 LEU B C 1
ATOM 5607 O O . LEU B 1 259 ? -5.326 43.043 35.457 1.00 29.06 259 LEU B O 1
ATOM 5612 N N . PRO B 1 260 ? -3.980 43.163 33.678 1.00 27.15 260 PRO B N 1
ATOM 5613 C CA . PRO B 1 260 ? -4.621 44.392 33.180 1.00 26.74 260 PRO B CA 1
ATOM 5614 C C . PRO B 1 260 ? -6.021 44.165 32.596 1.00 26.53 260 PRO B C 1
ATOM 5615 O O . PRO B 1 260 ? -6.288 43.113 32.014 1.00 26.71 260 PRO B O 1
ATOM 5619 N N . LYS B 1 261 ? -6.897 45.162 32.741 1.00 23.93 261 LYS B N 1
ATOM 5620 C CA . LYS B 1 261 ? -8.267 45.079 32.229 1.00 22.88 261 LYS B CA 1
ATOM 5621 C C . LYS B 1 261 ? -8.243 44.755 30.745 1.00 21.83 261 LYS B C 1
ATOM 5622 O O . LYS B 1 261 ? -7.187 44.806 30.122 1.00 23.68 261 LYS B O 1
ATOM 5628 N N . ALA B 1 262 ? -9.404 44.461 30.171 1.00 19.74 262 ALA B N 1
ATOM 5629 C CA . ALA B 1 262 ? -9.470 44.088 28.765 1.00 18.73 262 ALA B CA 1
ATOM 5630 C C . ALA B 1 262 ? -10.749 44.522 28.052 1.00 18.56 262 ALA B C 1
ATOM 5631 O O . ALA B 1 262 ? -11.799 44.684 28.681 1.00 18.78 262 ALA B O 1
ATOM 5633 N N . HIS B 1 263 ? -10.678 44.695 26.733 1.00 17.65 263 HIS B N 1
ATOM 5634 C CA . HIS B 1 263 ? -11.875 45.089 25.985 1.00 16.95 263 HIS B CA 1
ATOM 5635 C C . HIS B 1 263 ? -12.649 43.849 25.578 1.00 15.84 263 HIS B C 1
ATOM 5636 O O . HIS B 1 263 ? -13.880 43.865 25.510 1.00 14.59 263 HIS B O 1
ATOM 5643 N N . ILE B 1 264 ? -11.900 42.773 25.342 1.00 15.11 264 ILE B N 1
ATOM 5644 C CA . ILE B 1 264 ? -12.445 41.496 24.910 1.00 15.19 264 ILE B CA 1
ATOM 5645 C C . ILE B 1 264 ? -11.858 40.329 25.708 1.00 14.91 264 ILE B C 1
ATOM 5646 O O . ILE B 1 264 ? -10.691 40.361 26.081 1.00 15.52 264 ILE B O 1
ATOM 5651 N N . VAL B 1 265 ? -12.664 39.303 25.970 1.00 16.39 265 VAL B N 1
ATOM 5652 C CA . VAL B 1 265 ? -12.186 38.120 26.682 1.00 18.17 265 VAL B CA 1
ATOM 5653 C C . VAL B 1 265 ? -12.753 36.886 26.007 1.00 19.46 265 VAL B C 1
ATOM 5654 O O . VAL B 1 265 ? -13.969 36.748 25.921 1.00 21.05 265 VAL B O 1
ATOM 5658 N N . ALA B 1 266 ? -11.890 36.000 25.509 1.00 20.90 266 ALA B N 1
ATOM 5659 C CA . ALA B 1 266 ? -12.336 34.754 24.859 1.00 21.90 266 ALA B CA 1
ATOM 5660 C C . ALA B 1 266 ? -11.530 33.700 25.552 1.00 23.20 266 ALA B C 1
ATOM 5661 O O . ALA B 1 266 ? -10.306 33.688 25.461 1.00 23.54 266 ALA B O 1
ATOM 5663 N N . THR B 1 267 ? -12.204 32.800 26.241 1.00 24.56 267 THR B N 1
ATOM 5664 C CA . THR B 1 267 ? -11.464 31.802 26.990 1.00 25.24 267 THR B CA 1
ATOM 5665 C C . THR B 1 267 ? -12.265 30.499 27.187 1.00 25.93 267 THR B C 1
ATOM 5666 O O . THR B 1 267 ? -13.488 30.484 27.069 1.00 26.39 267 THR B O 1
ATOM 5670 N N . ASN B 1 268 ? -11.554 29.408 27.457 1.00 26.12 268 ASN B N 1
ATOM 5671 C CA . ASN B 1 268 ? -12.157 28.111 27.717 1.00 26.09 268 ASN B CA 1
ATOM 5672 C C . ASN B 1 268 ? -11.470 27.649 29.006 1.00 29.85 268 ASN B C 1
ATOM 5673 O O . ASN B 1 268 ? -10.557 26.832 28.963 1.00 32.02 268 ASN B O 1
ATOM 5678 N N . PRO B 1 269 ? -11.892 28.173 30.175 1.00 32.96 269 PRO B N 1
ATOM 5679 C CA . PRO B 1 269 ? -11.258 27.763 31.429 1.00 32.31 269 PRO B CA 1
ATOM 5680 C C . PRO B 1 269 ? -11.348 26.270 31.685 1.00 36.73 269 PRO B C 1
ATOM 5681 O O . PRO B 1 269 ? -12.177 25.590 31.104 1.00 36.78 269 PRO B O 1
ATOM 5685 N N . PRO B 1 270 ? -10.487 25.744 32.573 1.00 42.34 270 PRO B N 1
ATOM 5686 C CA . PRO B 1 270 ? -10.456 24.316 32.911 1.00 44.25 270 PRO B CA 1
ATOM 5687 C C . PRO B 1 270 ? -11.747 23.770 33.489 1.00 47.27 270 PRO B C 1
ATOM 5688 O O . PRO B 1 270 ? -12.483 24.463 34.197 1.00 46.09 270 PRO B O 1
ATOM 5692 N N . PHE B 1 271 ? -11.996 22.505 33.175 1.00 51.76 271 PHE B N 1
ATOM 5693 C CA . PHE B 1 271 ? -13.172 21.795 33.643 1.00 55.75 271 PHE B CA 1
ATOM 5694 C C . PHE B 1 271 ? -12.821 21.095 34.957 1.00 58.48 271 PHE B C 1
ATOM 5695 O O . PHE B 1 271 ? -11.650 21.031 35.366 1.00 57.17 271 PHE B O 1
ATOM 5703 N N . GLY B 1 272 ? -13.853 20.579 35.615 1.00 62.39 272 GLY B N 1
ATOM 5704 C CA . GLY B 1 272 ? -13.667 19.876 36.873 1.00 66.09 272 GLY B CA 1
ATOM 5705 C C . GLY B 1 272 ? -13.063 20.755 37.943 1.00 68.13 272 GLY B C 1
ATOM 5706 O O . GLY B 1 272 ? -13.073 21.982 37.834 1.00 68.02 272 GLY B O 1
ATOM 5707 N N . SER B 1 273 ? -12.535 20.129 38.986 1.00 70.39 273 SER B N 1
ATOM 5708 C CA . SER B 1 273 ? -11.924 20.887 40.064 1.00 73.32 273 SER B CA 1
ATOM 5709 C C . SER B 1 273 ? -10.551 21.426 39.645 1.00 75.54 273 SER B C 1
ATOM 5710 O O . SER B 1 273 ? -9.763 21.857 40.491 1.00 75.65 273 SER B O 1
ATOM 5713 N N . ALA B 1 274 ? -10.283 21.391 38.335 1.00 77.27 274 ALA B N 1
ATOM 5714 C CA . ALA B 1 274 ? -9.026 21.867 37.745 1.00 78.98 274 ALA B CA 1
ATOM 5715 C C . ALA B 1 274 ? -7.756 21.310 38.423 1.00 80.33 274 ALA B C 1
ATOM 5716 O O . ALA B 1 274 ? -7.836 20.457 39.316 1.00 80.82 274 ALA B O 1
ATOM 5718 N N . ALA B 1 275 ? -6.588 21.790 37.994 1.00 80.62 275 ALA B N 1
ATOM 5719 C CA . ALA B 1 275 ? -5.318 21.338 38.562 1.00 80.68 275 ALA B CA 1
ATOM 5720 C C . ALA B 1 275 ? -5.035 22.058 39.883 1.00 80.96 275 ALA B C 1
ATOM 5721 O O . ALA B 1 275 ? -5.957 22.548 40.539 1.00 81.21 275 ALA B O 1
ATOM 5723 N N . GLY B 1 276 ? -3.760 22.109 40.269 1.00 80.46 276 GLY B N 1
ATOM 5724 C CA . GLY B 1 276 ? -3.379 22.764 41.510 1.00 78.76 276 GLY B CA 1
ATOM 5725 C C . GLY B 1 276 ? -3.564 24.271 41.467 1.00 77.69 276 GLY B C 1
ATOM 5726 O O . GLY B 1 276 ? -2.605 25.032 41.296 1.00 77.99 276 GLY B O 1
ATOM 5727 N N . THR B 1 277 ? -4.808 24.705 41.628 1.00 75.88 277 THR B N 1
ATOM 5728 C CA . THR B 1 277 ? -5.137 26.124 41.607 1.00 73.68 277 THR B CA 1
ATOM 5729 C C . THR B 1 277 ? -5.913 26.536 42.860 1.00 70.49 277 THR B C 1
ATOM 5730 O O . THR B 1 277 ? -7.138 26.436 42.917 1.00 70.41 277 THR B O 1
ATOM 5734 N N . ASN B 1 278 ? -5.182 26.985 43.871 1.00 66.71 278 ASN B N 1
ATOM 5735 C CA . ASN B 1 278 ? -5.793 27.426 45.116 1.00 62.66 278 ASN B CA 1
ATOM 5736 C C . ASN B 1 278 ? -6.411 28.809 44.927 1.00 58.97 278 ASN B C 1
ATOM 5737 O O . ASN B 1 278 ? -5.779 29.725 44.386 1.00 58.27 278 ASN B O 1
ATOM 5742 N N . ILE B 1 279 ? -7.654 28.952 45.373 1.00 53.93 279 ILE B N 1
ATOM 5743 C CA . ILE B 1 279 ? -8.364 30.216 45.244 1.00 48.82 279 ILE B CA 1
ATOM 5744 C C . ILE B 1 279 ? -7.982 31.173 46.361 1.00 47.75 279 ILE B C 1
ATOM 5745 O O . ILE B 1 279 ? -8.755 31.408 47.279 1.00 47.98 279 ILE B O 1
ATOM 5750 N N . THR B 1 280 ? -6.786 31.736 46.271 1.00 45.58 280 THR B N 1
ATOM 5751 C CA . THR B 1 280 ? -6.308 32.662 47.285 1.00 43.83 280 THR B CA 1
ATOM 5752 C C . THR B 1 280 ? -6.623 34.100 46.903 1.00 42.22 280 THR B C 1
ATOM 5753 O O . THR B 1 280 ? -5.781 34.979 47.048 1.00 41.83 280 THR B O 1
ATOM 5757 N N . ARG B 1 281 ? -7.829 34.341 46.413 1.00 40.44 281 ARG B N 1
ATOM 5758 C CA . ARG B 1 281 ? -8.223 35.678 45.992 1.00 39.56 281 ARG B CA 1
ATOM 5759 C C . ARG B 1 281 ? -9.669 35.880 46.395 1.00 39.72 281 ARG B C 1
ATOM 5760 O O . ARG B 1 281 ? -10.479 34.963 46.310 1.00 42.06 281 ARG B O 1
ATOM 5768 N N . THR B 1 282 ? -10.017 37.071 46.839 1.00 39.53 282 THR B N 1
ATOM 5769 C CA . THR B 1 282 ? -11.390 37.261 47.251 1.00 40.88 282 THR B CA 1
ATOM 5770 C C . THR B 1 282 ? -12.247 37.739 46.098 1.00 40.11 282 THR B C 1
ATOM 5771 O O . THR B 1 282 ? -11.829 38.593 45.315 1.00 42.07 282 THR B O 1
ATOM 5775 N N . PHE B 1 283 ? -13.442 37.171 45.978 1.00 38.20 283 PHE B N 1
ATOM 5776 C CA . PHE B 1 283 ? -14.360 37.566 44.918 1.00 36.04 283 PHE B CA 1
ATOM 5777 C C . PHE B 1 283 ? -15.649 38.094 45.515 1.00 34.94 283 PHE B C 1
ATOM 5778 O O . PHE B 1 283 ? -15.913 37.925 46.703 1.00 34.19 283 PHE B O 1
ATOM 5786 N N . VAL B 1 284 ? -16.456 38.731 44.680 1.00 33.94 284 VAL B N 1
ATOM 5787 C CA . VAL B 1 284 ? -17.719 39.276 45.133 1.00 34.15 284 VAL B CA 1
ATOM 5788 C C . VAL B 1 284 ? -18.569 38.211 45.820 1.00 34.65 284 VAL B C 1
ATOM 5789 O O . VAL B 1 284 ? -19.367 38.523 46.697 1.00 35.86 284 VAL B O 1
ATOM 5793 N N . HIS B 1 285 ? -18.386 36.956 45.421 1.00 34.77 285 HIS B N 1
ATOM 5794 C CA . HIS B 1 285 ? -19.108 35.827 46.000 1.00 34.68 285 HIS B CA 1
ATOM 5795 C C . HIS B 1 285 ? -18.174 34.626 46.093 1.00 34.28 285 HIS B C 1
ATOM 5796 O O . HIS B 1 285 ? -18.103 33.815 45.179 1.00 33.90 285 HIS B O 1
ATOM 5803 N N . PRO B 1 286 ? -17.444 34.499 47.203 1.00 32.45 286 PRO B N 1
ATOM 5804 C CA . PRO B 1 286 ? -16.509 33.385 47.405 1.00 33.07 286 PRO B CA 1
ATOM 5805 C C . PRO B 1 286 ? -17.150 32.030 47.099 1.00 33.13 286 PRO B C 1
ATOM 5806 O O . PRO B 1 286 ? -18.246 31.729 47.577 1.00 32.02 286 PRO B O 1
ATOM 5810 N N . THR B 1 287 ? -16.456 31.214 46.309 1.00 33.37 287 THR B N 1
ATOM 5811 C CA . THR B 1 287 ? -16.973 29.902 45.920 1.00 33.91 287 THR B CA 1
ATOM 5812 C C . THR B 1 287 ? -15.874 28.868 45.850 1.00 33.65 287 THR B C 1
ATOM 5813 O O . THR B 1 287 ? -14.708 29.210 45.804 1.00 34.59 287 THR B O 1
ATOM 5817 N N . SER B 1 288 ? -16.251 27.598 45.841 1.00 34.19 288 SER B N 1
ATOM 5818 C CA . SER B 1 288 ? -15.273 26.530 45.748 1.00 34.97 288 SER B CA 1
ATOM 5819 C C . SER B 1 288 ? -15.294 26.015 44.334 1.00 35.33 288 SER B C 1
ATOM 5820 O O . SER B 1 288 ? -14.584 25.075 43.989 1.00 36.99 288 SER B O 1
ATOM 5823 N N . ASN B 1 289 ? -16.127 26.639 43.520 1.00 34.98 289 ASN B N 1
ATOM 5824 C CA . ASN B 1 289 ? -16.280 26.246 42.141 1.00 35.29 289 ASN B CA 1
ATOM 5825 C C . ASN B 1 289 ? -15.293 26.991 41.269 1.00 36.90 289 ASN B C 1
ATOM 5826 O O . ASN B 1 289 ? -15.467 28.177 40.996 1.00 38.48 289 ASN B O 1
ATOM 5831 N N . LYS B 1 290 ? -14.259 26.291 40.821 1.00 37.15 290 LYS B N 1
ATOM 5832 C CA . LYS B 1 290 ? -13.243 26.919 39.989 1.00 37.39 290 LYS B CA 1
ATOM 5833 C C . LYS B 1 290 ? -13.830 27.676 38.802 1.00 36.31 290 LYS B C 1
ATOM 5834 O O . LYS B 1 290 ? -13.452 28.813 38.542 1.00 35.00 290 LYS B O 1
ATOM 5840 N N . GLN B 1 291 ? -14.755 27.045 38.088 1.00 35.53 291 GLN B N 1
ATOM 5841 C CA . GLN B 1 291 ? -15.341 27.665 36.919 1.00 34.88 291 GLN B CA 1
ATOM 5842 C C . GLN B 1 291 ? -16.087 28.944 37.239 1.00 33.46 291 GLN B C 1
ATOM 5843 O O . GLN B 1 291 ? -15.957 29.945 36.527 1.00 31.98 291 GLN B O 1
ATOM 5849 N N . LEU B 1 292 ? -16.859 28.924 38.317 1.00 32.52 292 LEU B N 1
ATOM 5850 C CA . LEU B 1 292 ? -17.603 30.111 38.728 1.00 31.47 292 LEU B CA 1
ATOM 5851 C C . LEU B 1 292 ? -16.662 31.215 39.214 1.00 30.44 292 LEU B C 1
ATOM 5852 O O . LEU B 1 292 ? -17.052 32.372 39.300 1.00 29.69 292 LEU B O 1
ATOM 5857 N N . CYS B 1 293 ? -15.429 30.847 39.551 1.00 31.21 293 CYS B N 1
ATOM 5858 C CA . CYS B 1 293 ? -14.436 31.818 39.988 1.00 31.31 293 CYS B CA 1
ATOM 5859 C C . CYS B 1 293 ? -13.925 32.533 38.760 1.00 30.51 293 CYS B C 1
ATOM 5860 O O . CYS B 1 293 ? -13.733 33.746 38.765 1.00 29.98 293 CYS B O 1
ATOM 5863 N N . PHE B 1 294 ? -13.685 31.763 37.706 1.00 30.25 294 PHE B N 1
ATOM 5864 C CA . PHE B 1 294 ? -13.225 32.355 36.481 1.00 30.21 294 PHE B CA 1
ATOM 5865 C C . PHE B 1 294 ? -14.259 33.342 35.991 1.00 29.44 294 PHE B C 1
ATOM 5866 O O . PHE B 1 294 ? -13.914 34.413 35.533 1.00 28.80 294 PHE B O 1
ATOM 5882 N N . GLN B 1 296 ? -16.262 35.154 37.687 1.00 28.47 296 GLN B N 1
ATOM 5883 C CA . GLN B 1 296 ? -16.157 36.370 38.481 1.00 25.13 296 GLN B CA 1
ATOM 5884 C C . GLN B 1 296 ? -14.962 37.213 38.051 1.00 24.71 296 GLN B C 1
ATOM 5885 O O . GLN B 1 296 ? -15.043 38.444 38.007 1.00 24.61 296 GLN B O 1
ATOM 5891 N N . HIS B 1 297 ? -13.863 36.546 37.710 1.00 23.59 297 HIS B N 1
ATOM 5892 C CA . HIS B 1 297 ? -12.681 37.248 37.242 1.00 21.32 297 HIS B CA 1
ATOM 5893 C C . HIS B 1 297 ? -12.965 37.944 35.908 1.00 20.87 297 HIS B C 1
ATOM 5894 O O . HIS B 1 297 ? -12.627 39.108 35.724 1.00 21.29 297 HIS B O 1
ATOM 5901 N N . ILE B 1 298 ? -13.549 37.196 34.974 1.00 21.14 298 ILE B N 1
ATOM 5902 C CA . ILE B 1 298 ? -13.868 37.713 33.654 1.00 21.22 298 ILE B CA 1
ATOM 5903 C C . ILE B 1 298 ? -14.803 38.916 33.751 1.00 22.88 298 ILE B C 1
ATOM 5904 O O . ILE B 1 298 ? -14.657 39.876 32.998 1.00 24.56 298 ILE B O 1
ATOM 5909 N N . ILE B 1 299 ? -15.746 38.882 34.683 1.00 24.45 299 ILE B N 1
ATOM 5910 C CA . ILE B 1 299 ? -16.659 40.004 34.847 1.00 28.23 299 ILE B CA 1
ATOM 5911 C C . ILE B 1 299 ? -15.932 41.262 35.333 1.00 29.01 299 ILE B C 1
ATOM 5912 O O . ILE B 1 299 ? -16.255 42.386 34.935 1.00 28.79 299 ILE B O 1
ATOM 5917 N N . GLU B 1 300 ? -14.940 41.043 36.187 1.00 30.45 300 GLU B N 1
ATOM 5918 C CA . GLU B 1 300 ? -14.103 42.079 36.793 1.00 30.53 300 GLU B CA 1
ATOM 5919 C C . GLU B 1 300 ? -13.113 42.781 35.847 1.00 29.58 300 GLU B C 1
ATOM 5920 O O . GLU B 1 300 ? -13.071 44.005 35.815 1.00 28.08 300 GLU B O 1
ATOM 5926 N N . THR B 1 301 ? -12.313 42.016 35.099 1.00 27.96 301 THR B N 1
ATOM 5927 C CA . THR B 1 301 ? -11.334 42.616 34.175 1.00 26.63 301 THR B CA 1
ATOM 5928 C C . THR B 1 301 ? -11.902 43.336 32.983 1.00 24.95 301 THR B C 1
ATOM 5929 O O . THR B 1 301 ? -11.205 44.125 32.372 1.00 26.43 301 THR B O 1
ATOM 5933 N N . LEU B 1 302 ? -13.139 43.046 32.620 1.00 22.98 302 LEU B N 1
ATOM 5934 C CA . LEU B 1 302 ? -13.710 43.695 31.462 1.00 21.56 302 LEU B CA 1
ATOM 5935 C C . LEU B 1 302 ? -13.944 45.194 31.642 1.00 21.04 302 LEU B C 1
ATOM 5936 O O . LEU B 1 302 ? -14.531 45.618 32.627 1.00 21.53 302 LEU B O 1
ATOM 5941 N N . HIS B 1 303 ? -13.465 45.996 30.695 1.00 20.38 303 HIS B N 1
ATOM 5942 C CA . HIS B 1 303 ? -13.693 47.426 30.758 1.00 20.70 303 HIS B CA 1
ATOM 5943 C C . HIS B 1 303 ? -15.192 47.602 30.574 1.00 22.01 303 HIS B C 1
ATOM 5944 O O . HIS B 1 303 ? -15.877 46.704 30.083 1.00 21.21 303 HIS B O 1
ATOM 5951 N N . PRO B 1 304 ? -15.724 48.766 30.968 1.00 22.44 304 PRO B N 1
ATOM 5952 C CA . PRO B 1 304 ? -17.154 49.001 30.797 1.00 21.77 304 PRO B CA 1
ATOM 5953 C C . PRO B 1 304 ? -17.421 48.915 29.293 1.00 22.18 304 PRO B C 1
ATOM 5954 O O . PRO B 1 304 ? -16.707 49.533 28.501 1.00 24.55 304 PRO B O 1
ATOM 5958 N N . GLY B 1 305 ? -18.433 48.156 28.897 1.00 19.69 305 GLY B N 1
ATOM 5959 C CA . GLY B 1 305 ? -18.724 48.029 27.486 1.00 17.77 305 GLY B CA 1
ATOM 5960 C C . GLY B 1 305 ? -17.964 46.863 26.876 1.00 16.96 305 GLY B C 1
ATOM 5961 O O . GLY B 1 305 ? -18.116 46.549 25.696 1.00 17.33 305 GLY B O 1
ATOM 5962 N N . GLY B 1 306 ? -17.136 46.219 27.683 1.00 16.14 306 GLY B N 1
ATOM 5963 C CA . GLY B 1 306 ? -16.386 45.087 27.189 1.00 17.28 306 GLY B CA 1
ATOM 5964 C C . GLY B 1 306 ? -17.304 43.959 26.741 1.00 16.96 306 GLY B C 1
ATOM 5965 O O . GLY B 1 306 ? -18.506 43.963 27.020 1.00 16.78 306 GLY B O 1
ATOM 5966 N N . ARG B 1 307 ? -16.731 42.991 26.034 1.00 17.20 307 ARG B N 1
ATOM 5967 C CA . ARG B 1 307 ? -17.490 41.857 25.555 1.00 18.54 307 ARG B CA 1
ATOM 5968 C C . ARG B 1 307 ? -16.695 40.586 25.726 1.00 17.94 307 ARG B C 1
ATOM 5969 O O . ARG B 1 307 ? -15.465 40.594 25.718 1.00 20.56 307 ARG B O 1
ATOM 5977 N N . ALA B 1 308 ? -17.403 39.482 25.904 1.00 19.37 308 ALA B N 1
ATOM 5978 C CA . ALA B 1 308 ? -16.733 38.219 26.106 1.00 19.41 308 ALA B CA 1
ATOM 5979 C C . ALA B 1 308 ? -17.553 37.045 25.601 1.00 18.53 308 ALA B C 1
ATOM 5980 O O . ALA B 1 308 ? -18.757 37.148 25.381 1.00 19.14 308 ALA B O 1
ATOM 5982 N N . ALA B 1 309 ? -16.854 35.934 25.412 1.00 19.58 309 ALA B N 1
ATOM 5983 C CA . ALA B 1 309 ? -17.412 34.664 24.974 1.00 19.32 309 ALA B CA 1
ATOM 5984 C C . ALA B 1 309 ? -16.652 33.682 25.853 1.00 20.09 309 ALA B C 1
ATOM 5985 O O . ALA B 1 309 ? -15.423 33.589 25.777 1.00 23.47 309 ALA B O 1
ATOM 5987 N N . VAL B 1 310 ? -17.376 32.971 26.704 1.00 20.41 310 VAL B N 1
ATOM 5988 C CA . VAL B 1 310 ? -16.742 32.024 27.599 1.00 20.95 310 VAL B CA 1
ATOM 5989 C C . VAL B 1 310 ? -17.338 30.629 27.481 1.00 19.34 310 VAL B C 1
ATOM 5990 O O . VAL B 1 310 ? -18.555 30.441 27.596 1.00 21.06 310 VAL B O 1
ATOM 5994 N N . VAL B 1 311 ? -16.465 29.653 27.239 1.00 18.99 311 VAL B N 1
ATOM 5995 C CA . VAL B 1 311 ? -16.872 28.258 27.136 1.00 18.25 311 VAL B CA 1
ATOM 5996 C C . VAL B 1 311 ? -17.014 27.734 28.548 1.00 19.94 311 VAL B C 1
ATOM 5997 O O . VAL B 1 311 ? -16.048 27.742 29.304 1.00 21.07 311 VAL B O 1
ATOM 6001 N N . VAL B 1 312 ? -18.208 27.264 28.898 1.00 21.25 312 VAL B N 1
ATOM 6002 C CA . VAL B 1 312 ? -18.446 26.742 30.240 1.00 22.99 312 VAL B CA 1
ATOM 6003 C C . VAL B 1 312 ? -19.208 25.408 30.289 1.00 22.94 312 VAL B C 1
ATOM 6004 O O . VAL B 1 312 ? -19.860 25.018 29.317 1.00 21.66 312 VAL B O 1
ATOM 6008 N N . PRO B 1 313 ? -19.110 24.686 31.424 1.00 22.59 313 PRO B N 1
ATOM 6009 C CA . PRO B 1 313 ? -19.783 23.400 31.624 1.00 26.56 313 PRO B CA 1
ATOM 6010 C C . PRO B 1 313 ? -21.222 23.628 32.066 1.00 28.19 313 PRO B C 1
ATOM 6011 O O . PRO B 1 313 ? -21.561 24.702 32.555 1.00 29.24 313 PRO B O 1
ATOM 6015 N N . ASP B 1 314 ? -22.063 22.613 31.931 1.00 30.74 314 ASP B N 1
ATOM 6016 C CA . ASP B 1 314 ? -23.449 22.759 32.335 1.00 32.91 314 ASP B CA 1
ATOM 6017 C C . ASP B 1 314 ? -23.594 23.191 33.789 1.00 33.30 314 ASP B C 1
ATOM 6018 O O . ASP B 1 314 ? -24.476 23.978 34.107 1.00 35.05 314 ASP B O 1
ATOM 6023 N N . ASN B 1 315 ? -22.723 22.704 34.666 1.00 33.53 315 ASN B N 1
ATOM 6024 C CA . ASN B 1 315 ? -22.802 23.041 36.093 1.00 35.75 315 ASN B CA 1
ATOM 6025 C C . ASN B 1 315 ? -22.967 24.536 36.368 1.00 34.39 315 ASN B C 1
ATOM 6026 O O . ASN B 1 315 ? -23.820 24.941 37.157 1.00 35.14 315 ASN B O 1
ATOM 6031 N N . VAL B 1 316 ? -22.142 25.343 35.713 1.00 32.96 316 VAL B N 1
ATOM 6032 C CA . VAL B 1 316 ? -22.161 26.796 35.841 1.00 31.74 316 VAL B CA 1
ATOM 6033 C C . VAL B 1 316 ? -23.559 27.362 35.613 1.00 31.48 316 VAL B C 1
ATOM 6034 O O . VAL B 1 316 ? -23.948 28.387 36.186 1.00 31.17 316 VAL B O 1
ATOM 6038 N N . LEU B 1 317 ? -24.314 26.689 34.759 1.00 31.22 317 LEU B N 1
ATOM 6039 C CA . LEU B 1 317 ? -25.657 27.140 34.438 1.00 31.16 317 LEU B CA 1
ATOM 6040 C C . LEU B 1 317 ? -26.705 26.744 35.463 1.00 31.82 317 LEU B C 1
ATOM 6041 O O . LEU B 1 317 ? -27.603 27.532 35.750 1.00 31.67 317 LEU B O 1
ATOM 6046 N N . PHE B 1 318 ? -26.586 25.536 36.018 1.00 32.79 318 PHE B N 1
ATOM 6047 C CA . PHE B 1 318 ? -27.577 25.046 36.973 1.00 33.56 318 PHE B CA 1
ATOM 6048 C C . PHE B 1 318 ? -27.192 24.981 38.444 1.00 34.69 318 PHE B C 1
ATOM 6049 O O . PHE B 1 318 ? -28.070 24.995 39.304 1.00 34.80 318 PHE B O 1
ATOM 6057 N N . GLU B 1 319 ? -25.899 24.918 38.740 1.00 36.07 319 GLU B N 1
ATOM 6058 C CA . GLU B 1 319 ? -25.452 24.846 40.128 1.00 38.88 319 GLU B CA 1
ATOM 6059 C C . GLU B 1 319 ? -26.218 25.798 41.033 1.00 39.66 319 GLU B C 1
ATOM 6060 O O . GLU B 1 319 ? -26.558 26.905 40.631 1.00 42.22 319 GLU B O 1
ATOM 6066 N N . GLY B 1 320 ? -26.489 25.373 42.259 1.00 39.45 320 GLY B N 1
ATOM 6067 C CA . GLY B 1 320 ? -27.215 26.232 43.178 1.00 39.41 320 GLY B CA 1
ATOM 6068 C C . GLY B 1 320 ? -26.297 26.873 44.200 1.00 40.13 320 GLY B C 1
ATOM 6069 O O . GLY B 1 320 ? -25.094 27.004 43.965 1.00 40.45 320 GLY B O 1
ATOM 6070 N N . GLY B 1 321 ? -26.858 27.269 45.339 1.00 40.53 321 GLY B N 1
ATOM 6071 C CA . GLY B 1 321 ? -26.056 27.895 46.381 1.00 40.23 321 GLY B CA 1
ATOM 6072 C C . GLY B 1 321 ? -25.425 29.192 45.910 1.00 39.51 321 GLY B C 1
ATOM 6073 O O . GLY B 1 321 ? -26.125 30.118 45.489 1.00 38.86 321 GLY B O 1
ATOM 6074 N N . LYS B 1 322 ? -24.101 29.271 45.978 1.00 39.30 322 LYS B N 1
ATOM 6075 C CA . LYS B 1 322 ? -23.417 30.475 45.537 1.00 38.95 322 LYS B CA 1
ATOM 6076 C C . LYS B 1 322 ? -23.555 30.592 44.026 1.00 38.54 322 LYS B C 1
ATOM 6077 O O . LYS B 1 322 ? -23.491 31.687 43.471 1.00 40.49 322 LYS B O 1
ATOM 6083 N N . GLY B 1 323 ? -23.757 29.456 43.366 1.00 36.99 323 GLY B N 1
ATOM 6084 C CA . GLY B 1 323 ? -23.910 29.455 41.921 1.00 34.66 323 GLY B CA 1
ATOM 6085 C C . GLY B 1 323 ? -25.044 30.345 41.447 1.00 33.93 323 GLY B C 1
ATOM 6086 O O . GLY B 1 323 ? -24.958 30.977 40.399 1.00 34.00 323 GLY B O 1
ATOM 6087 N N . THR B 1 324 ? -26.115 30.391 42.227 1.00 33.62 324 THR B N 1
ATOM 6088 C CA . THR B 1 324 ? -27.267 31.205 41.895 1.00 32.98 324 THR B CA 1
ATOM 6089 C C . THR B 1 324 ? -26.946 32.677 42.090 1.00 33.34 324 THR B C 1
ATOM 6090 O O . THR B 1 324 ? -27.393 33.520 41.323 1.00 33.48 324 THR B O 1
ATOM 6094 N N . ASP B 1 325 ? -26.170 32.978 43.127 1.00 34.24 325 ASP B N 1
ATOM 6095 C CA . ASP B 1 325 ? -25.785 34.351 43.436 1.00 33.75 325 ASP B CA 1
ATOM 6096 C C . ASP B 1 325 ? -24.894 34.921 42.353 1.00 32.73 325 ASP B C 1
ATOM 6097 O O . ASP B 1 325 ? -25.084 36.049 41.924 1.00 33.22 325 ASP B O 1
ATOM 6102 N N . ILE B 1 326 ? -23.910 34.139 41.927 1.00 30.69 326 ILE B N 1
ATOM 6103 C CA . ILE B 1 326 ? -22.975 34.570 40.896 1.00 27.37 326 ILE B CA 1
ATOM 6104 C C . ILE B 1 326 ? -23.656 34.714 39.533 1.00 27.06 326 ILE B C 1
ATOM 6105 O O . ILE B 1 326 ? -23.272 35.551 38.730 1.00 27.03 326 ILE B O 1
ATOM 6110 N N . ARG B 1 327 ? -24.670 33.899 39.281 1.00 26.41 327 ARG B N 1
ATOM 6111 C CA . ARG B 1 327 ? -25.375 33.935 38.014 1.00 25.90 327 ARG B CA 1
ATOM 6112 C C . ARG B 1 327 ? -26.248 35.168 37.973 1.00 26.22 327 ARG B C 1
ATOM 6113 O O . ARG B 1 327 ? -26.478 35.740 36.914 1.00 26.36 327 ARG B O 1
ATOM 6121 N N . ARG B 1 328 ? -26.741 35.570 39.140 1.00 27.67 328 ARG B N 1
ATOM 6122 C CA . ARG B 1 328 ? -27.578 36.766 39.259 1.00 30.21 328 ARG B CA 1
ATOM 6123 C C . ARG B 1 328 ? -26.682 38.001 39.169 1.00 30.39 328 ARG B C 1
ATOM 6124 O O . ARG B 1 328 ? -27.100 39.063 38.709 1.00 28.91 328 ARG B O 1
ATOM 6132 N N . ASP B 1 329 ? -25.445 37.839 39.628 1.00 31.30 329 ASP B N 1
ATOM 6133 C CA . ASP B 1 329 ? -24.460 38.903 39.610 1.00 31.81 329 ASP B CA 1
ATOM 6134 C C . ASP B 1 329 ? -24.086 39.132 38.153 1.00 30.41 329 ASP B C 1
ATOM 6135 O O . ASP B 1 329 ? -24.012 40.268 37.692 1.00 29.39 329 ASP B O 1
ATOM 6140 N N . LEU B 1 330 ? -23.866 38.044 37.424 1.00 29.47 330 LEU B N 1
ATOM 6141 C CA . LEU B 1 330 ? -23.506 38.140 36.017 1.00 28.85 330 LEU B CA 1
ATOM 6142 C C . LEU B 1 330 ? -24.589 38.873 35.223 1.00 30.60 330 LEU B C 1
ATOM 6143 O O . LEU B 1 330 ? -24.288 39.799 34.473 1.00 28.97 330 LEU B O 1
ATOM 6156 N N . ASP B 1 332 ? -26.613 40.875 36.284 1.00 27.90 332 ASP B N 1
ATOM 6157 C CA . ASP B 1 332 ? -26.833 42.214 36.799 1.00 26.94 332 ASP B CA 1
ATOM 6158 C C . ASP B 1 332 ? -25.777 43.135 36.198 1.00 26.95 332 ASP B C 1
ATOM 6159 O O . ASP B 1 332 ? -26.099 44.120 35.545 1.00 27.06 332 ASP B O 1
ATOM 6164 N N . LYS B 1 333 ? -24.514 42.778 36.411 1.00 24.90 333 LYS B N 1
ATOM 6165 C CA . LYS B 1 333 ? -23.388 43.555 35.939 1.00 23.27 333 LYS B CA 1
ATOM 6166 C C . LYS B 1 333 ? -23.109 43.467 34.446 1.00 23.05 333 LYS B C 1
ATOM 6167 O O . LYS B 1 333 ? -22.427 44.339 33.875 1.00 23.66 333 LYS B O 1
ATOM 6173 N N . CYS B 1 334 ? -23.634 42.414 33.822 1.00 22.67 334 CYS B N 1
ATOM 6174 C CA . CYS B 1 334 ? -23.440 42.162 32.392 1.00 24.13 334 CYS B CA 1
ATOM 6175 C C . CYS B 1 334 ? -24.738 41.936 31.672 1.00 21.11 334 CYS B C 1
ATOM 6176 O O . CYS B 1 334 ? -25.754 41.589 32.263 1.00 21.76 334 CYS B O 1
ATOM 6179 N N . HIS B 1 335 ? -24.670 42.115 30.370 1.00 21.14 335 HIS B N 1
ATOM 6180 C CA . HIS B 1 335 ? -25.809 41.924 29.518 1.00 22.32 335 HIS B CA 1
ATOM 6181 C C . HIS B 1 335 ? -25.607 40.622 28.749 1.00 23.23 335 HIS B C 1
ATOM 6182 O O . HIS B 1 335 ? -25.074 40.620 27.632 1.00 24.07 335 HIS B O 1
ATOM 6189 N N . LEU B 1 336 ? -25.993 39.509 29.379 1.00 23.43 336 LEU B N 1
ATOM 6190 C CA . LEU B 1 336 ? -25.880 38.178 28.773 1.00 22.50 336 LEU B CA 1
ATOM 6191 C C . LEU B 1 336 ? -26.957 38.142 27.723 1.00 22.45 336 LEU B C 1
ATOM 6192 O O . LEU B 1 336 ? -28.144 38.260 28.030 1.00 24.53 336 LEU B O 1
ATOM 6197 N N . HIS B 1 337 ? -26.561 37.974 26.475 1.00 21.89 337 HIS B N 1
ATOM 6198 C CA . HIS B 1 337 ? -27.552 37.967 25.419 1.00 21.17 337 HIS B CA 1
ATOM 6199 C C . HIS B 1 337 ? -27.675 36.659 24.658 1.00 20.95 337 HIS B C 1
ATOM 6200 O O . HIS B 1 337 ? -28.731 36.367 24.092 1.00 21.82 337 HIS B O 1
ATOM 6207 N N . THR B 1 338 ? -26.610 35.867 24.648 1.00 19.45 338 THR B N 1
ATOM 6208 C CA . THR B 1 338 ? -26.646 34.634 23.897 1.00 19.45 338 THR B CA 1
ATOM 6209 C C . THR B 1 338 ? -25.999 33.451 24.593 1.00 19.97 338 THR B C 1
ATOM 6210 O O . THR B 1 338 ? -24.952 33.581 25.224 1.00 21.04 338 THR B O 1
ATOM 6214 N N . ILE B 1 339 ? -26.648 32.296 24.490 1.00 18.89 339 ILE B N 1
ATOM 6215 C CA . ILE B 1 339 ? -26.126 31.077 25.072 1.00 19.08 339 ILE B CA 1
ATOM 6216 C C . ILE B 1 339 ? -26.154 29.969 24.032 1.00 18.79 339 ILE B C 1
ATOM 6217 O O . ILE B 1 339 ? -27.209 29.623 23.510 1.00 20.09 339 ILE B O 1
ATOM 6222 N N . LEU B 1 340 ? -24.979 29.434 23.722 1.00 18.65 340 LEU B N 1
ATOM 6223 C CA . LEU B 1 340 ? -24.845 28.349 22.760 1.00 18.49 340 LEU B CA 1
ATOM 6224 C C . LEU B 1 340 ? -24.575 27.046 23.507 1.00 19.79 340 LEU B C 1
ATOM 6225 O O . LEU B 1 340 ? -23.559 26.911 24.199 1.00 19.76 340 LEU B O 1
ATOM 6230 N N . ARG B 1 341 ? -25.487 26.090 23.378 1.00 22.00 341 ARG B N 1
ATOM 6231 C CA . ARG B 1 341 ? -25.328 24.786 24.038 1.00 23.68 341 ARG B CA 1
ATOM 6232 C C . ARG B 1 341 ? -24.652 23.850 23.046 1.00 23.95 341 ARG B C 1
ATOM 6233 O O . ARG B 1 341 ? -25.271 23.407 22.091 1.00 23.24 341 ARG B O 1
ATOM 6241 N N . LEU B 1 342 ? -23.382 23.557 23.289 1.00 24.93 342 LEU B N 1
ATOM 6242 C CA . LEU B 1 342 ? -22.589 22.717 22.409 1.00 26.51 342 LEU B CA 1
ATOM 6243 C C . LEU B 1 342 ? -22.947 21.238 22.431 1.00 28.90 342 LEU B C 1
ATOM 6244 O O . LEU B 1 342 ? -23.555 20.750 23.377 1.00 29.86 342 LEU B O 1
ATOM 6249 N N . PRO B 1 343 ? -22.584 20.504 21.362 1.00 32.86 343 PRO B N 1
ATOM 6250 C CA . PRO B 1 343 ? -22.868 19.067 21.272 1.00 34.55 343 PRO B CA 1
ATOM 6251 C C . PRO B 1 343 ? -21.942 18.310 22.222 1.00 36.45 343 PRO B C 1
ATOM 6252 O O . PRO B 1 343 ? -21.223 18.908 23.023 1.00 39.00 343 PRO B O 1
ATOM 6256 N N . THR B 1 344 ? -21.950 16.989 22.124 1.00 38.53 344 THR B N 1
ATOM 6257 C CA . THR B 1 344 ? -21.071 16.188 22.955 1.00 39.19 344 THR B CA 1
ATOM 6258 C C . THR B 1 344 ? -20.117 15.429 22.054 1.00 39.97 344 THR B C 1
ATOM 6259 O O . THR B 1 344 ? -20.418 15.169 20.883 1.00 40.91 344 THR B O 1
ATOM 6263 N N . GLY B 1 345 ? -18.950 15.101 22.598 1.00 40.26 345 GLY B N 1
ATOM 6264 C CA . GLY B 1 345 ? -17.957 14.368 21.838 1.00 40.30 345 GLY B CA 1
ATOM 6265 C C . GLY B 1 345 ? -17.114 15.221 20.916 1.00 41.41 345 GLY B C 1
ATOM 6266 O O . GLY B 1 345 ? -16.477 14.688 20.006 1.00 41.89 345 GLY B O 1
ATOM 6267 N N . ILE B 1 346 ? -17.111 16.536 21.138 1.00 42.56 346 ILE B N 1
ATOM 6268 C CA . ILE B 1 346 ? -16.316 17.446 20.320 1.00 43.08 346 ILE B CA 1
ATOM 6269 C C . ILE B 1 346 ? -15.051 17.774 21.080 1.00 44.17 346 ILE B C 1
ATOM 6270 O O . ILE B 1 346 ? -14.130 18.367 20.532 1.00 43.48 346 ILE B O 1
ATOM 6275 N N . PHE B 1 347 ? -15.022 17.395 22.353 1.00 47.25 347 PHE B N 1
ATOM 6276 C CA . PHE B 1 347 ? -13.850 17.628 23.192 1.00 51.92 347 PHE B CA 1
ATOM 6277 C C . PHE B 1 347 ? -13.103 16.325 23.424 1.00 55.80 347 PHE B C 1
ATOM 6278 O O . PHE B 1 347 ? -13.715 15.255 23.500 1.00 56.03 347 PHE B O 1
ATOM 6286 N N . TYR B 1 348 ? -11.780 16.420 23.547 1.00 60.35 348 TYR B N 1
ATOM 6287 C CA . TYR B 1 348 ? -10.952 15.247 23.782 1.00 64.30 348 TYR B CA 1
ATOM 6288 C C . TYR B 1 348 ? -11.488 14.471 24.970 1.00 65.50 348 TYR B C 1
ATOM 6289 O O . TYR B 1 348 ? -11.230 13.279 25.096 1.00 66.60 348 TYR B O 1
ATOM 6298 N N . ALA B 1 349 ? -12.239 15.149 25.837 1.00 66.73 349 ALA B N 1
ATOM 6299 C CA . ALA B 1 349 ? -12.850 14.489 26.984 1.00 68.13 349 ALA B CA 1
ATOM 6300 C C . ALA B 1 349 ? -13.964 13.634 26.377 1.00 69.32 349 ALA B C 1
ATOM 6301 O O . ALA B 1 349 ? -13.713 12.872 25.443 1.00 69.56 349 ALA B O 1
ATOM 6303 N N . GLN B 1 350 ? -15.192 13.758 26.870 1.00 70.48 350 GLN B N 1
ATOM 6304 C CA . GLN B 1 350 ? -16.279 12.963 26.300 1.00 71.48 350 GLN B CA 1
ATOM 6305 C C . GLN B 1 350 ? -17.637 13.298 26.915 1.00 70.93 350 GLN B C 1
ATOM 6306 O O . GLN B 1 350 ? -18.467 13.976 26.297 1.00 70.51 350 GLN B O 1
ATOM 6312 N N . GLY B 1 351 ? -17.851 12.813 28.136 1.00 69.56 351 GLY B N 1
ATOM 6313 C CA . GLY B 1 351 ? -19.106 13.046 28.825 1.00 66.82 351 GLY B CA 1
ATOM 6314 C C . GLY B 1 351 ? -19.174 14.400 29.499 1.00 64.09 351 GLY B C 1
ATOM 6315 O O . GLY B 1 351 ? -19.546 14.507 30.671 1.00 64.96 351 GLY B O 1
ATOM 6316 N N . VAL B 1 352 ? -18.807 15.438 28.759 1.00 60.47 352 VAL B N 1
ATOM 6317 C CA . VAL B 1 352 ? -18.838 16.790 29.292 1.00 56.76 352 VAL B CA 1
ATOM 6318 C C . VAL B 1 352 ? -19.773 17.662 28.485 1.00 53.09 352 VAL B C 1
ATOM 6319 O O . VAL B 1 352 ? -19.594 17.839 27.282 1.00 53.80 352 VAL B O 1
ATOM 6323 N N . LYS B 1 353 ? -20.785 18.192 29.156 1.00 48.06 353 LYS B N 1
ATOM 6324 C CA . LYS B 1 353 ? -21.747 19.058 28.508 1.00 44.15 353 LYS B CA 1
ATOM 6325 C C . LYS B 1 353 ? -21.193 20.476 28.595 1.00 40.70 353 LYS B C 1
ATOM 6326 O O . LYS B 1 353 ? -20.939 20.994 29.682 1.00 39.98 353 LYS B O 1
ATOM 6332 N N . THR B 1 354 ? -21.005 21.109 27.447 1.00 35.92 354 THR B N 1
ATOM 6333 C CA . THR B 1 354 ? -20.439 22.439 27.437 1.00 31.07 354 THR B CA 1
ATOM 6334 C C . THR B 1 354 ? -21.282 23.457 26.719 1.00 28.63 354 THR B C 1
ATOM 6335 O O . THR B 1 354 ? -22.090 23.119 25.855 1.00 28.16 354 THR B O 1
ATOM 6339 N N . ASN B 1 355 ? -21.092 24.718 27.089 1.00 24.88 355 ASN B N 1
ATOM 6340 C CA . ASN B 1 355 ? -21.830 25.800 26.447 1.00 21.89 355 ASN B CA 1
ATOM 6341 C C . ASN B 1 355 ? -20.888 26.971 26.225 1.00 19.81 355 ASN B C 1
ATOM 6342 O O . ASN B 1 355 ? -19.723 26.943 26.620 1.00 19.62 355 ASN B O 1
ATOM 6347 N N . VAL B 1 356 ? -21.398 27.994 25.561 1.00 17.56 356 VAL B N 1
ATOM 6348 C CA . VAL B 1 356 ? -20.629 29.199 25.310 1.00 15.76 356 VAL B CA 1
ATOM 6349 C C . VAL B 1 356 ? -21.532 30.361 25.662 1.00 14.29 356 VAL B C 1
ATOM 6350 O O . VAL B 1 356 ? -22.584 30.518 25.058 1.00 15.01 356 VAL B O 1
ATOM 6354 N N . LEU B 1 357 ? -21.146 31.155 26.652 1.00 13.00 357 LEU B N 1
ATOM 6355 C CA . LEU B 1 357 ? -21.942 32.314 27.026 1.00 13.84 357 LEU B CA 1
ATOM 6356 C C . LEU B 1 357 ? -21.371 33.549 26.326 1.00 12.83 357 LEU B C 1
ATOM 6357 O O . LEU B 1 357 ? -20.159 33.761 26.292 1.00 14.39 357 LEU B O 1
ATOM 6362 N N . PHE B 1 358 ? -22.254 34.360 25.773 1.00 13.37 358 PHE B N 1
ATOM 6363 C CA . PHE B 1 358 ? -21.853 35.581 25.103 1.00 14.63 358 PHE B CA 1
ATOM 6364 C C . PHE B 1 358 ? -22.503 36.739 25.842 1.00 14.79 358 PHE B C 1
ATOM 6365 O O . PHE B 1 358 ? -23.723 36.779 25.994 1.00 16.93 358 PHE B O 1
ATOM 6373 N N . PHE B 1 359 ? -21.698 37.688 26.300 1.00 16.08 359 PHE B N 1
ATOM 6374 C CA . PHE B 1 359 ? -22.253 38.815 27.048 1.00 17.30 359 PHE B CA 1
ATOM 6375 C C . PHE B 1 359 ? -21.362 40.035 27.013 1.00 17.59 359 PHE B C 1
ATOM 6376 O O . PHE B 1 359 ? -20.174 39.951 26.710 1.00 15.71 359 PHE B O 1
ATOM 6384 N N . THR B 1 360 ? -21.965 41.158 27.376 1.00 18.61 360 THR B N 1
ATOM 6385 C CA . THR B 1 360 ? -21.308 42.454 27.394 1.00 19.82 360 THR B CA 1
ATOM 6386 C C . THR B 1 360 ? -21.238 43.016 28.818 1.00 20.17 360 THR B C 1
ATOM 6387 O O . THR B 1 360 ? -22.169 42.837 29.603 1.00 21.18 360 THR B O 1
ATOM 6391 N N . LYS B 1 361 ? -20.129 43.673 29.152 1.00 19.45 361 LYS B N 1
ATOM 6392 C CA . LYS B 1 361 ? -19.965 44.294 30.466 1.00 19.79 361 LYS B CA 1
ATOM 6393 C C . LYS B 1 361 ? -20.855 45.549 30.452 1.00 20.95 361 LYS B C 1
ATOM 6394 O O . LYS B 1 361 ? -20.581 46.504 29.724 1.00 21.70 361 LYS B O 1
ATOM 6400 N N . GLY B 1 362 ? -21.919 45.552 31.250 1.00 21.46 362 GLY B N 1
ATOM 6401 C CA . GLY B 1 362 ? -22.818 46.690 31.244 1.00 20.88 362 GLY B CA 1
ATOM 6402 C C . GLY B 1 362 ? -23.632 46.578 29.969 1.00 21.72 362 GLY B C 1
ATOM 6403 O O . GLY B 1 362 ? -23.911 45.470 29.516 1.00 21.84 362 GLY B O 1
ATOM 6404 N N . THR B 1 363 ? -24.030 47.702 29.382 1.00 23.48 363 THR B N 1
ATOM 6405 C CA . THR B 1 363 ? -24.780 47.647 28.133 1.00 25.26 363 THR B CA 1
ATOM 6406 C C . THR B 1 363 ? -24.160 48.623 27.140 1.00 24.52 363 THR B C 1
ATOM 6407 O O . THR B 1 363 ? -23.451 49.545 27.529 1.00 26.75 363 THR B O 1
ATOM 6411 N N . VAL B 1 364 ? -24.402 48.405 25.858 1.00 25.95 364 VAL B N 1
ATOM 6412 C CA . VAL B 1 364 ? -23.855 49.287 24.855 1.00 28.85 364 VAL B CA 1
ATOM 6413 C C . VAL B 1 364 ? -24.292 50.721 25.141 1.00 30.34 364 VAL B C 1
ATOM 6414 O O . VAL B 1 364 ? -23.478 51.654 25.089 1.00 33.34 364 VAL B O 1
ATOM 6418 N N . ALA B 1 365 ? -25.560 50.893 25.488 1.00 30.07 365 ALA B N 1
ATOM 6419 C CA . ALA B 1 365 ? -26.084 52.218 25.790 1.00 30.78 365 ALA B CA 1
ATOM 6420 C C . ALA B 1 365 ? -25.536 52.826 27.084 1.00 31.58 365 ALA B C 1
ATOM 6421 O O . ALA B 1 365 ? -25.290 54.031 27.150 1.00 32.94 365 ALA B O 1
ATOM 6423 N N . ASN B 1 366 ? -25.349 51.992 28.102 1.00 31.62 366 ASN B N 1
ATOM 6424 C CA . ASN B 1 366 ? -24.830 52.446 29.383 1.00 32.20 366 ASN B CA 1
ATOM 6425 C C . ASN B 1 366 ? -23.745 51.499 29.839 1.00 30.36 366 ASN B C 1
ATOM 6426 O O . ASN B 1 366 ? -23.994 50.575 30.613 1.00 31.49 366 ASN B O 1
ATOM 6431 N N . PRO B 1 367 ? -22.518 51.721 29.350 1.00 28.69 367 PRO B N 1
ATOM 6432 C CA . PRO B 1 367 ? -21.329 50.928 29.653 1.00 28.60 367 PRO B CA 1
ATOM 6433 C C . PRO B 1 367 ? -21.049 50.775 31.132 1.00 28.39 367 PRO B C 1
ATOM 6434 O O . PRO B 1 367 ? -20.255 49.925 31.531 1.00 31.10 367 PRO B O 1
ATOM 6438 N N . ASN B 1 368 ? -21.692 51.581 31.963 1.00 26.44 368 ASN B N 1
ATOM 6439 C CA . ASN B 1 368 ? -21.418 51.480 33.381 1.00 24.71 368 ASN B CA 1
ATOM 6440 C C . ASN B 1 368 ? -22.531 50.949 34.230 1.00 24.06 368 ASN B C 1
ATOM 6441 O O . ASN B 1 368 ? -22.395 50.867 35.450 1.00 25.42 368 ASN B O 1
ATOM 6446 N N . GLN B 1 369 ? -23.625 50.573 33.592 1.00 24.06 369 GLN B N 1
ATOM 6447 C CA . GLN B 1 369 ? -24.763 50.056 34.322 1.00 27.22 369 GLN B CA 1
ATOM 6448 C C . GLN B 1 369 ? -24.372 48.911 35.261 1.00 29.92 369 GLN B C 1
ATOM 6449 O O . GLN B 1 369 ? -23.679 47.968 34.875 1.00 29.36 369 GLN B O 1
ATOM 6455 N N . ASP B 1 370 ? -24.836 49.014 36.502 1.00 33.91 370 ASP B N 1
ATOM 6456 C CA . ASP B 1 370 ? -24.543 48.046 37.553 1.00 35.37 370 ASP B CA 1
ATOM 6457 C C . ASP B 1 370 ? -25.591 46.971 37.746 1.00 35.66 370 ASP B C 1
ATOM 6458 O O . ASP B 1 370 ? -25.298 45.914 38.311 1.00 36.96 370 ASP B O 1
ATOM 6463 N N . LYS B 1 371 ? -26.810 47.250 37.295 1.00 34.68 371 LYS B N 1
ATOM 6464 C CA . LYS B 1 371 ? -27.896 46.325 37.497 1.00 33.89 371 LYS B CA 1
ATOM 6465 C C . LYS B 1 371 ? -28.858 46.196 36.339 1.00 33.14 371 LYS B C 1
ATOM 6466 O O . LYS B 1 371 ? -28.910 47.041 35.454 1.00 33.83 371 LYS B O 1
ATOM 6472 N N . ASN B 1 372 ? -29.621 45.114 36.358 1.00 32.86 372 ASN B N 1
ATOM 6473 C CA . ASN B 1 372 ? -30.624 44.842 35.338 1.00 32.75 372 ASN B CA 1
ATOM 6474 C C . ASN B 1 372 ? -30.133 44.968 33.913 1.00 32.81 372 ASN B C 1
ATOM 6475 O O . ASN B 1 372 ? -30.897 45.343 33.026 1.00 34.21 372 ASN B O 1
ATOM 6480 N N . CYS B 1 373 ? -28.873 44.623 33.682 1.00 32.09 373 CYS B N 1
ATOM 6481 C CA . CYS B 1 373 ? -28.306 44.711 32.347 1.00 31.60 373 CYS B CA 1
ATOM 6482 C C . CYS B 1 373 ? -28.888 43.694 31.392 1.00 30.24 373 CYS B C 1
ATOM 6483 O O . CYS B 1 373 ? -29.089 43.978 30.211 1.00 30.75 373 CYS B O 1
ATOM 6486 N N . THR B 1 374 ? -29.154 42.505 31.908 1.00 29.91 374 THR B N 1
ATOM 6487 C CA . THR B 1 374 ? -29.702 41.446 31.092 1.00 31.64 374 THR B CA 1
ATOM 6488 C C . THR B 1 374 ? -31.205 41.566 31.012 1.00 33.84 374 THR B C 1
ATOM 6489 O O . THR B 1 374 ? -31.864 41.790 32.023 1.00 36.42 374 THR B O 1
ATOM 6493 N N . ASP B 1 375 ? -31.739 41.432 29.804 1.00 37.20 375 ASP B N 1
ATOM 6494 C CA . ASP B 1 375 ? -33.175 41.487 29.583 1.00 40.50 375 ASP B CA 1
ATOM 6495 C C . ASP B 1 375 ? -33.639 40.228 28.830 1.00 40.55 375 ASP B C 1
ATOM 6496 O O . ASP B 1 375 ? -34.359 39.402 29.382 1.00 42.50 375 ASP B O 1
ATOM 6501 N N . ASP B 1 376 ? -33.229 40.077 27.581 1.00 39.65 376 ASP B N 1
ATOM 6502 C CA . ASP B 1 376 ? -33.602 38.906 26.813 1.00 39.11 376 ASP B CA 1
ATOM 6503 C C . ASP B 1 376 ? -32.406 38.025 26.545 1.00 37.74 376 ASP B C 1
ATOM 6504 O O . ASP B 1 376 ? -31.370 38.504 26.078 1.00 39.81 376 ASP B O 1
ATOM 6509 N N . VAL B 1 377 ? -32.541 36.735 26.829 1.00 34.69 377 VAL B N 1
ATOM 6510 C CA . VAL B 1 377 ? -31.444 35.811 26.583 1.00 31.69 377 VAL B CA 1
ATOM 6511 C C . VAL B 1 377 ? -31.827 34.855 25.469 1.00 28.88 377 VAL B C 1
ATOM 6512 O O . VAL B 1 377 ? -32.859 34.197 25.544 1.00 27.40 377 VAL B O 1
ATOM 6516 N N . TRP B 1 378 ? -30.988 34.799 24.433 1.00 27.85 378 TRP B N 1
ATOM 6517 C CA . TRP B 1 378 ? -31.193 33.898 23.300 1.00 27.35 378 TRP B CA 1
ATOM 6518 C C . TRP B 1 378 ? -30.371 32.643 23.481 1.00 25.55 378 TRP B C 1
ATOM 6519 O O . TRP B 1 378 ? -29.182 32.714 23.764 1.00 25.78 378 TRP B O 1
ATOM 6530 N N . VAL B 1 379 ? -31.012 31.496 23.303 1.00 25.37 379 VAL B N 1
ATOM 6531 C CA . VAL B 1 379 ? -30.341 30.215 23.451 1.00 26.42 379 VAL B CA 1
ATOM 6532 C C . VAL B 1 379 ? -30.404 29.428 22.141 1.00 27.22 379 VAL B C 1
ATOM 6533 O O . VAL B 1 379 ? -31.441 29.397 21.469 1.00 28.47 379 VAL B O 1
ATOM 6537 N N . TYR B 1 380 ? -29.289 28.807 21.770 1.00 28.04 380 TYR B N 1
ATOM 6538 C CA . TYR B 1 380 ? -29.242 28.001 20.552 1.00 28.61 380 TYR B CA 1
ATOM 6539 C C . TYR B 1 380 ? -28.884 26.562 20.900 1.00 27.48 380 TYR B C 1
ATOM 6540 O O . TYR B 1 380 ? -27.757 26.282 21.282 1.00 28.72 380 TYR B O 1
ATOM 6549 N N . ASP B 1 381 ? -29.842 25.656 20.750 1.00 27.18 381 ASP B N 1
ATOM 6550 C CA . ASP B 1 381 ? -29.627 24.251 21.051 1.00 27.76 381 ASP B CA 1
ATOM 6551 C C . ASP B 1 381 ? -28.914 23.556 19.908 1.00 28.66 381 ASP B C 1
ATOM 6552 O O . ASP B 1 381 ? -29.542 23.192 18.925 1.00 30.72 381 ASP B O 1
ATOM 6557 N N . LEU B 1 382 ? -27.605 23.375 20.031 1.00 28.45 382 LEU B N 1
ATOM 6558 C CA . LEU B 1 382 ? -26.851 22.686 18.999 1.00 28.52 382 LEU B CA 1
ATOM 6559 C C . LEU B 1 382 ? -26.366 21.350 19.586 1.00 29.28 382 LEU B C 1
ATOM 6560 O O . LEU B 1 382 ? -25.374 20.784 19.127 1.00 28.72 382 LEU B O 1
ATOM 6565 N N . ARG B 1 383 ? -27.069 20.859 20.609 1.00 29.45 383 ARG B N 1
ATOM 6566 C CA . ARG B 1 383 ? -26.699 19.611 21.277 1.00 30.01 383 ARG B CA 1
ATOM 6567 C C . ARG B 1 383 ? -27.692 18.456 21.107 1.00 31.26 383 ARG B C 1
ATOM 6568 O O . ARG B 1 383 ? -27.351 17.404 20.561 1.00 31.25 383 ARG B O 1
ATOM 6576 N N . THR B 1 384 ? -28.921 18.643 21.577 1.00 32.67 384 THR B N 1
ATOM 6577 C CA . THR B 1 384 ? -29.891 17.569 21.481 1.00 33.58 384 THR B CA 1
ATOM 6578 C C . THR B 1 384 ? -30.189 17.188 20.040 1.00 34.84 384 THR B C 1
ATOM 6579 O O . THR B 1 384 ? -30.303 18.042 19.157 1.00 34.28 384 THR B O 1
ATOM 6583 N N . ASN B 1 385 ? -30.264 15.878 19.817 1.00 35.86 385 ASN B N 1
ATOM 6584 C CA . ASN B 1 385 ? -30.563 15.323 18.511 1.00 36.58 385 ASN B CA 1
ATOM 6585 C C . ASN B 1 385 ? -29.534 15.728 17.467 1.00 37.30 385 ASN B C 1
ATOM 6586 O O . ASN B 1 385 ? -29.883 16.187 16.387 1.00 37.20 385 ASN B O 1
ATOM 6599 N N . PRO B 1 387 ? -25.738 14.652 15.377 1.00 44.28 387 PRO B N 1
ATOM 6600 C CA . PRO B 1 387 ? -24.962 13.505 14.902 1.00 46.93 387 PRO B CA 1
ATOM 6601 C C . PRO B 1 387 ? -23.796 13.187 15.826 1.00 49.10 387 PRO B C 1
ATOM 6602 O O . PRO B 1 387 ? -22.938 14.025 16.039 1.00 50.87 387 PRO B O 1
ATOM 6606 N N . SER B 1 388 ? -23.771 11.975 16.369 1.00 52.59 388 SER B N 1
ATOM 6607 C CA . SER B 1 388 ? -22.701 11.530 17.265 1.00 55.76 388 SER B CA 1
ATOM 6608 C C . SER B 1 388 ? -21.303 11.837 16.716 1.00 57.53 388 SER B C 1
ATOM 6609 O O . SER B 1 388 ? -20.765 11.075 15.913 1.00 59.18 388 SER B O 1
ATOM 6612 N N . PHE B 1 389 ? -20.705 12.938 17.163 1.00 58.60 389 PHE B N 1
ATOM 6613 C CA . PHE B 1 389 ? -19.385 13.330 16.669 1.00 59.76 389 PHE B CA 1
ATOM 6614 C C . PHE B 1 389 ? -18.231 12.437 17.119 1.00 61.53 389 PHE B C 1
ATOM 6615 O O . PHE B 1 389 ? -18.239 11.885 18.216 1.00 62.03 389 PHE B O 1
ATOM 6623 N N . GLY B 1 390 ? -17.236 12.315 16.250 1.00 63.24 390 GLY B N 1
ATOM 6624 C CA . GLY B 1 390 ? -16.072 11.502 16.543 1.00 66.00 390 GLY B CA 1
ATOM 6625 C C . GLY B 1 390 ? -15.123 11.580 15.363 1.00 68.10 390 GLY B C 1
ATOM 6626 O O . GLY B 1 390 ? -15.347 12.380 14.453 1.00 68.20 390 GLY B O 1
ATOM 6627 N N . LYS B 1 391 ? -14.069 10.764 15.360 1.00 69.10 391 LYS B N 1
ATOM 6628 C CA . LYS B 1 391 ? -13.117 10.785 14.253 1.00 70.13 391 LYS B CA 1
ATOM 6629 C C . LYS B 1 391 ? -13.853 10.377 12.988 1.00 70.09 391 LYS B C 1
ATOM 6630 O O . LYS B 1 391 ? -13.420 10.672 11.875 1.00 69.78 391 LYS B O 1
ATOM 6636 N N . ARG B 1 392 ? -14.968 9.683 13.171 1.00 70.22 392 ARG B N 1
ATOM 6637 C CA . ARG B 1 392 ? -15.785 9.243 12.051 1.00 70.63 392 ARG B CA 1
ATOM 6638 C C . ARG B 1 392 ? -16.658 10.416 11.623 1.00 69.65 392 ARG B C 1
ATOM 6639 O O . ARG B 1 392 ? -16.696 10.783 10.447 1.00 69.56 392 ARG B O 1
ATOM 6647 N N . THR B 1 393 ? -17.346 11.003 12.599 1.00 68.40 393 THR B N 1
ATOM 6648 C CA . THR B 1 393 ? -18.227 12.147 12.371 1.00 66.59 393 THR B CA 1
ATOM 6649 C C . THR B 1 393 ? -17.552 13.378 12.985 1.00 63.91 393 THR B C 1
ATOM 6650 O O . THR B 1 393 ? -17.794 13.710 14.149 1.00 63.76 393 THR B O 1
ATOM 6654 N N . PRO B 1 394 ? -16.688 14.061 12.210 1.00 60.59 394 PRO B N 1
ATOM 6655 C CA . PRO B 1 394 ? -15.956 15.253 12.642 1.00 57.92 394 PRO B CA 1
ATOM 6656 C C . PRO B 1 394 ? -16.835 16.485 12.792 1.00 56.73 394 PRO B C 1
ATOM 6657 O O . PRO B 1 394 ? -17.785 16.680 12.029 1.00 57.10 394 PRO B O 1
ATOM 6661 N N . PHE B 1 395 ? -16.504 17.307 13.785 1.00 53.55 395 PHE B N 1
ATOM 6662 C CA . PHE B 1 395 ? -17.216 18.552 14.065 1.00 49.36 395 PHE B CA 1
ATOM 6663 C C . PHE B 1 395 ? -16.521 19.637 13.226 1.00 48.56 395 PHE B C 1
ATOM 6664 O O . PHE B 1 395 ? -15.352 19.950 13.454 1.00 48.05 395 PHE B O 1
ATOM 6672 N N . THR B 1 396 ? -17.233 20.198 12.252 1.00 48.03 396 THR B N 1
ATOM 6673 C CA . THR B 1 396 ? -16.654 21.219 11.379 1.00 48.33 3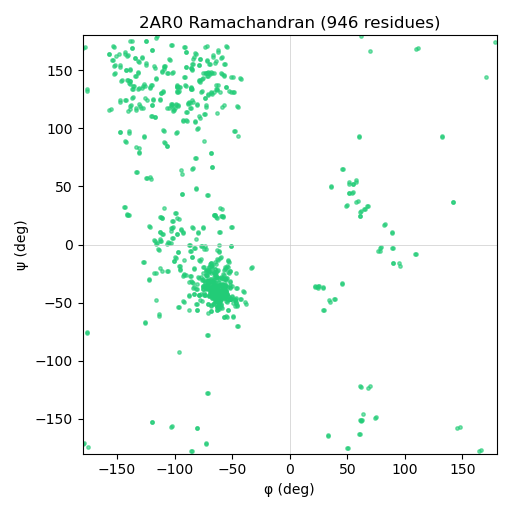96 THR B CA 1
ATOM 6674 C C . THR B 1 396 ? -17.326 22.576 11.503 1.00 47.81 396 THR B C 1
ATOM 6675 O O . THR B 1 396 ? -18.301 22.736 12.226 1.00 48.11 396 THR B O 1
ATOM 6679 N N . ASP B 1 397 ? -16.802 23.549 10.771 1.00 47.85 397 ASP B N 1
ATOM 6680 C CA . ASP B 1 397 ? -17.339 24.899 10.783 1.00 48.51 397 ASP B CA 1
ATOM 6681 C C . ASP B 1 397 ? -18.753 24.901 10.232 1.00 47.78 397 ASP B C 1
ATOM 6682 O O . ASP B 1 397 ? -19.541 25.796 10.525 1.00 47.40 397 ASP B O 1
ATOM 6687 N N . GLU B 1 398 ? -19.065 23.898 9.422 1.00 47.52 398 GLU B N 1
ATOM 6688 C CA . GLU B 1 398 ? -20.382 23.785 8.822 1.00 45.92 398 GLU B CA 1
ATOM 6689 C C . GLU B 1 398 ? -21.454 23.666 9.896 1.00 43.14 398 GLU B C 1
ATOM 6690 O O . GLU B 1 398 ? -22.558 24.176 9.734 1.00 42.91 398 GLU B O 1
ATOM 6696 N N . HIS B 1 399 ? -21.127 22.992 10.992 1.00 39.20 399 HIS B N 1
ATOM 6697 C CA . HIS B 1 399 ? -22.087 22.799 12.072 1.00 36.56 399 HIS B CA 1
ATOM 6698 C C . HIS B 1 399 ? -22.389 24.078 12.837 1.00 34.47 399 HIS B C 1
ATOM 6699 O O . HIS B 1 399 ? -23.416 24.191 13.507 1.00 34.17 399 HIS B O 1
ATOM 6706 N N . LEU B 1 400 ? -21.499 25.053 12.723 1.00 32.52 400 LEU B N 1
ATOM 6707 C CA . LEU B 1 400 ? -21.676 26.315 13.429 1.00 30.27 400 LEU B CA 1
ATOM 6708 C C . LEU B 1 400 ? -22.231 27.471 12.584 1.00 29.36 400 LEU B C 1
ATOM 6709 O O . LEU B 1 400 ? -22.668 28.474 13.136 1.00 29.67 400 LEU B O 1
ATOM 6714 N N . GLN B 1 401 ? -22.230 27.328 11.258 1.00 29.66 401 GLN B N 1
ATOM 6715 C CA . GLN B 1 401 ? -22.736 28.380 10.372 1.00 30.18 401 GLN B CA 1
ATOM 6716 C C . GLN B 1 401 ? -24.187 28.811 10.629 1.00 29.82 401 GLN B C 1
ATOM 6717 O O . GLN B 1 401 ? -24.506 29.997 10.559 1.00 29.58 401 GLN B O 1
ATOM 6723 N N . PRO B 1 402 ? -25.097 27.856 10.892 1.00 29.77 402 PRO B N 1
ATOM 6724 C CA . PRO B 1 402 ? -26.487 28.260 11.144 1.00 29.32 402 PRO B CA 1
ATOM 6725 C C . PRO B 1 402 ? -26.583 29.177 12.347 1.00 27.94 402 PRO B C 1
ATOM 6726 O O . PRO B 1 402 ? -27.256 30.202 12.308 1.00 28.59 402 PRO B O 1
ATOM 6730 N N . PHE B 1 403 ? -25.907 28.788 13.420 1.00 26.45 403 PHE B N 1
ATOM 6731 C CA . PHE B 1 403 ? -25.923 29.566 14.643 1.00 25.80 403 PHE B CA 1
ATOM 6732 C C . PHE B 1 403 ? -25.315 30.939 14.410 1.00 26.57 403 PHE B C 1
ATOM 6733 O O . PHE B 1 403 ? -25.875 31.941 14.832 1.00 25.73 403 PHE B O 1
ATOM 6741 N N . GLU B 1 404 ? -24.177 30.996 13.732 1.00 28.44 404 GLU B N 1
ATOM 6742 C CA . GLU B 1 404 ? -23.567 32.280 13.507 1.00 29.98 404 GLU B CA 1
ATOM 6743 C C . GLU B 1 404 ? -24.423 33.159 12.601 1.00 30.10 404 GLU B C 1
ATOM 6744 O O . GLU B 1 404 ? -24.339 34.386 12.670 1.00 30.92 404 GLU B O 1
ATOM 6750 N N . ARG B 1 405 ? -25.262 32.553 11.765 1.00 30.95 405 ARG B N 1
ATOM 6751 C CA . ARG B 1 405 ? -26.145 33.345 10.903 1.00 30.67 405 ARG B CA 1
ATOM 6752 C C . ARG B 1 405 ? -27.202 34.055 11.736 1.00 30.01 405 ARG B C 1
ATOM 6753 O O . ARG B 1 405 ? -27.312 35.274 11.679 1.00 31.61 405 ARG B O 1
ATOM 6761 N N . VAL B 1 406 ? -27.985 33.291 12.495 1.00 28.49 406 VAL B N 1
ATOM 6762 C CA . VAL B 1 406 ? -29.020 33.877 13.336 1.00 26.95 406 VAL B CA 1
ATOM 6763 C C . VAL B 1 406 ? -28.447 34.827 14.386 1.00 26.93 406 VAL B C 1
ATOM 6764 O O . VAL B 1 406 ? -29.086 35.812 14.753 1.00 27.48 406 VAL B O 1
ATOM 6768 N N . TYR B 1 407 ? -27.238 34.538 14.853 1.00 28.07 407 TYR B N 1
ATOM 6769 C CA . TYR B 1 407 ? -26.560 35.360 15.857 1.00 28.19 407 TYR B CA 1
ATOM 6770 C C . TYR B 1 407 ? -26.537 36.848 15.517 1.00 29.92 407 TYR B C 1
ATOM 6771 O O . TYR B 1 407 ? -26.773 37.689 16.386 1.00 32.65 407 TYR B O 1
ATOM 6780 N N . GLY B 1 408 ? -26.233 37.164 14.261 1.00 29.68 408 GLY B N 1
ATOM 6781 C CA . GLY B 1 408 ? -26.170 38.549 13.835 1.00 30.40 408 GLY B CA 1
ATOM 6782 C C . GLY B 1 408 ? -24.744 38.963 13.550 1.00 32.37 408 GLY B C 1
ATOM 6783 O O . GLY B 1 408 ? -23.815 38.240 13.898 1.00 32.53 408 GLY B O 1
ATOM 6784 N N . GLU B 1 409 ? -24.554 40.122 12.924 1.00 34.48 409 GLU B N 1
ATOM 6785 C CA . GLU B 1 409 ? -23.200 40.574 12.597 1.00 35.90 409 GLU B CA 1
ATOM 6786 C C . GLU B 1 409 ? -22.646 41.548 13.637 1.00 34.09 409 GLU B C 1
ATOM 6787 O O . GLU B 1 409 ? -21.470 41.930 13.611 1.00 33.83 409 GLU B O 1
ATOM 6793 N N . ASP B 1 410 ? -23.507 41.931 14.566 1.00 32.17 410 ASP B N 1
ATOM 6794 C CA . ASP B 1 410 ? -23.103 42.820 15.621 1.00 30.37 410 ASP B CA 1
ATOM 6795 C C . ASP B 1 410 ? -22.464 42.023 16.744 1.00 29.34 410 ASP B C 1
ATOM 6796 O O . ASP B 1 410 ? -23.090 41.129 17.315 1.00 29.16 410 ASP B O 1
ATOM 6801 N N . PRO B 1 411 ? -21.212 42.353 17.091 1.00 28.79 411 PRO B N 1
ATOM 6802 C CA . PRO B 1 411 ? -20.456 41.678 18.149 1.00 26.70 411 PRO B CA 1
ATOM 6803 C C . PRO B 1 411 ? -21.070 41.791 19.544 1.00 25.82 411 PRO B C 1
ATOM 6804 O O . PRO B 1 411 ? -20.678 41.066 20.453 1.00 26.84 411 PRO B O 1
ATOM 6808 N N . HIS B 1 412 ? -22.038 42.688 19.708 1.00 24.29 412 HIS B N 1
ATOM 6809 C CA . HIS B 1 412 ? -22.704 42.847 20.997 1.00 23.06 412 HIS B CA 1
ATOM 6810 C C . HIS B 1 412 ? -24.060 42.175 20.969 1.00 23.36 412 HIS B C 1
ATOM 6811 O O . HIS B 1 412 ? -24.891 42.404 21.842 1.00 23.00 412 HIS B O 1
ATOM 6818 N N . GLY B 1 413 ? -24.285 41.350 19.955 1.00 25.45 413 GLY B N 1
ATOM 6819 C CA . GLY B 1 413 ? -25.552 40.644 19.842 1.00 28.30 413 GLY B CA 1
ATOM 6820 C C . GLY B 1 413 ? -26.772 41.545 19.798 1.00 30.33 413 GLY B C 1
ATOM 6821 O O . GLY B 1 413 ? -27.834 41.212 20.336 1.00 31.45 413 GLY B O 1
ATOM 6822 N N . LEU B 1 414 ? -26.626 42.688 19.142 1.00 32.05 414 LEU B N 1
ATOM 6823 C CA . LEU B 1 414 ? -27.718 43.632 19.034 1.00 32.51 414 LEU B CA 1
ATOM 6824 C C . LEU B 1 414 ? -28.325 43.640 17.641 1.00 33.70 414 LEU B C 1
ATOM 6825 O O . LEU B 1 414 ? -29.228 44.422 17.355 1.00 35.26 414 LEU B O 1
ATOM 6830 N N . SER B 1 415 ? -27.830 42.778 16.764 1.00 33.78 415 SER B N 1
ATOM 6831 C CA . SER B 1 415 ? -28.396 42.710 15.431 1.00 34.14 415 SER B CA 1
ATOM 6832 C C . SER B 1 415 ? -29.812 42.161 15.581 1.00 34.98 415 SER B C 1
ATOM 6833 O O . SER B 1 415 ? -30.084 41.376 16.486 1.00 37.22 415 SER B O 1
ATOM 6836 N N . PRO B 1 416 ? -30.744 42.582 14.712 1.00 35.49 416 PRO B N 1
ATOM 6837 C CA . PRO B 1 416 ? -32.114 42.068 14.832 1.00 33.25 416 PRO B CA 1
ATOM 6838 C C . PRO B 1 416 ? -32.161 40.538 14.796 1.00 31.79 416 PRO B C 1
ATOM 6839 O O . PRO B 1 416 ? -31.487 39.905 13.978 1.00 30.30 416 PRO B O 1
ATOM 6843 N N . ARG B 1 417 ? -32.949 39.963 15.702 1.00 30.08 417 ARG B N 1
ATOM 6844 C CA . ARG B 1 417 ? -33.109 38.514 15.820 1.00 30.30 417 ARG B CA 1
ATOM 6845 C C . ARG B 1 417 ? -34.579 38.116 15.895 1.00 32.28 417 ARG B C 1
ATOM 6846 O O . ARG B 1 417 ? -35.409 38.848 16.440 1.00 32.01 417 ARG B O 1
ATOM 6854 N N . THR B 1 418 ? -34.895 36.944 15.356 1.00 34.34 418 THR B N 1
ATOM 6855 C CA . THR B 1 418 ? -36.264 36.433 15.372 1.00 35.67 418 THR B CA 1
ATOM 6856 C C . THR B 1 418 ? -36.205 34.933 15.600 1.00 35.11 418 THR B C 1
ATOM 6857 O O . THR B 1 418 ? -35.538 34.226 14.853 1.00 34.70 418 THR B O 1
ATOM 6861 N N . GLU B 1 419 ? -36.885 34.452 16.634 1.00 36.17 419 GLU B N 1
ATOM 6862 C CA . GLU B 1 419 ? -36.879 33.020 16.920 1.00 37.43 419 GLU B CA 1
ATOM 6863 C C . GLU B 1 419 ? -37.199 32.249 15.650 1.00 37.37 419 GLU B C 1
ATOM 6864 O O . GLU B 1 419 ? -37.998 32.701 14.830 1.00 37.84 419 GLU B O 1
ATOM 6870 N N . GLY B 1 420 ? -36.570 31.093 15.480 1.00 36.99 420 GLY B N 1
ATOM 6871 C CA . GLY B 1 420 ? -36.844 30.311 14.298 1.00 36.19 420 GLY B CA 1
ATOM 6872 C C . GLY B 1 420 ? -35.635 29.799 13.559 1.00 35.84 420 GLY B C 1
ATOM 6873 O O . GLY B 1 420 ? -35.072 30.478 12.701 1.00 36.98 420 GLY B O 1
ATOM 6874 N N . GLU B 1 421 ? -35.230 28.589 13.899 1.00 34.48 421 GLU B N 1
ATOM 6875 C CA . GLU B 1 421 ? -34.106 27.969 13.234 1.00 35.51 421 GLU B CA 1
ATOM 6876 C C . GLU B 1 421 ? -34.291 26.468 13.388 1.00 33.72 421 GLU B C 1
ATOM 6877 O O . GLU B 1 421 ? -34.291 25.948 14.499 1.00 34.09 421 GLU B O 1
ATOM 6883 N N . TRP B 1 422 ? -34.462 25.776 12.270 1.00 31.64 422 TRP B N 1
ATOM 6884 C CA . TRP B 1 422 ? -34.690 24.344 12.319 1.00 31.50 422 TRP B CA 1
ATOM 6885 C C . TRP B 1 422 ? -33.677 23.522 11.558 1.00 32.37 422 TRP B C 1
ATOM 6886 O O . TRP B 1 422 ? -34.043 22.770 10.662 1.00 34.46 422 TRP B O 1
ATOM 6897 N N . SER B 1 423 ? -32.406 23.655 11.909 1.00 32.83 423 SER B N 1
ATOM 6898 C CA . SER B 1 423 ? -31.375 22.889 11.232 1.00 32.80 423 SER B CA 1
ATOM 6899 C C . SER B 1 423 ? -31.221 21.522 11.870 1.00 34.08 423 SER B C 1
ATOM 6900 O O . SER B 1 423 ? -31.964 21.174 12.783 1.00 33.47 423 SER B O 1
ATOM 6903 N N . PHE B 1 424 ? -30.273 20.745 11.357 1.00 36.81 424 PHE B N 1
ATOM 6904 C CA . PHE B 1 424 ? -29.998 19.402 11.856 1.00 40.30 424 PHE B CA 1
ATOM 6905 C C . PHE B 1 424 ? -31.243 18.633 12.301 1.00 42.21 424 PHE B C 1
ATOM 6906 O O . PHE B 1 424 ? -31.277 18.079 13.394 1.00 42.86 424 PHE B O 1
ATOM 6914 N N . ASN B 1 425 ? -32.257 18.606 11.441 1.00 43.81 425 ASN B N 1
ATOM 6915 C CA . ASN B 1 425 ? -33.500 17.901 11.717 1.00 45.61 425 ASN B CA 1
ATOM 6916 C C . ASN B 1 425 ? -34.137 18.329 13.012 1.00 46.83 425 ASN B C 1
ATOM 6917 O O . ASN B 1 425 ? -34.468 17.500 13.859 1.00 46.74 425 ASN B O 1
ATOM 6922 N N . ALA B 1 426 ? -34.311 19.631 13.164 1.00 48.27 426 ALA B N 1
ATOM 6923 C CA . ALA B 1 426 ? -34.918 20.164 14.370 1.00 50.44 426 ALA B CA 1
ATOM 6924 C C . ALA B 1 426 ? -36.406 19.832 14.407 1.00 52.04 426 ALA B C 1
ATOM 6925 O O . ALA B 1 426 ? -36.984 19.648 15.479 1.00 52.52 426 ALA B O 1
ATOM 6927 N N . GLU B 1 427 ? -37.018 19.749 13.229 1.00 53.90 427 GLU B N 1
ATOM 6928 C CA . GLU B 1 427 ? -38.442 19.464 13.116 1.00 55.20 427 GLU B CA 1
ATOM 6929 C C . GLU B 1 427 ? -38.797 18.027 13.474 1.00 54.98 427 GLU B C 1
ATOM 6930 O O . GLU B 1 427 ? -39.941 17.742 13.830 1.00 54.59 427 GLU B O 1
ATOM 6936 N N . GLU B 1 428 ? -37.815 17.133 13.384 1.00 55.39 428 GLU B N 1
ATOM 6937 C CA . GLU B 1 428 ? -38.023 15.720 13.699 1.00 56.09 428 GLU B CA 1
ATOM 6938 C C . GLU B 1 428 ? -37.571 15.374 15.113 1.00 55.55 428 GLU B C 1
ATOM 6939 O O . GLU B 1 428 ? -37.512 14.199 15.484 1.00 56.17 428 GLU B O 1
ATOM 6945 N N . THR B 1 429 ? -37.247 16.395 15.899 1.00 55.57 429 THR B N 1
ATOM 6946 C CA . THR B 1 429 ? -36.794 16.174 17.265 1.00 54.89 429 THR B CA 1
ATOM 6947 C C . THR B 1 429 ? -37.974 16.212 18.225 1.00 55.81 429 THR B C 1
ATOM 6948 O O . THR B 1 429 ? -38.921 16.974 18.032 1.00 55.26 429 THR B O 1
ATOM 6952 N N . GLU B 1 430 ? -37.912 15.372 19.255 1.00 57.57 430 GLU B N 1
ATOM 6953 C CA . GLU B 1 430 ? -38.967 15.300 20.260 1.00 59.56 430 GLU B CA 1
ATOM 6954 C C . GLU B 1 430 ? -38.967 16.540 21.143 1.00 60.08 430 GLU B C 1
ATOM 6955 O O . GLU B 1 430 ? -37.934 16.916 21.692 1.00 60.24 430 GLU B O 1
ATOM 6961 N N . VAL B 1 431 ? -40.133 17.168 21.279 1.00 59.83 431 VAL B N 1
ATOM 6962 C CA . VAL B 1 431 ? -40.287 18.374 22.095 1.00 59.45 431 VAL B CA 1
ATOM 6963 C C . VAL B 1 431 ? -40.534 18.000 23.560 1.00 60.17 431 VAL B C 1
ATOM 6964 O O . VAL B 1 431 ? -41.355 17.133 23.845 1.00 60.40 431 VAL B O 1
ATOM 6968 N N . ALA B 1 432 ? -39.831 18.652 24.482 1.00 60.67 432 ALA B N 1
ATOM 6969 C CA . ALA B 1 432 ? -40.004 18.370 25.905 1.00 61.20 432 ALA B CA 1
ATOM 6970 C C . ALA B 1 432 ? -41.162 19.167 26.481 1.00 62.04 432 ALA B C 1
ATOM 6971 O O . ALA B 1 432 ? -41.475 20.264 26.018 1.00 61.47 432 ALA B O 1
ATOM 6973 N N . ASP B 1 433 ? -41.800 18.601 27.496 1.00 63.71 433 ASP B N 1
ATOM 6974 C CA . ASP B 1 433 ? -42.914 19.263 28.155 1.00 65.53 433 ASP B CA 1
ATOM 6975 C C . ASP B 1 433 ? -42.379 19.946 29.411 1.00 65.85 433 ASP B C 1
ATOM 6976 O O . ASP B 1 433 ? -42.226 19.311 30.459 1.00 66.34 433 ASP B O 1
ATOM 6981 N N . SER B 1 434 ? -42.089 21.239 29.298 1.00 64.96 434 SER B N 1
ATOM 6982 C CA . SER B 1 434 ? -41.557 22.002 30.418 1.00 63.84 434 SER B CA 1
ATOM 6983 C C . SER B 1 434 ? -41.921 23.461 30.277 1.00 62.74 434 SER B C 1
ATOM 6984 O O . SER B 1 434 ? -42.434 23.878 29.242 1.00 62.94 434 SER B O 1
ATOM 6987 N N . GLU B 1 435 ? -41.661 24.231 31.326 1.00 62.16 435 GLU B N 1
ATOM 6988 C CA . GLU B 1 435 ? -41.985 25.647 31.316 1.00 62.04 435 GLU B CA 1
ATOM 6989 C C . GLU B 1 435 ? -41.547 26.337 30.032 1.00 60.05 435 GLU B C 1
ATOM 6990 O O . GLU B 1 435 ? -42.241 27.208 29.522 1.00 60.08 435 GLU B O 1
ATOM 6996 N N . GLU B 1 436 ? -40.396 25.944 29.508 1.00 58.04 436 GLU B N 1
ATOM 6997 C CA . GLU B 1 436 ? -39.887 26.559 28.298 1.00 57.22 436 GLU B CA 1
ATOM 6998 C C . GLU B 1 436 ? -40.876 26.465 27.135 1.00 57.10 436 GLU B C 1
ATOM 6999 O O . GLU B 1 436 ? -41.078 27.438 26.403 1.00 57.11 436 GLU B O 1
ATOM 7005 N N . ASN B 1 437 ? -41.511 25.310 26.972 1.00 57.28 437 ASN B N 1
ATOM 7006 C CA . ASN B 1 437 ? -42.462 25.128 25.880 1.00 57.65 437 ASN B CA 1
ATOM 7007 C C . ASN B 1 437 ? -43.908 25.436 26.225 1.00 58.31 437 ASN B C 1
ATOM 7008 O O . ASN B 1 437 ? -44.815 25.161 25.438 1.00 58.31 437 ASN B O 1
ATOM 7013 N N . LYS B 1 438 ? -44.128 26.020 27.393 1.00 59.75 438 LYS B N 1
ATOM 7014 C CA . LYS B 1 438 ? -45.477 26.355 27.814 1.00 61.21 438 LYS B CA 1
ATOM 7015 C C . LYS B 1 438 ? -46.048 27.472 26.938 1.00 62.18 438 LYS B C 1
ATOM 7016 O O . LYS B 1 438 ? -45.398 28.494 26.718 1.00 62.64 438 LYS B O 1
ATOM 7022 N N . ASN B 1 439 ? -47.261 27.264 26.430 1.00 63.21 439 ASN B N 1
ATOM 7023 C CA . ASN B 1 439 ? -47.927 28.249 25.576 1.00 63.98 439 ASN B CA 1
ATOM 7024 C C . ASN B 1 439 ? -47.137 28.506 24.301 1.00 64.10 439 ASN B C 1
ATOM 7025 O O . ASN B 1 439 ? -47.204 29.596 23.733 1.00 63.41 439 ASN B O 1
ATOM 7030 N N . THR B 1 440 ? -46.392 27.501 23.853 1.00 64.42 440 THR B N 1
ATOM 7031 C CA . THR B 1 440 ? -45.584 27.632 22.644 1.00 65.10 440 THR B CA 1
ATOM 7032 C C . THR B 1 440 ? -46.151 26.781 21.512 1.00 65.62 440 THR B C 1
ATOM 7033 O O . THR B 1 440 ? -46.443 25.598 21.702 1.00 66.42 440 THR B O 1
ATOM 7037 N N . ASP B 1 441 ? -46.298 27.377 20.332 1.00 64.94 441 ASP B N 1
ATOM 7038 C CA . ASP B 1 441 ? -46.837 26.657 19.182 1.00 64.81 441 ASP B CA 1
ATOM 7039 C C . ASP B 1 441 ? -45.897 25.594 18.658 1.00 64.28 441 ASP B C 1
ATOM 7040 O O . ASP B 1 441 ? -44.684 25.670 18.832 1.00 63.87 441 ASP B O 1
ATOM 7045 N N . GLN B 1 442 ? -46.489 24.611 17.996 1.00 64.43 442 GLN B N 1
ATOM 7046 C CA . GLN B 1 442 ? -45.776 23.479 17.432 1.00 65.14 442 GLN B CA 1
ATOM 7047 C C . GLN B 1 442 ? -44.476 23.816 16.717 1.00 63.72 442 GLN B C 1
ATOM 7048 O O . GLN B 1 442 ? -43.458 23.165 16.938 1.00 64.37 442 GLN B O 1
ATOM 7054 N N . HIS B 1 443 ? -44.508 24.831 15.861 1.00 62.58 443 HIS B N 1
ATOM 7055 C CA . HIS B 1 443 ? -43.328 25.204 15.082 1.00 61.10 443 HIS B CA 1
ATOM 7056 C C . HIS B 1 443 ? -42.153 25.721 15.921 1.00 58.45 443 HIS B C 1
ATOM 7057 O O . HIS B 1 443 ? -41.010 25.295 15.734 1.00 57.96 443 HIS B O 1
ATOM 7064 N N . LEU B 1 444 ? -42.442 26.624 16.850 1.00 55.05 444 LEU B N 1
ATOM 7065 C CA . LEU B 1 444 ? -41.413 27.198 17.704 1.00 51.69 444 LEU B CA 1
ATOM 7066 C C . LEU B 1 444 ? -40.811 26.187 18.677 1.00 49.22 444 LEU B C 1
ATOM 7067 O O . LEU B 1 444 ? -39.611 26.192 18.919 1.00 48.98 444 LEU B O 1
ATOM 7072 N N . ALA B 1 445 ? -41.653 25.328 19.239 1.00 47.17 445 ALA B N 1
ATOM 7073 C CA . ALA B 1 445 ? -41.202 24.332 20.201 1.00 43.94 445 ALA B CA 1
ATOM 7074 C C . ALA B 1 445 ? -40.197 23.365 19.612 1.00 42.01 445 ALA B C 1
ATOM 7075 O O . ALA B 1 445 ? -39.657 22.533 20.329 1.00 41.71 445 ALA B O 1
ATOM 7077 N N . THR B 1 446 ? -39.953 23.452 18.311 1.00 39.69 446 THR B N 1
ATOM 7078 C CA . THR B 1 446 ? -38.988 22.555 17.696 1.00 37.88 446 THR B CA 1
ATOM 7079 C C . THR B 1 446 ? -37.800 23.312 17.163 1.00 36.19 446 THR B C 1
ATOM 7080 O O . THR B 1 446 ? -36.884 22.724 16.596 1.00 35.40 446 THR B O 1
ATOM 7084 N N . SER B 1 447 ? -37.817 24.625 17.353 1.00 34.99 447 SER B N 1
ATOM 7085 C CA . SER B 1 447 ? -36.734 25.483 16.884 1.00 33.14 447 SER B CA 1
ATOM 7086 C C . SER B 1 447 ? -35.509 25.373 17.784 1.00 31.99 447 SER B C 1
ATOM 7087 O O . SER B 1 447 ? -35.638 25.244 18.993 1.00 32.47 447 SER B O 1
ATOM 7090 N N . ARG B 1 448 ? -34.325 25.412 17.185 1.00 31.90 448 ARG B N 1
ATOM 7091 C CA . ARG B 1 448 ? -33.090 25.350 17.949 1.00 32.97 448 ARG B CA 1
ATOM 7092 C C . ARG B 1 448 ? -32.716 26.759 18.432 1.00 32.90 448 ARG B C 1
ATOM 7093 O O . ARG B 1 448 ? -31.829 26.922 19.265 1.00 33.94 448 ARG B O 1
ATOM 7101 N N . TRP B 1 449 ? -33.416 27.767 17.914 1.00 33.36 449 TRP B N 1
ATOM 7102 C CA . TRP B 1 449 ? -33.178 29.171 18.250 1.00 33.93 449 TRP B CA 1
ATOM 7103 C C . TRP B 1 449 ? -34.407 29.772 18.930 1.00 33.74 449 TRP B C 1
ATOM 7104 O O . TRP B 1 449 ? -35.437 29.992 18.284 1.00 32.15 449 TRP B O 1
ATOM 7115 N N . ARG B 1 450 ? -34.283 30.046 20.229 1.00 35.15 450 ARG B N 1
ATOM 7116 C CA . ARG B 1 450 ? -35.374 30.610 21.025 1.00 37.01 450 ARG B CA 1
ATOM 7117 C C . ARG B 1 450 ? -34.905 31.641 22.052 1.00 36.83 450 ARG B C 1
ATOM 7118 O O . ARG B 1 450 ? -33.782 31.562 22.544 1.00 38.61 450 ARG B O 1
ATOM 7126 N N . LYS B 1 451 ? -35.762 32.610 22.367 1.00 35.64 451 LYS B N 1
ATOM 7127 C CA . LYS B 1 451 ? -35.421 33.650 23.336 1.00 35.13 451 LYS B CA 1
ATOM 7128 C C . LYS B 1 451 ? -36.229 33.502 24.613 1.00 33.48 451 LYS B C 1
ATOM 7129 O O . LYS B 1 451 ? -37.362 33.038 24.583 1.00 33.68 451 LYS B O 1
ATOM 7135 N N . PHE B 1 452 ? -35.635 33.899 25.733 1.00 33.32 452 PHE B N 1
ATOM 7136 C CA . PHE B 1 452 ? -36.298 33.825 27.029 1.00 32.93 452 PHE B CA 1
ATOM 7137 C C . PHE B 1 452 ? -36.060 35.122 27.812 1.00 31.87 452 PHE B C 1
ATOM 7138 O O . PHE B 1 452 ? -34.950 35.660 27.840 1.00 32.14 452 PHE B O 1
ATOM 7146 N N . SER B 1 453 ? -37.109 35.625 28.444 1.00 31.39 453 SER B N 1
ATOM 7147 C CA . SER B 1 453 ? -37.012 36.868 29.187 1.00 31.60 453 SER B CA 1
ATOM 7148 C C . SER B 1 453 ? -36.350 36.728 30.549 1.00 31.41 453 SER B C 1
ATOM 7149 O O . SER B 1 453 ? -36.279 35.640 31.129 1.00 30.48 453 SER B O 1
ATOM 7152 N N . ARG B 1 454 ? -35.864 37.852 31.056 1.00 32.46 454 ARG B N 1
ATOM 7153 C CA . ARG B 1 454 ? -35.205 37.871 32.350 1.00 34.34 454 ARG B CA 1
ATOM 7154 C C . ARG B 1 454 ? -36.196 37.488 33.454 1.00 35.14 454 ARG B C 1
ATOM 7155 O O . ARG B 1 454 ? -35.866 36.739 34.368 1.00 35.07 454 ARG B O 1
ATOM 7163 N N . GLU B 1 455 ? -37.411 38.019 33.362 1.00 36.49 455 GLU B N 1
ATOM 7164 C CA . GLU B 1 455 ? -38.424 37.719 34.347 1.00 38.29 455 GLU B CA 1
ATOM 7165 C C . GLU B 1 455 ? -38.778 36.243 34.300 1.00 38.26 455 GLU B C 1
ATOM 7166 O O . GLU B 1 455 ? -39.043 35.622 35.331 1.00 39.42 455 GLU B O 1
ATOM 7172 N N . TRP B 1 456 ? -38.780 35.668 33.105 1.00 37.54 456 TRP B N 1
ATOM 7173 C CA . TRP B 1 456 ? -39.098 34.256 32.981 1.00 36.87 456 TRP B CA 1
ATOM 7174 C C . TRP B 1 456 ? -37.999 33.447 33.664 1.00 35.98 456 TRP B C 1
ATOM 7175 O O . TRP B 1 456 ? -38.282 32.598 34.498 1.00 35.65 456 TRP B O 1
ATOM 7186 N N . ILE B 1 457 ? -36.747 33.720 33.318 1.00 34.12 457 ILE B N 1
ATOM 7187 C CA . ILE B 1 457 ? -35.644 33.004 33.927 1.00 33.78 457 ILE B CA 1
ATOM 7188 C C . ILE B 1 457 ? -35.710 33.129 35.443 1.00 35.19 457 ILE B C 1
ATOM 7189 O O . ILE B 1 457 ? -35.449 32.172 36.173 1.00 36.32 457 ILE B O 1
ATOM 7194 N N . ARG B 1 458 ? -36.066 34.315 35.919 1.00 35.69 458 ARG B N 1
ATOM 7195 C CA . ARG B 1 458 ? -36.165 34.555 37.352 1.00 35.70 458 ARG B CA 1
ATOM 7196 C C . ARG B 1 458 ? -37.236 33.684 38.000 1.00 35.30 458 ARG B C 1
ATOM 7197 O O . ARG B 1 458 ? -36.978 32.976 38.971 1.00 34.32 458 ARG B O 1
ATOM 7205 N N . THR B 1 459 ? -38.437 33.758 37.440 1.00 35.78 459 THR B N 1
ATOM 7206 C CA . THR B 1 459 ? -39.600 33.020 37.920 1.00 37.04 459 THR B CA 1
ATOM 7207 C C . THR B 1 459 ? -39.566 31.519 37.669 1.00 37.88 459 THR B C 1
ATOM 7208 O O . THR B 1 459 ? -39.305 30.724 38.569 1.00 38.65 459 THR B O 1
ATOM 7212 N N . ALA B 1 460 ? -39.863 31.146 36.431 1.00 39.00 460 ALA B N 1
ATOM 7213 C CA . ALA B 1 460 ? -39.889 29.754 36.030 1.00 38.88 460 ALA B CA 1
ATOM 7214 C C . ALA B 1 460 ? -38.598 29.034 36.372 1.00 38.80 460 ALA B C 1
ATOM 7215 O O . ALA B 1 460 ? -38.603 28.028 37.080 1.00 39.69 460 ALA B O 1
ATOM 7217 N N . LYS B 1 461 ? -37.487 29.557 35.882 1.00 39.48 461 LYS B N 1
ATOM 7218 C CA . LYS B 1 461 ? -36.207 28.914 36.108 1.00 40.49 461 LYS B CA 1
ATOM 7219 C C . LYS B 1 461 ? -35.504 29.193 37.426 1.00 39.83 461 LYS B C 1
ATOM 7220 O O . LYS B 1 461 ? -34.454 28.613 37.703 1.00 39.20 461 LYS B O 1
ATOM 7226 N N . SER B 1 462 ? -36.087 30.055 38.251 1.00 40.17 462 SER B N 1
ATOM 7227 C CA . SER B 1 462 ? -35.481 30.376 39.541 1.00 41.50 462 SER B CA 1
ATOM 7228 C C . SER B 1 462 ? -34.020 30.768 39.323 1.00 41.38 462 SER B C 1
ATOM 7229 O O . SER B 1 462 ? -33.118 30.331 40.047 1.00 41.68 462 SER B O 1
ATOM 7232 N N . ASP B 1 463 ? -33.799 31.591 38.305 1.00 40.22 463 ASP B N 1
ATOM 7233 C CA . ASP B 1 463 ? -32.465 32.052 37.971 1.00 39.91 463 ASP B CA 1
ATOM 7234 C C . ASP B 1 463 ? -31.463 30.938 37.688 1.00 38.64 463 ASP B C 1
ATOM 7235 O O . ASP B 1 463 ? -30.402 30.845 38.306 1.00 38.10 463 ASP B O 1
ATOM 7240 N N . SER B 1 464 ? -31.828 30.082 36.745 1.00 37.19 464 SER B N 1
ATOM 7241 C CA . SER B 1 464 ? -30.967 29.005 36.313 1.00 35.35 464 SER B CA 1
ATOM 7242 C C . SER B 1 464 ? -30.888 29.185 34.821 1.00 34.83 464 SER B C 1
ATOM 7243 O O . SER B 1 464 ? -31.897 29.475 34.177 1.00 35.36 464 SER B O 1
ATOM 7246 N N . LEU B 1 465 ? -29.702 29.015 34.264 1.00 34.29 465 LEU B N 1
ATOM 7247 C CA . LEU B 1 465 ? -29.553 29.181 32.831 1.00 34.90 465 LEU B CA 1
ATOM 7248 C C . LEU B 1 465 ? -29.466 27.853 32.106 1.00 34.67 465 LEU B C 1
ATOM 7249 O O . LEU B 1 465 ? -29.089 27.798 30.942 1.00 34.38 465 LEU B O 1
ATOM 7254 N N . ASP B 1 466 ? -29.829 26.783 32.799 1.00 35.62 466 ASP B N 1
ATOM 7255 C CA . ASP B 1 466 ? -29.816 25.458 32.198 1.00 37.49 466 ASP B CA 1
ATOM 7256 C C . ASP B 1 466 ? -31.140 25.314 31.459 1.00 38.25 466 ASP B C 1
ATOM 7257 O O . ASP B 1 466 ? -31.980 24.495 31.820 1.00 39.04 466 ASP B O 1
ATOM 7262 N N . ILE B 1 467 ? -31.306 26.133 30.423 1.00 38.66 467 ILE B N 1
ATOM 7263 C CA . ILE B 1 467 ? -32.520 26.183 29.617 1.00 37.84 467 ILE B CA 1
ATOM 7264 C C . ILE B 1 467 ? -32.506 25.192 28.473 1.00 37.67 467 ILE B C 1
ATOM 7265 O O . ILE B 1 467 ? -31.625 25.224 27.613 1.00 38.26 467 ILE B O 1
ATOM 7270 N N . SER B 1 468 ? -33.511 24.327 28.459 1.00 38.17 468 SER B N 1
ATOM 7271 C CA . SER B 1 468 ? -33.626 23.290 27.444 1.00 38.55 468 SER B CA 1
ATOM 7272 C C . SER B 1 468 ? -35.090 23.033 27.135 1.00 37.53 468 SER B C 1
ATOM 7273 O O . SER B 1 468 ? -35.914 23.032 28.038 1.00 38.07 468 SER B O 1
ATOM 7276 N N . TRP B 1 469 ? -35.417 22.807 25.869 1.00 37.88 469 TRP B N 1
ATOM 7277 C CA . TRP B 1 469 ? -36.804 22.556 25.496 1.00 38.88 469 TRP B CA 1
ATOM 7278 C C . TRP B 1 469 ? -36.914 21.489 24.414 1.00 40.33 469 TRP B C 1
ATOM 7279 O O . TRP B 1 469 ? -37.863 21.475 23.636 1.00 42.49 469 TRP B O 1
ATOM 7290 N N . LEU B 1 470 ? -35.932 20.604 24.354 1.00 41.43 470 LEU B N 1
ATOM 7291 C CA . LEU B 1 470 ? -35.949 19.531 23.383 1.00 43.25 470 LEU B CA 1
ATOM 7292 C C . LEU B 1 470 ? -35.515 18.247 24.064 1.00 46.43 470 LEU B C 1
ATOM 7293 O O . LEU B 1 470 ? -34.532 18.242 24.804 1.00 47.38 470 LEU B O 1
ATOM 7298 N N . LYS B 1 471 ? -36.258 17.168 23.826 1.00 50.11 471 LYS B N 1
ATOM 7299 C CA . LYS B 1 471 ? -35.937 15.874 24.412 1.00 53.84 471 LYS B CA 1
ATOM 7300 C C . LYS B 1 471 ? -35.175 15.039 23.399 1.00 55.87 471 LYS B C 1
ATOM 7301 O O . LYS B 1 471 ? -35.525 15.006 22.220 1.00 55.81 471 LYS B O 1
ATOM 7307 N N . ASP B 1 472 ? -34.126 14.372 23.861 1.00 59.34 472 ASP B N 1
ATOM 7308 C CA . ASP B 1 472 ? -33.322 13.536 22.985 1.00 64.01 472 ASP B CA 1
ATOM 7309 C C . ASP B 1 472 ? -33.992 12.172 22.868 1.00 67.06 472 ASP B C 1
ATOM 7310 O O . ASP B 1 472 ? -34.748 11.766 23.755 1.00 67.34 472 ASP B O 1
ATOM 7315 N N . LYS B 1 473 ? -33.717 11.475 21.766 1.00 71.38 473 LYS B N 1
ATOM 7316 C CA . LYS B 1 473 ? -34.285 10.146 21.493 1.00 74.70 473 LYS B CA 1
ATOM 7317 C C . LYS B 1 473 ? -33.994 9.120 22.592 1.00 76.48 473 LYS B C 1
ATOM 7318 O O . LYS B 1 473 ? -33.018 9.248 23.334 1.00 76.53 473 LYS B O 1
ATOM 7324 N N . ASP B 1 474 ? -34.853 8.105 22.687 1.00 78.33 474 ASP B N 1
ATOM 7325 C CA . ASP B 1 474 ? -34.709 7.046 23.691 1.00 79.84 474 ASP B CA 1
ATOM 7326 C C . ASP B 1 474 ? -33.657 6.016 23.287 1.00 80.10 474 ASP B C 1
ATOM 7327 O O . ASP B 1 474 ? -33.423 5.043 24.005 1.00 80.24 474 ASP B O 1
ATOM 7332 N N . PRO B 1 482 ? -30.195 1.627 34.224 1.00 82.58 482 PRO B N 1
ATOM 7333 C CA . PRO B 1 482 ? -30.023 2.124 35.595 1.00 82.15 482 PRO B CA 1
ATOM 7334 C C . PRO B 1 482 ? -31.034 3.217 35.961 1.00 81.59 482 PRO B C 1
ATOM 7335 O O . PRO B 1 482 ? -32.046 3.403 35.283 1.00 82.16 482 PRO B O 1
ATOM 7339 N N . GLU B 1 483 ? -30.749 3.935 37.041 1.00 80.47 483 GLU B N 1
ATOM 7340 C CA . GLU B 1 483 ? -31.615 5.012 37.498 1.00 78.56 483 GLU B CA 1
ATOM 7341 C C . GLU B 1 483 ? -30.973 5.698 38.695 1.00 77.18 483 GLU B C 1
ATOM 7342 O O . GLU B 1 483 ? -30.519 5.038 39.634 1.00 76.51 483 GLU B O 1
ATOM 7348 N N . PRO B 1 484 ? -30.927 7.039 38.673 1.00 75.14 484 PRO B N 1
ATOM 7349 C CA . PRO B 1 484 ? -30.339 7.829 39.757 1.00 73.41 484 PRO B CA 1
ATOM 7350 C C . PRO B 1 484 ? -30.755 7.356 41.150 1.00 71.81 484 PRO B C 1
ATOM 7351 O O . PRO B 1 484 ? -29.939 6.798 41.882 1.00 71.94 484 PRO B O 1
ATOM 7355 N N . ASP B 1 485 ? -32.023 7.561 41.508 1.00 69.54 485 ASP B N 1
ATOM 7356 C CA . ASP B 1 485 ? -32.506 7.168 42.831 1.00 67.67 485 ASP B CA 1
ATOM 7357 C C . ASP B 1 485 ? -32.270 5.695 43.130 1.00 65.84 485 ASP B C 1
ATOM 7358 O O . ASP B 1 485 ? -32.286 5.278 44.288 1.00 65.27 485 ASP B O 1
ATOM 7363 N N . VAL B 1 486 ? -32.054 4.917 42.076 1.00 64.17 486 VAL B N 1
ATOM 7364 C CA . VAL B 1 486 ? -31.814 3.487 42.214 1.00 62.23 486 VAL B CA 1
ATOM 7365 C C . VAL B 1 486 ? -30.336 3.212 42.423 1.00 61.80 486 VAL B C 1
ATOM 7366 O O . VAL B 1 486 ? -29.954 2.401 43.272 1.00 62.02 486 VAL B O 1
ATOM 7370 N N . LEU B 1 487 ? -29.502 3.887 41.642 1.00 60.76 487 LEU B N 1
ATOM 7371 C CA . LEU B 1 487 ? -28.059 3.711 41.762 1.00 59.33 487 LEU B CA 1
ATOM 7372 C C . LEU B 1 487 ? -27.570 4.290 43.079 1.00 57.97 487 LEU B C 1
ATOM 7373 O O . LEU B 1 487 ? -26.723 3.707 43.757 1.00 57.60 487 LEU B O 1
ATOM 7378 N N . ALA B 1 488 ? -28.113 5.449 43.429 1.00 56.35 488 ALA B N 1
ATOM 7379 C CA . ALA B 1 488 ? -27.752 6.122 44.658 1.00 55.11 488 ALA B CA 1
ATOM 7380 C C . ALA B 1 488 ? -28.087 5.221 45.837 1.00 54.73 488 ALA B C 1
ATOM 7381 O O . ALA B 1 488 ? -27.294 5.074 46.769 1.00 54.49 488 ALA B O 1
ATOM 7383 N N . ALA B 1 489 ? -29.270 4.618 45.783 1.00 54.19 489 ALA B N 1
ATOM 7384 C CA . ALA B 1 489 ? -29.732 3.741 46.847 1.00 53.39 489 ALA B CA 1
ATOM 7385 C C . ALA B 1 489 ? -28.783 2.571 47.053 1.00 53.28 489 ALA B C 1
ATOM 7386 O O . ALA B 1 489 ? -28.307 2.347 48.160 1.00 52.65 489 ALA B O 1
ATOM 7388 N N . GLU B 1 490 ? -28.506 1.823 45.992 1.00 53.80 490 GLU B N 1
ATOM 7389 C CA . GLU B 1 490 ? -27.606 0.690 46.117 1.00 55.74 490 GLU B CA 1
ATOM 7390 C C . GLU B 1 490 ? -26.234 1.174 46.569 1.00 55.29 490 GLU B C 1
ATOM 7391 O O . GLU B 1 490 ? -25.572 0.542 47.402 1.00 55.01 490 GLU B O 1
ATOM 7397 N N . ALA B 1 491 ? -25.821 2.317 46.032 1.00 54.67 491 ALA B N 1
ATOM 7398 C CA . ALA B 1 491 ? -24.525 2.903 46.370 1.00 53.82 491 ALA B CA 1
ATOM 7399 C C . ALA B 1 491 ? -24.405 3.164 47.873 1.00 53.44 491 ALA B C 1
ATOM 7400 O O . ALA B 1 491 ? -23.413 2.792 48.503 1.00 52.16 491 ALA B O 1
ATOM 7410 N N . GLY B 1 493 ? -25.945 1.785 50.234 1.00 49.42 493 GLY B N 1
ATOM 7411 C CA . GLY B 1 493 ? -25.866 0.551 50.985 1.00 48.98 493 GLY B CA 1
ATOM 7412 C C . GLY B 1 493 ? -24.419 0.202 51.226 1.00 49.74 493 GLY B C 1
ATOM 7413 O O . GLY B 1 493 ? -24.019 -0.123 52.342 1.00 49.89 493 GLY B O 1
ATOM 7414 N N . GLU B 1 494 ? -23.625 0.291 50.169 1.00 51.49 494 GLU B N 1
ATOM 7415 C CA . GLU B 1 494 ? -22.205 -0.023 50.247 1.00 52.54 494 GLU B CA 1
ATOM 7416 C C . GLU B 1 494 ? -21.413 0.965 51.094 1.00 50.70 494 GLU B C 1
ATOM 7417 O O . GLU B 1 494 ? -20.600 0.556 51.916 1.00 50.62 494 GLU B O 1
ATOM 7423 N N . LEU B 1 495 ? -21.643 2.257 50.900 1.00 48.98 495 LEU B N 1
ATOM 7424 C CA . LEU B 1 495 ? -20.941 3.264 51.690 1.00 47.72 495 LEU B CA 1
ATOM 7425 C C . LEU B 1 495 ? -21.159 2.995 53.171 1.00 46.94 495 LEU B C 1
ATOM 7426 O O . LEU B 1 495 ? -20.241 3.103 53.988 1.00 45.97 495 LEU B O 1
ATOM 7431 N N . VAL B 1 496 ? -22.394 2.652 53.508 1.00 46.62 496 VAL B N 1
ATOM 7432 C CA . VAL B 1 496 ? -22.752 2.373 54.881 1.00 45.71 496 VAL B CA 1
ATOM 7433 C C . VAL B 1 496 ? -21.970 1.172 55.387 1.00 44.87 496 VAL B C 1
ATOM 7434 O O . VAL B 1 496 ? -21.484 1.150 56.521 1.00 43.37 496 VAL B O 1
ATOM 7438 N N . GLN B 1 497 ? -21.845 0.184 54.517 1.00 45.86 497 GLN B N 1
ATOM 7439 C CA . GLN B 1 497 ? -21.103 -1.033 54.809 1.00 46.88 497 GLN B CA 1
ATOM 7440 C C . GLN B 1 497 ? -19.643 -0.646 55.051 1.00 45.04 497 GLN B C 1
ATOM 7441 O O . GLN B 1 497 ? -19.034 -1.018 56.053 1.00 42.81 497 GLN B O 1
ATOM 7447 N N . ALA B 1 498 ? -19.095 0.119 54.114 1.00 44.38 498 ALA B N 1
ATOM 7448 C CA . ALA B 1 498 ? -17.715 0.576 54.193 1.00 45.03 498 ALA B CA 1
ATOM 7449 C C . ALA B 1 498 ? -17.495 1.399 55.449 1.00 45.60 498 ALA B C 1
ATOM 7450 O O . ALA B 1 498 ? -16.527 1.191 56.181 1.00 45.54 498 ALA B O 1
ATOM 7452 N N . LEU B 1 499 ? -18.398 2.345 55.684 1.00 46.69 499 LEU B N 1
ATOM 7453 C CA . LEU B 1 499 ? -18.301 3.216 56.842 1.00 47.82 499 LEU B CA 1
ATOM 7454 C C . LEU B 1 499 ? -18.220 2.450 58.156 1.00 48.58 499 LEU B C 1
ATOM 7455 O O . LEU B 1 499 ? -17.465 2.830 59.052 1.00 48.72 499 LEU B O 1
ATOM 7460 N N . SER B 1 500 ? -18.990 1.370 58.268 1.00 50.58 500 SER B N 1
ATOM 7461 C CA . SER B 1 500 ? -18.980 0.557 59.485 1.00 53.21 500 SER B CA 1
ATOM 7462 C C . SER B 1 500 ? -17.598 -0.046 59.677 1.00 53.43 500 SER B C 1
ATOM 7463 O O . SER B 1 500 ? -16.959 0.139 60.714 1.00 53.93 500 SER B O 1
ATOM 7466 N N . GLU B 1 501 ? -17.145 -0.767 58.662 1.00 53.80 501 GLU B N 1
ATOM 7467 C CA . GLU B 1 501 ? -15.841 -1.396 58.692 1.00 54.85 501 GLU B CA 1
ATOM 7468 C C . GLU B 1 501 ? -14.785 -0.372 59.060 1.00 55.34 501 GLU B C 1
ATOM 7469 O O . GLU B 1 501 ? -13.946 -0.609 59.927 1.00 54.83 501 GLU B O 1
ATOM 7475 N N . LEU B 1 502 ? -14.844 0.778 58.406 1.00 56.36 502 LEU B N 1
ATOM 7476 C CA . LEU B 1 502 ? -13.901 1.851 58.665 1.00 58.09 502 LEU B CA 1
ATOM 7477 C C . LEU B 1 502 ? -13.925 2.277 60.128 1.00 60.04 502 LEU B C 1
ATOM 7478 O O . LEU B 1 502 ? -12.885 2.574 60.718 1.00 59.47 502 LEU B O 1
ATOM 7483 N N . ASP B 1 503 ? -15.118 2.318 60.711 1.00 62.44 503 ASP B N 1
ATOM 7484 C CA . ASP B 1 503 ? -15.247 2.718 62.104 1.00 65.56 503 ASP B CA 1
ATOM 7485 C C . ASP B 1 503 ? -14.532 1.710 62.993 1.00 66.13 503 ASP B C 1
ATOM 7486 O O . ASP B 1 503 ? -13.771 2.091 63.888 1.00 66.02 503 ASP B O 1
ATOM 7491 N N . ALA B 1 504 ? -14.785 0.424 62.738 1.00 65.97 504 ALA B N 1
ATOM 7492 C CA . ALA B 1 504 ? -14.165 -0.660 63.500 1.00 65.32 504 ALA B CA 1
ATOM 7493 C C . ALA B 1 504 ? -12.662 -0.411 63.645 1.00 65.45 504 ALA B C 1
ATOM 7494 O O . ALA B 1 504 ? -12.121 -0.474 64.743 1.00 65.37 504 ALA B O 1
ATOM 7496 N N . LEU B 1 505 ? -11.994 -0.125 62.534 1.00 65.57 505 LEU B N 1
ATOM 7497 C CA . LEU B 1 505 ? -10.569 0.152 62.559 1.00 67.04 505 LEU B CA 1
ATOM 7498 C C . LEU B 1 505 ? -10.258 1.201 63.615 1.00 68.25 505 LEU B C 1
ATOM 7499 O O . LEU B 1 505 ? -9.139 1.280 64.121 1.00 68.23 505 LEU B O 1
ATOM 7512 N N . ARG B 1 507 ? -12.795 2.130 66.347 1.00 72.81 507 ARG B N 1
ATOM 7513 C CA . ARG B 1 507 ? -13.416 1.623 67.570 1.00 74.13 507 ARG B CA 1
ATOM 7514 C C . ARG B 1 507 ? -12.532 0.544 68.185 1.00 75.13 507 ARG B C 1
ATOM 7515 O O . ARG B 1 507 ? -12.432 0.425 69.410 1.00 76.05 507 ARG B O 1
ATOM 7523 N N . GLU B 1 508 ? -11.900 -0.243 67.317 1.00 75.99 508 GLU B N 1
ATOM 7524 C CA . GLU B 1 508 ? -11.034 -1.325 67.750 1.00 76.29 508 GLU B CA 1
ATOM 7525 C C . GLU B 1 508 ? -9.558 -0.967 67.648 1.00 76.12 508 GLU B C 1
ATOM 7526 O O . GLU B 1 508 ? -8.707 -1.850 67.598 1.00 76.49 508 GLU B O 1
ATOM 7532 N N . LEU B 1 509 ? -9.254 0.324 67.603 1.00 75.85 509 LEU B N 1
ATOM 7533 C CA . LEU B 1 509 ? -7.867 0.746 67.545 1.00 76.32 509 LEU B CA 1
ATOM 7534 C C . LEU B 1 509 ? -7.436 1.007 68.994 1.00 78.03 509 LEU B C 1
ATOM 7535 O O . LEU B 1 509 ? -7.064 2.128 69.357 1.00 78.51 509 LEU B O 1
ATOM 7540 N N . GLY B 1 510 ? -7.513 -0.048 69.812 1.00 79.34 510 GLY B N 1
ATOM 7541 C CA . GLY B 1 510 ? -7.168 0.020 71.228 1.00 79.96 510 GLY B CA 1
ATOM 7542 C C . GLY B 1 510 ? -5.728 0.359 71.591 1.00 81.15 510 GLY B C 1
ATOM 7543 O O . GLY B 1 510 ? -4.811 -0.430 71.328 1.00 80.99 510 GLY B O 1
ATOM 7544 N N . ALA B 1 511 ? -5.559 1.538 72.206 1.00 81.94 511 ALA B N 1
ATOM 7545 C CA . ALA B 1 511 ? -4.276 2.104 72.662 1.00 82.64 511 ALA B CA 1
ATOM 7546 C C . ALA B 1 511 ? -3.222 2.388 71.575 1.00 82.90 511 ALA B C 1
ATOM 7547 O O . ALA B 1 511 ? -3.444 2.158 70.379 1.00 82.97 511 ALA B O 1
ATOM 7549 N N . SER B 1 512 ? -2.074 2.903 72.010 1.00 82.70 512 SER B N 1
ATOM 7550 C CA . SER B 1 512 ? -0.976 3.212 71.104 1.00 82.63 512 SER B CA 1
ATOM 7551 C C . SER B 1 512 ? 0.222 2.336 71.429 1.00 83.38 512 SER B C 1
ATOM 7552 O O . SER B 1 512 ? 0.823 1.740 70.533 1.00 83.32 512 SER B O 1
ATOM 7555 N N . ASP B 1 513 ? 0.556 2.259 72.717 1.00 83.72 513 ASP B N 1
ATOM 7556 C CA . ASP B 1 513 ? 1.693 1.463 73.179 1.00 83.97 513 ASP B CA 1
ATOM 7557 C C . ASP B 1 513 ? 1.557 0.002 72.747 1.00 84.62 513 ASP B C 1
ATOM 7558 O O . ASP B 1 513 ? 2.557 -0.700 72.556 1.00 84.50 513 ASP B O 1
ATOM 7563 N N . GLU B 1 514 ? 0.311 -0.445 72.595 1.00 84.99 514 GLU B N 1
ATOM 7564 C CA . GLU B 1 514 ? 0.013 -1.819 72.183 1.00 84.88 514 GLU B CA 1
ATOM 7565 C C . GLU B 1 514 ? -0.123 -1.918 70.662 1.00 84.58 514 GLU B C 1
ATOM 7566 O O . GLU B 1 514 ? -0.129 -3.016 70.098 1.00 84.00 514 GLU B O 1
ATOM 7572 N N . ALA B 1 515 ? -0.236 -0.765 70.008 1.00 84.28 515 ALA B N 1
ATOM 7573 C CA . ALA B 1 515 ? -0.375 -0.718 68.558 1.00 83.77 515 ALA B CA 1
ATOM 7574 C C . ALA B 1 515 ? 0.962 -0.494 67.833 1.00 83.23 515 ALA B C 1
ATOM 7575 O O . ALA B 1 515 ? 1.669 -1.463 67.550 1.00 83.65 515 ALA B O 1
ATOM 7577 N N . ASP B 1 516 ? 1.311 0.769 67.558 1.00 82.29 516 ASP B N 1
ATOM 7578 C CA . ASP B 1 516 ? 2.548 1.127 66.831 1.00 81.14 516 ASP B CA 1
ATOM 7579 C C . ASP B 1 516 ? 3.830 0.439 67.277 1.00 80.75 516 ASP B C 1
ATOM 7580 O O . ASP B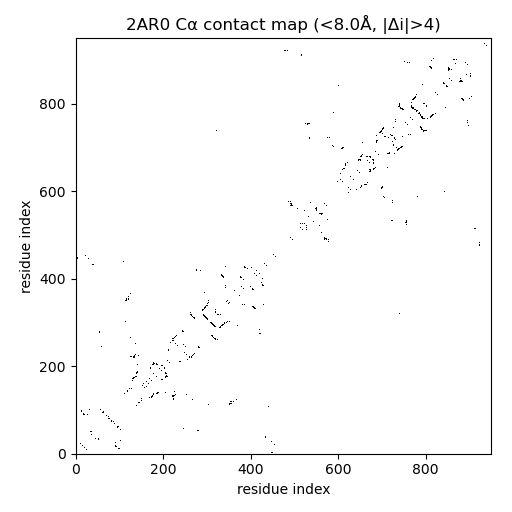 1 516 ? 4.781 0.322 66.498 1.00 79.53 516 ASP B O 1
ATOM 7585 N N . LEU B 1 517 ? 3.847 -0.010 68.529 1.00 81.27 517 LEU B N 1
ATOM 7586 C CA . LEU B 1 517 ? 5.012 -0.675 69.105 1.00 81.70 517 LEU B CA 1
ATOM 7587 C C . LEU B 1 517 ? 5.172 -2.112 68.587 1.00 81.63 517 LEU B C 1
ATOM 7588 O O . LEU B 1 517 ? 6.294 -2.575 68.372 1.00 80.89 517 LEU B O 1
ATOM 7593 N N . GLN B 1 518 ? 4.052 -2.808 68.382 1.00 82.10 518 GLN B N 1
ATOM 7594 C CA . GLN B 1 518 ? 4.076 -4.189 67.885 1.00 82.74 518 GLN B CA 1
ATOM 7595 C C . GLN B 1 518 ? 3.485 -4.327 66.480 1.00 82.98 518 GLN B C 1
ATOM 7596 O O . GLN B 1 518 ? 3.359 -5.441 65.953 1.00 82.12 518 GLN B O 1
ATOM 7602 N N . ARG B 1 519 ? 3.129 -3.193 65.882 1.00 83.47 519 ARG B N 1
ATOM 7603 C CA . ARG B 1 519 ? 2.535 -3.157 64.544 1.00 83.62 519 ARG B CA 1
ATOM 7604 C C . ARG B 1 519 ? 3.617 -3.101 63.462 1.00 84.12 519 ARG B C 1
ATOM 7605 O O . ARG B 1 519 ? 3.670 -3.957 62.570 1.00 83.97 519 ARG B O 1
ATOM 7613 N N . GLN B 1 520 ? 4.482 -2.093 63.556 1.00 84.33 520 GLN B N 1
ATOM 7614 C CA . GLN B 1 520 ? 5.568 -1.914 62.595 1.00 84.36 520 GLN B CA 1
ATOM 7615 C C . GLN B 1 520 ? 6.563 -3.076 62.601 1.00 84.54 520 GLN B C 1
ATOM 7616 O O . GLN B 1 520 ? 7.470 -3.131 61.763 1.00 84.49 520 GLN B O 1
ATOM 7622 N N . LEU B 1 521 ? 6.367 -4.013 63.531 1.00 85.15 521 LEU B N 1
ATOM 7623 C CA . LEU B 1 521 ? 7.238 -5.186 63.672 1.00 85.72 521 LEU B CA 1
ATOM 7624 C C . LEU B 1 521 ? 7.228 -6.054 62.404 1.00 86.66 521 LEU B C 1
ATOM 7625 O O . LEU B 1 521 ? 7.913 -7.085 62.329 1.00 87.01 521 LEU B O 1
ATOM 7630 N N . LEU B 1 522 ? 6.455 -5.620 61.409 1.00 87.20 522 LEU B N 1
ATOM 7631 C CA . LEU B 1 522 ? 6.345 -6.327 60.137 1.00 86.93 522 LEU B CA 1
ATOM 7632 C C . LEU B 1 522 ? 7.604 -6.110 59.290 1.00 86.20 522 LEU B C 1
ATOM 7633 O O . LEU B 1 522 ? 7.699 -5.171 58.490 1.00 84.77 522 LEU B O 1
ATOM 7638 N N . GLU B 1 523 ? 8.574 -6.995 59.500 1.00 86.51 523 GLU B N 1
ATOM 7639 C CA . GLU B 1 523 ? 9.847 -6.955 58.789 1.00 87.56 523 GLU B CA 1
ATOM 7640 C C . GLU B 1 523 ? 9.727 -7.852 57.550 1.00 87.64 523 GLU B C 1
ATOM 7641 O O . GLU B 1 523 ? 10.407 -7.650 56.533 1.00 86.61 523 GLU B O 1
ATOM 7647 N N . GLU B 1 524 ? 8.846 -8.846 57.655 1.00 87.85 524 GLU B N 1
ATOM 7648 C CA . GLU B 1 524 ? 8.589 -9.801 56.576 1.00 87.66 524 GLU B CA 1
ATOM 7649 C C . GLU B 1 524 ? 8.233 -9.064 55.285 1.00 87.15 524 GLU B C 1
ATOM 7650 O O . GLU B 1 524 ? 8.213 -9.663 54.207 1.00 87.59 524 GLU B O 1
ATOM 7656 N N . ALA B 1 525 ? 7.950 -7.765 55.404 1.00 86.26 525 ALA B N 1
ATOM 7657 C CA . ALA B 1 525 ? 7.602 -6.933 54.252 1.00 84.95 525 ALA B CA 1
ATOM 7658 C C . ALA B 1 525 ? 8.761 -6.992 53.266 1.00 84.75 525 ALA B C 1
ATOM 7659 O O . ALA B 1 525 ? 9.884 -6.600 53.593 1.00 85.49 525 ALA B O 1
ATOM 7661 N N . PHE B 1 526 ? 8.483 -7.495 52.065 1.00 83.35 526 PHE B N 1
ATOM 7662 C CA . PHE B 1 526 ? 9.501 -7.647 51.029 1.00 81.63 526 PHE B CA 1
ATOM 7663 C C . PHE B 1 526 ? 8.851 -8.133 49.742 1.00 81.48 526 PHE B C 1
ATOM 7664 O O . PHE B 1 526 ? 7.628 -8.242 49.657 1.00 81.46 526 PHE B O 1
ATOM 7672 N N . GLY B 1 527 ? 9.675 -8.429 48.744 1.00 81.32 527 GLY B N 1
ATOM 7673 C CA . GLY B 1 527 ? 9.146 -8.911 47.482 1.00 81.50 527 GLY B CA 1
ATOM 7674 C C . GLY B 1 527 ? 9.010 -10.423 47.469 1.00 81.73 527 GLY B C 1
ATOM 7675 O O . GLY B 1 527 ? 9.592 -11.065 46.565 1.00 82.08 527 GLY B O 1
#

Nearest PDB structures (foldseek):
  2ar0-assembly2_B  TM=9.982E-01  e=3.751E-90  Escherichia coli
  2y7h-assembly1_C  TM=6.747E-01  e=4.644E-75  Escherichia coli
  2okc-assembly1_A  TM=5.923E-01  e=1.034E-29  Bacteroides thetaiotaomicron VPI-5482
  7qw6-assembly1_A  TM=6.610E-01  e=1.451E-09  Geobacillus stearothermophilus
  7qw7-assembly1_A  TM=6.708E-01  e=3.610E-09  Geobacillus stearothermophilus

Organism: Escherichia coli (strain K12) (NCBI:txid83333)

Sequence (950 aa):
NDLVAKLWKLCDNLRDGGVSYQNYVNELASLLFLKCKETGQEAEYLPEGYRWDDLKSRIGQEQLQFYRKLVHLGEDDKKLVQAVFHNVSTTITEPKQITALVSNDSLDWQYFTPRPLIKTIIHLLKPQPREVVQDPAAGTAGFLIEADRYVKSQTNDLDDLDGDTQDFQIHRAFIGLELVPGTRRLALNCLLHDIEGNLDHGGAIRLGNTLGSDGENLPKAHIVATNPPFGSAAGTNITRTFVHPTSNKQLCFQHIIETLHPGGRAAVVVPDNVLFEGGKGTDIRRDLDKCHLHTILRLPTGIFYAQGVKTNVLFFTKGTVANPNQDKNCTDDVWVYDLRTNPSFGKRTPFTDEHLQPFERVYGEDPHGLSPRTEGEWSFNAEETEVADSEENKNTDQHLATSRWRKFSREWIRTAKSDSLDISWLKDKDPEPDVLAAEAGELVQALSELDALRELGASDEADLQRQLLEEAFGGVNDLVAKLWKLCDNLRDGGVSYQNYVNELASLLFLKCKETGQEAEYLPEGYRWDDLKSRIGQEQLQFYRKLVHLGEDDKKLVQAVFHNVSTTITEPKQITALVSNDSLDWQYFTPRPLIKTIIHLLKPQPREVVQDPAAGTAGFLIEADRYVKSQTNDLDDLDGDTQDFQIHRAFIGLELVPGTRRLALNCLLHDIEGNLDHGGAIRLGNTLGSDGENLPKAHIVATNPPFGSAAGTNITRTFVHPTSNKQLCFQHIIETLHPGGRAAVVVPDNVLFEGGKGTDIRRDLDKCHLHTILRLPTGIFYAQGVKTNVLFFTKGTVANPNQDKNCTDDVWVYDLRTNPSFGKRTPFTDEHLQPFERVYGEDPHGLSPRTEGEWSFNAEETEVADSEENKNTDQHLATSRWRKFSREWIRTAKSDSLDISWLKDKDPEPDVLAAEAGELVQALSELDALRELGASDEADLQRQLLEEAFG

Foldseek 3Di:
DVLLVLLVVLCVLVVVQQHDLQCSLVQVVVLLVLLCVLLVPVVVVDPPCDGLLQLLWFAFPVNLVVVQCLVVQLDDPSVVSVVSSNVNGRRGDGRNSVNVNSLSNPDPLAPDDQLLVLLLFLQLLVDEQPFAEEEAACQLPSNVLNNLVSHCVVCVNCVNDDPVSNVCSQAPRAAYEHADPVRVVNSLVCVVSNRAYDVVQPGRYHYDACLAPVVVVDAAGQEYEYEDDDRLDDPHDNHHDAPQHTSDPQLSVNSNLVRHQQFGKYKYKAFQCCQARDNSSLVSLQQCLQKAWAEKEWDAAPQHPPGPTTMMIIIITGAENVGSGRRGPNYWKHKYFYLYAQPPDDPVRHDHNVSCVQVSVQQANDSRSPHDHDQAAQPNNLLVFAWDDFPVCVVHDSRRSSTRIDMDTPVCCCPRVVRGRSDDTTDHDDCHSSNSSVVSCVSVVSSVVSSCVCVVPDDCCCVVVVVVVVVVPDDD/DVLLVLLVVLCVLVVVQQHDLQCSLVQCVVLLVLLCVLLVPVVVVDPPCDGLLQLLWFAFPVNLVVVQCLVVQLDDPSVVSVVSSNVNGRRGDGRNSVNVNSLSNPDPLAPDDQLLVLLLFLQLLVDEQPFAEEEAACQLPSNVLNNLVSHCVVCVNCVNDDPVSNVCSQAPRAAYEHADPVRLVNSLVCVVSNRAYDVVQPGRYHYDACLAPVVVVDAAGQEYEYEDDDRLDDPHDNHHDAPQHTSDPQLSVNSNLVRHQQFGKYKYKAFQCLQARDNSSLVSLQQCLQKAWAEKEWDAAPQHPPGPTTMIIIIITGAENVGSGRRGPRYWKHKYFYLYAQPPDDPVRHDHNVSCVQVSVQQASDSRSPHDHDQAAQPNNLLVFAWDDFPVCPVHDSRRSSTRIDMDTPVCCCPRVVRGRSDDTTDHDDCHSSNSSVVSCVSVVSSVVSSCVCVCPDDCVDPVVPVVPPVPDD

Solvent-accessible surface area: 45189 Å² total

Secondary structure (DSSP, 8-state):
-HHHHHHHHHHHHHHTTT--TTSHHHHHHHHHHH--TTTT-HHHHSPTTSSHHHHHT--HHHHHHHHH--TTTTSSS-HHHHHHHTT-------HHHHHHHHH-----------HHHHHHHHHHH---TTPPEEETT-TTTHHHHHHHHHHHTTTTTTTTS-HHHHHHHHHTSEEEEES-HHHHHHH---GGGT---BGGGTBSEEES-TTSHHHHTSPPEEEEEE-PPPTT-SS----S--SS--S-HHHH--HHHHHEEEEEEEEEEEEHHHHH--THHHHHHHH---EEEEEEEE--SS-SSS-S--EEEEEEEEB-SS-TT--S----EEEEEE-S-----SSSS---GGGTHHHHHHH-S-TTS-S---S----TTSTTSEEP-SGGGTT--TTGGG-SEEEEEHHHHHHTSSS------EEPP---HHHHHHH--HHHHHHHHHHH------SHHHHHHHHHHHTT----/-HHHHHHHHHHHHHHTTT--TTSHHHHHHHHHHH--TTTT-HHHHSPTTSSHHHHHS--THHHHHHHH--TTTTSSS-HHHHHHHTT-------HHHHHHHHH-----------HHHHHHHHHHH---TTPPEEETT-TTTHHHHHHHHHHHTTTTTTTTS-HHHHHHHHHTSEEEEES-HHHHHHH---GGGT---BGGGTBSEEES-TTSHHHHTSPPEEEEEE-PPPTT-SS----S--SS--S-HHHH--HHHHHEEEEEEEEEEEEHHHHH--THHHHHHHH---EEEEEEEE--SS-SSS-S--EEEEEEEEB-SS-TT--S----EEEEEE-S-----SSSS---GGGTHHHHHHH-S-TTS-S---S----TTSTTSEEP-SGGGTT--TTGGG-SEEEEEHHHHHHTSSS------EEPP---HHHHHHH--HHHHHHHHHHH------STTTHHHHTT------

InterPro domains:
  IPR002052 DNA methylase, N-6 adenine-specific, conserved site [PS00092] (263-269)
  IPR003356 DNA methylase, adenine-specific [PF02384] (123-449)
  IPR022749 N6 adenine-specific DNA methyltransferase, N-terminal domain [PF12161] (7-92)
  IPR029063 S-adenosyl-L-methionine-dependent methyltransferase superfamily [G3DSA:3.40.50.150] (150-472)
  IPR029063 S-adenosyl-L-methionine-dependent methyltransferase superfamily [SSF53335] (4-520)
  IPR038333 Type I restriction enzyme EcoKI-like, methylase subunit, N-terminal domain superfamily [G3DSA:1.20.1260.30] (1-149)
  IPR051537 DNA Adenine N(4)/N(6)-Methyltransferase [PTHR42933] (2-509)

GO terms:
  GO:0009007 site-specific DNA-methyltransferase (adenine-specific) activity (F, EXP)
  GO:0005515 protein binding (F, IPI)
  GO:0005829 cytosol (C, IDA)
  GO:0008170 N-methyltransferase activity (F, IMP)
  GO:0009307 DNA restriction-modification system (P, IDA)

Radius of gyration: 37.93 Å; Cα contacts (8 Å, |Δi|>4): 1680; chains: 2; bounding box: 62×127×97 Å

CATH classification: 1.20.1260.30 (+1 more: 3.40.50.150)